Protein AF-A0A2V7XYG6-F1 (afdb_monomer_lite)

Foldseek 3Di:
DDDDDDPVPVQVVVVVVVVPPDDDDDDDDDDDDDDDDDDDDDDDDDDDDDDDDDDDDDDDDDDDDDDADEDLQQWDFDDDPLQPDDPDTFKIKGKLDALVRAFAAAEEEEEEFEFWDDDDPCVNVVVCLLLQRSQADPVNHGLFAPPPHMYMYMYGNADDDFGIGHDNVSCQEVVSVVSVVVVSFCCCCCRHRNHPPPTTHHYDAYEYHYAACRVVVVLSHLVRPDQGQEYEYQQHQFDALVSVLVSLLVCLVDPSLLVGAYEAEFAAWDDQDPVFQAWDWADTVVAAIWTGGRIFWIAHPVVRDIGGNGNLLSLVLSQVSLVVSLVPDPPCSVVSCLGYAYWYAPPDRSNRSSQPVRVCSNPVSDDGPRTHHRDDLQDDRPQFDDSVSSPDPGAGVVGPPRPDPPDDPDDDDDDDDDDLDAADVPFDGPDDDPDLPDFPDAFVVNGQQAADAAQDADPPLLVLVLVLLVSLVQDPVLNVLLPDLLSLLQSLVCRRRPNPVLNSLLVNLVDHSVCQSFPWKFDPDQVRVCVQQVHGDRRSNLSSVLSLLSQLVHLCNVLLHDPDLVQSLLSSLLSLVCSVLSVVVSCVRNVTQFDDKDFFPLHAAAEPPGPDYDPSSVCSSVVSVSYDPPDDPVVNVVSSVLCVQQQVVFSCQQRVVDVPDPGHHNNLDDCVSADQDDAFDCPVLVVLLVVLLVVVVVCVVVVVDPAQQAAFDCVSVVVVPQKDKQALQRQWADQMPRHRPPDDTDRIAIAGPRCSVLNNRLSNSCSSNRVSSLFHYWNGAQGWHFDDDPPDSVRRSHTDLSVNRFKIFTPDRQQPWQDSGSRHSSSSNSLSSNQWHAQCPPPGRGRRMIGRHD

Sequence (854 aa):
MKRYSGWQQEAADLFFADLMGEPLPPPRVWTRSASTPPLMSAWPRAGWPFAGVVPPSRAVVEQNDLGEAIPLNGRGRFRHEPLGGEAGDNVEARWNVDAATASGSTVDIVVHLHGYGTPGSDFLARKAALAGLDMLDAAGAVRVRASSVPTLALVPRGRHVEGVRWLFDRLPDPAAFDALIAAAIAWLCTTVLRLPSGSTLVRGRLTLMAHSGGGAGLSALLAKGLDPDEVVCFDSMYGEDTPIRRWAEARIASPRAARSGLRVFYTGCSAPLPDYPAGRWIERPGGDPTYQQPGSWSWSEGDRKWRLTTTEVNARRLQHALDGALSRVTGGGAALAGRFRVERTSVGHNDIPARYSAPLLDDIAVTVPKATAPPPATTRPACVANDDWLTRSPRKPGGDDPKPPRPGRAAEAAVVDVEDVYAPPGGRAYSPSSSAAVFRTAPAPVAVTPASEWPEPTTDADGASQRALRALGVGAAGIAGFAGPGLAALRPIAAAFGEAALVELLRRLRYTPAQLAAPPHSFANDAALTRAFGRAVPRPVILALRTLLAIPGHFRELARQAGNEPEAFALENLGWLLLQSLRDDVRSASGLNFWMPSSPTFVTPFANPVPGMSSQAARLIVARMLIDTTLDNADYLARYGAWRGRAARHWRLETGRETSTMRPAGVPFYTEPFTIPASINIAAQRTQVQAAWARRLADVDAGRTTVPLTQCDNSYLTSLRLMSRVSLRGLQLRAQFPSPATAPSLASLTGLGAVQPAFEAAFQAVVDLGWNDLLFETQGMGCFRGKKVPGSPAAARRMSEHSMGIAIDLNAFENAQNTAGAMDPRIVALFEAFRFRWGRGFPTPDPMHFEYAG

pLDDT: mean 78.34, std 21.92, range [20.69, 98.31]

Radius of gyration: 33.14 Å; chains: 1; bounding box: 85×95×78 Å

Structure (mmCIF, N/CA/C/O backbone):
data_AF-A0A2V7XYG6-F1
#
_entry.id   AF-A0A2V7XYG6-F1
#
loop_
_atom_site.group_PDB
_atom_site.id
_atom_site.type_symbol
_atom_site.label_atom_id
_atom_site.label_alt_id
_atom_site.label_comp_id
_atom_site.label_asym_id
_atom_site.label_entity_id
_atom_site.label_seq_id
_atom_site.pdbx_PDB_ins_code
_atom_site.Cartn_x
_atom_site.Cartn_y
_atom_site.Cartn_z
_atom_site.occupancy
_atom_site.B_iso_or_equiv
_atom_site.auth_seq_id
_atom_site.auth_comp_id
_atom_site.auth_asym_id
_atom_site.auth_atom_id
_atom_site.pdbx_PDB_model_num
ATOM 1 N N . MET A 1 1 ? -28.696 25.481 -10.748 1.00 24.36 1 MET A N 1
ATOM 2 C CA . MET A 1 1 ? -29.025 24.943 -9.403 1.00 24.36 1 MET A CA 1
ATOM 3 C C . MET A 1 1 ? -27.932 25.332 -8.407 1.00 24.36 1 MET A C 1
ATOM 5 O O . MET A 1 1 ? -26.890 25.794 -8.846 1.00 24.36 1 MET A O 1
ATOM 9 N N . LYS A 1 2 ? -28.230 25.244 -7.101 1.00 22.62 2 LYS A N 1
ATOM 10 C CA . LYS A 1 2 ? -27.524 25.823 -5.930 1.00 22.62 2 LYS A CA 1
ATOM 11 C C . LYS A 1 2 ? -26.017 26.139 -6.078 1.00 22.62 2 LYS A C 1
ATOM 13 O O . LYS A 1 2 ? -25.198 25.249 -6.273 1.00 22.62 2 LYS A O 1
ATOM 18 N N . ARG A 1 3 ? -25.679 27.421 -5.870 1.00 24.22 3 ARG A N 1
ATOM 19 C CA . ARG A 1 3 ? -24.316 27.935 -5.630 1.00 24.22 3 ARG A CA 1
ATOM 20 C C . ARG A 1 3 ? -23.843 27.537 -4.222 1.00 24.22 3 ARG A C 1
ATOM 22 O O . ARG A 1 3 ? -24.639 27.619 -3.290 1.00 24.22 3 ARG A O 1
ATOM 29 N N . TYR A 1 4 ? -22.556 27.233 -4.060 1.00 24.33 4 TYR A N 1
ATOM 30 C CA . TYR A 1 4 ? -21.845 27.337 -2.776 1.00 24.33 4 TYR A CA 1
ATOM 31 C C . TYR A 1 4 ? -20.928 28.573 -2.807 1.00 24.33 4 TYR A C 1
ATOM 33 O O . TYR A 1 4 ? -20.484 28.984 -3.878 1.00 24.33 4 TYR A O 1
ATOM 41 N N . SER A 1 5 ? -20.744 29.227 -1.658 1.00 29.14 5 SER A N 1
ATOM 42 C CA . SER A 1 5 ? -20.314 30.632 -1.545 1.00 29.14 5 SER A CA 1
ATOM 43 C C . SER A 1 5 ? -18.850 30.826 -1.115 1.00 29.14 5 SER A C 1
ATOM 45 O O . SER A 1 5 ? -18.248 29.953 -0.4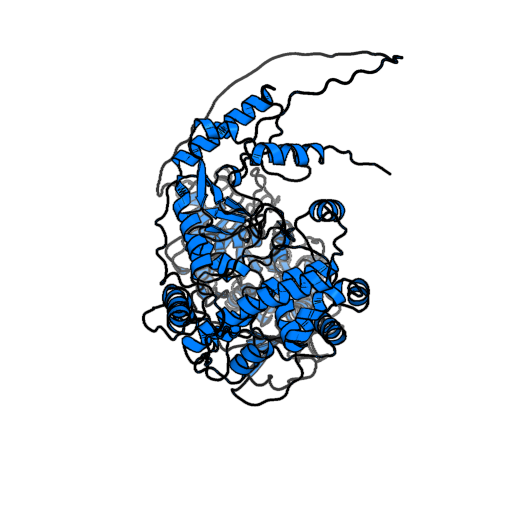95 1.00 29.14 5 SER A O 1
ATOM 47 N N . GLY A 1 6 ? -18.299 32.007 -1.433 1.00 26.45 6 GLY A N 1
ATOM 48 C CA . GLY A 1 6 ? -16.873 32.392 -1.421 1.00 26.45 6 GLY A CA 1
ATOM 49 C C . GLY A 1 6 ? -16.063 32.357 -0.113 1.00 26.45 6 GLY A C 1
ATOM 50 O O . GLY A 1 6 ? -15.008 32.978 -0.053 1.00 26.45 6 GLY A O 1
ATOM 51 N N . TRP A 1 7 ? -16.476 31.606 0.907 1.00 26.00 7 TRP A N 1
ATOM 52 C CA . TRP A 1 7 ? -15.799 31.535 2.214 1.00 26.00 7 TRP A CA 1
ATOM 53 C C . TRP A 1 7 ? -14.417 30.854 2.204 1.00 26.00 7 TRP A C 1
ATOM 55 O O . TRP A 1 7 ? -13.668 30.967 3.168 1.00 26.00 7 TRP A O 1
ATOM 65 N N . GLN A 1 8 ? -14.055 30.139 1.134 1.00 31.30 8 GLN A N 1
ATOM 66 C CA . GLN A 1 8 ? -12.735 29.500 1.009 1.00 31.30 8 GLN A CA 1
ATOM 67 C C . GLN A 1 8 ? -11.645 30.427 0.450 1.00 31.30 8 GLN A C 1
ATOM 69 O O . GLN A 1 8 ? -10.484 30.026 0.424 1.00 31.30 8 GLN A O 1
ATOM 74 N N . GLN A 1 9 ? -11.999 31.627 -0.025 1.00 31.45 9 GLN A N 1
ATOM 75 C CA . GLN A 1 9 ? -11.076 32.481 -0.774 1.00 31.45 9 GLN A CA 1
ATOM 76 C C . GLN A 1 9 ? -10.366 33.497 0.139 1.00 31.45 9 GLN A C 1
ATOM 78 O O . GLN A 1 9 ? -9.140 33.502 0.174 1.00 31.45 9 GLN A O 1
ATOM 83 N N . GLU A 1 10 ? -11.095 34.220 1.001 1.00 28.83 10 GLU A N 1
ATOM 84 C CA . GLU A 1 10 ? -10.486 35.076 2.045 1.00 28.83 10 GLU A CA 1
ATOM 85 C C . GLU A 1 10 ? -9.608 34.283 3.028 1.00 28.83 10 GLU A C 1
ATOM 87 O O . GLU A 1 10 ? -8.559 34.757 3.456 1.00 28.83 10 GLU A O 1
ATOM 92 N N . ALA A 1 11 ? -9.987 33.040 3.347 1.00 30.72 11 ALA A N 1
ATOM 93 C CA . ALA A 1 11 ? -9.213 32.178 4.240 1.00 30.72 11 ALA A CA 1
ATOM 94 C C . ALA A 1 11 ? -7.875 31.698 3.641 1.00 30.72 11 ALA A C 1
ATOM 96 O O . ALA A 1 11 ? -7.010 31.251 4.391 1.00 30.72 11 ALA A O 1
ATOM 97 N N . ALA A 1 12 ? -7.700 31.764 2.316 1.00 29.30 12 ALA A N 1
ATOM 98 C CA . ALA A 1 12 ? -6.428 31.461 1.662 1.00 29.30 12 ALA A CA 1
ATOM 99 C C . ALA A 1 12 ? -5.506 32.688 1.636 1.00 29.30 12 ALA A C 1
ATOM 101 O O . ALA A 1 12 ? -4.317 32.559 1.918 1.00 29.30 12 ALA A O 1
ATOM 102 N N . ASP A 1 13 ? -6.053 33.876 1.375 1.00 28.42 13 ASP A N 1
ATOM 103 C CA . ASP A 1 13 ? -5.260 35.105 1.286 1.00 28.42 13 ASP A CA 1
ATOM 104 C C . ASP A 1 13 ? -4.803 35.590 2.681 1.00 28.42 13 ASP A C 1
ATOM 106 O O . ASP A 1 13 ? -3.666 36.035 2.842 1.00 28.42 13 ASP A O 1
ATOM 110 N N . LEU A 1 14 ? -5.617 35.386 3.727 1.00 29.12 14 LEU A N 1
ATOM 111 C CA . LEU A 1 14 ? -5.224 35.632 5.126 1.00 29.12 14 LEU A CA 1
ATOM 112 C C . LEU A 1 14 ? -4.207 34.608 5.673 1.00 29.12 14 LEU A C 1
ATOM 114 O O . LEU A 1 14 ? -3.498 34.903 6.631 1.00 29.12 14 LEU A O 1
ATOM 118 N N . PHE A 1 15 ? -4.103 33.417 5.072 1.00 32.16 15 PHE A N 1
ATOM 119 C CA . PHE A 1 15 ? -3.176 32.362 5.510 1.00 32.16 15 PHE A CA 1
ATOM 120 C C . PHE A 1 15 ? -1.711 32.646 5.129 1.00 32.16 15 PHE A C 1
ATOM 122 O O . PHE A 1 15 ? -0.806 32.129 5.779 1.00 32.16 15 PHE A O 1
ATOM 129 N N . PHE A 1 16 ? -1.456 33.474 4.108 1.00 31.55 16 PHE A N 1
ATOM 130 C CA . PHE A 1 16 ? -0.093 33.759 3.638 1.00 31.55 16 PHE A CA 1
ATOM 131 C C . PHE A 1 16 ? 0.608 34.926 4.351 1.00 31.55 16 PHE A C 1
ATOM 133 O O . PHE A 1 16 ? 1.835 34.918 4.421 1.00 31.55 16 PHE A O 1
ATOM 140 N N . ALA A 1 17 ? -0.127 35.894 4.909 1.00 28.80 17 ALA A N 1
ATOM 141 C CA . ALA A 1 17 ? 0.480 37.004 5.656 1.00 28.80 17 ALA A CA 1
ATOM 142 C C . ALA A 1 17 ? 1.076 36.541 7.003 1.00 28.80 17 ALA A C 1
ATOM 144 O O . ALA A 1 17 ? 2.196 36.905 7.354 1.00 28.80 17 ALA A O 1
ATOM 145 N N . ASP A 1 18 ? 0.355 35.670 7.716 1.00 28.89 18 ASP A N 1
ATOM 146 C CA . ASP A 1 18 ? 0.733 35.165 9.046 1.00 28.89 18 ASP A CA 1
ATOM 147 C C . ASP A 1 18 ? 1.881 34.130 8.994 1.00 28.89 18 ASP A C 1
ATOM 149 O O . ASP A 1 18 ? 2.630 33.957 9.952 1.00 28.89 18 ASP A O 1
ATOM 153 N N . LEU A 1 19 ? 2.082 33.474 7.842 1.00 31.11 19 LEU A N 1
ATOM 154 C CA . LEU A 1 19 ? 3.161 32.495 7.642 1.00 31.11 19 LEU A CA 1
ATOM 155 C C . LEU A 1 19 ? 4.551 33.135 7.432 1.00 31.11 19 LEU A C 1
ATOM 157 O O . LEU A 1 19 ? 5.555 32.426 7.488 1.00 31.11 19 LEU A O 1
ATOM 161 N N . MET A 1 20 ? 4.606 34.444 7.151 1.00 31.58 20 MET A N 1
ATOM 162 C CA . MET A 1 20 ? 5.825 35.162 6.740 1.00 31.58 20 MET A CA 1
ATOM 163 C C . MET A 1 20 ? 6.345 36.175 7.775 1.00 31.58 20 MET A C 1
ATOM 165 O O . MET A 1 20 ? 7.510 36.551 7.696 1.00 31.58 20 MET A O 1
ATOM 169 N N . GLY A 1 21 ? 5.534 36.580 8.760 1.00 27.81 21 GLY A N 1
ATOM 170 C CA . GLY A 1 21 ? 5.977 37.430 9.878 1.00 27.81 21 GLY A CA 1
ATOM 171 C C . GLY A 1 21 ? 6.103 38.934 9.585 1.00 27.81 21 GLY A C 1
ATOM 172 O O . GLY A 1 21 ? 6.794 39.630 10.326 1.00 27.81 21 GLY A O 1
ATOM 173 N N . GLU A 1 22 ? 5.446 39.439 8.539 1.00 31.44 22 GLU A N 1
ATOM 174 C CA . GLU A 1 22 ? 5.466 40.860 8.144 1.00 31.44 22 GLU A CA 1
ATOM 175 C C . GLU A 1 22 ? 4.308 41.670 8.782 1.00 31.44 22 GLU A C 1
ATOM 177 O O . GLU A 1 22 ? 3.215 41.130 8.982 1.00 31.44 22 GLU A O 1
ATOM 182 N N . PRO A 1 23 ? 4.488 42.973 9.087 1.00 27.98 23 PRO A N 1
ATOM 183 C CA . PRO A 1 23 ? 3.448 43.805 9.693 1.00 27.98 23 PRO A CA 1
ATOM 184 C C . PRO A 1 23 ? 2.368 44.253 8.688 1.00 27.98 23 PRO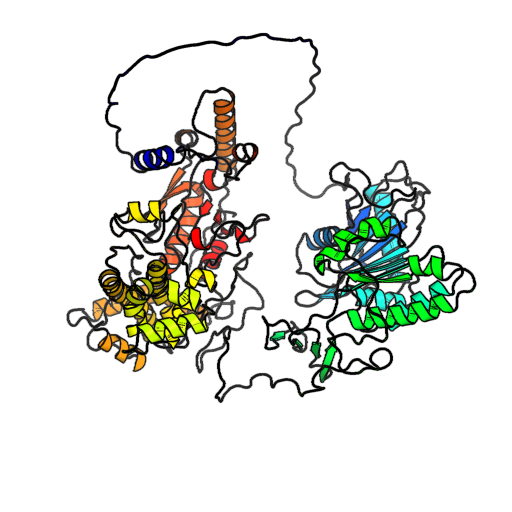 A C 1
ATOM 186 O O . PRO A 1 23 ? 2.654 44.665 7.564 1.00 27.98 23 PRO A O 1
ATOM 189 N N . LEU A 1 24 ? 1.102 44.230 9.120 1.00 32.69 24 LEU A N 1
ATOM 190 C CA . LEU A 1 24 ? -0.057 44.595 8.293 1.00 32.69 24 LEU A CA 1
ATOM 191 C C . LEU A 1 24 ? -0.173 46.119 8.047 1.00 32.69 24 LEU A C 1
ATOM 193 O O . LEU A 1 24 ? 0.007 46.903 8.983 1.00 32.69 24 LEU A O 1
ATOM 197 N N . PRO A 1 25 ? -0.566 46.565 6.835 1.00 30.80 25 PRO A N 1
ATOM 198 C CA . PRO A 1 25 ? -0.904 47.964 6.567 1.00 30.80 25 PRO A CA 1
ATOM 199 C C . PRO A 1 25 ? -2.277 48.355 7.164 1.00 30.80 25 PRO A C 1
ATOM 201 O O . PRO A 1 25 ? -3.145 47.495 7.337 1.00 30.80 25 PRO A O 1
ATOM 204 N N . PRO A 1 26 ? -2.522 49.649 7.454 1.00 28.69 26 PRO A N 1
ATOM 205 C CA . PRO A 1 26 ? -3.754 50.100 8.103 1.00 28.69 26 PRO A CA 1
ATOM 206 C C . PRO A 1 26 ? -4.999 49.968 7.198 1.00 28.69 26 PRO A C 1
ATOM 208 O O . PRO A 1 26 ? -4.901 50.099 5.973 1.00 28.69 26 PRO A O 1
ATOM 211 N N . PRO A 1 27 ? -6.194 49.745 7.781 1.00 28.56 27 PRO A N 1
ATOM 212 C CA . PRO A 1 27 ? -7.405 49.434 7.025 1.00 28.56 27 PRO A CA 1
ATOM 213 C C . PRO A 1 27 ? -7.927 50.633 6.221 1.00 28.56 27 PRO A C 1
ATOM 215 O O . PRO A 1 27 ? -8.156 51.720 6.754 1.00 28.56 27 PRO A O 1
ATOM 218 N N . ARG A 1 28 ? -8.201 50.416 4.928 1.00 26.61 28 ARG A N 1
ATOM 219 C CA . ARG A 1 28 ? -8.909 51.389 4.083 1.00 26.61 28 ARG A CA 1
ATOM 220 C C . ARG A 1 28 ? -10.409 51.356 4.370 1.00 26.61 28 ARG A C 1
ATOM 222 O O . ARG A 1 28 ? -11.090 50.400 4.014 1.00 26.61 28 ARG A O 1
ATOM 229 N N . VAL A 1 29 ? -10.930 52.440 4.938 1.00 29.09 29 VAL A N 1
ATOM 230 C CA . VAL A 1 29 ? -12.374 52.691 5.038 1.00 29.09 29 VAL A CA 1
ATOM 231 C C . VAL A 1 29 ? -12.942 52.992 3.648 1.00 29.09 29 VAL A C 1
ATOM 233 O O . VAL A 1 29 ? -12.434 53.875 2.960 1.00 29.09 29 VAL A O 1
ATOM 236 N N . TRP A 1 30 ? -14.031 52.319 3.268 1.00 24.20 30 TRP A N 1
ATOM 237 C CA . TRP A 1 30 ? -14.921 52.758 2.189 1.00 24.20 30 TRP A CA 1
ATOM 238 C C . TRP A 1 30 ? -16.378 52.689 2.645 1.00 24.20 30 TRP A C 1
ATOM 240 O O . TRP A 1 30 ? -16.841 51.673 3.157 1.00 24.20 30 TRP A O 1
ATOM 250 N N . THR A 1 31 ? -17.091 53.799 2.470 1.00 34.12 31 THR A N 1
ATOM 251 C CA . THR A 1 31 ? -18.494 53.988 2.854 1.00 34.12 31 THR A CA 1
ATOM 252 C C . THR A 1 31 ? -19.418 53.929 1.636 1.00 34.12 31 THR A C 1
ATOM 254 O O . THR A 1 31 ? -19.024 54.350 0.549 1.00 34.12 31 THR A O 1
ATOM 257 N N . ARG A 1 32 ? -20.650 53.428 1.845 1.00 24.91 32 ARG A N 1
ATOM 258 C CA . ARG A 1 32 ? -21.919 53.588 1.078 1.00 24.91 32 ARG A CA 1
ATOM 259 C C . ARG A 1 32 ? -22.786 52.337 1.306 1.00 24.91 32 ARG A C 1
ATOM 261 O O . ARG A 1 32 ? -22.239 51.261 1.493 1.00 24.91 32 ARG A O 1
ATOM 268 N N . SER A 1 33 ? -24.117 52.362 1.254 1.00 25.47 33 SER A N 1
ATOM 269 C CA . SER A 1 33 ? -25.121 53.439 1.331 1.00 25.47 33 SER A CA 1
ATOM 270 C C . SER A 1 33 ? -26.453 52.771 1.713 1.00 25.47 33 SER A C 1
ATOM 272 O O . SER A 1 33 ? -26.646 51.598 1.403 1.00 25.47 33 SER A O 1
ATOM 274 N N . ALA A 1 34 ? -27.366 53.477 2.380 1.00 28.64 34 ALA A N 1
ATOM 275 C CA . ALA A 1 34 ? -28.605 52.886 2.892 1.00 28.64 34 ALA A CA 1
ATOM 276 C C . ALA A 1 34 ? -29.682 52.631 1.816 1.00 28.64 34 ALA A C 1
ATOM 278 O O . ALA A 1 34 ? -29.865 53.462 0.927 1.00 28.64 34 ALA A O 1
ATOM 279 N N . SER A 1 35 ? -30.461 51.556 1.999 1.00 25.12 35 SER A N 1
ATOM 280 C CA . SER A 1 35 ? -31.879 51.464 1.597 1.00 25.12 35 SER A CA 1
ATOM 281 C C . SER A 1 35 ? -32.603 50.262 2.248 1.00 25.12 35 SER A C 1
ATOM 283 O O . SER A 1 35 ? -32.491 49.116 1.825 1.00 25.12 35 SER A O 1
ATOM 285 N N . THR A 1 36 ? -33.368 50.549 3.302 1.00 24.03 36 THR A N 1
ATOM 286 C CA . THR A 1 36 ? -34.509 49.769 3.849 1.00 24.03 36 THR A CA 1
ATOM 287 C C . THR A 1 36 ? -35.794 50.079 3.037 1.00 24.03 36 THR A C 1
ATOM 289 O O . THR A 1 36 ? -35.709 50.975 2.193 1.00 24.03 36 THR A O 1
ATOM 292 N N . PRO A 1 37 ? -37.006 49.503 3.283 1.00 40.19 37 PRO A N 1
ATOM 293 C CA . PRO A 1 37 ? -37.481 48.385 4.145 1.00 40.19 37 PRO A CA 1
ATOM 294 C C . PRO A 1 37 ? -38.342 47.368 3.291 1.00 40.19 37 PRO A C 1
ATOM 296 O O . PRO A 1 37 ? -38.056 47.298 2.097 1.00 40.19 37 PRO A O 1
ATOM 299 N N . PRO A 1 38 ? -39.381 46.599 3.753 1.00 36.16 38 PRO A N 1
ATOM 300 C CA . PRO A 1 38 ? -39.923 46.370 5.108 1.00 36.16 38 PRO A CA 1
ATOM 301 C C . PRO A 1 38 ? -40.315 44.924 5.549 1.00 36.16 38 PRO A C 1
ATOM 303 O O . PRO A 1 38 ? -40.696 44.065 4.765 1.00 36.16 38 PRO A O 1
ATOM 306 N N . LEU A 1 39 ? -40.288 44.748 6.881 1.00 25.88 39 LEU A N 1
ATOM 307 C CA . LEU A 1 39 ? -41.242 44.076 7.802 1.00 25.88 39 LEU A CA 1
ATOM 308 C C . LEU A 1 39 ? -42.098 42.853 7.380 1.00 25.88 39 LEU A C 1
ATOM 310 O O . LEU A 1 39 ? -43.014 42.980 6.579 1.00 25.88 39 LEU A O 1
ATOM 314 N N . MET A 1 40 ? -41.968 41.773 8.169 1.00 24.14 40 MET A N 1
ATOM 315 C CA . MET A 1 40 ? -43.042 41.037 8.891 1.00 24.14 40 MET A CA 1
ATOM 316 C C . MET A 1 40 ? -42.349 40.200 10.000 1.00 24.14 40 MET A C 1
ATOM 318 O O . MET A 1 40 ? -41.421 39.458 9.704 1.00 24.14 40 MET A O 1
ATOM 322 N N . SER A 1 41 ? -42.497 40.483 11.304 1.00 23.12 41 SER A N 1
ATOM 323 C CA . SER A 1 41 ? -43.557 40.038 12.244 1.00 23.12 41 SER A CA 1
ATOM 324 C C . SER A 1 41 ? -43.752 38.510 12.347 1.00 23.12 41 SER A C 1
ATOM 326 O O . SER A 1 41 ? -43.924 37.885 11.311 1.00 23.12 41 SER A O 1
ATOM 328 N N . ALA A 1 42 ? -43.902 37.841 13.503 1.00 24.45 42 ALA A N 1
ATOM 329 C CA . ALA A 1 42 ? -43.628 38.085 14.938 1.00 24.45 42 ALA A CA 1
ATOM 330 C C . ALA A 1 42 ? -44.034 36.787 15.725 1.00 24.45 42 ALA A C 1
ATOM 332 O O . ALA A 1 42 ? -44.418 35.809 15.091 1.00 24.45 42 ALA A O 1
ATOM 333 N N . TRP A 1 43 ? -44.047 36.817 17.073 1.00 23.48 43 TRP A N 1
ATOM 334 C CA . TRP A 1 43 ? -44.706 35.861 18.016 1.00 23.48 43 TRP A CA 1
ATOM 335 C C . TRP A 1 43 ? -43.917 34.604 18.514 1.00 23.48 43 TRP A C 1
ATOM 337 O O . TRP A 1 43 ? -42.965 34.188 17.856 1.00 23.48 43 TRP A O 1
ATOM 347 N N . PRO A 1 44 ? -44.166 34.110 19.767 1.00 30.84 44 PRO A N 1
ATOM 348 C CA . PRO A 1 44 ? -43.056 33.882 20.716 1.00 30.84 44 PRO A CA 1
ATOM 349 C C . PRO A 1 44 ? -43.106 32.622 21.639 1.00 30.84 44 PRO A C 1
ATOM 351 O O . PRO A 1 44 ? -44.043 31.836 21.631 1.00 30.84 44 PRO A O 1
ATOM 354 N N . ARG A 1 45 ? -42.061 32.512 22.486 1.00 27.48 45 ARG A N 1
ATOM 355 C CA . ARG A 1 45 ? -41.896 31.854 23.818 1.00 27.48 45 ARG A CA 1
ATOM 356 C C . ARG A 1 45 ? -42.946 30.865 24.392 1.00 27.48 45 ARG A C 1
ATOM 358 O O . ARG A 1 45 ? -44.060 31.268 24.709 1.00 27.48 45 ARG A O 1
ATOM 365 N N . ALA A 1 46 ? -42.429 29.705 24.842 1.00 24.11 46 ALA A N 1
ATOM 366 C CA . ALA A 1 46 ? -42.773 28.970 26.087 1.00 24.11 46 ALA A CA 1
ATOM 367 C C . ALA A 1 46 ? -41.597 28.025 26.512 1.00 24.11 46 ALA A C 1
ATOM 369 O O . ALA A 1 46 ? -40.746 27.738 25.675 1.00 24.11 46 ALA A O 1
ATOM 370 N N . GLY A 1 47 ? -41.439 27.523 27.756 1.00 21.97 47 GLY A N 1
ATOM 371 C CA . GLY A 1 47 ? -42.209 27.844 28.973 1.00 21.97 47 GLY A CA 1
ATOM 372 C C . GLY A 1 47 ? -41.822 27.241 30.359 1.00 21.97 47 GLY A C 1
ATOM 373 O O . GLY A 1 47 ? -42.635 27.442 31.250 1.00 21.97 47 GLY A O 1
ATOM 374 N N . TRP A 1 48 ? -40.636 26.623 30.598 1.00 20.69 48 TRP A N 1
ATOM 375 C CA . TRP A 1 48 ? -40.118 26.211 31.956 1.00 20.69 48 TRP A CA 1
ATOM 376 C C . TRP A 1 48 ? -40.872 25.030 32.655 1.00 20.69 48 TRP A C 1
ATOM 378 O O . TRP A 1 48 ? -41.897 24.638 32.099 1.00 20.69 48 TRP A O 1
ATOM 388 N N . PRO A 1 49 ? -40.444 24.427 33.816 1.00 35.41 49 PRO A N 1
ATOM 389 C CA . PRO A 1 49 ? -39.323 24.717 34.760 1.00 35.41 49 PRO A CA 1
ATOM 390 C C . PRO A 1 49 ? -38.441 23.514 35.272 1.00 35.41 49 PRO A C 1
ATOM 392 O O . PRO A 1 49 ? -38.665 22.371 34.903 1.00 35.41 49 PRO A O 1
ATOM 395 N N . PHE A 1 50 ? -37.441 23.836 36.132 1.00 23.44 50 PHE A N 1
ATOM 396 C CA . PHE A 1 50 ? -36.685 23.081 37.191 1.00 23.44 50 PHE A CA 1
ATOM 397 C C . PHE A 1 50 ? -36.894 21.550 37.404 1.00 23.44 50 PHE A C 1
ATOM 399 O O . PHE A 1 50 ? -38.008 21.061 37.323 1.00 23.44 50 PHE A O 1
ATOM 406 N N . ALA A 1 51 ? -35.917 20.719 37.815 1.00 22.19 51 ALA A N 1
ATOM 407 C CA . ALA A 1 51 ? -34.913 20.854 38.892 1.00 22.19 51 ALA A CA 1
ATOM 408 C C . ALA A 1 51 ? -33.779 19.795 38.753 1.00 22.19 51 ALA A C 1
ATOM 410 O O . ALA A 1 51 ? -33.910 18.857 37.972 1.00 22.19 51 ALA A O 1
ATOM 411 N N . GLY A 1 52 ? -32.666 19.924 39.493 1.00 23.98 52 GLY A N 1
ATOM 412 C CA . GLY A 1 52 ? -31.453 19.110 39.278 1.00 23.98 52 GLY A CA 1
ATOM 413 C C . GLY A 1 52 ? -31.131 18.044 40.337 1.00 23.98 52 GLY A C 1
ATOM 414 O O . GLY A 1 52 ? -31.578 18.128 41.477 1.00 23.98 52 GLY A O 1
ATOM 415 N N . VAL A 1 53 ? -30.257 17.100 39.962 1.00 23.81 53 VAL A N 1
ATOM 416 C CA . VAL A 1 53 ? -29.452 16.259 40.870 1.00 23.81 53 VAL A CA 1
ATOM 417 C C . VAL A 1 53 ? -28.046 16.114 40.270 1.00 23.81 53 VAL A C 1
ATOM 419 O O . VAL A 1 53 ? -27.905 15.743 39.108 1.00 23.81 53 VAL A O 1
ATOM 422 N N . VAL A 1 54 ? -27.007 16.396 41.061 1.00 31.09 54 VAL A N 1
ATOM 423 C CA . VAL A 1 54 ? -25.595 16.091 40.757 1.00 31.09 54 VAL A CA 1
ATOM 424 C C . VAL A 1 54 ? -25.186 14.905 41.629 1.00 31.09 54 VAL A C 1
ATOM 426 O O . VAL A 1 54 ? -25.419 14.961 42.836 1.00 31.09 54 VAL A O 1
ATOM 429 N N . PRO A 1 55 ? -24.619 13.829 41.053 1.00 25.41 55 PRO A N 1
ATOM 430 C CA . PRO A 1 55 ? -23.315 13.341 41.529 1.00 25.41 55 PRO A CA 1
ATOM 431 C C . PRO A 1 55 ? -22.492 12.689 40.376 1.00 25.41 55 PRO A C 1
ATOM 433 O O . PRO A 1 55 ? -22.902 12.735 39.219 1.00 25.41 55 PRO A O 1
ATOM 436 N N . PRO A 1 56 ? -21.286 12.148 40.620 1.00 26.88 56 PRO A N 1
ATOM 437 C CA . PRO A 1 56 ? -20.083 12.954 40.740 1.00 26.88 56 PRO A CA 1
ATOM 438 C C . PRO A 1 56 ? -19.016 12.576 39.693 1.00 26.88 56 PRO A C 1
ATOM 440 O O . PRO A 1 56 ? -19.072 11.540 39.032 1.00 26.88 56 PRO A O 1
ATOM 443 N N . SER A 1 57 ? -17.973 13.399 39.601 1.00 37.75 57 SER A N 1
ATOM 444 C CA . SER A 1 57 ? -16.723 13.048 38.921 1.00 37.75 57 SER A CA 1
ATOM 445 C C . SER A 1 57 ? -16.138 11.732 39.449 1.00 37.75 57 SER A C 1
ATOM 447 O O . SER A 1 57 ? -15.986 11.582 40.664 1.00 37.75 57 SER A O 1
ATOM 449 N N . ARG A 1 58 ? -15.695 10.835 38.559 1.00 23.28 58 ARG A N 1
ATOM 450 C CA . ARG A 1 58 ? -14.763 9.755 38.921 1.00 23.28 58 ARG A CA 1
ATOM 451 C C . ARG A 1 58 ? -13.407 9.986 38.264 1.00 23.28 58 ARG A C 1
ATOM 453 O O . ARG A 1 58 ? -13.327 10.270 37.073 1.00 23.28 58 ARG A O 1
ATOM 460 N N . ALA A 1 59 ? -12.375 9.944 39.098 1.00 25.95 59 ALA A N 1
ATOM 461 C CA . ALA A 1 59 ? -11.014 10.309 38.747 1.00 25.95 59 ALA A CA 1
ATOM 462 C C . ALA A 1 59 ? -10.321 9.258 37.870 1.00 25.95 59 ALA A C 1
ATOM 464 O O . ALA A 1 59 ? -10.713 8.091 37.825 1.00 25.95 59 ALA A O 1
ATOM 465 N N . VAL A 1 60 ? -9.242 9.704 37.230 1.00 29.22 60 VAL A N 1
ATOM 466 C CA . VAL A 1 60 ? -8.193 8.847 36.675 1.00 29.22 60 VAL A CA 1
ATOM 467 C C . VAL A 1 60 ? -7.599 7.985 37.792 1.00 29.22 60 VAL A C 1
ATOM 469 O O . VAL A 1 60 ? -7.281 8.502 38.862 1.00 29.22 60 VAL A O 1
ATOM 472 N N . VAL A 1 61 ? -7.395 6.699 37.513 1.00 25.53 61 VAL A N 1
ATOM 473 C CA . VAL A 1 61 ? -6.465 5.837 38.251 1.00 25.53 61 VAL A CA 1
ATOM 474 C C . VAL A 1 61 ? -5.573 5.159 37.217 1.00 25.53 61 VAL A C 1
ATOM 476 O O . VAL A 1 61 ? -6.053 4.371 36.405 1.00 25.53 61 VAL A O 1
ATOM 479 N N . GLU A 1 62 ? -4.285 5.490 37.234 1.00 35.28 62 GLU A N 1
ATOM 480 C CA . GLU A 1 62 ? -3.245 4.629 36.670 1.00 35.28 62 GLU A CA 1
ATOM 481 C C . GLU A 1 62 ? -2.915 3.542 37.697 1.00 35.28 62 GLU A C 1
ATOM 483 O O . GLU A 1 62 ? -2.717 3.864 38.870 1.00 35.28 62 GLU A O 1
ATOM 488 N N . GLN A 1 63 ? -2.791 2.284 37.269 1.00 26.38 63 GLN A N 1
ATOM 489 C CA . GLN A 1 63 ? -1.907 1.315 37.923 1.00 26.38 63 GLN A CA 1
ATOM 490 C C . GLN A 1 63 ? -1.560 0.146 36.989 1.00 26.38 63 GLN A C 1
ATOM 492 O O . GLN A 1 63 ? -2.336 -0.215 36.103 1.00 26.38 63 GLN A O 1
ATOM 497 N N . ASN A 1 64 ? -0.351 -0.383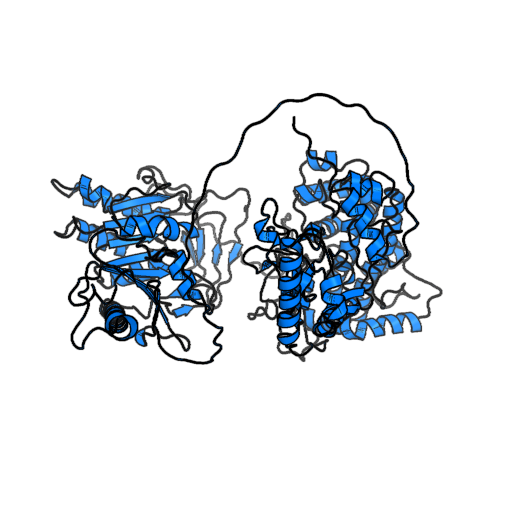 37.176 1.00 27.95 64 ASN A N 1
ATOM 498 C CA . ASN A 1 64 ? 0.264 -1.429 36.359 1.00 27.95 64 ASN A CA 1
ATOM 499 C C . ASN A 1 64 ? -0.207 -2.849 36.733 1.00 27.95 64 ASN A C 1
ATOM 501 O O . ASN A 1 64 ? -0.752 -3.066 37.808 1.00 27.95 64 ASN A O 1
ATOM 505 N N . ASP A 1 65 ? 0.135 -3.793 35.850 1.00 29.61 65 ASP A N 1
ATOM 506 C CA . ASP A 1 65 ? 0.417 -5.216 36.098 1.00 29.61 65 ASP A CA 1
ATOM 507 C C . ASP A 1 65 ? -0.637 -6.113 36.791 1.00 29.61 65 ASP A C 1
ATOM 509 O O . ASP A 1 65 ? -0.862 -6.076 37.993 1.00 29.61 65 ASP A O 1
ATOM 513 N N . LEU A 1 66 ? -1.155 -7.061 35.992 1.00 41.78 66 LEU A N 1
ATOM 514 C CA . LEU A 1 66 ? -1.629 -8.403 36.381 1.00 41.78 66 LEU A CA 1
ATOM 515 C C . LEU A 1 66 ? -2.541 -8.515 37.629 1.00 41.78 66 LEU A C 1
ATOM 517 O O . LEU A 1 66 ? -2.115 -8.990 38.681 1.00 41.78 66 LEU A O 1
ATOM 521 N N . GLY A 1 67 ? -3.846 -8.254 37.468 1.00 23.62 67 GLY A N 1
ATOM 522 C CA . GLY A 1 67 ? -4.854 -8.586 38.488 1.00 23.62 67 GLY A CA 1
ATOM 523 C C . GLY A 1 67 ? -6.297 -8.656 37.967 1.00 23.62 67 GLY A C 1
ATOM 524 O O . GLY A 1 67 ? -6.761 -7.732 37.316 1.00 23.62 67 GLY A O 1
ATOM 525 N N . GLU A 1 68 ? -6.982 -9.761 38.289 1.00 26.39 68 GLU A N 1
ATOM 526 C CA . GLU A 1 68 ? -8.429 -10.052 38.161 1.00 26.39 68 GLU A CA 1
ATOM 527 C C . GLU A 1 68 ? -9.174 -9.806 36.826 1.00 26.39 68 GLU A C 1
ATOM 529 O O . GLU A 1 68 ? -9.422 -8.692 36.371 1.00 26.39 68 GLU A O 1
ATOM 534 N N . ALA A 1 69 ? -9.723 -10.894 36.274 1.00 33.19 69 ALA A N 1
ATOM 535 C CA . ALA A 1 69 ? -10.743 -10.839 35.231 1.00 33.19 69 ALA A CA 1
ATOM 536 C C . ALA A 1 69 ? -12.133 -10.493 35.808 1.00 33.19 69 ALA A C 1
ATOM 538 O O . ALA A 1 69 ? -12.674 -11.263 36.602 1.00 33.19 69 ALA A O 1
ATOM 539 N N . ILE A 1 70 ? -12.747 -9.399 35.331 1.00 31.62 70 ILE A N 1
ATOM 540 C CA . ILE A 1 70 ? -14.210 -9.181 35.333 1.00 31.62 70 ILE A CA 1
ATOM 541 C C . ILE A 1 70 ? -14.619 -8.443 34.035 1.00 31.62 70 ILE A C 1
ATOM 543 O O . ILE A 1 70 ? -14.504 -7.219 33.959 1.00 31.62 70 ILE A O 1
ATOM 547 N N . PRO A 1 71 ? -15.094 -9.146 32.989 1.00 46.62 71 PRO A N 1
ATOM 548 C CA . PRO A 1 71 ? -15.463 -8.521 31.719 1.00 46.62 71 PRO A CA 1
ATOM 549 C C . PRO A 1 71 ? -16.986 -8.403 31.520 1.00 46.62 71 PRO A C 1
ATOM 551 O O . PRO A 1 71 ? -17.673 -9.370 31.193 1.00 46.62 71 PRO A O 1
ATOM 554 N N . LEU A 1 72 ? -17.516 -7.182 31.613 1.00 50.31 72 LEU A N 1
ATOM 555 C CA . LEU A 1 72 ? -18.964 -6.898 31.564 1.00 50.31 72 LEU A CA 1
ATOM 556 C C . LEU A 1 72 ? -19.581 -6.747 30.155 1.00 50.31 72 LEU A C 1
ATOM 558 O O . LEU A 1 72 ? -20.652 -6.176 30.016 1.00 50.31 72 LEU A O 1
ATOM 562 N N . ASN A 1 73 ? -18.938 -7.285 29.112 1.00 67.62 73 ASN A N 1
ATOM 563 C CA . ASN A 1 73 ? -19.471 -7.302 27.735 1.00 67.62 73 ASN A CA 1
ATOM 564 C C . ASN A 1 73 ? -19.511 -8.713 27.110 1.00 67.62 73 ASN A C 1
ATOM 566 O O . ASN A 1 73 ? -19.586 -8.836 25.887 1.00 67.62 73 ASN A O 1
ATOM 570 N N . GLY A 1 74 ? -19.430 -9.778 27.921 1.00 80.88 74 GLY A N 1
ATOM 571 C CA . GLY A 1 74 ? -19.535 -11.162 27.432 1.00 80.88 74 GLY A CA 1
ATOM 572 C C . GLY A 1 74 ? -18.320 -11.625 26.618 1.00 80.88 74 GLY A C 1
ATOM 573 O O . GLY A 1 74 ? -18.472 -12.241 25.562 1.00 80.88 74 GLY A O 1
ATOM 574 N N . ARG A 1 75 ? -17.105 -11.244 27.040 1.00 88.81 75 ARG A N 1
ATOM 575 C CA . ARG A 1 75 ? -15.843 -11.424 26.292 1.00 88.81 75 ARG A CA 1
ATOM 576 C C . ARG A 1 75 ? -14.708 -11.783 27.235 1.00 88.81 75 ARG A C 1
ATOM 578 O O . ARG A 1 75 ? -14.545 -11.125 28.251 1.00 88.81 75 ARG A O 1
ATOM 585 N N . GLY A 1 76 ? -13.864 -12.742 26.882 1.00 87.94 76 GLY A N 1
ATOM 586 C CA . GLY A 1 76 ? -12.696 -13.058 27.700 1.00 87.94 76 GLY A CA 1
ATOM 587 C C . GLY A 1 76 ? -11.750 -14.030 27.022 1.00 87.94 76 GLY A C 1
ATOM 588 O O . GLY A 1 76 ? -11.949 -14.409 25.866 1.00 87.94 76 GLY A O 1
ATOM 589 N N . ARG A 1 77 ? -10.704 -14.408 27.746 1.00 90.31 77 ARG A N 1
ATOM 590 C CA . ARG A 1 77 ? -9.664 -15.323 27.289 1.00 90.31 77 ARG A CA 1
ATOM 591 C C . ARG A 1 77 ? -9.258 -16.251 28.419 1.00 90.31 77 ARG A C 1
ATOM 593 O O . ARG A 1 77 ? -9.378 -15.884 29.587 1.00 90.31 77 ARG A O 1
ATOM 600 N N . PHE A 1 78 ? -8.785 -17.430 28.043 1.00 90.38 78 PHE A N 1
ATOM 601 C CA . PHE A 1 78 ? -8.132 -18.348 28.961 1.00 90.38 78 PHE A CA 1
ATOM 602 C C . PHE A 1 78 ? -7.094 -19.201 28.234 1.00 90.38 78 PHE A C 1
ATOM 604 O O . PHE A 1 78 ? -7.043 -19.276 26.998 1.00 90.38 78 PHE A O 1
ATOM 611 N N . ARG A 1 79 ? -6.273 -19.875 29.034 1.00 89.69 79 ARG A N 1
ATOM 612 C CA . ARG A 1 79 ? -5.267 -20.821 28.577 1.00 89.69 79 ARG A CA 1
ATOM 613 C C . ARG A 1 79 ? -5.731 -22.257 28.816 1.00 89.69 79 ARG A C 1
ATOM 615 O O . ARG A 1 79 ? -6.099 -22.631 29.925 1.00 89.69 79 ARG A O 1
ATOM 622 N N . HIS A 1 80 ? -5.676 -23.068 27.768 1.00 91.25 80 HIS A N 1
ATOM 623 C CA . HIS A 1 80 ? -5.910 -24.506 27.801 1.00 91.25 80 HIS A CA 1
ATOM 624 C C . HIS A 1 80 ? -4.622 -25.214 27.359 1.00 91.25 80 HIS A C 1
ATOM 626 O O . HIS A 1 80 ? -4.302 -25.228 26.169 1.00 91.25 80 HIS A O 1
ATOM 632 N N . GLU A 1 81 ? -3.857 -25.772 28.305 1.00 85.44 81 GLU A N 1
ATOM 633 C CA . GLU A 1 81 ? -2.525 -26.346 28.025 1.00 85.44 81 GLU A CA 1
ATOM 634 C C . GLU A 1 81 ? -2.490 -27.379 26.880 1.00 85.44 81 GLU A C 1
ATOM 636 O O . GLU A 1 81 ? -1.570 -27.291 26.065 1.00 85.44 81 GLU A O 1
ATOM 641 N N . PRO A 1 82 ? -3.468 -28.300 26.717 1.00 85.69 82 PRO A N 1
ATOM 642 C CA . PRO A 1 82 ? -3.453 -29.268 25.613 1.00 85.69 82 PRO A CA 1
ATOM 643 C C . PRO A 1 82 ? -3.393 -28.655 24.202 1.00 85.69 82 PRO A C 1
ATOM 645 O O . PRO A 1 82 ? -2.838 -29.279 23.295 1.00 85.69 82 PRO A O 1
ATOM 648 N N . LEU A 1 83 ? -3.897 -27.426 24.009 1.00 82.12 83 LEU A N 1
ATOM 649 C CA . LEU A 1 83 ? -3.786 -26.700 22.734 1.00 82.12 83 LEU A CA 1
ATOM 650 C C . LEU A 1 83 ? -2.363 -26.174 22.459 1.00 82.12 83 LEU A C 1
ATOM 652 O O . LEU A 1 83 ? -2.011 -25.964 21.297 1.00 82.12 83 LEU A O 1
ATOM 656 N N . GLY A 1 84 ? -1.544 -25.978 23.499 1.00 72.50 84 GLY A N 1
ATOM 657 C CA . GLY A 1 84 ? -0.189 -25.429 23.413 1.00 72.50 84 GLY A CA 1
ATOM 658 C C . GLY A 1 84 ? -0.116 -23.991 22.877 1.00 72.50 84 GLY A C 1
ATOM 659 O O . GLY A 1 84 ? -1.114 -23.266 22.842 1.00 72.50 84 GLY A O 1
ATOM 660 N N . GLY A 1 85 ? 1.083 -23.583 22.448 1.00 64.88 85 GLY A N 1
ATOM 661 C CA . GLY A 1 85 ? 1.357 -22.272 21.848 1.00 64.88 85 GLY A CA 1
ATOM 662 C C . GLY A 1 85 ? 2.450 -21.475 22.567 1.00 64.88 85 GLY A C 1
ATOM 663 O O . GLY A 1 85 ? 3.146 -21.991 23.439 1.00 64.88 85 GLY A O 1
ATOM 664 N N . GLU A 1 86 ? 2.600 -20.211 22.170 1.00 58.03 86 GLU A N 1
ATOM 665 C CA . GLU A 1 86 ? 3.420 -19.212 22.871 1.00 58.03 86 GLU A CA 1
ATOM 666 C C . GLU A 1 86 ? 2.856 -18.915 24.274 1.00 58.03 86 GLU A C 1
ATOM 668 O O . GLU A 1 86 ? 1.708 -19.240 24.582 1.00 58.03 86 GLU A O 1
ATOM 673 N N . ALA A 1 87 ? 3.644 -18.263 25.133 1.00 58.22 87 ALA A N 1
ATOM 674 C CA . ALA A 1 87 ? 3.197 -17.897 26.473 1.00 58.22 87 ALA A CA 1
ATOM 675 C C . ALA A 1 87 ? 2.028 -16.889 26.440 1.00 58.22 87 ALA A C 1
ATOM 677 O O . ALA A 1 87 ? 2.193 -15.743 26.028 1.00 58.22 87 ALA A O 1
ATOM 678 N N . GLY A 1 88 ? 0.853 -17.320 26.905 1.00 70.94 88 GLY A N 1
ATOM 679 C CA . GLY A 1 88 ? -0.344 -16.490 27.063 1.00 70.94 88 GLY A CA 1
ATOM 680 C C . GLY A 1 88 ? -1.626 -17.297 26.862 1.00 70.94 88 GLY A C 1
ATOM 681 O O . GLY A 1 88 ? -1.583 -18.524 26.767 1.00 70.94 88 GLY A O 1
ATOM 682 N N . ASP A 1 89 ? -2.764 -16.611 26.779 1.00 79.31 89 ASP A N 1
ATOM 683 C CA . ASP A 1 89 ? -4.044 -17.249 26.465 1.00 79.31 89 ASP A CA 1
ATOM 684 C C . ASP A 1 89 ? -4.099 -17.760 25.017 1.00 79.31 89 ASP A C 1
ATOM 686 O O . ASP A 1 89 ? -3.680 -17.085 24.067 1.00 79.31 89 ASP A O 1
ATOM 690 N N . ASN A 1 90 ? -4.678 -18.948 24.842 1.00 88.19 90 ASN A N 1
ATOM 691 C CA . ASN A 1 90 ? -4.793 -19.633 23.553 1.00 88.19 90 ASN A CA 1
ATOM 692 C C . ASN A 1 90 ? -6.247 -19.958 23.150 1.00 88.19 90 ASN A C 1
ATOM 694 O O . ASN A 1 90 ? -6.466 -20.545 22.086 1.00 88.19 90 ASN A O 1
ATOM 698 N N . VAL A 1 91 ? -7.234 -19.519 23.939 1.00 91.94 91 VAL A N 1
ATOM 699 C CA . VAL A 1 91 ? -8.664 -19.564 23.606 1.00 91.94 91 VAL A CA 1
ATOM 700 C C . VAL A 1 91 ? -9.294 -18.200 23.881 1.00 91.94 91 VAL A C 1
ATOM 702 O O . VAL A 1 91 ? -9.152 -17.649 24.971 1.00 91.94 91 VAL A O 1
ATOM 705 N N . GLU A 1 92 ? -10.023 -17.658 22.905 1.00 93.19 92 GLU A N 1
ATOM 706 C CA . GLU A 1 92 ? -10.916 -16.515 23.122 1.00 93.19 92 GLU A CA 1
ATOM 707 C C . GLU A 1 92 ? -12.357 -17.006 23.271 1.00 93.19 92 GLU A C 1
ATOM 709 O O . GLU A 1 92 ? -12.837 -17.813 22.473 1.00 93.19 92 GLU A O 1
ATOM 714 N N . ALA A 1 93 ? -13.037 -16.504 24.298 1.00 93.38 93 ALA A N 1
ATOM 715 C CA . ALA A 1 93 ? -14.405 -16.844 24.643 1.00 93.38 93 ALA A CA 1
ATOM 716 C C . ALA A 1 93 ? -15.357 -15.645 24.481 1.00 93.38 93 ALA A C 1
ATOM 718 O O . ALA A 1 93 ? -14.989 -14.471 24.644 1.00 93.38 93 ALA A O 1
ATOM 719 N N . ARG A 1 94 ? -16.611 -15.962 24.162 1.00 92.44 94 ARG A N 1
ATOM 720 C CA . ARG A 1 94 ? -17.737 -15.034 24.018 1.00 92.44 94 ARG A CA 1
ATOM 721 C C . ARG A 1 94 ? -18.985 -15.650 24.637 1.00 92.44 94 ARG A C 1
ATOM 723 O O . ARG A 1 94 ? -19.227 -16.829 24.406 1.00 92.44 94 ARG A O 1
ATOM 730 N N . TRP A 1 95 ? -19.783 -14.899 25.387 1.00 90.12 95 TRP A N 1
ATOM 731 C CA . TRP A 1 95 ? -21.001 -15.436 26.009 1.00 90.12 95 TRP A CA 1
ATOM 732 C C . TRP A 1 95 ? -22.067 -14.369 26.266 1.00 90.12 95 TRP A C 1
ATOM 734 O O . TRP A 1 95 ? -21.786 -13.175 26.204 1.00 90.12 95 TRP A O 1
ATOM 744 N N . ASN A 1 96 ? -23.288 -14.815 26.566 1.00 86.31 96 ASN A N 1
ATOM 745 C CA . ASN A 1 96 ? -24.422 -13.976 26.984 1.00 86.31 96 ASN A CA 1
ATOM 746 C C . ASN A 1 96 ? -25.099 -14.453 28.293 1.00 86.31 96 ASN A C 1
ATOM 748 O O . ASN A 1 96 ? -26.183 -13.979 28.611 1.00 86.31 96 ASN A O 1
ATOM 752 N N . VAL A 1 97 ? -24.480 -15.374 29.047 1.00 84.25 97 VAL A N 1
ATOM 753 C CA . VAL A 1 97 ? -24.940 -15.787 30.390 1.00 84.25 97 VAL A CA 1
ATOM 754 C C . VAL A 1 97 ? -24.357 -14.897 31.497 1.00 84.25 97 VAL A C 1
ATOM 756 O O . VAL A 1 97 ? -23.204 -14.471 31.410 1.00 84.25 97 VAL A O 1
ATOM 759 N N . ASP A 1 98 ? -25.119 -14.660 32.562 1.00 80.44 98 ASP A N 1
ATOM 760 C CA . ASP A 1 98 ? -24.658 -13.971 33.772 1.00 80.44 98 ASP A CA 1
ATOM 761 C C . ASP A 1 98 ? -24.701 -14.884 35.011 1.00 80.44 98 ASP A C 1
ATOM 763 O O . ASP A 1 98 ? -25.247 -15.987 34.989 1.00 80.44 98 ASP A O 1
ATOM 767 N N . ALA A 1 99 ? -24.109 -14.437 36.120 1.00 80.00 99 ALA A N 1
ATOM 768 C CA . ALA A 1 99 ? -24.038 -15.240 37.340 1.00 80.00 99 ALA A CA 1
ATOM 769 C C . ALA A 1 99 ? -25.415 -15.488 37.991 1.00 80.00 99 ALA A C 1
ATOM 771 O O . ALA A 1 99 ? -25.591 -16.498 38.671 1.00 80.00 99 ALA A O 1
ATOM 772 N N . ALA A 1 100 ? -26.395 -14.605 37.761 1.00 73.62 100 ALA A N 1
ATOM 773 C CA . ALA A 1 100 ? -27.748 -14.729 38.305 1.00 73.62 100 ALA A CA 1
ATOM 774 C C . ALA A 1 100 ? -28.571 -15.818 37.592 1.00 73.62 100 ALA A C 1
ATOM 776 O O . ALA A 1 100 ? -29.486 -16.386 38.184 1.00 73.62 100 ALA A O 1
ATOM 777 N N . THR A 1 101 ? -28.226 -16.131 36.340 1.00 72.19 101 THR A N 1
ATOM 778 C CA . THR A 1 101 ? -28.935 -17.091 35.477 1.00 72.19 101 THR A CA 1
ATOM 779 C C . THR A 1 101 ? -28.138 -18.367 35.171 1.00 72.19 101 THR A C 1
ATOM 781 O O . THR A 1 101 ? -28.676 -19.288 34.557 1.00 72.19 101 THR A O 1
ATOM 784 N N . ALA A 1 102 ? -26.874 -18.468 35.599 1.00 75.06 102 ALA A N 1
ATOM 785 C CA . ALA A 1 102 ? -25.977 -19.571 35.231 1.00 75.06 102 ALA A CA 1
ATOM 786 C C . ALA A 1 102 ? -26.091 -20.862 36.064 1.00 75.06 102 ALA A C 1
ATOM 788 O O . ALA A 1 102 ? -25.789 -21.941 35.561 1.00 75.06 102 ALA A O 1
ATOM 789 N N . SER A 1 103 ? -26.441 -20.798 37.352 1.00 72.31 103 SER A N 1
ATOM 790 C CA . SER A 1 103 ? -26.338 -21.990 38.211 1.00 72.31 103 SER A CA 1
ATOM 791 C C . SER A 1 103 ? -27.391 -23.042 37.838 1.00 72.31 103 SER A C 1
ATOM 793 O O . SER A 1 103 ? -28.584 -22.812 38.015 1.00 72.31 103 SER A O 1
ATOM 795 N N . GLY A 1 104 ? -26.951 -24.201 37.336 1.00 68.12 104 GLY A N 1
ATOM 796 C CA . GLY A 1 104 ? -27.837 -25.293 36.917 1.00 68.12 104 GLY A CA 1
ATOM 797 C C . GLY A 1 104 ? -28.581 -25.054 35.598 1.00 68.12 104 GLY A C 1
ATOM 798 O O . GLY A 1 104 ? -29.407 -25.884 35.222 1.00 68.12 104 GLY A O 1
ATOM 799 N N . SER A 1 105 ? -28.305 -23.957 34.883 1.00 82.12 105 SER A N 1
ATOM 800 C CA . SER A 1 105 ? -28.887 -23.714 33.563 1.00 82.12 105 SER A CA 1
ATOM 801 C C . SER A 1 105 ? -28.089 -24.394 32.449 1.00 82.12 105 SER A C 1
ATOM 803 O O . SER A 1 105 ? -26.921 -24.769 32.599 1.00 82.12 105 SER A O 1
ATOM 805 N N . THR A 1 106 ? -28.754 -24.586 31.314 1.00 89.56 106 THR A N 1
ATOM 806 C CA . THR A 1 106 ? -28.146 -25.124 30.098 1.00 89.56 106 THR A CA 1
ATOM 807 C C . THR A 1 106 ? -27.450 -24.004 29.328 1.00 89.56 106 THR A C 1
ATOM 809 O O . THR A 1 106 ? -28.042 -22.946 29.136 1.00 89.56 106 THR A O 1
ATOM 812 N N . VAL A 1 107 ? -26.233 -24.241 28.834 1.00 90.75 107 VAL A N 1
ATOM 813 C CA . VAL A 1 107 ? -25.520 -23.334 27.920 1.00 90.75 107 VAL A CA 1
ATOM 814 C C . VAL A 1 107 ? -25.208 -24.035 26.603 1.00 90.75 107 VAL A C 1
ATOM 816 O O . VAL A 1 107 ? -24.566 -25.085 26.571 1.00 90.75 107 VAL A O 1
ATOM 819 N N . ASP A 1 108 ? -25.655 -23.452 25.499 1.00 92.81 108 ASP A N 1
ATOM 820 C CA . ASP A 1 108 ? -25.326 -23.932 24.163 1.00 92.81 108 ASP A CA 1
ATOM 821 C C . ASP A 1 108 ? -23.867 -23.588 23.828 1.00 92.81 108 ASP A C 1
ATOM 823 O O . ASP A 1 108 ? -23.381 -22.491 24.110 1.00 92.81 108 ASP A O 1
ATOM 827 N N . ILE A 1 109 ? -23.144 -24.534 23.232 1.00 95.69 109 ILE A N 1
ATOM 828 C CA . ILE A 1 109 ? -21.711 -24.400 22.960 1.00 95.69 109 ILE A CA 1
ATOM 829 C C . ILE A 1 109 ? -21.494 -24.158 21.473 1.00 95.69 109 ILE A C 1
ATOM 831 O O . ILE A 1 109 ? -21.956 -24.933 20.639 1.00 95.69 109 ILE A O 1
ATOM 835 N N . VAL A 1 110 ? -20.727 -23.125 21.132 1.00 96.50 110 VAL A N 1
ATOM 836 C CA . VAL A 1 110 ? -20.270 -22.877 19.759 1.00 96.50 110 VAL A CA 1
ATOM 837 C C . VAL A 1 110 ? -18.753 -22.987 19.721 1.00 96.50 110 VAL A C 1
ATOM 839 O O . VAL A 1 110 ? -18.069 -22.316 20.485 1.00 96.50 110 VAL A O 1
ATOM 842 N N . VAL A 1 111 ? -18.193 -23.779 18.812 1.00 97.12 111 VAL A N 1
ATOM 843 C CA . VAL A 1 111 ? -16.741 -23.779 18.564 1.00 97.12 111 VAL A CA 1
ATOM 844 C C . VAL A 1 111 ? -16.494 -23.360 17.127 1.00 97.12 111 VAL A C 1
ATOM 846 O O . VAL A 1 111 ? -17.033 -23.974 16.210 1.00 97.12 111 VAL A O 1
ATOM 849 N N . HIS A 1 112 ? -15.699 -22.309 16.919 1.00 96.25 112 HIS A N 1
ATOM 850 C CA . HIS A 1 112 ? -15.403 -21.780 15.590 1.00 96.25 112 HIS A CA 1
ATOM 851 C C . HIS A 1 112 ? -13.928 -21.958 15.230 1.00 96.25 112 HIS A C 1
ATOM 853 O O . HIS A 1 112 ? -13.044 -21.325 15.808 1.00 96.25 112 HIS A O 1
ATOM 859 N N . LEU A 1 113 ? -13.672 -22.792 14.223 1.00 93.25 113 LEU A N 1
ATOM 860 C CA . LEU A 1 113 ? -12.335 -23.096 13.725 1.00 93.25 113 LEU A CA 1
ATOM 861 C C . LEU A 1 113 ? -11.972 -22.169 12.554 1.00 93.25 113 LEU A C 1
ATOM 863 O O . LEU A 1 113 ? -12.655 -22.136 11.527 1.00 93.25 113 LEU A O 1
ATOM 867 N N . HIS A 1 114 ? -10.878 -21.418 12.691 1.00 85.75 114 HIS A N 1
ATOM 868 C CA . HIS A 1 114 ? -10.400 -20.477 11.673 1.00 85.75 114 HIS A CA 1
ATOM 869 C C . HIS A 1 114 ? -9.270 -21.066 10.809 1.00 85.75 114 HIS A C 1
ATOM 871 O O . HIS A 1 114 ? -8.323 -21.652 11.323 1.00 85.75 114 HIS A O 1
ATOM 877 N N . GLY A 1 115 ? -9.299 -20.875 9.489 1.00 68.00 115 GLY A N 1
ATOM 878 C CA . GLY A 1 115 ? -8.262 -21.454 8.616 1.00 68.00 115 GLY A CA 1
ATOM 879 C C . GLY A 1 115 ? -6.955 -20.674 8.499 1.00 68.00 115 GLY A C 1
ATOM 880 O O . GLY A 1 115 ? -5.867 -21.248 8.564 1.00 68.00 115 GLY A O 1
ATOM 881 N N . TYR A 1 116 ? -7.068 -19.364 8.269 1.00 68.31 116 TYR A N 1
ATOM 882 C CA . TYR A 1 116 ? -5.945 -18.533 7.836 1.00 68.31 116 TYR A CA 1
ATOM 883 C C . TYR A 1 116 ? -5.936 -17.152 8.496 1.00 68.31 116 TYR A C 1
ATOM 885 O O . TYR A 1 116 ? -6.991 -16.553 8.703 1.00 68.31 116 TYR A O 1
ATOM 893 N N . GLY A 1 117 ? -4.754 -16.607 8.776 1.00 61.25 117 GLY A N 1
ATOM 894 C CA . GLY A 1 117 ? -4.542 -15.226 9.213 1.00 61.25 117 GLY A CA 1
ATOM 895 C C . GLY A 1 117 ? -3.124 -14.985 9.731 1.00 61.25 117 GLY A C 1
ATOM 896 O O . GLY A 1 117 ? -2.449 -15.919 10.156 1.00 61.25 117 GLY A O 1
ATOM 897 N N . THR A 1 118 ? -2.677 -13.731 9.699 1.00 64.88 118 THR A N 1
ATOM 898 C CA . THR A 1 118 ? -1.374 -13.315 10.236 1.00 64.88 118 THR A CA 1
ATOM 899 C C . THR A 1 118 ? -1.352 -13.349 11.771 1.00 64.88 118 THR A C 1
ATOM 901 O O . THR A 1 118 ? -2.361 -12.983 12.390 1.00 64.88 118 THR A O 1
ATOM 904 N N . PRO A 1 119 ? -0.230 -13.758 12.398 1.00 64.75 119 PRO A N 1
ATOM 905 C CA . PRO A 1 119 ? -0.066 -13.707 13.849 1.00 64.75 119 PRO A CA 1
ATOM 906 C C . PRO A 1 119 ? -0.068 -12.259 14.372 1.00 64.75 119 PRO A C 1
ATOM 908 O O . PRO A 1 119 ? 0.221 -11.314 13.639 1.00 64.75 119 PRO A O 1
ATOM 911 N N . GLY A 1 120 ? -0.424 -12.089 15.646 1.00 63.00 120 GLY A N 1
ATOM 912 C CA . GLY A 1 120 ? -0.497 -10.797 16.338 1.00 63.00 120 GLY A CA 1
ATOM 913 C C . GLY A 1 120 ? -1.131 -10.938 17.727 1.00 63.00 120 GLY A C 1
ATOM 914 O O . GLY A 1 120 ? -1.828 -11.918 17.993 1.00 63.00 120 GLY A O 1
ATOM 915 N N . SER A 1 121 ? -0.914 -9.969 18.619 1.00 63.62 121 SER A N 1
ATOM 916 C CA . SER A 1 121 ? -1.412 -9.997 20.011 1.00 63.62 121 SER A CA 1
ATOM 917 C C . SER A 1 121 ? -2.944 -9.899 20.134 1.00 63.62 121 SER A C 1
ATOM 919 O O . SER A 1 121 ? -3.536 -10.347 21.120 1.00 63.62 121 SER A O 1
ATOM 921 N N . ASP A 1 122 ? -3.607 -9.364 19.110 1.00 73.94 122 ASP A N 1
ATOM 922 C CA . ASP A 1 122 ? -5.062 -9.250 18.986 1.00 73.94 122 ASP A CA 1
ATOM 923 C C . ASP A 1 122 ? -5.700 -10.388 18.161 1.00 73.94 122 ASP A C 1
ATOM 925 O O . ASP A 1 122 ? -6.924 -10.424 18.024 1.00 73.94 122 ASP A O 1
ATOM 929 N N . PHE A 1 123 ? -4.899 -11.316 17.615 1.00 81.06 123 PHE A N 1
ATOM 930 C CA . PHE A 1 123 ? -5.314 -12.291 16.596 1.00 81.06 123 PHE A CA 1
ATOM 931 C C . PHE A 1 123 ? -6.615 -13.030 16.939 1.00 81.06 123 PHE A C 1
ATOM 933 O O . PHE A 1 123 ? -7.534 -13.061 16.120 1.00 81.06 123 PHE A O 1
ATOM 940 N N . LEU A 1 124 ? -6.716 -13.579 18.152 1.00 83.31 124 LEU A N 1
ATOM 941 C CA . LEU A 1 124 ? -7.891 -14.330 18.597 1.00 83.31 124 LEU A CA 1
ATOM 942 C C . LEU A 1 124 ? -9.150 -13.461 18.721 1.00 83.31 124 LEU A C 1
ATOM 944 O O . LEU A 1 124 ? -10.207 -13.852 18.227 1.00 83.31 124 LEU A O 1
ATOM 948 N N . ALA A 1 125 ? -9.040 -12.256 19.290 1.00 81.88 125 ALA A N 1
ATOM 949 C CA . ALA A 1 125 ? -10.165 -11.319 19.384 1.00 81.88 125 ALA A CA 1
ATOM 950 C C . ALA A 1 125 ? -10.639 -10.884 17.997 1.00 81.88 125 ALA A C 1
ATOM 952 O O . ALA A 1 125 ? -11.842 -10.868 17.730 1.00 81.88 125 ALA A O 1
ATOM 953 N N . ARG A 1 126 ? -9.695 -10.603 17.088 1.00 82.88 126 ARG A N 1
ATOM 954 C CA . ARG A 1 126 ? -9.990 -10.313 15.681 1.00 82.88 126 ARG A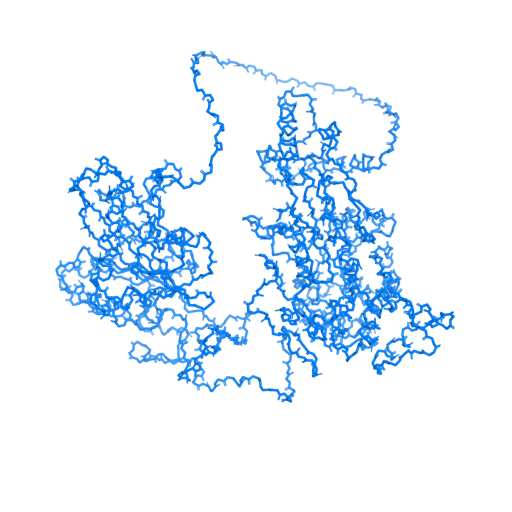 CA 1
ATOM 955 C C . ARG A 1 126 ? -10.691 -11.493 15.009 1.00 82.88 126 ARG A C 1
ATOM 957 O O . ARG A 1 126 ? -11.626 -11.277 14.243 1.00 82.88 126 ARG A O 1
ATOM 964 N N . LYS A 1 127 ? -10.294 -12.737 15.303 1.00 87.06 127 LYS A N 1
ATOM 965 C CA . LYS A 1 127 ? -10.964 -13.936 14.780 1.00 87.06 127 LYS A CA 1
ATOM 966 C C . LYS A 1 127 ? -12.362 -14.150 15.354 1.00 87.06 127 LYS A C 1
ATOM 968 O O . LYS A 1 127 ? -13.258 -14.419 14.565 1.00 87.06 127 LYS A O 1
ATOM 973 N N . ALA A 1 128 ? -12.589 -13.939 16.649 1.00 88.00 128 ALA A N 1
ATOM 974 C CA . ALA A 1 128 ? -13.930 -13.990 17.239 1.00 88.00 128 ALA A CA 1
ATOM 975 C C . ALA A 1 128 ? -14.871 -12.901 16.688 1.00 88.00 128 ALA A C 1
ATOM 977 O O . ALA A 1 128 ? -16.033 -13.184 16.390 1.00 88.00 128 ALA A O 1
ATOM 978 N N . ALA A 1 129 ? -14.358 -11.686 16.471 1.00 84.69 129 ALA A N 1
ATOM 979 C CA . ALA A 1 129 ? -15.115 -10.601 15.850 1.00 84.69 129 ALA A CA 1
ATOM 980 C C . ALA A 1 129 ? -15.467 -10.908 14.380 1.00 84.69 129 ALA A C 1
ATOM 982 O O . ALA A 1 129 ? -16.631 -10.812 13.994 1.00 84.69 129 ALA A O 1
ATOM 983 N N . LEU A 1 130 ? -14.492 -11.350 13.571 1.00 83.56 130 LEU A N 1
ATOM 984 C CA . LEU A 1 130 ? -14.717 -11.760 12.174 1.00 83.56 130 LEU A CA 1
ATOM 985 C C . LEU A 1 130 ? -15.649 -12.973 12.054 1.00 83.56 130 LEU A C 1
ATOM 987 O O . LEU A 1 130 ? -16.416 -13.057 11.099 1.00 83.56 130 LEU A O 1
ATOM 991 N N . ALA A 1 131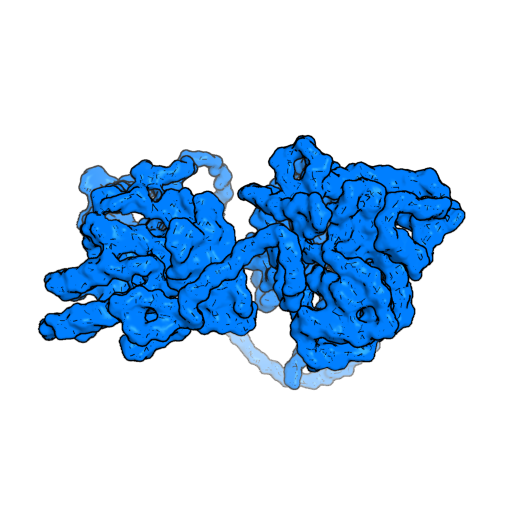 ? -15.614 -13.887 13.027 1.00 88.12 131 ALA A N 1
ATOM 992 C CA . ALA A 1 131 ? -16.519 -15.027 13.121 1.00 88.12 131 ALA A CA 1
ATOM 993 C C . ALA A 1 131 ? -17.977 -14.628 13.429 1.00 88.12 131 ALA A C 1
ATOM 995 O O . ALA A 1 131 ? -18.859 -15.478 13.329 1.00 88.12 131 ALA A O 1
ATOM 996 N N . GLY A 1 132 ? -18.250 -13.368 13.792 1.00 87.81 132 GLY A N 1
ATOM 997 C CA . GLY A 1 132 ? -19.590 -12.895 14.148 1.00 87.81 132 GLY A CA 1
ATOM 998 C C . GLY A 1 132 ? -20.081 -13.393 15.511 1.00 87.81 132 GLY A C 1
ATOM 999 O O . GLY A 1 132 ? -21.285 -13.538 15.695 1.00 87.81 132 GLY A O 1
ATOM 1000 N N . LEU A 1 133 ? -19.165 -13.678 16.446 1.00 88.81 133 LEU A N 1
ATOM 1001 C CA . LEU A 1 133 ? -19.457 -14.301 17.748 1.00 88.81 133 LEU A CA 1
ATOM 1002 C C . LEU A 1 133 ? -19.571 -13.297 18.907 1.00 88.81 133 LEU A C 1
ATOM 1004 O O . LEU A 1 133 ? -19.571 -13.684 20.071 1.00 88.81 133 LEU A O 1
ATOM 1008 N N . ASP A 1 134 ? -19.657 -12.001 18.615 1.00 84.75 134 ASP A N 1
ATOM 1009 C CA . ASP A 1 134 ? -19.923 -10.972 19.621 1.00 84.75 134 ASP A CA 1
ATOM 1010 C C . ASP A 1 134 ? -21.396 -11.049 20.066 1.00 84.75 134 ASP A C 1
ATOM 1012 O O . ASP A 1 134 ? -22.264 -10.402 19.476 1.00 84.75 134 ASP A O 1
ATOM 1016 N N . MET A 1 135 ? -21.660 -11.869 21.091 1.00 83.44 135 MET A N 1
ATOM 1017 C CA . MET A 1 135 ? -23.011 -12.211 21.571 1.00 83.44 135 MET A CA 1
ATOM 1018 C C . MET A 1 135 ? -23.775 -11.038 22.188 1.00 83.44 135 MET A C 1
ATOM 1020 O O . MET A 1 135 ? -25.004 -11.053 22.181 1.00 83.44 135 MET A O 1
ATOM 1024 N N . LEU A 1 136 ? -23.059 -10.033 22.695 1.00 80.00 136 LEU A N 1
ATOM 1025 C CA . LEU A 1 136 ? -23.610 -8.779 23.207 1.00 80.00 136 LEU A CA 1
ATOM 1026 C C . LEU A 1 136 ? -23.183 -7.605 22.312 1.00 80.00 136 LEU A C 1
ATOM 1028 O O . LEU A 1 136 ? -22.089 -7.610 21.729 1.00 80.00 136 LEU A O 1
ATOM 1032 N N . ASP A 1 137 ? -24.045 -6.597 22.192 1.00 71.62 137 ASP A N 1
ATOM 1033 C CA . ASP A 1 137 ? -23.721 -5.332 21.531 1.00 71.62 137 ASP A CA 1
ATOM 1034 C C . ASP A 1 137 ? -22.917 -4.382 22.435 1.00 71.62 137 ASP A C 1
ATOM 1036 O O . ASP A 1 137 ? -22.500 -4.732 23.538 1.00 71.62 137 ASP A O 1
ATOM 1040 N N . ALA A 1 138 ? -22.641 -3.173 21.941 1.00 67.88 138 ALA A N 1
ATOM 1041 C CA . ALA A 1 138 ? -21.877 -2.171 22.684 1.00 67.88 138 ALA A CA 1
ATOM 1042 C C . ALA A 1 138 ? -22.633 -1.575 23.892 1.00 67.88 138 ALA A C 1
ATOM 1044 O O . ALA A 1 138 ? -22.014 -0.888 24.700 1.00 67.88 138 ALA A O 1
ATOM 1045 N N . ALA A 1 139 ? -23.942 -1.822 24.007 1.00 64.62 139 ALA A N 1
ATOM 1046 C CA . ALA A 1 139 ? -24.786 -1.456 25.141 1.00 64.62 139 ALA A CA 1
ATOM 1047 C C . ALA A 1 139 ? -25.069 -2.653 26.077 1.00 64.62 139 ALA A C 1
ATOM 1049 O O . ALA A 1 139 ? -25.799 -2.499 27.054 1.00 64.62 139 ALA A O 1
ATOM 1050 N N . GLY A 1 140 ? -24.498 -3.831 25.796 1.00 66.38 140 GLY A N 1
ATOM 1051 C CA . GLY A 1 140 ? -24.703 -5.060 26.565 1.00 66.38 140 GLY A CA 1
ATOM 1052 C C . GLY A 1 140 ? -25.964 -5.849 26.188 1.00 66.38 140 GLY A C 1
ATOM 1053 O O . GLY A 1 140 ? -26.247 -6.860 26.825 1.00 66.38 140 GLY A O 1
ATOM 1054 N N . ALA A 1 141 ? -26.718 -5.439 25.162 1.00 69.88 141 ALA A N 1
ATOM 1055 C CA . ALA A 1 141 ? -27.923 -6.149 24.738 1.00 69.88 141 ALA A CA 1
ATOM 1056 C C . ALA A 1 141 ? -27.580 -7.419 23.941 1.00 69.88 141 ALA A C 1
ATOM 1058 O O . ALA A 1 141 ? -26.642 -7.437 23.138 1.00 69.88 141 ALA A O 1
ATOM 1059 N N . VAL A 1 142 ? -28.355 -8.489 24.144 1.00 70.44 142 VAL A N 1
ATOM 1060 C CA . VAL A 1 142 ? -28.142 -9.786 23.483 1.00 70.44 142 VAL A CA 1
ATOM 1061 C C . VAL A 1 142 ? -28.419 -9.683 21.980 1.00 70.44 142 VAL A C 1
ATOM 1063 O O . VAL A 1 142 ? -29.507 -9.303 21.557 1.00 70.44 142 VAL A O 1
ATOM 1066 N N . ARG A 1 143 ? -27.425 -10.050 21.163 1.00 68.25 143 ARG A N 1
ATOM 1067 C CA . ARG A 1 143 ? -27.469 -10.020 19.687 1.00 68.25 143 ARG A CA 1
ATOM 1068 C C . ARG A 1 143 ? -27.746 -11.372 19.037 1.00 68.25 143 ARG A C 1
ATOM 1070 O O . ARG A 1 143 ? -27.986 -11.422 17.833 1.00 68.25 143 ARG A O 1
ATOM 1077 N N . VAL A 1 144 ? -27.591 -12.457 19.793 1.00 66.81 144 VAL A N 1
ATOM 1078 C CA . VAL A 1 144 ? -27.532 -13.833 19.287 1.00 66.81 144 VAL A CA 1
ATOM 1079 C C . VAL A 1 144 ? -28.273 -14.754 20.249 1.00 66.81 144 VAL A C 1
ATOM 1081 O O . VAL A 1 144 ? -28.014 -14.681 21.449 1.00 66.81 144 VAL A O 1
ATOM 1084 N N . ARG A 1 145 ? -29.153 -15.614 19.713 1.00 64.00 145 ARG A N 1
ATOM 1085 C CA . ARG A 1 145 ? -30.123 -16.428 20.465 1.00 64.00 145 ARG A CA 1
ATOM 1086 C C . ARG A 1 145 ? -30.952 -15.579 21.431 1.00 64.00 145 ARG A C 1
ATOM 1088 O O . ARG A 1 145 ? -30.659 -15.498 22.619 1.00 64.00 145 ARG A O 1
ATOM 1095 N N . ALA A 1 146 ? -32.028 -14.985 20.910 1.00 47.69 146 ALA A N 1
ATOM 1096 C CA . ALA A 1 146 ? -33.102 -14.436 21.745 1.00 47.69 146 ALA A CA 1
ATOM 1097 C C . ALA A 1 146 ? -33.976 -15.552 22.364 1.00 47.69 146 ALA A C 1
ATOM 1099 O O . ALA A 1 146 ? -34.778 -15.301 23.263 1.00 47.69 146 ALA A O 1
ATOM 1100 N N . SER A 1 147 ? -33.808 -16.799 21.902 1.00 51.31 147 SER A N 1
ATOM 1101 C CA . SER A 1 147 ? -34.311 -18.005 22.564 1.00 51.31 147 SER A CA 1
ATOM 1102 C C . SER A 1 147 ? -33.766 -18.148 23.991 1.00 51.31 147 SER A C 1
ATOM 1104 O O . SER A 1 147 ? -32.617 -17.805 24.248 1.00 51.31 147 SER A O 1
ATOM 1106 N N . SER A 1 148 ? -34.543 -18.760 24.886 1.00 62.16 148 SER A N 1
ATOM 1107 C CA . SER A 1 148 ? -34.316 -18.847 26.341 1.00 62.16 148 SER A CA 1
ATOM 1108 C C . SER A 1 148 ? -33.097 -19.661 26.829 1.00 62.16 148 SER A C 1
ATOM 1110 O O . SER A 1 148 ? -33.096 -20.102 27.976 1.00 62.16 148 SER A O 1
ATOM 1112 N N . VAL A 1 149 ? -32.093 -19.920 25.987 1.00 81.69 149 VAL A N 1
ATOM 1113 C CA . VAL A 1 149 ? -30.885 -20.687 26.332 1.00 81.69 149 VAL A CA 1
ATOM 1114 C C . VAL A 1 149 ? -29.648 -19.855 25.976 1.00 81.69 149 VAL A C 1
ATOM 1116 O O . VAL A 1 149 ? -29.476 -19.505 24.804 1.00 81.69 149 VAL A O 1
ATOM 1119 N N . PRO A 1 150 ? -28.781 -19.517 26.948 1.00 86.31 150 PRO A N 1
ATOM 1120 C CA . PRO A 1 150 ? -27.566 -18.767 26.671 1.00 86.31 150 PRO A CA 1
ATOM 1121 C C . PRO A 1 150 ? -26.550 -19.580 25.861 1.00 86.31 150 PRO A C 1
ATOM 1123 O O . PRO A 1 150 ? -26.611 -20.802 25.767 1.00 86.31 150 PRO A O 1
ATOM 1126 N N . THR A 1 151 ? -25.571 -18.885 25.291 1.00 89.50 151 THR A N 1
ATOM 1127 C CA . THR A 1 151 ? -24.503 -19.431 24.453 1.00 89.50 151 THR A CA 1
ATOM 1128 C C . THR A 1 151 ? -23.124 -19.091 25.020 1.00 89.50 151 THR A C 1
ATOM 1130 O O . THR A 1 151 ? -22.880 -17.954 25.426 1.00 89.50 151 THR A O 1
ATOM 1133 N N . LEU A 1 152 ? -22.199 -20.052 24.969 1.00 93.06 152 LEU A N 1
ATOM 1134 C CA . LEU A 1 152 ? -20.756 -19.875 25.144 1.00 93.06 152 LEU A CA 1
ATOM 1135 C C . LEU A 1 152 ? -20.054 -20.270 23.837 1.00 93.06 152 LEU A C 1
ATOM 1137 O O . LEU A 1 152 ? -20.068 -21.431 23.429 1.00 93.06 152 LEU A O 1
ATOM 1141 N N . ALA A 1 153 ? -19.428 -19.299 23.178 1.00 94.88 153 ALA A N 1
ATOM 1142 C CA . ALA A 1 153 ? -18.668 -19.493 21.953 1.00 94.88 153 ALA A CA 1
ATOM 1143 C C . ALA A 1 153 ? -17.157 -19.414 22.182 1.00 94.88 153 ALA A C 1
ATOM 1145 O O . ALA A 1 153 ? -16.670 -18.534 22.890 1.00 94.88 153 ALA A O 1
ATOM 1146 N N . LEU A 1 154 ? -16.426 -20.321 21.534 1.00 96.44 154 LEU A N 1
ATOM 1147 C CA . LEU A 1 154 ? -14.993 -20.543 21.692 1.00 96.44 154 LEU A CA 1
ATOM 1148 C C . LEU A 1 154 ? -14.275 -20.418 20.345 1.00 96.44 154 LEU A C 1
ATOM 1150 O O . LEU A 1 154 ? -14.663 -21.040 19.352 1.00 96.44 154 LEU A O 1
ATOM 1154 N N . VAL A 1 155 ? -13.185 -19.655 20.336 1.00 94.94 155 VAL A N 1
ATOM 1155 C CA . VAL A 1 155 ? -12.244 -19.546 19.218 1.00 94.94 155 VAL A CA 1
ATOM 1156 C C . VAL A 1 155 ? -10.869 -20.007 19.710 1.00 94.94 155 VAL A C 1
ATOM 1158 O O . VAL A 1 155 ? -10.126 -19.208 20.289 1.00 94.94 155 VAL A O 1
ATOM 1161 N N . PRO A 1 156 ? -10.526 -21.299 19.547 1.00 93.19 156 PRO A N 1
ATOM 1162 C CA . PRO A 1 156 ? -9.193 -21.797 19.863 1.00 93.19 156 PRO A CA 1
ATOM 1163 C C . PRO A 1 156 ? -8.175 -21.275 18.839 1.00 93.19 156 PRO A C 1
ATOM 1165 O O . PRO A 1 156 ? -8.486 -21.158 17.655 1.00 93.19 156 PRO A O 1
ATOM 1168 N N . ARG A 1 157 ? -6.941 -21.003 19.278 1.00 86.19 157 ARG A N 1
ATOM 1169 C CA . ARG A 1 157 ? -5.861 -20.476 18.418 1.00 86.19 157 ARG A CA 1
ATOM 1170 C C . ARG A 1 157 ? -5.391 -21.469 17.363 1.00 86.19 157 ARG A C 1
ATOM 1172 O O . ARG A 1 157 ? -5.013 -21.069 16.267 1.00 86.19 157 ARG A O 1
ATOM 1179 N N . GLY A 1 158 ? -5.393 -22.756 17.704 1.00 79.31 158 GLY A N 1
ATOM 1180 C CA . GLY A 1 158 ? -4.678 -23.770 16.934 1.00 79.31 158 GLY A CA 1
ATOM 1181 C C . GLY A 1 158 ? -3.162 -23.533 16.924 1.00 79.31 158 GLY A C 1
ATOM 1182 O O . GLY A 1 158 ? -2.641 -22.545 17.450 1.00 79.31 158 GLY A O 1
ATOM 1183 N N . ARG A 1 159 ? -2.435 -24.456 16.303 1.00 80.75 159 ARG A N 1
ATOM 1184 C CA . ARG A 1 159 ? -0.995 -24.355 16.087 1.00 80.75 159 ARG A CA 1
ATOM 1185 C C . ARG A 1 159 ? -0.725 -23.539 14.826 1.00 80.75 159 ARG A C 1
ATOM 1187 O O . ARG A 1 159 ? -1.217 -23.886 13.750 1.00 80.75 159 ARG A O 1
ATOM 1194 N N . HIS A 1 160 ? 0.065 -22.472 14.947 1.00 74.69 160 HIS A N 1
ATOM 1195 C CA . HIS A 1 160 ? 0.544 -21.727 13.780 1.00 74.69 160 HIS A CA 1
ATOM 1196 C C . HIS A 1 160 ? 1.446 -22.626 12.936 1.00 74.69 160 HIS A C 1
ATOM 1198 O O . HIS A 1 160 ? 2.288 -23.353 13.468 1.00 74.69 160 HIS A O 1
ATOM 1204 N N . VAL A 1 161 ? 1.261 -22.572 11.622 1.00 60.06 161 VAL A N 1
ATOM 1205 C CA . VAL A 1 161 ? 2.165 -23.171 10.646 1.00 60.06 161 VAL A CA 1
ATOM 1206 C C . VAL A 1 161 ? 2.430 -22.122 9.579 1.00 60.06 161 VAL A C 1
ATOM 1208 O O . VAL A 1 161 ? 1.505 -21.677 8.905 1.00 60.06 161 VAL A O 1
ATOM 1211 N N . GLU A 1 162 ? 3.699 -21.735 9.485 1.00 51.25 162 GLU A N 1
ATOM 1212 C CA . GLU A 1 162 ? 4.363 -21.053 8.371 1.00 51.25 162 GLU A CA 1
ATOM 1213 C C . GLU A 1 162 ? 3.518 -20.093 7.511 1.00 51.25 162 GLU A C 1
ATOM 1215 O O . GLU A 1 162 ? 2.678 -20.460 6.684 1.00 51.25 162 GLU A O 1
ATOM 1220 N N . GLY A 1 163 ? 3.795 -18.799 7.684 1.00 60.78 163 GLY A N 1
ATOM 1221 C CA . GLY A 1 163 ? 3.062 -17.724 7.029 1.00 60.78 163 GLY A CA 1
ATOM 1222 C C . GLY A 1 163 ? 1.722 -17.477 7.717 1.00 60.78 163 GLY A C 1
ATOM 1223 O O . GLY A 1 163 ? 1.664 -16.830 8.762 1.00 60.78 163 GLY A O 1
ATOM 1224 N N . VAL A 1 164 ? 0.632 -17.965 7.125 1.00 56.59 164 VAL A N 1
ATOM 1225 C CA . VAL A 1 164 ? -0.741 -17.598 7.524 1.00 56.59 164 VAL A CA 1
ATOM 1226 C C . VAL A 1 164 ? -1.633 -18.777 7.914 1.00 56.59 164 VAL A C 1
ATOM 1228 O O . VAL A 1 164 ? -2.814 -18.548 8.157 1.00 56.59 164 VAL A O 1
ATOM 1231 N N . ARG A 1 165 ? -1.151 -20.025 7.955 1.00 68.62 165 ARG A N 1
ATOM 1232 C CA . ARG A 1 165 ? -2.005 -21.199 8.220 1.00 68.62 165 ARG A CA 1
ATOM 1233 C C . ARG A 1 165 ? -2.086 -21.525 9.715 1.00 68.62 165 ARG A C 1
ATOM 1235 O O . ARG A 1 165 ? -1.117 -21.373 10.453 1.00 68.62 165 ARG A O 1
ATOM 1242 N N . TRP A 1 166 ? -3.242 -22.030 10.140 1.00 73.69 166 TRP A N 1
ATOM 1243 C CA . TRP A 1 166 ? -3.465 -22.540 11.493 1.00 73.69 166 TRP A CA 1
ATOM 1244 C C . TRP A 1 166 ? -4.020 -23.965 11.424 1.00 73.69 166 TRP A C 1
ATOM 1246 O O . TRP A 1 166 ? -4.916 -24.243 10.627 1.00 73.69 166 TRP A O 1
ATOM 1256 N N . LEU A 1 167 ? -3.456 -24.876 12.219 1.00 76.31 167 LEU A N 1
ATOM 1257 C CA . LEU A 1 167 ? -3.883 -26.273 12.317 1.00 76.31 167 LEU A CA 1
ATOM 1258 C C . LEU A 1 167 ? -4.517 -26.547 13.685 1.00 76.31 167 LEU A C 1
ATOM 1260 O O . LEU A 1 167 ? -4.067 -26.031 14.702 1.00 76.31 167 LEU A O 1
ATOM 1264 N N . PHE A 1 168 ? -5.531 -27.409 13.715 1.00 82.12 168 PHE A N 1
ATOM 1265 C CA . PHE A 1 168 ? -6.189 -27.869 14.946 1.00 82.12 168 PHE A CA 1
ATOM 1266 C C . PHE A 1 168 ? -5.809 -29.319 15.272 1.00 82.12 168 PHE A C 1
ATOM 1268 O O . PHE A 1 168 ? -6.610 -30.085 15.787 1.00 82.12 168 PHE A O 1
ATOM 1275 N N . ASP A 1 169 ? -4.566 -29.700 14.974 1.00 76.56 169 ASP A N 1
ATOM 1276 C CA . ASP A 1 169 ? -4.005 -31.032 15.243 1.00 76.56 169 ASP A CA 1
ATOM 1277 C C . ASP A 1 169 ? -3.898 -31.359 16.743 1.00 76.56 169 ASP A C 1
ATOM 1279 O O . ASP A 1 169 ? -3.826 -32.524 17.121 1.00 76.56 169 ASP A O 1
ATOM 1283 N N . ARG A 1 170 ? -3.946 -30.331 17.598 1.00 80.06 170 ARG A N 1
ATOM 1284 C CA . ARG A 1 170 ? -4.089 -30.436 19.060 1.00 80.06 170 ARG A CA 1
ATOM 1285 C C . ARG A 1 170 ? -5.534 -30.631 19.546 1.00 80.06 170 ARG A C 1
ATOM 1287 O O . ARG A 1 170 ? -5.748 -30.777 20.742 1.00 80.06 170 ARG A O 1
ATOM 1294 N N . LEU A 1 171 ? -6.503 -30.705 18.630 1.00 84.69 171 LEU A N 1
ATOM 1295 C CA . LEU A 1 171 ? -7.848 -31.247 18.857 1.00 84.69 171 LEU A CA 1
ATOM 1296 C C . LEU A 1 171 ? -8.032 -32.499 17.965 1.00 84.69 171 LEU A C 1
ATOM 1298 O O . LEU A 1 171 ? -8.821 -32.466 17.021 1.00 84.69 171 LEU A O 1
ATOM 1302 N N . PRO A 1 172 ? -7.253 -33.580 18.180 1.00 74.94 172 PRO A N 1
ATOM 1303 C CA . PRO A 1 172 ? -7.172 -34.708 17.245 1.00 74.94 172 PRO A CA 1
ATOM 1304 C C . PRO A 1 172 ? -8.380 -35.655 17.283 1.00 74.94 172 PRO A C 1
ATOM 1306 O O . PRO A 1 172 ? -8.515 -36.492 16.388 1.00 74.94 172 PRO A O 1
ATOM 1309 N N . ASP A 1 173 ? -9.217 -35.571 18.318 1.00 83.44 173 ASP A N 1
ATOM 1310 C CA . ASP A 1 173 ? -10.314 -36.496 18.601 1.00 83.44 173 ASP A CA 1
ATOM 1311 C C . ASP A 1 173 ? -11.414 -35.830 19.466 1.00 83.44 173 ASP A C 1
ATOM 1313 O O . ASP A 1 173 ? -11.226 -34.707 19.955 1.00 83.44 173 ASP A O 1
ATOM 1317 N N . PRO A 1 174 ? -12.576 -36.491 19.657 1.00 89.88 174 PRO A N 1
ATOM 1318 C CA . PRO A 1 174 ? -13.667 -35.950 20.465 1.00 89.88 174 PRO A CA 1
ATOM 1319 C C . PRO A 1 174 ? -13.322 -35.744 21.945 1.00 89.88 174 PRO A C 1
ATOM 1321 O O . PRO A 1 174 ? -13.854 -34.820 22.548 1.00 89.88 174 PRO A O 1
ATOM 1324 N N . ALA A 1 175 ? -12.423 -36.538 22.535 1.00 90.06 175 ALA A N 1
ATOM 1325 C CA . ALA A 1 175 ? -12.087 -36.426 23.955 1.00 90.06 175 ALA A CA 1
ATOM 1326 C C . ALA A 1 175 ? -11.262 -35.160 24.239 1.00 90.06 175 ALA A C 1
ATOM 1328 O O . ALA A 1 175 ? -11.546 -34.436 25.193 1.00 90.06 175 ALA A O 1
ATOM 1329 N N . ALA A 1 176 ? -10.298 -34.834 23.373 1.00 89.25 176 ALA A N 1
ATOM 1330 C CA . ALA A 1 176 ? -9.572 -33.565 23.425 1.00 89.25 176 ALA A CA 1
ATOM 1331 C C . ALA A 1 176 ? -10.501 -32.356 23.189 1.00 89.25 176 ALA A C 1
ATOM 1333 O O . ALA A 1 176 ? -10.351 -31.309 23.821 1.00 89.25 176 ALA A O 1
ATOM 1334 N N . PHE A 1 177 ? -11.489 -32.505 22.303 1.00 92.94 177 PHE A N 1
ATOM 1335 C CA . PHE A 1 177 ? -12.491 -31.474 22.031 1.00 92.94 177 PHE A CA 1
ATOM 1336 C C . PHE A 1 177 ? -13.446 -31.252 23.219 1.00 92.94 177 PHE A C 1
ATOM 1338 O O . PHE A 1 177 ? -13.716 -30.111 23.599 1.00 92.94 177 PHE A O 1
ATOM 1345 N N . ASP A 1 178 ? -13.905 -32.325 23.861 1.00 93.50 178 ASP A N 1
ATOM 1346 C CA . ASP A 1 178 ? -14.741 -32.252 25.058 1.00 93.50 178 ASP A CA 1
ATOM 1347 C C . ASP A 1 178 ? -13.959 -31.712 26.268 1.00 93.50 178 ASP A C 1
ATOM 1349 O O . ASP A 1 178 ? -14.513 -30.936 27.047 1.00 93.50 178 ASP A O 1
ATOM 1353 N N . ALA A 1 179 ? -12.660 -32.014 26.386 1.00 93.75 179 ALA A N 1
ATOM 1354 C CA . ALA A 1 179 ? -11.779 -31.429 27.400 1.00 93.75 179 ALA A CA 1
ATOM 1355 C C . ALA A 1 179 ? -11.614 -29.904 27.241 1.00 93.75 179 ALA A C 1
ATOM 1357 O O . ALA A 1 179 ? -11.596 -29.183 28.242 1.00 93.75 179 ALA A O 1
ATOM 1358 N N . LEU A 1 180 ? -11.552 -29.391 26.005 1.00 95.44 180 LEU A N 1
ATOM 1359 C CA . LEU A 1 180 ? -11.573 -27.948 25.730 1.00 95.44 180 LEU A CA 1
ATOM 1360 C C . LEU A 1 180 ? -12.893 -27.308 26.193 1.00 95.44 180 LEU A C 1
ATOM 1362 O O . LEU A 1 180 ? -12.874 -26.252 26.828 1.00 95.44 180 LEU A O 1
ATOM 1366 N N . ILE A 1 181 ? -14.035 -27.944 25.910 1.00 95.94 181 ILE A N 1
ATOM 1367 C CA . ILE A 1 181 ? -15.353 -27.443 26.332 1.00 95.94 181 ILE A CA 1
ATOM 1368 C C . ILE A 1 181 ? -15.492 -27.479 27.859 1.00 95.94 181 ILE A C 1
ATOM 1370 O O . ILE A 1 181 ? -15.936 -26.497 28.453 1.00 95.94 181 ILE A O 1
ATOM 1374 N N . ALA A 1 182 ? -15.074 -28.569 28.506 1.00 94.88 182 ALA A N 1
ATOM 1375 C CA . ALA A 1 182 ? -15.090 -28.696 29.960 1.00 94.88 182 ALA A CA 1
ATOM 1376 C C . ALA A 1 182 ? -14.215 -27.625 30.632 1.00 94.88 182 ALA A C 1
ATOM 1378 O O . ALA A 1 182 ? -14.659 -26.982 31.582 1.00 94.88 182 ALA A O 1
ATOM 1379 N N . ALA A 1 183 ? -13.014 -27.367 30.100 1.00 94.88 183 ALA A N 1
ATOM 1380 C CA . ALA A 1 183 ? -12.143 -26.297 30.583 1.00 94.88 183 ALA A CA 1
ATOM 1381 C C . ALA A 1 183 ? -12.771 -24.903 30.404 1.00 94.88 183 ALA A C 1
ATOM 1383 O O . ALA A 1 183 ? -12.672 -24.073 31.304 1.00 94.88 183 ALA A O 1
ATOM 1384 N N . ALA A 1 184 ? -13.457 -24.655 29.283 1.00 95.31 184 ALA A N 1
ATOM 1385 C CA . ALA A 1 184 ? -14.141 -23.387 29.038 1.00 95.31 184 ALA A CA 1
ATOM 1386 C C . ALA A 1 184 ? -15.331 -23.156 29.983 1.00 95.31 184 ALA A C 1
ATOM 1388 O O . ALA A 1 184 ? -15.490 -22.051 30.501 1.00 95.31 184 ALA A O 1
ATOM 1389 N N . ILE A 1 185 ? -16.145 -24.189 30.234 1.00 94.19 185 ILE A N 1
ATOM 1390 C CA . ILE A 1 185 ? -17.248 -24.134 31.204 1.00 94.19 185 ILE A CA 1
ATOM 1391 C C . ILE A 1 185 ? -16.689 -23.917 32.615 1.00 94.19 185 ILE A C 1
ATOM 1393 O O . ILE A 1 185 ? -17.150 -23.019 33.314 1.00 94.19 185 ILE A O 1
ATOM 1397 N N . ALA A 1 186 ? -15.657 -24.667 33.017 1.00 92.56 186 ALA A N 1
ATOM 1398 C CA . ALA A 1 186 ? -15.021 -24.512 34.323 1.00 92.56 186 ALA A CA 1
ATOM 1399 C C . ALA A 1 186 ? -14.457 -23.095 34.518 1.00 92.56 186 ALA A C 1
ATOM 1401 O O . ALA A 1 186 ? -14.722 -22.466 35.542 1.00 92.56 186 ALA A O 1
ATOM 1402 N N . TRP A 1 187 ? -13.739 -22.556 33.529 1.00 93.81 187 TRP A N 1
ATOM 1403 C CA . TRP A 1 187 ? -13.236 -21.181 33.551 1.00 93.81 187 TRP A CA 1
ATOM 1404 C C . TRP A 1 187 ? -14.373 -20.153 33.653 1.00 93.81 187 TRP A C 1
ATOM 1406 O O . TRP A 1 187 ? -14.322 -19.268 34.508 1.00 93.81 187 TRP A O 1
ATOM 1416 N N . LEU A 1 188 ? -15.432 -20.299 32.849 1.00 91.31 188 LEU A N 1
ATOM 1417 C CA . LEU A 1 188 ? -16.582 -19.395 32.883 1.00 91.31 188 LEU A CA 1
ATOM 1418 C C . LEU A 1 188 ? -17.264 -19.427 34.262 1.00 91.31 188 LEU A C 1
ATOM 1420 O O . LEU A 1 188 ? -17.452 -18.378 34.872 1.00 91.31 188 LEU A O 1
ATOM 1424 N N . CYS A 1 189 ? -17.574 -20.610 34.795 1.00 90.56 189 CYS A N 1
ATOM 1425 C CA . CYS A 1 189 ? -18.229 -20.757 36.096 1.00 90.56 189 CYS A CA 1
ATOM 1426 C C . CYS A 1 189 ? -17.362 -20.257 37.265 1.00 90.56 189 CYS A C 1
ATOM 1428 O O . CYS A 1 189 ? -17.869 -19.543 38.126 1.00 90.56 189 CYS A O 1
ATOM 1430 N N . THR A 1 190 ? -16.072 -20.606 37.303 1.00 88.31 190 THR A N 1
ATOM 1431 C CA . THR A 1 190 ? -15.201 -20.333 38.466 1.00 88.31 190 THR A CA 1
ATOM 1432 C C . THR A 1 190 ? -14.537 -18.959 38.419 1.00 88.31 190 THR A C 1
ATOM 1434 O O . THR A 1 190 ? -14.524 -18.247 39.417 1.00 88.31 190 THR A O 1
ATOM 1437 N N . THR A 1 191 ? -13.988 -18.572 37.265 1.00 87.44 191 THR A N 1
ATOM 1438 C CA . THR A 1 191 ? -13.124 -17.387 37.129 1.00 87.44 191 THR A CA 1
ATOM 1439 C C . THR A 1 191 ? -13.936 -16.143 36.786 1.00 87.44 191 THR A C 1
ATOM 1441 O O . THR A 1 191 ? -13.697 -15.071 37.338 1.00 87.44 191 THR A O 1
ATOM 1444 N N . VAL A 1 192 ? -14.907 -16.284 35.880 1.00 88.06 192 VAL A N 1
ATOM 1445 C CA . VAL A 1 192 ? -15.672 -15.158 35.325 1.00 88.06 192 VAL A CA 1
ATOM 1446 C C . VAL A 1 192 ? -16.957 -14.901 36.112 1.00 88.06 192 VAL A C 1
ATOM 1448 O O . VAL A 1 192 ? -17.194 -13.777 36.544 1.00 88.06 192 VAL A O 1
ATOM 1451 N N . LEU A 1 193 ? -17.787 -15.932 36.299 1.00 86.31 193 LEU A N 1
ATOM 1452 C CA . LEU A 1 193 ? -19.091 -15.825 36.963 1.00 86.31 193 LEU A CA 1
ATOM 1453 C C . LEU A 1 193 ? -19.019 -16.033 38.483 1.00 86.31 193 LEU A C 1
ATOM 1455 O O . LEU A 1 193 ? -19.964 -15.675 39.179 1.00 86.31 193 LEU A O 1
ATOM 1459 N N . ARG A 1 194 ? -17.910 -16.597 38.989 1.00 87.50 194 ARG A N 1
ATOM 1460 C CA . ARG A 1 194 ? -17.645 -16.866 40.417 1.00 87.50 194 ARG A CA 1
ATOM 1461 C C . ARG A 1 194 ? -18.799 -17.607 41.114 1.00 87.50 194 ARG A C 1
ATOM 1463 O O . ARG A 1 194 ? -19.210 -17.245 42.215 1.00 87.50 194 ARG A O 1
ATOM 1470 N N . LEU A 1 195 ? -19.342 -18.632 40.451 1.00 85.69 195 LEU A N 1
ATOM 1471 C CA . LEU A 1 195 ? -20.451 -19.433 40.976 1.00 85.69 195 LEU A CA 1
ATOM 1472 C C . LEU A 1 195 ? -20.034 -20.229 42.232 1.00 85.69 195 LEU A C 1
ATOM 1474 O O . LEU A 1 195 ? -18.856 -20.575 42.363 1.00 85.69 195 LEU A O 1
ATOM 1478 N N . PRO A 1 196 ? -20.976 -20.566 43.136 1.00 83.88 196 PRO A N 1
ATOM 1479 C CA . PRO A 1 196 ? -20.689 -21.388 44.312 1.00 83.88 196 PRO A CA 1
ATOM 1480 C C . PRO A 1 196 ? -20.054 -22.739 43.955 1.00 83.88 196 PRO A C 1
ATOM 1482 O O . PRO A 1 196 ? -20.398 -23.353 42.947 1.00 83.88 196 PRO A O 1
ATOM 1485 N N . SER A 1 197 ? -19.153 -23.240 44.802 1.00 78.94 197 SER A N 1
ATOM 1486 C CA . SER A 1 197 ? -18.501 -24.541 44.601 1.00 78.94 197 SER A CA 1
ATOM 1487 C C . SER A 1 197 ? -19.522 -25.667 44.398 1.00 78.94 197 SER A C 1
ATOM 1489 O O . SER A 1 197 ? -20.389 -25.884 45.240 1.00 78.94 197 SER A O 1
ATOM 1491 N N . GLY A 1 198 ? -19.402 -26.396 43.285 1.00 74.31 198 GLY A N 1
ATOM 1492 C CA . GLY A 1 198 ? -20.354 -27.437 42.871 1.00 74.31 198 GLY A CA 1
ATOM 1493 C C . GLY A 1 198 ? -21.426 -26.963 41.880 1.00 74.31 198 GLY A C 1
ATOM 1494 O O . GLY A 1 198 ? -22.006 -27.797 41.187 1.00 74.31 198 GLY A O 1
ATOM 1495 N N . SER A 1 199 ? -21.645 -25.652 41.729 1.00 79.19 199 SER A N 1
ATOM 1496 C CA . SER A 1 199 ? -22.442 -25.097 40.630 1.00 79.19 199 SER A CA 1
ATOM 1497 C C . SER A 1 199 ? -21.686 -25.204 39.306 1.00 79.19 199 SER A C 1
ATOM 1499 O O . SER A 1 199 ? -20.526 -24.807 39.197 1.00 79.19 199 SER A O 1
ATOM 1501 N N . THR A 1 200 ? -22.368 -25.682 38.267 1.00 82.56 200 THR A N 1
ATOM 1502 C CA . THR A 1 200 ? -21.850 -25.724 36.895 1.00 82.56 200 THR A CA 1
ATOM 1503 C C . THR A 1 200 ? -22.959 -25.408 35.893 1.00 82.56 200 THR A C 1
ATOM 1505 O O . THR A 1 200 ? -24.145 -25.506 36.219 1.00 82.56 200 THR A O 1
ATOM 1508 N N . LEU A 1 201 ? -22.564 -25.040 34.676 1.00 89.12 201 LEU A N 1
ATOM 1509 C CA . LEU A 1 201 ? -23.455 -24.964 33.523 1.00 89.12 201 LEU A CA 1
ATOM 1510 C C . LEU A 1 201 ? -23.574 -26.351 32.884 1.00 89.12 201 LEU A C 1
ATOM 1512 O O . LEU A 1 201 ? -22.573 -27.039 32.667 1.00 89.12 201 LEU A O 1
ATOM 1516 N N . VAL A 1 202 ? -24.794 -26.755 32.538 1.00 89.88 202 VAL A N 1
ATOM 1517 C CA . VAL A 1 202 ? -25.028 -27.989 31.782 1.00 89.88 202 VAL A CA 1
ATOM 1518 C C . VAL A 1 202 ? -24.763 -27.708 30.305 1.00 89.88 202 VAL A C 1
ATOM 1520 O O . VAL A 1 202 ? -25.319 -26.772 29.734 1.00 89.88 202 VAL A O 1
ATOM 1523 N N . ARG A 1 203 ? -23.925 -28.519 29.652 1.00 91.19 203 ARG A N 1
ATOM 1524 C CA . ARG A 1 203 ? -23.709 -28.411 28.203 1.00 91.19 203 ARG A CA 1
ATOM 1525 C C . ARG A 1 203 ? -25.013 -28.702 27.453 1.00 91.19 203 ARG A C 1
ATOM 1527 O O . ARG A 1 203 ? -25.545 -29.806 27.534 1.00 91.19 203 ARG A O 1
ATOM 1534 N N . GLY A 1 204 ? -25.477 -27.708 26.708 1.00 92.00 204 GLY A N 1
ATOM 1535 C CA . GLY A 1 204 ? -26.573 -27.798 25.755 1.00 92.00 204 GLY A CA 1
ATOM 1536 C C . GLY A 1 204 ? -26.110 -28.257 24.377 1.00 92.00 204 GLY A C 1
ATOM 1537 O O . GLY A 1 204 ? -25.200 -29.078 24.232 1.00 92.00 204 GLY A O 1
ATOM 1538 N N . ARG A 1 205 ? -26.753 -27.708 23.349 1.00 92.31 205 ARG A N 1
ATOM 1539 C CA . ARG A 1 205 ? -26.528 -28.048 21.944 1.00 92.31 205 ARG A CA 1
ATOM 1540 C C . ARG A 1 205 ? -25.123 -27.632 21.510 1.00 92.31 205 ARG A C 1
ATOM 1542 O O . ARG A 1 205 ? -24.690 -26.514 21.795 1.00 92.31 205 ARG A O 1
ATOM 1549 N N . LEU A 1 206 ? -24.424 -28.503 20.782 1.00 95.94 206 LEU A N 1
ATOM 1550 C CA . LEU A 1 206 ? -23.110 -28.188 20.211 1.00 95.94 206 LEU A CA 1
ATOM 1551 C C . LEU A 1 206 ? -23.243 -27.714 18.757 1.00 95.94 206 LEU A C 1
ATOM 1553 O O . LEU A 1 206 ? -23.622 -28.488 17.880 1.00 95.94 206 LEU A O 1
ATOM 1557 N N . THR A 1 207 ? -22.853 -26.469 18.485 1.00 96.94 207 THR A N 1
ATOM 1558 C CA . THR A 1 207 ? -22.648 -25.940 17.130 1.00 96.94 207 THR A CA 1
ATOM 1559 C C . THR A 1 207 ? -21.160 -25.925 16.776 1.00 96.94 207 THR A C 1
ATOM 1561 O O . THR A 1 207 ? -20.363 -25.250 17.429 1.00 96.94 207 THR A O 1
ATOM 1564 N N . LEU A 1 208 ? -20.771 -26.616 15.706 1.00 97.12 208 LEU A N 1
ATOM 1565 C CA . LEU A 1 208 ? -19.409 -26.590 15.175 1.00 97.12 208 LEU A CA 1
ATOM 1566 C C . LEU A 1 208 ? -19.356 -25.733 13.905 1.00 97.12 208 LEU A C 1
ATOM 1568 O O . LEU A 1 208 ? -19.999 -26.030 12.898 1.00 97.12 208 LEU A O 1
ATOM 1572 N N . MET A 1 209 ? -18.583 -24.652 13.955 1.00 96.75 209 MET A N 1
ATOM 1573 C CA . MET A 1 209 ? -18.440 -23.686 12.870 1.00 96.75 209 MET A CA 1
ATOM 1574 C C . MET A 1 209 ? -17.031 -23.700 12.284 1.00 96.75 209 MET A C 1
ATOM 1576 O O . MET A 1 209 ? -16.047 -23.893 13.000 1.00 96.75 209 MET A O 1
ATOM 1580 N N . ALA A 1 210 ? -16.912 -23.414 10.989 1.00 94.12 210 ALA A N 1
ATOM 1581 C CA . ALA A 1 210 ? -15.613 -23.224 10.354 1.00 94.12 210 ALA A CA 1
ATOM 1582 C C . ALA A 1 210 ? -15.625 -22.169 9.247 1.00 94.12 210 ALA A C 1
ATOM 1584 O O . ALA A 1 210 ? -16.471 -22.216 8.350 1.00 94.12 210 ALA A O 1
ATOM 1585 N N . HIS A 1 211 ? -14.625 -21.283 9.256 1.00 92.00 211 HIS A N 1
ATOM 1586 C CA . HIS A 1 211 ? -14.373 -20.308 8.187 1.00 92.00 211 HIS A CA 1
ATOM 1587 C C . HIS A 1 211 ? -13.068 -20.590 7.440 1.00 92.00 211 HIS A C 1
ATOM 1589 O O . HIS A 1 211 ? -12.030 -20.902 8.042 1.00 92.00 211 HIS A O 1
ATOM 1595 N N . SER A 1 212 ? -13.111 -20.421 6.116 1.00 83.25 212 SER A N 1
ATOM 1596 C CA . SER A 1 212 ? -11.963 -20.605 5.230 1.00 83.25 212 SER A CA 1
ATOM 1597 C C . SER A 1 212 ? -11.319 -21.997 5.435 1.00 83.25 212 SER A C 1
ATOM 1599 O O . SER A 1 212 ? -12.020 -22.994 5.601 1.00 83.25 212 SER A O 1
ATOM 1601 N N . GLY A 1 213 ? -9.990 -22.106 5.488 1.00 77.38 213 GLY A N 1
ATOM 1602 C CA . GLY A 1 213 ? -9.284 -23.372 5.760 1.00 77.38 213 GLY A CA 1
ATOM 1603 C C . GLY A 1 213 ? -9.646 -24.104 7.072 1.00 77.38 213 GLY A C 1
ATOM 1604 O O . GLY A 1 213 ? -9.226 -25.245 7.249 1.00 77.38 213 GLY A O 1
ATOM 1605 N N . GLY A 1 214 ? -10.435 -23.507 7.977 1.00 85.06 214 GLY A N 1
ATOM 1606 C CA . GLY A 1 214 ? -10.858 -24.137 9.234 1.00 85.06 214 GLY A CA 1
ATOM 1607 C C . GLY A 1 214 ? -11.745 -25.366 9.020 1.00 85.06 214 GLY A C 1
ATOM 1608 O O . GLY A 1 214 ? -11.820 -26.234 9.890 1.00 85.06 214 GLY A O 1
ATOM 1609 N N . GLY A 1 215 ? -12.356 -25.486 7.832 1.00 87.88 215 GLY A N 1
ATOM 1610 C CA . GLY A 1 215 ? -13.157 -26.648 7.443 1.00 87.88 215 GLY A CA 1
ATOM 1611 C C . GLY A 1 215 ? -12.366 -27.957 7.446 1.00 87.88 215 GLY A C 1
ATOM 1612 O O . GLY A 1 215 ? -12.946 -29.008 7.698 1.00 87.88 215 GLY A O 1
ATOM 1613 N N . ALA A 1 216 ? -11.038 -27.907 7.278 1.00 82.31 216 ALA A N 1
ATOM 1614 C CA . ALA A 1 216 ? -10.181 -29.084 7.409 1.00 82.31 216 ALA A CA 1
ATOM 1615 C C . ALA A 1 216 ? -10.155 -29.631 8.850 1.00 82.31 216 ALA A C 1
ATOM 1617 O O . ALA A 1 216 ? -10.244 -30.841 9.042 1.00 82.31 216 ALA A O 1
ATOM 1618 N N . GLY A 1 217 ? -10.093 -28.753 9.860 1.00 85.12 217 GLY A N 1
ATOM 1619 C CA . GLY A 1 217 ? -10.165 -29.150 11.272 1.00 85.12 217 GLY A CA 1
ATOM 1620 C C . GLY A 1 217 ? -11.546 -29.688 11.649 1.00 85.12 217 GLY A C 1
ATOM 1621 O O . GLY A 1 217 ? -11.650 -30.722 12.301 1.00 85.12 217 GLY A O 1
ATOM 1622 N N . LEU A 1 218 ? -12.607 -29.040 11.156 1.00 91.75 218 LEU A N 1
ATOM 1623 C CA . LEU A 1 218 ? -13.990 -29.495 11.324 1.00 91.75 218 LEU A CA 1
ATOM 1624 C C . LEU A 1 218 ? -14.193 -30.892 10.717 1.00 91.75 218 LEU A C 1
ATOM 1626 O O . LEU A 1 218 ? -14.683 -31.795 11.388 1.00 91.75 218 LEU A O 1
ATOM 1630 N N . SER A 1 219 ? -13.765 -31.087 9.468 1.00 88.94 219 SER A N 1
ATOM 1631 C CA . SER A 1 219 ? -13.877 -32.361 8.751 1.00 88.94 219 SER A CA 1
ATOM 1632 C C . SER A 1 219 ? -13.074 -33.477 9.436 1.00 88.94 219 SER A C 1
ATOM 1634 O O . SER A 1 219 ? -13.569 -34.596 9.566 1.00 88.94 219 SER A O 1
ATOM 1636 N N . ALA A 1 220 ? -11.881 -33.171 9.963 1.00 87.25 220 ALA A N 1
ATOM 1637 C CA . ALA A 1 220 ? -11.073 -34.117 10.733 1.00 87.25 220 ALA A CA 1
ATOM 1638 C C . ALA A 1 220 ? -11.751 -34.555 12.046 1.00 87.25 220 ALA A C 1
ATOM 1640 O O . ALA A 1 220 ? -11.775 -35.748 12.341 1.00 87.25 220 ALA A O 1
ATOM 1641 N N . LEU A 1 221 ? -12.350 -33.624 12.797 1.00 90.25 221 LEU A N 1
ATOM 1642 C CA . LEU A 1 221 ? -13.100 -33.939 14.019 1.00 90.25 221 LEU A CA 1
ATOM 1643 C C . LEU A 1 221 ? -14.314 -34.837 13.733 1.00 90.25 221 LEU A C 1
ATOM 1645 O O . LEU A 1 221 ? -14.500 -35.848 14.411 1.00 90.25 221 LEU A O 1
ATOM 1649 N N . LEU A 1 222 ? -15.101 -34.528 12.694 1.00 93.00 222 LEU A N 1
ATOM 1650 C CA . LEU A 1 222 ? -16.224 -35.379 12.272 1.00 93.00 222 LEU A CA 1
ATOM 1651 C C . LEU A 1 222 ? -15.744 -36.770 11.818 1.00 93.00 222 LEU A C 1
ATOM 1653 O O . LEU A 1 222 ? -16.342 -37.781 12.180 1.00 93.00 222 LEU A O 1
ATOM 1657 N N . ALA A 1 223 ? -14.625 -36.851 11.087 1.00 90.12 223 ALA A N 1
ATOM 1658 C CA . ALA A 1 223 ? -14.020 -38.124 10.677 1.00 90.12 223 ALA A CA 1
ATOM 1659 C C . ALA A 1 223 ? -13.544 -38.981 11.866 1.00 90.12 223 ALA A C 1
ATOM 1661 O O . ALA A 1 223 ? -13.433 -40.200 11.742 1.00 90.12 223 ALA A O 1
ATOM 1662 N N . LYS A 1 224 ? -13.273 -38.347 13.011 1.00 90.56 224 LYS A N 1
ATOM 1663 C CA . LYS A 1 224 ? -12.892 -38.979 14.282 1.00 90.56 224 LYS A CA 1
ATOM 1664 C C . LYS A 1 224 ? -14.083 -39.263 15.204 1.00 90.56 224 LYS A C 1
ATOM 1666 O O . LYS A 1 224 ? -13.876 -39.714 16.325 1.00 90.56 224 LYS A O 1
ATOM 1671 N N . GLY A 1 225 ? -15.311 -39.050 14.728 1.00 91.69 225 GLY A N 1
ATOM 1672 C CA . GLY A 1 225 ? -16.538 -39.384 15.450 1.00 91.69 225 GLY A CA 1
ATOM 1673 C C . GLY A 1 225 ? -17.081 -38.275 16.350 1.00 91.69 225 GLY A C 1
ATOM 1674 O O . GLY A 1 225 ? -17.934 -38.562 17.185 1.00 91.69 225 GLY A O 1
ATOM 1675 N N . LEU A 1 226 ? -16.629 -37.021 16.204 1.00 94.50 226 LEU A N 1
ATOM 1676 C CA . LEU A 1 226 ? -17.297 -35.903 16.873 1.00 94.50 226 LEU A CA 1
ATOM 1677 C C . LEU A 1 226 ? -18.707 -35.752 16.285 1.00 94.50 226 LEU A C 1
ATOM 1679 O O . LEU A 1 226 ? -18.862 -35.644 15.070 1.00 94.50 226 LEU A O 1
ATOM 1683 N N . ASP A 1 227 ? -19.723 -35.725 17.145 1.00 93.62 227 ASP A N 1
ATOM 1684 C CA . ASP A 1 227 ? -21.134 -35.682 16.746 1.00 93.62 227 ASP A CA 1
ATOM 1685 C C . ASP A 1 227 ? -21.814 -34.386 17.239 1.00 93.62 227 ASP A C 1
ATOM 1687 O O . ASP A 1 227 ? -22.611 -34.421 18.181 1.00 93.62 227 ASP A O 1
ATOM 1691 N N . PRO A 1 228 ? -21.484 -33.213 16.653 1.00 96.19 228 PRO A N 1
ATOM 1692 C CA . PRO A 1 228 ? -22.152 -31.957 16.982 1.00 96.19 228 PRO A CA 1
ATOM 1693 C C . PRO A 1 228 ? -23.622 -32.002 16.559 1.00 96.19 228 PRO A C 1
ATOM 1695 O O . PRO A 1 228 ? -24.022 -32.804 15.716 1.00 96.19 228 PRO A O 1
ATOM 1698 N N . ASP A 1 229 ? -24.438 -31.115 17.115 1.00 96.19 229 ASP A N 1
ATOM 1699 C CA . ASP A 1 229 ? -25.850 -31.011 16.754 1.00 96.19 229 ASP A CA 1
ATOM 1700 C C . ASP A 1 229 ? -26.087 -30.132 15.533 1.00 96.19 229 ASP A C 1
ATOM 1702 O O . ASP A 1 229 ? -26.996 -30.397 14.745 1.00 96.19 229 ASP A O 1
ATOM 1706 N N . GLU A 1 230 ? -25.271 -29.096 15.377 1.00 97.50 230 GLU A N 1
ATOM 1707 C CA . GLU A 1 230 ? -25.366 -28.113 14.306 1.00 97.50 230 GLU A CA 1
ATOM 1708 C C . GLU A 1 230 ? -23.982 -27.913 13.675 1.00 97.50 230 GLU A C 1
ATOM 1710 O O . GLU A 1 230 ? -22.980 -27.788 14.381 1.00 97.50 230 GLU A O 1
ATOM 1715 N N . VAL A 1 231 ? -23.910 -27.878 12.343 1.00 98.00 231 VAL A N 1
ATOM 1716 C CA . VAL A 1 231 ? -22.663 -27.651 11.591 1.00 98.00 231 VAL A CA 1
ATOM 1717 C C . VAL A 1 231 ? -22.837 -26.468 10.647 1.00 98.00 231 VAL A C 1
ATOM 1719 O O . VAL A 1 231 ? -23.787 -26.427 9.862 1.00 98.00 231 VAL A O 1
ATOM 1722 N N . VAL A 1 232 ? -21.904 -25.511 10.691 1.00 97.62 232 VAL A N 1
ATOM 1723 C CA . VAL A 1 232 ? -21.921 -24.342 9.798 1.00 97.62 232 VAL A CA 1
ATOM 1724 C C . VAL A 1 232 ? -20.572 -24.131 9.112 1.00 97.62 232 VAL A C 1
ATOM 1726 O O . VAL A 1 232 ? -19.554 -23.852 9.748 1.00 97.62 232 VAL A O 1
ATOM 1729 N N . CYS A 1 233 ? -20.573 -24.216 7.784 1.00 96.44 233 CYS A N 1
ATOM 1730 C CA . CYS A 1 233 ? -19.394 -24.037 6.945 1.00 96.44 233 CYS A CA 1
ATOM 1731 C C . CYS A 1 233 ? -19.480 -22.702 6.192 1.00 96.44 233 CYS A C 1
ATOM 1733 O O . CYS A 1 233 ? -20.232 -22.565 5.226 1.00 96.44 233 CYS A O 1
ATOM 1735 N N . PHE A 1 234 ? -18.697 -21.714 6.623 1.00 95.06 234 PHE A N 1
ATOM 1736 C CA . PHE A 1 234 ? -18.564 -20.422 5.953 1.00 95.06 234 PHE A CA 1
ATOM 1737 C C . PHE A 1 234 ? -17.427 -20.467 4.931 1.00 95.06 234 PHE A C 1
ATOM 1739 O O . PHE A 1 234 ? -16.263 -20.258 5.281 1.00 95.06 234 PHE A O 1
ATOM 1746 N N . ASP A 1 235 ? -17.776 -20.759 3.678 1.00 90.31 235 ASP A N 1
ATOM 1747 C CA . ASP A 1 235 ? -16.860 -20.852 2.537 1.00 90.31 235 ASP A CA 1
ATOM 1748 C C . ASP A 1 235 ? -15.589 -21.644 2.883 1.00 90.31 235 ASP A C 1
ATOM 1750 O O . ASP A 1 235 ? -14.462 -21.176 2.741 1.00 90.31 235 ASP A O 1
ATOM 1754 N N . SER A 1 236 ? -15.810 -22.838 3.446 1.00 89.94 236 SER A N 1
ATOM 1755 C CA . SER A 1 236 ? -14.786 -23.660 4.100 1.00 89.94 236 SER A CA 1
ATOM 1756 C C . SER A 1 236 ? -14.704 -25.111 3.607 1.00 89.94 236 SER A C 1
ATOM 1758 O O . SER A 1 236 ? -13.881 -25.879 4.103 1.00 89.94 236 SER A O 1
ATOM 1760 N N . MET A 1 237 ? -15.484 -25.486 2.584 1.00 88.00 237 MET A N 1
ATOM 1761 C CA . MET A 1 237 ? -15.507 -26.831 1.974 1.00 88.00 237 MET A CA 1
ATOM 1762 C C . MET A 1 237 ? -14.294 -27.115 1.059 1.00 88.00 237 MET A C 1
ATOM 1764 O O . MET A 1 237 ? -14.447 -27.589 -0.067 1.00 88.00 237 MET A O 1
ATOM 1768 N N . TYR A 1 238 ? -13.076 -26.812 1.507 1.00 72.19 238 TYR A N 1
ATOM 1769 C CA . TYR A 1 238 ? -11.842 -27.156 0.789 1.00 72.19 238 TYR A CA 1
ATOM 1770 C C . TYR A 1 238 ? -11.431 -28.605 1.098 1.00 72.19 238 TYR A C 1
ATOM 1772 O O . TYR A 1 238 ? -11.367 -28.984 2.265 1.00 72.19 238 TYR A O 1
ATOM 1780 N N . GLY A 1 239 ? -11.074 -29.399 0.082 1.00 65.19 239 GLY A N 1
ATOM 1781 C CA . GLY A 1 239 ? -10.612 -30.785 0.269 1.00 65.19 239 GLY A CA 1
ATOM 1782 C C . GLY A 1 239 ? -11.696 -31.829 -0.007 1.00 65.19 239 GLY A C 1
ATOM 1783 O O . GLY A 1 239 ? -12.306 -31.781 -1.070 1.00 65.19 239 GLY A O 1
ATOM 1784 N N . GLU A 1 240 ? -11.907 -32.780 0.906 1.00 67.00 240 GLU A N 1
ATOM 1785 C CA . GLU A 1 240 ? -12.948 -33.814 0.782 1.00 67.00 240 GLU A CA 1
ATOM 1786 C C . GLU A 1 240 ? -14.198 -33.478 1.607 1.00 67.00 240 GLU A C 1
ATOM 1788 O O . GLU A 1 240 ? -14.103 -33.120 2.784 1.00 67.00 240 GLU A O 1
ATOM 1793 N N . ASP A 1 241 ? -15.379 -33.659 1.010 1.00 76.81 241 ASP A N 1
ATOM 1794 C CA . ASP A 1 241 ? -16.680 -33.509 1.670 1.00 76.81 241 ASP A CA 1
ATOM 1795 C C . ASP A 1 241 ? -17.103 -34.741 2.494 1.00 76.81 241 ASP A C 1
ATOM 1797 O O . ASP A 1 241 ? -18.010 -34.637 3.322 1.00 76.81 241 ASP A O 1
ATOM 1801 N N . THR A 1 242 ? -16.432 -35.888 2.319 1.00 86.75 242 THR A N 1
ATOM 1802 C CA . THR A 1 242 ? -16.838 -37.203 2.850 1.00 86.75 242 THR A CA 1
ATOM 1803 C C . THR A 1 242 ? -17.230 -37.211 4.338 1.00 86.75 242 THR A C 1
ATOM 1805 O O . THR A 1 242 ? -18.289 -37.764 4.643 1.00 86.75 242 THR A O 1
ATOM 1808 N N . PRO A 1 243 ? -16.469 -36.625 5.289 1.00 91.88 243 PRO A N 1
ATOM 1809 C CA . PRO A 1 243 ? -16.836 -36.674 6.709 1.00 91.88 243 PRO A CA 1
ATOM 1810 C C . PRO A 1 243 ? -18.071 -35.830 7.041 1.00 91.88 243 PRO A C 1
ATOM 1812 O O . PRO A 1 243 ? -18.963 -36.298 7.745 1.00 91.88 243 PRO A O 1
ATOM 1815 N N . ILE A 1 244 ? -18.158 -34.618 6.479 1.00 94.12 244 ILE A N 1
ATOM 1816 C CA . ILE A 1 244 ? -19.297 -33.701 6.654 1.00 94.12 244 ILE A CA 1
ATOM 1817 C C . ILE A 1 244 ? -20.557 -34.318 6.040 1.00 94.12 244 ILE A C 1
ATOM 1819 O O . ILE A 1 244 ? -21.615 -34.325 6.667 1.00 94.12 244 ILE A O 1
ATOM 1823 N N . ARG A 1 245 ? -20.426 -34.904 4.844 1.00 93.62 245 ARG A N 1
ATOM 1824 C CA . ARG A 1 245 ? -21.488 -35.648 4.168 1.00 93.62 245 ARG A CA 1
ATOM 1825 C C . ARG A 1 245 ? -21.982 -36.824 5.010 1.00 93.62 245 ARG A C 1
ATOM 1827 O O . ARG A 1 245 ? -23.180 -36.912 5.249 1.00 93.62 245 ARG A O 1
ATOM 1834 N N . ARG A 1 246 ? -21.084 -37.703 5.475 1.00 94.50 246 ARG A N 1
ATOM 1835 C CA . ARG A 1 246 ? -21.448 -38.879 6.287 1.00 94.50 246 ARG A CA 1
ATOM 1836 C C . ARG A 1 246 ? -22.154 -38.480 7.578 1.00 94.50 246 ARG A C 1
ATOM 1838 O O . ARG A 1 246 ? -23.174 -39.077 7.909 1.00 94.50 246 ARG A O 1
ATOM 1845 N N . TRP A 1 247 ? -21.645 -37.462 8.277 1.00 96.06 247 TRP A N 1
ATOM 1846 C CA . TRP A 1 247 ? -22.301 -36.918 9.466 1.00 96.06 247 TRP A CA 1
ATOM 1847 C C . TRP A 1 247 ? -23.705 -36.390 9.134 1.00 96.06 247 TRP A C 1
ATOM 1849 O O . TRP A 1 247 ? -24.657 -36.723 9.833 1.00 96.06 247 TRP A O 1
ATOM 1859 N N . ALA A 1 248 ? -23.871 -35.642 8.039 1.00 96.19 248 ALA A N 1
ATOM 1860 C CA . ALA A 1 248 ? -25.166 -35.082 7.661 1.00 96.19 248 ALA A CA 1
ATOM 1861 C C . ALA A 1 248 ? -26.179 -36.151 7.213 1.00 96.19 248 ALA A C 1
ATOM 1863 O O . ALA A 1 248 ? -27.322 -36.127 7.662 1.00 96.19 248 ALA A O 1
ATOM 1864 N N . GLU A 1 249 ? -25.765 -37.119 6.387 1.00 95.31 249 GLU A N 1
ATOM 1865 C CA . GLU A 1 249 ? -26.592 -38.266 5.982 1.00 95.31 249 GLU A CA 1
ATOM 1866 C C . GLU A 1 249 ? -27.045 -39.076 7.212 1.00 95.31 249 GLU A C 1
ATOM 1868 O O . GLU A 1 249 ? -28.230 -39.391 7.339 1.00 95.31 249 GLU A O 1
ATOM 1873 N N . ALA A 1 250 ? -26.134 -39.347 8.156 1.00 94.62 250 ALA A N 1
ATOM 1874 C CA . ALA A 1 250 ? -26.451 -40.035 9.407 1.00 94.62 250 ALA A CA 1
ATOM 1875 C C . ALA A 1 250 ? -27.367 -39.204 10.322 1.00 94.62 250 ALA A C 1
ATOM 1877 O O . ALA A 1 250 ? -28.311 -39.742 10.902 1.00 94.62 250 ALA A O 1
ATOM 1878 N N . ARG A 1 251 ? -27.139 -37.889 10.437 1.00 95.19 251 ARG A N 1
ATOM 1879 C CA . ARG A 1 251 ? -27.940 -36.998 11.287 1.00 95.19 251 ARG A CA 1
ATOM 1880 C C . ARG A 1 251 ? -29.355 -36.807 10.734 1.00 95.19 251 ARG A C 1
ATOM 1882 O O . ARG A 1 251 ? -30.287 -36.825 11.536 1.00 95.19 251 ARG A O 1
ATOM 1889 N N . ILE A 1 252 ? -29.534 -36.723 9.411 1.00 95.31 252 ILE A N 1
ATOM 1890 C CA . ILE A 1 252 ? -30.848 -36.706 8.732 1.00 95.31 252 ILE A CA 1
ATOM 1891 C C . ILE A 1 252 ? -31.614 -38.015 8.962 1.00 95.31 252 ILE A C 1
ATOM 1893 O O . ILE A 1 252 ? -32.817 -37.978 9.205 1.00 95.31 252 ILE A O 1
ATOM 1897 N N . ALA A 1 253 ? -30.929 -39.162 8.931 1.00 91.88 253 ALA A N 1
ATOM 1898 C CA . ALA A 1 253 ? -31.531 -40.465 9.223 1.00 91.88 253 ALA A CA 1
ATOM 1899 C C . ALA A 1 253 ? -31.796 -40.708 10.726 1.00 91.88 253 ALA A C 1
ATOM 1901 O O . ALA A 1 253 ? -32.441 -41.692 11.087 1.00 91.88 253 ALA A O 1
ATOM 1902 N N . SER A 1 254 ? -31.295 -39.843 11.614 1.00 92.62 254 SER A N 1
ATOM 1903 C CA . SER A 1 254 ? -31.414 -40.012 13.065 1.00 92.62 254 SER A CA 1
ATOM 1904 C C . SER A 1 254 ? -32.699 -39.392 13.640 1.00 92.62 254 SER A C 1
ATOM 1906 O O . SER A 1 254 ? -33.167 -38.366 13.139 1.00 92.62 254 SER A O 1
ATOM 1908 N N . PRO A 1 255 ? -33.191 -39.874 14.799 1.00 89.88 255 PRO A N 1
ATOM 1909 C CA . PRO A 1 255 ? -34.261 -39.207 15.550 1.00 89.88 255 PRO A CA 1
ATOM 1910 C C . PRO A 1 255 ? -33.949 -37.756 15.965 1.00 89.88 255 PRO A C 1
ATOM 1912 O O . PRO A 1 255 ? -34.852 -37.023 16.362 1.00 89.88 255 PRO A O 1
ATOM 1915 N N . ARG A 1 256 ? -32.681 -37.318 15.890 1.00 91.56 256 ARG A N 1
ATOM 1916 C CA . ARG A 1 256 ? -32.265 -35.950 16.237 1.00 91.56 256 ARG A CA 1
ATOM 1917 C C . ARG A 1 256 ? -32.414 -34.955 15.080 1.00 91.56 256 ARG A C 1
ATOM 1919 O O . ARG A 1 256 ? -32.264 -33.761 15.321 1.00 91.56 256 ARG A O 1
ATOM 1926 N N . ALA A 1 257 ? -32.731 -35.406 13.860 1.00 91.50 257 ALA A N 1
ATOM 1927 C CA . ALA A 1 257 ? -32.757 -34.575 12.651 1.00 91.50 257 ALA A CA 1
ATOM 1928 C C . ALA A 1 257 ? -33.534 -33.254 12.821 1.00 91.50 257 ALA A C 1
ATOM 1930 O O . ALA A 1 257 ? -33.042 -32.193 12.447 1.00 91.50 257 ALA A O 1
ATOM 1931 N N . ALA A 1 258 ? -34.709 -33.290 13.459 1.00 89.25 258 ALA A N 1
ATOM 1932 C CA . ALA A 1 258 ? -35.560 -32.112 13.660 1.00 89.25 258 ALA A CA 1
ATOM 1933 C C . ALA A 1 258 ? -34.964 -31.030 14.589 1.00 89.25 258 ALA A C 1
ATOM 1935 O O . ALA A 1 258 ? -35.435 -29.894 14.575 1.00 89.25 258 ALA A O 1
ATOM 1936 N N . ARG A 1 259 ? -33.944 -31.366 15.394 1.00 88.94 259 ARG A N 1
ATOM 1937 C CA . ARG A 1 259 ? -33.243 -30.460 16.331 1.00 88.94 259 ARG A CA 1
ATOM 1938 C C . ARG A 1 259 ? -31.800 -30.160 15.907 1.00 88.94 259 ARG A C 1
ATOM 1940 O O . ARG A 1 259 ? -31.030 -29.610 16.689 1.00 88.94 259 ARG A O 1
ATOM 1947 N N . SER A 1 260 ? -31.448 -30.539 14.684 1.00 94.25 260 SER A N 1
ATOM 1948 C CA . SER A 1 260 ? -30.116 -30.410 14.104 1.00 94.25 260 SER A CA 1
ATOM 1949 C C . SER A 1 260 ? -30.157 -29.634 12.798 1.00 94.25 260 SER A C 1
ATOM 1951 O O . SER A 1 260 ? -31.228 -29.394 12.243 1.00 94.25 260 SER A O 1
ATOM 1953 N N . GLY A 1 261 ? -28.987 -29.262 12.284 1.00 95.75 261 GLY A N 1
ATOM 1954 C CA . GLY A 1 261 ? -28.892 -28.623 10.979 1.00 95.75 261 GLY A CA 1
ATOM 1955 C C . GLY A 1 261 ? -27.480 -28.579 10.416 1.00 95.75 261 GLY A C 1
ATOM 1956 O O . GLY A 1 261 ? -26.487 -28.695 11.133 1.00 95.75 261 GLY A O 1
ATOM 1957 N N . LEU A 1 262 ? -27.419 -28.381 9.106 1.00 97.62 262 LEU A N 1
ATOM 1958 C CA . LEU A 1 262 ? -26.212 -28.174 8.327 1.00 97.62 262 LEU A CA 1
ATOM 1959 C C . LEU A 1 262 ? -26.428 -26.960 7.428 1.00 97.62 262 LEU A C 1
ATOM 1961 O O . LEU A 1 262 ? -27.326 -26.971 6.583 1.00 97.62 262 LEU A O 1
ATOM 1965 N N . ARG A 1 263 ? -25.580 -25.941 7.567 1.00 97.31 263 ARG A N 1
ATOM 1966 C CA . ARG A 1 263 ? -25.597 -24.762 6.695 1.00 97.31 263 ARG A CA 1
ATOM 1967 C C . ARG A 1 263 ? -24.233 -24.549 6.069 1.00 97.31 263 ARG A C 1
ATOM 1969 O O . ARG A 1 263 ? -23.247 -24.319 6.764 1.00 97.31 263 ARG A O 1
ATOM 1976 N N . VAL A 1 264 ? -24.175 -24.631 4.745 1.00 97.19 264 VAL A N 1
ATOM 1977 C CA . VAL A 1 264 ? -22.930 -24.485 3.983 1.00 97.19 264 VAL A CA 1
ATOM 1978 C C . VAL A 1 264 ? -23.075 -23.328 3.014 1.00 97.19 264 VAL A C 1
ATOM 1980 O O . VAL A 1 264 ? -23.869 -23.396 2.082 1.00 97.19 264 VAL A O 1
ATOM 1983 N N . PHE A 1 265 ? -22.278 -22.285 3.210 1.00 96.31 265 PHE A N 1
ATOM 1984 C CA . PHE A 1 265 ? -22.211 -21.140 2.311 1.00 96.31 265 PHE A CA 1
ATOM 1985 C C . PHE A 1 265 ? -20.976 -21.262 1.442 1.00 96.31 265 PHE A C 1
ATOM 1987 O O . PHE A 1 265 ? -19.891 -21.517 1.961 1.00 96.31 265 PHE A O 1
ATOM 1994 N N . TYR A 1 266 ? -21.124 -21.041 0.143 1.00 92.69 266 TYR A N 1
ATOM 1995 C CA . TYR A 1 266 ? -19.995 -21.023 -0.780 1.00 92.69 266 TYR A CA 1
ATOM 1996 C C . TYR A 1 266 ? -20.059 -19.814 -1.710 1.00 92.69 266 TYR A C 1
ATOM 1998 O O . TYR A 1 266 ? -21.139 -19.377 -2.129 1.00 92.69 266 TYR A O 1
ATOM 2006 N N . THR A 1 267 ? -18.889 -19.278 -2.049 1.00 85.38 267 THR A N 1
ATOM 2007 C CA . THR A 1 267 ? -18.764 -18.338 -3.162 1.00 85.38 267 THR A CA 1
ATOM 2008 C C . THR A 1 267 ? -18.692 -19.135 -4.465 1.00 85.38 267 THR A C 1
ATOM 2010 O O . THR A 1 267 ? -18.045 -20.179 -4.544 1.00 85.38 267 THR A O 1
ATOM 2013 N N . GLY A 1 268 ? -19.431 -18.698 -5.488 1.00 78.38 268 GLY A N 1
ATOM 2014 C CA . GLY A 1 268 ? -19.441 -19.409 -6.770 1.00 78.38 268 GLY A CA 1
ATOM 2015 C C . GLY A 1 268 ? -18.076 -19.346 -7.453 1.00 78.38 268 GLY A C 1
ATOM 2016 O O . GLY A 1 268 ? -17.361 -18.359 -7.296 1.00 78.38 268 GLY A O 1
ATOM 2017 N N . CYS A 1 269 ? -17.744 -20.366 -8.241 1.00 74.44 269 CYS A N 1
ATOM 2018 C CA . CYS A 1 269 ? -16.516 -20.391 -9.021 1.00 74.44 269 CYS A CA 1
ATOM 2019 C C . CYS A 1 269 ? -16.377 -19.126 -9.876 1.00 74.44 269 CYS A C 1
ATOM 2021 O O . CYS A 1 269 ? -17.202 -18.860 -10.754 1.00 74.44 269 CYS A O 1
ATOM 2023 N N . SER A 1 270 ? -15.303 -18.374 -9.638 1.00 56.09 270 SER A N 1
ATOM 2024 C CA . SER A 1 270 ? -14.886 -17.299 -10.527 1.00 56.09 270 SER A CA 1
ATOM 2025 C C . SER A 1 270 ? -14.603 -17.884 -11.908 1.00 56.09 270 SER A C 1
ATOM 2027 O O . SER A 1 270 ? -13.837 -18.847 -12.031 1.00 56.09 270 SER A O 1
ATOM 2029 N N . ALA A 1 271 ? -15.164 -17.265 -12.947 1.00 43.94 271 ALA A N 1
ATOM 2030 C CA . ALA A 1 271 ? -14.552 -17.329 -14.268 1.00 43.94 271 ALA A CA 1
ATOM 2031 C C . ALA A 1 271 ? -13.087 -16.847 -14.162 1.00 43.94 271 ALA A C 1
ATOM 2033 O O . ALA A 1 271 ? -12.775 -16.087 -13.234 1.00 43.94 271 ALA A O 1
ATOM 2034 N N . PRO A 1 272 ? -12.180 -17.252 -15.071 1.00 43.03 272 PRO A N 1
ATOM 2035 C CA . PRO A 1 272 ? -10.903 -16.557 -15.206 1.00 43.03 272 PRO A CA 1
ATOM 2036 C C . PRO A 1 272 ? -11.195 -15.060 -15.378 1.00 43.03 272 PRO A C 1
ATOM 2038 O O . PRO A 1 272 ? -11.924 -14.663 -16.287 1.00 43.03 272 PRO A O 1
ATOM 2041 N N . LEU A 1 273 ? -10.719 -14.248 -14.431 1.00 32.69 273 LEU A N 1
ATOM 2042 C CA . LEU A 1 273 ? -10.972 -12.811 -14.432 1.00 32.69 273 LEU A CA 1
ATOM 2043 C C . LEU A 1 273 ? -10.171 -12.181 -15.581 1.00 32.69 273 LEU A C 1
ATOM 2045 O O . LEU A 1 273 ? -8.977 -12.471 -15.672 1.00 32.69 273 LEU A O 1
ATOM 2049 N N . PRO A 1 274 ? -10.768 -11.304 -16.412 1.00 32.72 274 PRO A N 1
ATOM 2050 C CA . PRO A 1 274 ? -10.037 -10.610 -17.476 1.00 32.72 274 PRO A CA 1
ATOM 2051 C C . PRO A 1 274 ? -8.803 -9.849 -16.968 1.00 32.72 274 PRO A C 1
ATOM 2053 O O . PRO A 1 274 ? -7.818 -9.725 -17.686 1.00 32.72 274 PRO A O 1
ATOM 2056 N N . ASP A 1 275 ? -8.842 -9.404 -15.709 1.00 32.97 275 ASP A N 1
ATOM 2057 C CA . ASP A 1 275 ? -7.802 -8.602 -15.057 1.00 32.97 275 ASP A CA 1
ATOM 2058 C C . ASP A 1 275 ? -6.602 -9.422 -14.525 1.00 32.97 275 ASP A C 1
ATOM 2060 O O . ASP A 1 275 ? -5.685 -8.854 -13.939 1.00 32.97 275 ASP A O 1
ATOM 2064 N N . TYR A 1 276 ? -6.604 -10.754 -14.681 1.00 35.84 276 TYR A N 1
ATOM 2065 C CA . TYR A 1 276 ? -5.495 -11.645 -14.302 1.00 35.84 276 TYR A CA 1
ATOM 2066 C C . TYR A 1 276 ? -5.363 -12.792 -15.326 1.00 35.84 276 TYR A C 1
ATOM 2068 O O . TYR A 1 276 ? -5.937 -13.857 -15.109 1.00 35.84 276 TYR A O 1
ATOM 2076 N N . PRO A 1 277 ? -4.625 -12.623 -16.440 1.00 37.06 277 PRO A N 1
ATOM 2077 C CA . PRO A 1 277 ? -4.556 -13.637 -17.501 1.00 37.06 277 PRO A CA 1
ATOM 2078 C C . PRO A 1 277 ? -3.546 -14.771 -17.237 1.00 37.06 277 PRO A C 1
ATOM 2080 O O . PRO A 1 277 ? -3.748 -15.889 -17.709 1.00 37.06 277 PRO A O 1
ATOM 2083 N N . ALA A 1 278 ? -2.481 -14.524 -16.466 1.00 46.34 278 ALA A N 1
ATOM 2084 C CA . ALA A 1 278 ? -1.436 -15.505 -16.162 1.00 46.34 278 ALA A CA 1
ATOM 2085 C C . ALA A 1 278 ? -1.482 -15.942 -14.688 1.00 46.34 278 ALA A C 1
ATOM 2087 O O . ALA A 1 278 ? -1.679 -15.134 -13.781 1.00 46.34 278 ALA A O 1
ATOM 2088 N N . GLY A 1 279 ? -1.301 -17.241 -14.434 1.00 50.34 279 GLY A N 1
ATOM 2089 C CA . GLY A 1 279 ? -1.230 -17.768 -13.070 1.00 50.34 279 GLY A CA 1
ATOM 2090 C C . GLY A 1 279 ? 0.048 -17.348 -12.347 1.00 50.34 279 GLY A C 1
ATOM 2091 O O . GLY A 1 279 ? 1.084 -17.144 -12.977 1.00 50.34 279 GLY A O 1
ATOM 2092 N N . ARG A 1 280 ? -0.012 -17.277 -11.016 1.00 49.50 280 ARG A N 1
ATOM 2093 C CA . ARG A 1 280 ? 1.107 -16.891 -10.144 1.00 49.50 280 ARG A CA 1
ATOM 2094 C C . ARG A 1 280 ? 1.719 -18.093 -9.431 1.00 49.50 280 ARG A C 1
ATOM 2096 O O . ARG A 1 280 ? 1.002 -18.973 -8.953 1.00 49.50 280 ARG A O 1
ATOM 2103 N N . TRP A 1 281 ? 3.036 -18.094 -9.261 1.00 52.72 281 TRP A N 1
ATOM 2104 C CA . TRP A 1 281 ? 3.687 -18.983 -8.300 1.00 52.72 281 TRP A CA 1
ATOM 2105 C C . TRP A 1 281 ? 3.468 -18.458 -6.877 1.00 52.72 281 TRP A C 1
ATOM 2107 O O . TRP A 1 281 ? 3.697 -17.285 -6.602 1.00 52.72 281 TRP A O 1
ATOM 2117 N N . ILE A 1 282 ? 3.001 -19.322 -5.974 1.00 51.31 282 ILE A N 1
ATOM 2118 C CA . ILE A 1 282 ? 2.915 -19.038 -4.539 1.00 51.31 282 ILE A CA 1
ATOM 2119 C C . ILE A 1 282 ? 3.940 -19.914 -3.840 1.00 51.31 282 ILE A C 1
ATOM 2121 O O . ILE A 1 282 ? 3.735 -21.123 -3.684 1.00 51.31 282 ILE A O 1
ATOM 2125 N N . GLU A 1 283 ? 5.024 -19.298 -3.389 1.00 47.19 283 GLU A N 1
ATOM 2126 C CA . GLU A 1 283 ? 5.928 -19.943 -2.448 1.00 47.19 283 GLU A CA 1
ATOM 2127 C C . GLU A 1 283 ? 5.239 -20.049 -1.084 1.00 47.19 283 GLU A C 1
ATOM 2129 O O . GLU A 1 283 ? 4.614 -19.104 -0.593 1.00 47.19 283 GLU A O 1
ATOM 2134 N N . ARG A 1 284 ? 5.296 -21.241 -0.490 1.00 43.06 284 ARG A N 1
ATOM 2135 C CA . ARG A 1 284 ? 4.811 -21.500 0.865 1.00 43.06 284 ARG A CA 1
ATOM 2136 C C . ARG A 1 284 ? 6.047 -21.609 1.751 1.00 43.06 284 ARG A C 1
ATOM 2138 O O . ARG A 1 284 ? 6.931 -22.386 1.396 1.00 43.06 284 ARG A O 1
ATOM 2145 N N . PRO A 1 285 ? 6.150 -20.884 2.878 1.00 33.06 285 PRO A N 1
ATOM 2146 C CA . PRO A 1 285 ? 7.263 -21.120 3.787 1.00 33.06 285 PRO A CA 1
ATOM 2147 C C . PRO A 1 285 ? 7.183 -22.581 4.268 1.00 33.06 285 PRO A C 1
ATOM 2149 O O . PRO A 1 285 ? 6.081 -23.068 4.526 1.00 33.06 285 PRO A O 1
ATOM 2152 N N . GLY A 1 286 ? 8.319 -23.285 4.232 1.00 41.12 286 GLY A N 1
ATOM 2153 C CA . GLY A 1 286 ? 8.465 -24.712 4.576 1.00 41.12 286 GLY A CA 1
ATOM 2154 C C . GLY A 1 286 ? 7.630 -25.715 3.774 1.00 41.12 286 GLY A C 1
ATOM 2155 O O . GLY A 1 286 ? 7.555 -26.885 4.146 1.00 41.12 286 GLY A O 1
ATOM 2156 N N . GLY A 1 287 ? 7.010 -25.298 2.667 1.00 41.94 287 GLY A N 1
ATOM 2157 C CA . GLY A 1 287 ? 6.165 -26.159 1.848 1.00 41.94 287 GLY A CA 1
ATOM 2158 C C . GLY A 1 287 ? 6.484 -26.071 0.363 1.00 41.94 287 GLY A C 1
ATOM 2159 O O . GLY A 1 287 ? 6.914 -25.040 -0.148 1.00 41.94 287 GLY A O 1
ATOM 2160 N N . ASP A 1 288 ? 6.191 -27.158 -0.341 1.00 42.47 288 ASP A N 1
ATOM 2161 C CA . ASP A 1 288 ? 6.287 -27.233 -1.794 1.00 42.47 288 ASP A CA 1
ATOM 2162 C C . ASP A 1 288 ? 5.543 -26.067 -2.488 1.00 42.47 288 ASP A C 1
ATOM 2164 O O . ASP A 1 288 ? 4.366 -25.817 -2.176 1.00 42.47 288 ASP A O 1
ATOM 2168 N N . PRO A 1 289 ? 6.194 -25.334 -3.417 1.00 51.22 289 PRO A N 1
ATOM 2169 C CA . PRO A 1 289 ? 5.616 -24.150 -4.040 1.00 51.22 289 PRO A CA 1
ATOM 2170 C C . PRO A 1 289 ? 4.420 -24.522 -4.920 1.00 51.22 289 PRO A C 1
ATOM 2172 O O . PRO A 1 289 ? 4.444 -25.495 -5.674 1.00 51.22 289 PRO A O 1
ATOM 2175 N N . THR A 1 290 ? 3.356 -23.723 -4.842 1.00 52.38 290 THR A N 1
ATOM 2176 C CA . THR A 1 290 ? 2.086 -24.013 -5.520 1.00 52.38 290 THR A CA 1
ATOM 2177 C C . THR A 1 290 ? 1.732 -22.945 -6.538 1.00 52.38 290 THR A C 1
ATOM 2179 O O . THR A 1 290 ? 1.562 -21.784 -6.177 1.00 52.38 290 THR A O 1
ATOM 2182 N N . TYR A 1 291 ? 1.583 -23.331 -7.803 1.00 54.94 291 TYR A N 1
ATOM 2183 C CA . TYR A 1 291 ? 1.209 -22.420 -8.884 1.00 54.94 291 TYR A CA 1
ATOM 2184 C C . TYR A 1 291 ? -0.315 -22.253 -8.944 1.00 54.94 291 TYR A C 1
ATOM 2186 O O . TYR A 1 291 ? -1.023 -23.215 -9.229 1.00 54.94 291 TYR A O 1
ATOM 2194 N N . GLN A 1 292 ? -0.837 -21.060 -8.654 1.00 54.69 292 GLN A N 1
ATOM 2195 C CA . GLN A 1 292 ? -2.267 -20.740 -8.700 1.00 54.69 292 GLN A CA 1
ATOM 2196 C C . GLN A 1 292 ? -2.619 -20.073 -10.034 1.00 54.69 292 GLN A C 1
ATOM 2198 O O . GLN A 1 292 ? -2.165 -18.964 -10.309 1.00 54.69 292 GLN A O 1
ATOM 2203 N N . GLN A 1 293 ? -3.470 -20.719 -10.832 1.00 57.34 293 GLN A N 1
ATOM 2204 C CA . GLN A 1 293 ? -4.002 -20.136 -12.066 1.00 57.34 293 GLN A CA 1
ATOM 2205 C C . GLN A 1 293 ? -5.114 -19.109 -11.795 1.00 57.34 293 GLN A C 1
ATOM 2207 O O . GLN A 1 293 ? -5.694 -19.105 -10.703 1.00 57.34 293 GLN A O 1
ATOM 2212 N N . PRO A 1 294 ? -5.457 -18.262 -12.784 1.00 50.09 294 PRO A N 1
ATOM 2213 C CA . PRO A 1 294 ? -6.655 -17.440 -12.725 1.00 50.09 294 PRO A CA 1
ATOM 2214 C C . PRO A 1 294 ? -7.894 -18.324 -12.563 1.00 50.09 294 PRO A C 1
ATOM 2216 O O . PRO A 1 294 ? -8.100 -19.283 -13.307 1.00 50.09 294 PRO A O 1
ATOM 2219 N N . GLY A 1 295 ? -8.722 -18.012 -11.570 1.00 61.53 295 GLY A N 1
ATOM 2220 C CA . GLY A 1 295 ? -9.866 -18.839 -11.201 1.00 61.53 295 GLY A CA 1
ATOM 2221 C C . GLY A 1 295 ? -9.529 -19.885 -10.132 1.00 61.53 295 GLY A C 1
ATOM 2222 O O . GLY A 1 295 ? -8.974 -19.569 -9.082 1.00 61.53 295 GLY A O 1
ATOM 2223 N N . SER A 1 296 ? -9.972 -21.124 -10.354 1.00 70.31 296 SER A N 1
ATOM 2224 C CA . SER A 1 296 ? -10.292 -22.066 -9.266 1.00 70.31 296 SER A CA 1
ATOM 2225 C C . SER A 1 296 ? -9.281 -23.198 -9.034 1.00 70.31 296 SER A C 1
ATOM 2227 O O . SER A 1 296 ? -9.625 -24.166 -8.362 1.00 70.31 296 SER A O 1
ATOM 2229 N N . TRP A 1 297 ? -8.066 -23.136 -9.589 1.00 71.19 297 TRP A N 1
ATOM 2230 C CA . TRP A 1 297 ? -7.106 -24.253 -9.562 1.00 71.19 297 TRP A CA 1
ATOM 2231 C C . TRP A 1 297 ? -5.699 -23.834 -9.112 1.00 71.19 297 TRP A C 1
ATOM 2233 O O . TRP A 1 297 ? -5.195 -22.774 -9.484 1.00 71.19 297 TRP A O 1
ATOM 2243 N N . SER A 1 298 ? -5.039 -24.703 -8.342 1.00 69.81 298 SER A N 1
ATOM 2244 C CA . SER A 1 298 ? -3.624 -24.586 -7.973 1.00 69.81 298 SER A CA 1
ATOM 2245 C C . SER A 1 298 ? -2.877 -25.905 -8.154 1.00 69.81 298 SER A C 1
ATOM 2247 O O . SER A 1 298 ? -3.379 -26.946 -7.739 1.00 69.81 298 SER A O 1
ATOM 2249 N N . TRP A 1 299 ? -1.673 -25.872 -8.712 1.00 68.31 299 TRP A N 1
ATOM 2250 C CA . TRP A 1 299 ? -0.745 -26.999 -8.728 1.00 68.31 299 TRP A CA 1
ATOM 2251 C C . TRP A 1 299 ? -0.144 -27.242 -7.342 1.00 68.31 299 TRP A C 1
ATOM 2253 O O . TRP A 1 299 ? 0.211 -26.295 -6.643 1.00 68.31 299 TRP A O 1
ATOM 2263 N N . SER A 1 300 ? 0.011 -28.507 -6.969 1.00 62.53 300 SER A N 1
ATOM 2264 C CA . SER A 1 300 ? 0.683 -28.970 -5.757 1.00 62.53 300 SER A CA 1
ATOM 2265 C C . SER A 1 300 ? 1.927 -29.761 -6.161 1.00 62.53 300 SER A C 1
ATOM 2267 O O . SER A 1 300 ? 1.807 -30.778 -6.841 1.00 62.53 300 SER A O 1
ATOM 2269 N N . GLU A 1 301 ? 3.121 -29.281 -5.794 1.00 60.88 301 GLU A N 1
ATOM 2270 C CA . GLU A 1 301 ? 4.388 -29.912 -6.203 1.00 60.88 301 GLU A CA 1
ATOM 2271 C C . GLU A 1 301 ? 4.624 -31.268 -5.522 1.00 60.88 301 GLU A C 1
ATOM 2273 O O . GLU A 1 301 ? 5.000 -32.216 -6.210 1.00 60.88 301 GLU A O 1
ATOM 2278 N N . GLY A 1 302 ? 4.316 -31.404 -4.226 1.00 59.09 302 GLY A N 1
ATOM 2279 C CA . GLY A 1 302 ? 4.619 -32.621 -3.457 1.00 59.09 302 GLY A CA 1
ATOM 2280 C C . GLY A 1 302 ? 3.892 -33.890 -3.918 1.00 59.09 302 GLY A C 1
ATOM 2281 O O . GLY A 1 302 ? 4.396 -34.993 -3.732 1.00 59.09 302 GLY A O 1
ATOM 2282 N N . ASP A 1 303 ? 2.727 -33.755 -4.560 1.00 59.09 303 ASP A N 1
ATOM 2283 C CA . ASP A 1 303 ? 1.993 -34.865 -5.189 1.00 59.09 303 ASP A CA 1
ATOM 2284 C C . ASP A 1 303 ? 1.802 -34.702 -6.705 1.00 59.09 303 ASP A C 1
ATOM 2286 O O . ASP A 1 303 ? 1.111 -35.517 -7.321 1.00 59.09 303 ASP A O 1
ATOM 2290 N N . ARG A 1 304 ? 2.429 -33.674 -7.301 1.00 68.56 304 ARG A N 1
ATOM 2291 C CA . ARG A 1 304 ? 2.420 -33.338 -8.737 1.00 68.56 304 ARG A CA 1
ATOM 2292 C C . ARG A 1 304 ? 1.015 -33.335 -9.354 1.00 68.56 304 ARG A C 1
ATOM 2294 O O . ARG A 1 304 ? 0.786 -33.958 -10.392 1.00 68.56 304 ARG A O 1
ATOM 2301 N N . LYS A 1 305 ? 0.064 -32.665 -8.695 1.00 70.69 305 LYS A N 1
ATOM 2302 C CA . LYS A 1 305 ? -1.357 -32.647 -9.089 1.00 70.69 305 LYS A CA 1
ATOM 2303 C C . LYS A 1 305 ? -1.974 -31.256 -9.035 1.00 70.69 305 LYS A C 1
ATOM 2305 O O . LYS A 1 305 ? -1.713 -30.469 -8.124 1.00 70.69 305 LYS A O 1
ATOM 2310 N N . TRP A 1 306 ? -2.881 -30.991 -9.971 1.00 71.88 306 TRP A N 1
ATOM 2311 C CA . TRP A 1 306 ? -3.817 -29.874 -9.884 1.00 71.88 306 TRP A CA 1
ATOM 2312 C C . TRP A 1 306 ? -4.846 -30.126 -8.773 1.00 71.88 306 TRP A C 1
ATOM 2314 O O . TRP A 1 306 ? -5.435 -31.201 -8.670 1.00 71.88 306 TRP A O 1
ATOM 2324 N N . ARG A 1 307 ? -5.071 -29.116 -7.932 1.00 71.75 307 ARG A N 1
ATOM 2325 C CA . ARG A 1 307 ? -6.032 -29.114 -6.825 1.00 71.75 307 ARG A CA 1
ATOM 2326 C C . ARG A 1 307 ? -6.976 -27.926 -6.961 1.00 71.75 307 ARG A C 1
ATOM 2328 O O . ARG A 1 307 ? -6.524 -26.798 -7.159 1.00 71.75 307 ARG A O 1
ATOM 2335 N N . LEU A 1 308 ? -8.275 -28.176 -6.831 1.00 74.31 308 LEU A N 1
ATOM 2336 C CA . LEU A 1 308 ? -9.295 -27.131 -6.837 1.00 74.31 308 LEU A CA 1
ATOM 2337 C C . LEU A 1 308 ? -9.171 -26.272 -5.562 1.00 74.31 308 LEU A C 1
ATOM 2339 O O . LEU A 1 308 ? -9.044 -26.803 -4.459 1.00 74.31 308 LEU A O 1
ATOM 2343 N N . THR A 1 309 ? -9.198 -24.950 -5.716 1.00 68.38 309 THR A N 1
ATOM 2344 C CA . THR A 1 309 ? -9.082 -23.958 -4.633 1.00 68.38 309 THR A CA 1
ATOM 2345 C C . THR A 1 309 ? -10.404 -23.282 -4.284 1.00 68.38 309 THR A C 1
ATOM 2347 O O . THR A 1 309 ? -10.424 -22.427 -3.405 1.00 68.38 309 THR A O 1
ATOM 2350 N N . THR A 1 310 ? -11.507 -23.653 -4.936 1.00 78.50 310 THR A N 1
ATOM 2351 C CA . THR A 1 310 ? -12.864 -23.219 -4.581 1.00 78.50 310 THR A CA 1
ATOM 2352 C C . THR A 1 310 ? -13.620 -24.298 -3.819 1.00 78.50 310 THR A C 1
ATOM 2354 O O . THR A 1 310 ? -13.313 -25.487 -3.882 1.00 78.50 310 THR A O 1
ATOM 2357 N N . THR A 1 311 ? -14.646 -23.863 -3.099 1.00 85.62 311 THR A N 1
ATOM 2358 C CA . THR A 1 311 ? -15.517 -24.696 -2.265 1.00 85.62 311 THR A CA 1
ATOM 2359 C C . THR A 1 311 ? -16.765 -25.187 -3.011 1.00 85.62 311 THR A C 1
ATOM 2361 O O . THR A 1 311 ? -17.377 -26.160 -2.572 1.00 85.62 311 THR A O 1
ATOM 2364 N N . GLU A 1 312 ? -17.128 -24.566 -4.149 1.00 89.69 312 GLU A N 1
ATOM 2365 C CA . GLU A 1 312 ? -18.373 -24.841 -4.891 1.00 89.69 312 GLU A CA 1
ATOM 2366 C C . GLU A 1 312 ? -18.579 -26.331 -5.193 1.00 89.69 312 GLU A C 1
ATOM 2368 O O . GLU A 1 312 ? -19.665 -26.850 -4.948 1.00 89.69 312 GLU A O 1
ATOM 2373 N N . VAL A 1 313 ? -17.570 -27.029 -5.721 1.00 88.00 313 VAL A N 1
ATOM 2374 C CA . VAL A 1 313 ? -17.723 -28.433 -6.151 1.00 88.00 313 VAL A CA 1
ATOM 2375 C C . VAL A 1 313 ? -18.132 -29.325 -4.980 1.00 88.00 313 VAL A C 1
ATOM 2377 O O . VAL A 1 313 ? -19.098 -30.077 -5.082 1.00 88.00 313 VAL A O 1
ATOM 2380 N N . ASN A 1 314 ? -17.442 -29.193 -3.850 1.00 88.38 314 ASN A N 1
ATOM 2381 C CA . ASN A 1 314 ? -17.699 -29.979 -2.646 1.00 88.38 314 ASN A CA 1
ATOM 2382 C C . ASN A 1 314 ? -19.016 -29.578 -1.980 1.00 88.38 314 ASN A C 1
ATOM 2384 O O . ASN A 1 314 ? -19.783 -30.438 -1.555 1.00 88.38 314 ASN A O 1
ATOM 2388 N N . ALA A 1 315 ? -19.318 -28.279 -1.951 1.00 92.44 315 ALA A N 1
ATOM 2389 C CA . ALA A 1 315 ? -20.596 -27.770 -1.476 1.00 92.44 315 ALA A CA 1
ATOM 2390 C C . ALA A 1 315 ? -21.764 -28.342 -2.309 1.00 92.44 315 ALA A C 1
ATOM 2392 O O . ALA A 1 315 ? -22.752 -28.812 -1.756 1.00 92.44 315 ALA A O 1
ATOM 2393 N N . ARG A 1 316 ? -21.650 -28.395 -3.640 1.00 91.31 316 ARG A N 1
ATOM 2394 C CA . ARG A 1 316 ? -22.724 -28.898 -4.515 1.00 91.31 316 ARG A CA 1
ATOM 2395 C C . ARG A 1 316 ? -22.826 -30.427 -4.560 1.00 91.31 316 ARG A C 1
ATOM 2397 O O . ARG A 1 316 ? -23.932 -30.943 -4.697 1.00 91.31 316 ARG A O 1
ATOM 2404 N N . ARG A 1 317 ? -21.723 -31.161 -4.369 1.00 90.38 317 ARG A N 1
ATOM 2405 C CA . ARG A 1 317 ? -21.755 -32.614 -4.100 1.00 90.38 317 ARG A CA 1
ATOM 2406 C C . ARG A 1 317 ? -22.479 -32.933 -2.801 1.00 90.38 317 ARG A C 1
ATOM 2408 O O . ARG A 1 317 ? -23.325 -33.823 -2.778 1.00 90.38 317 ARG A O 1
ATOM 2415 N N . LEU A 1 318 ? -22.184 -32.166 -1.753 1.00 92.62 318 LEU A N 1
ATOM 2416 C CA . LEU A 1 318 ? -22.885 -32.256 -0.483 1.00 92.62 318 LEU A CA 1
ATOM 2417 C C . LEU A 1 318 ? -24.376 -31.953 -0.673 1.00 92.62 318 LEU A C 1
ATOM 2419 O O . LEU A 1 318 ? -25.178 -32.772 -0.249 1.00 92.62 318 LEU A O 1
ATOM 2423 N N . GLN A 1 319 ? -24.763 -30.893 -1.398 1.00 93.00 319 GLN A N 1
ATOM 2424 C CA . GLN A 1 319 ? -26.177 -30.638 -1.725 1.00 93.00 319 GLN A CA 1
ATOM 2425 C C . GLN A 1 319 ? -26.845 -31.856 -2.378 1.00 93.00 319 GLN A C 1
ATOM 2427 O O . GLN A 1 319 ? -27.876 -32.302 -1.895 1.00 93.00 319 GLN A O 1
ATOM 2432 N N . HIS A 1 320 ? -26.232 -32.443 -3.410 1.00 91.12 320 HIS A N 1
ATOM 2433 C CA . HIS A 1 320 ? -26.783 -33.623 -4.083 1.00 91.12 320 HIS A CA 1
ATOM 2434 C C . HIS A 1 320 ? -26.943 -34.833 -3.138 1.00 91.12 320 HIS A C 1
ATOM 2436 O O . HIS A 1 320 ? -27.928 -35.569 -3.217 1.00 91.12 320 HIS A O 1
ATOM 2442 N N . ALA A 1 321 ? -26.006 -35.024 -2.203 1.00 91.25 321 ALA A N 1
ATOM 2443 C CA . ALA A 1 321 ? -26.119 -36.040 -1.160 1.00 91.25 321 ALA A CA 1
ATOM 2444 C C . ALA A 1 321 ? -27.245 -35.734 -0.153 1.00 91.25 321 ALA A C 1
ATOM 2446 O O . ALA A 1 321 ? -27.981 -36.647 0.228 1.00 91.25 321 ALA A O 1
ATOM 2447 N N . LEU A 1 322 ? -27.420 -34.464 0.237 1.00 93.19 322 LEU A N 1
ATOM 2448 C CA . LEU A 1 322 ? -28.522 -34.014 1.092 1.00 93.19 322 LEU A CA 1
ATOM 2449 C C . LEU A 1 322 ? -29.875 -34.208 0.399 1.00 93.19 322 LEU A C 1
ATOM 2451 O O . LEU A 1 322 ? -30.764 -34.779 1.015 1.00 93.19 322 LEU A O 1
ATOM 2455 N N . ASP A 1 323 ? -30.022 -33.841 -0.877 1.00 91.75 323 ASP A N 1
ATOM 2456 C CA . ASP A 1 323 ? -31.245 -34.071 -1.665 1.00 91.75 323 ASP A CA 1
ATOM 2457 C C . ASP A 1 323 ? -31.623 -35.565 -1.668 1.00 91.75 323 ASP A C 1
ATOM 2459 O O . ASP A 1 323 ? -32.773 -35.953 -1.433 1.00 91.75 323 ASP A O 1
ATOM 2463 N N . GLY A 1 324 ? -30.625 -36.433 -1.864 1.00 91.62 324 GLY A N 1
ATOM 2464 C CA . GLY A 1 324 ? -30.787 -37.881 -1.777 1.00 91.62 324 GLY A CA 1
ATOM 2465 C C . GLY A 1 324 ? -31.164 -38.369 -0.373 1.00 91.62 324 GLY A C 1
ATOM 2466 O O . GLY A 1 324 ? -31.994 -39.263 -0.246 1.00 91.62 324 GLY A O 1
ATOM 2467 N N . ALA A 1 325 ? -30.583 -37.806 0.688 1.00 92.81 325 ALA A N 1
ATOM 2468 C CA . ALA A 1 325 ? -30.911 -38.169 2.068 1.00 92.81 325 ALA A CA 1
ATOM 2469 C C . ALA A 1 325 ? -32.318 -37.707 2.472 1.00 92.81 325 ALA A C 1
ATOM 2471 O O . ALA A 1 325 ? -33.086 -38.493 3.021 1.00 92.81 325 ALA A O 1
ATOM 2472 N N . LEU A 1 326 ? -32.672 -36.465 2.144 1.00 93.12 326 LEU A N 1
ATOM 2473 C CA . LEU A 1 326 ? -33.958 -35.839 2.445 1.00 93.12 326 LEU A CA 1
ATOM 2474 C C . LEU A 1 326 ? -35.112 -36.507 1.686 1.00 93.12 326 LEU A C 1
ATOM 2476 O O . LEU A 1 326 ? -36.179 -36.693 2.266 1.00 93.12 326 LEU A O 1
ATOM 2480 N N . SER A 1 327 ? -34.898 -36.935 0.434 1.00 90.19 327 SER A N 1
ATOM 2481 C CA . SER A 1 327 ? -35.918 -37.663 -0.343 1.00 90.19 327 SER A CA 1
ATOM 2482 C C . SER A 1 327 ? -36.252 -39.049 0.224 1.00 90.19 327 SER A C 1
ATOM 2484 O O . SER A 1 327 ? -37.350 -39.551 -0.008 1.00 90.19 327 SER A O 1
ATOM 2486 N N . ARG A 1 328 ? -35.355 -39.646 1.023 1.00 89.56 328 ARG A N 1
ATOM 2487 C CA . ARG A 1 328 ? -35.608 -40.899 1.756 1.00 89.56 328 ARG A CA 1
ATOM 2488 C C . ARG A 1 328 ? -36.369 -40.698 3.075 1.00 89.56 328 ARG A C 1
ATOM 2490 O O . ARG A 1 328 ? -36.779 -41.687 3.677 1.00 89.56 328 ARG A O 1
ATOM 2497 N N . VAL A 1 329 ? -36.577 -39.459 3.536 1.00 88.06 329 VAL A N 1
ATOM 2498 C CA . VAL A 1 329 ? -37.311 -39.172 4.781 1.00 88.06 329 VAL A CA 1
ATOM 2499 C C . VAL A 1 329 ? -38.815 -39.091 4.518 1.00 88.06 329 VAL A C 1
ATOM 2501 O O . VAL A 1 329 ? -39.349 -38.056 4.105 1.00 88.06 329 VAL A O 1
ATOM 2504 N N . THR A 1 330 ? -39.526 -40.170 4.836 1.00 76.06 330 THR A N 1
ATOM 2505 C CA . THR A 1 330 ? -40.993 -40.220 4.807 1.00 76.06 330 THR A CA 1
ATOM 2506 C C . THR A 1 330 ? -41.602 -39.209 5.785 1.00 76.06 330 THR A C 1
ATOM 2508 O O . THR A 1 330 ? -41.347 -39.278 6.985 1.00 76.06 330 THR A O 1
ATOM 2511 N N . GLY A 1 331 ? -42.435 -38.288 5.290 1.00 68.00 331 GLY A N 1
ATOM 2512 C CA . GLY A 1 331 ? -43.269 -37.420 6.136 1.00 68.00 331 GLY A CA 1
ATOM 2513 C C . GLY A 1 331 ? -42.570 -36.238 6.827 1.00 68.00 331 GLY A C 1
ATOM 2514 O O . GLY A 1 331 ? -43.180 -35.617 7.690 1.00 68.00 331 GLY A O 1
ATOM 2515 N N . GLY A 1 332 ? -41.325 -35.898 6.465 1.00 74.69 332 GLY A N 1
ATOM 2516 C CA . GLY A 1 332 ? -40.600 -34.782 7.104 1.00 74.69 332 GLY A CA 1
ATOM 2517 C C . GLY A 1 332 ? -39.525 -34.076 6.269 1.00 74.69 332 GLY A C 1
ATOM 2518 O O . GLY A 1 332 ? -39.029 -33.026 6.685 1.00 74.69 332 GLY A O 1
ATOM 2519 N N . GLY A 1 333 ? -39.176 -34.596 5.084 1.00 77.06 333 GLY A N 1
ATOM 2520 C CA . GLY A 1 333 ? -38.052 -34.097 4.277 1.00 77.06 333 GLY A CA 1
ATOM 2521 C C . GLY A 1 333 ? -38.096 -32.596 3.955 1.00 77.06 333 GLY A C 1
ATOM 2522 O O . GLY A 1 333 ? -37.064 -31.938 4.021 1.00 77.06 333 GLY A O 1
ATOM 2523 N N . ALA A 1 334 ? -39.276 -32.019 3.697 1.00 77.56 334 ALA A N 1
ATOM 2524 C CA . ALA A 1 334 ? -39.415 -30.589 3.392 1.00 77.56 334 ALA A CA 1
ATOM 2525 C C . ALA A 1 334 ? -39.060 -29.668 4.579 1.00 77.56 334 ALA A C 1
ATOM 2527 O O . ALA A 1 334 ? -38.438 -28.626 4.386 1.00 77.56 334 ALA A O 1
ATOM 2528 N N . ALA A 1 335 ? -39.395 -30.062 5.813 1.00 82.19 335 ALA A N 1
ATOM 2529 C CA . ALA A 1 335 ? -39.014 -29.310 7.011 1.00 82.19 335 ALA A CA 1
ATOM 2530 C C . ALA A 1 335 ? -37.505 -29.436 7.293 1.00 82.19 335 ALA A C 1
ATOM 2532 O O . ALA A 1 335 ? -36.849 -28.462 7.667 1.00 82.19 335 ALA A O 1
ATOM 2533 N N . LEU A 1 336 ? -36.935 -30.622 7.052 1.00 91.50 336 LEU A N 1
ATOM 2534 C CA . LEU A 1 336 ? -35.496 -30.859 7.181 1.00 91.50 336 LEU A CA 1
ATOM 2535 C C . LEU A 1 336 ? -34.678 -30.164 6.083 1.00 91.50 336 LEU A C 1
ATOM 2537 O O . LEU A 1 336 ? -33.573 -29.721 6.374 1.00 91.50 336 LEU A O 1
ATOM 2541 N N . ALA A 1 337 ? -35.215 -29.966 4.875 1.00 88.75 337 ALA A N 1
ATOM 2542 C CA . ALA A 1 337 ? -34.572 -29.177 3.817 1.00 88.75 337 ALA A CA 1
ATOM 2543 C C . ALA A 1 337 ? -34.358 -27.703 4.221 1.00 88.75 337 ALA A C 1
ATOM 2545 O O . ALA A 1 337 ? -33.421 -27.055 3.761 1.00 88.75 337 ALA A O 1
ATOM 2546 N N . GLY A 1 338 ? -35.173 -27.179 5.144 1.00 89.50 338 GLY A N 1
ATOM 2547 C CA . GLY A 1 338 ? -34.905 -25.899 5.798 1.00 89.50 338 GLY A CA 1
ATOM 2548 C C . GLY A 1 338 ? -33.655 -25.935 6.686 1.00 89.50 338 GLY A C 1
ATOM 2549 O O . GLY A 1 338 ? -32.908 -24.963 6.726 1.00 89.50 338 GLY A O 1
ATOM 2550 N N . ARG A 1 339 ? -33.378 -27.051 7.368 1.00 94.19 339 ARG A N 1
ATOM 2551 C CA . ARG A 1 339 ? -32.272 -27.182 8.336 1.00 94.19 339 ARG A CA 1
ATOM 2552 C C . ARG A 1 339 ? -30.970 -27.712 7.736 1.00 94.19 339 ARG A C 1
ATOM 2554 O O . ARG A 1 339 ? -29.905 -27.372 8.238 1.00 94.19 339 ARG A O 1
ATOM 2561 N N . PHE A 1 340 ? -31.042 -28.520 6.682 1.00 96.69 340 PHE A N 1
ATOM 2562 C CA . PHE A 1 340 ? -29.908 -29.166 6.021 1.00 96.69 340 PHE A CA 1
ATOM 2563 C C . PHE A 1 340 ? -29.826 -28.697 4.571 1.00 96.69 340 PHE A C 1
ATOM 2565 O O . PHE A 1 340 ? -30.457 -29.279 3.690 1.00 96.69 340 PHE A O 1
ATOM 2572 N N . ARG A 1 341 ? -29.059 -27.631 4.323 1.00 94.31 341 ARG A N 1
ATOM 2573 C CA . ARG A 1 341 ? -28.944 -27.040 2.985 1.00 94.31 341 ARG A CA 1
ATOM 2574 C C . ARG A 1 341 ? -27.614 -26.350 2.725 1.00 94.31 341 ARG A C 1
ATOM 2576 O O . ARG A 1 341 ? -26.959 -25.811 3.621 1.00 94.31 341 ARG A O 1
ATOM 2583 N N . VAL A 1 342 ? -27.255 -26.338 1.451 1.00 96.19 342 VAL A N 1
ATOM 2584 C CA . VAL A 1 342 ? -26.123 -25.607 0.897 1.00 96.19 342 VAL A CA 1
ATOM 2585 C C . VAL A 1 342 ? -26.662 -24.395 0.147 1.00 96.19 342 VAL A C 1
ATOM 2587 O O . VAL A 1 342 ? -27.679 -24.487 -0.531 1.00 96.19 342 VAL A O 1
ATOM 2590 N N . GLU A 1 343 ? -25.996 -23.252 0.253 1.00 96.25 343 GLU A N 1
ATOM 2591 C CA . GLU A 1 343 ? -26.431 -21.995 -0.351 1.00 96.25 343 GLU A CA 1
ATOM 2592 C C . GLU A 1 343 ? -25.254 -21.274 -1.020 1.00 96.25 343 GLU A C 1
ATOM 2594 O O . GLU A 1 343 ? -24.164 -21.138 -0.456 1.00 96.25 343 GLU A O 1
ATOM 2599 N N . ARG A 1 344 ? -25.483 -20.760 -2.231 1.00 94.50 344 ARG A N 1
ATOM 2600 C CA . ARG A 1 344 ? -24.542 -19.856 -2.898 1.00 94.50 344 ARG A CA 1
ATOM 2601 C C . ARG A 1 344 ? -24.716 -18.460 -2.311 1.00 94.50 344 ARG A C 1
ATOM 2603 O O . ARG A 1 344 ? -25.840 -17.979 -2.216 1.00 94.50 344 ARG A O 1
ATOM 2610 N N . THR A 1 345 ? -23.627 -17.784 -1.960 1.00 93.94 345 THR A N 1
ATOM 2611 C CA . THR A 1 345 ? -23.676 -16.403 -1.450 1.00 93.94 345 THR A CA 1
ATOM 2612 C C . THR A 1 345 ? -22.959 -15.410 -2.366 1.00 93.94 345 THR A C 1
ATOM 2614 O O . THR A 1 345 ? -21.972 -15.747 -3.022 1.00 93.94 345 THR A O 1
ATOM 2617 N N . SER A 1 346 ? -23.465 -14.172 -2.415 1.00 88.12 346 SER A N 1
ATOM 2618 C CA . SER A 1 346 ? -22.776 -13.008 -3.004 1.00 88.12 346 SER A CA 1
ATOM 2619 C C . SER A 1 346 ? -22.103 -12.106 -1.958 1.00 88.12 346 SER A C 1
ATOM 2621 O O . SER A 1 346 ? -21.596 -11.031 -2.283 1.00 88.12 346 SER A O 1
ATOM 2623 N N . VAL A 1 347 ? -22.086 -12.522 -0.688 1.00 86.94 347 VAL A N 1
ATOM 2624 C CA . VAL A 1 347 ? -21.272 -11.899 0.363 1.00 86.94 347 VAL A CA 1
ATOM 2625 C C . VAL A 1 347 ? -19.810 -12.312 0.168 1.00 86.94 347 VAL A C 1
ATOM 2627 O O . VAL A 1 347 ? -19.517 -13.487 -0.036 1.00 86.94 347 VAL A O 1
ATOM 2630 N N . GLY A 1 348 ? -18.886 -11.346 0.214 1.00 76.44 348 GLY A N 1
ATOM 2631 C CA . GLY A 1 348 ? -17.457 -11.608 0.022 1.00 76.44 348 GLY A CA 1
ATOM 2632 C C . GLY A 1 348 ? -16.882 -12.517 1.110 1.00 76.44 348 GLY A C 1
ATOM 2633 O O . GLY A 1 348 ? -17.274 -12.408 2.267 1.00 76.44 348 GLY A O 1
ATOM 2634 N N . HIS A 1 349 ? -15.928 -13.381 0.746 1.00 82.44 349 HIS A N 1
ATOM 2635 C CA . HIS A 1 349 ? -15.391 -14.483 1.564 1.00 82.44 349 HIS A CA 1
ATOM 2636 C C . HIS A 1 349 ? -15.185 -14.176 3.063 1.00 82.44 349 HIS A C 1
ATOM 2638 O O . HIS A 1 349 ? -15.572 -14.971 3.918 1.00 82.44 349 HIS A O 1
ATOM 2644 N N . ASN A 1 350 ? -14.584 -13.028 3.397 1.00 79.00 350 ASN A N 1
ATOM 2645 C CA . ASN A 1 350 ? -14.278 -12.644 4.783 1.00 79.00 350 ASN A CA 1
ATOM 2646 C C . ASN A 1 350 ? -15.481 -12.076 5.564 1.00 79.00 350 ASN A C 1
ATOM 2648 O O . ASN A 1 350 ? -15.456 -12.087 6.790 1.00 79.00 350 ASN A O 1
ATOM 2652 N N . ASP A 1 351 ? -16.526 -11.611 4.875 1.00 83.81 351 ASP A N 1
ATOM 2653 C CA . ASP A 1 351 ? -17.724 -11.008 5.475 1.00 83.81 351 ASP A CA 1
ATOM 2654 C C . ASP A 1 351 ? -18.789 -12.055 5.854 1.00 83.81 351 ASP A C 1
ATOM 2656 O O . ASP A 1 351 ? -19.729 -11.740 6.588 1.00 83.81 351 ASP A O 1
ATOM 2660 N N . ILE A 1 352 ? -18.693 -13.281 5.318 1.00 89.56 352 ILE A N 1
ATOM 2661 C CA . ILE A 1 352 ? -19.738 -14.314 5.431 1.00 89.56 352 ILE A CA 1
ATOM 2662 C C . ILE A 1 352 ? -20.073 -14.635 6.902 1.00 89.56 352 ILE A C 1
ATOM 2664 O O . ILE A 1 352 ? -21.254 -14.542 7.247 1.00 89.56 352 ILE A O 1
ATOM 2668 N N . PRO A 1 353 ? -19.109 -14.947 7.798 1.00 92.69 353 PRO A N 1
ATOM 2669 C CA . PRO A 1 353 ? -19.446 -15.292 9.179 1.00 92.69 353 PRO A CA 1
ATOM 2670 C C . PRO A 1 353 ? -20.029 -14.086 9.929 1.00 92.69 353 PRO A C 1
ATOM 2672 O O . PRO A 1 353 ? -21.094 -14.185 10.529 1.00 92.69 353 PRO A O 1
ATOM 2675 N N . ALA A 1 354 ? -19.406 -12.909 9.812 1.00 86.44 354 ALA A N 1
ATOM 2676 C CA . ALA A 1 354 ? -19.875 -11.682 10.458 1.00 86.44 354 ALA A CA 1
ATOM 2677 C C . ALA A 1 354 ? -21.314 -11.281 10.072 1.00 86.44 354 ALA A C 1
ATOM 2679 O O . ALA A 1 354 ? -22.000 -10.645 10.872 1.00 86.44 354 ALA A O 1
ATOM 2680 N N . ARG A 1 355 ? -21.789 -11.648 8.870 1.00 90.00 355 ARG A N 1
ATOM 2681 C CA . ARG A 1 355 ? -23.178 -11.402 8.440 1.00 90.00 355 ARG A CA 1
ATOM 2682 C C . ARG A 1 355 ? -24.156 -12.523 8.773 1.00 90.00 355 ARG A C 1
ATOM 2684 O O . ARG A 1 355 ? -25.340 -12.232 8.919 1.00 90.00 355 ARG A O 1
ATOM 2691 N N . TYR A 1 356 ? -23.707 -13.776 8.842 1.00 93.75 356 TYR A N 1
ATOM 2692 C CA . TYR A 1 356 ? -24.605 -14.930 8.945 1.00 93.75 356 TYR A CA 1
ATOM 2693 C C . TYR A 1 356 ? -24.583 -15.629 10.309 1.00 93.75 356 TYR A C 1
ATOM 2695 O O . TYR A 1 356 ? -25.603 -16.197 10.682 1.00 93.75 356 TYR A O 1
ATOM 2703 N N . SER A 1 357 ? -23.500 -15.564 11.091 1.00 92.56 357 SER A N 1
ATOM 2704 C CA . SER A 1 357 ? -23.404 -16.278 12.375 1.00 92.56 357 SER A CA 1
ATOM 2705 C C . SER A 1 357 ? -24.522 -15.915 13.350 1.00 92.56 357 SER A C 1
ATOM 2707 O O . SER A 1 357 ? -25.142 -16.818 13.891 1.00 92.56 357 SER A O 1
ATOM 2709 N N . ALA A 1 358 ? -24.828 -14.627 13.540 1.00 87.25 358 ALA A N 1
ATOM 2710 C CA . ALA A 1 358 ? -25.867 -14.193 14.478 1.00 87.25 358 ALA A CA 1
ATOM 2711 C C . ALA A 1 358 ? -27.269 -14.772 14.170 1.00 87.25 358 ALA A C 1
ATOM 2713 O O . ALA A 1 358 ? -27.818 -15.439 15.046 1.00 87.25 358 ALA A O 1
ATOM 2714 N N . PRO A 1 359 ? -27.848 -14.608 12.959 1.00 88.75 359 PRO A N 1
ATOM 2715 C CA . PRO A 1 359 ? -29.155 -15.191 12.650 1.00 88.75 359 PRO A CA 1
ATOM 2716 C C . PRO A 1 359 ? -29.130 -16.727 12.579 1.00 88.75 359 PRO A C 1
ATOM 2718 O O . PRO A 1 359 ? -30.091 -17.356 13.004 1.00 88.75 359 PRO A O 1
ATOM 2721 N N . LEU A 1 360 ? -28.043 -17.352 12.104 1.00 91.50 360 LEU A N 1
ATOM 2722 C CA . LEU A 1 360 ? -27.920 -18.821 12.073 1.00 91.50 360 LEU A CA 1
ATOM 2723 C C . LEU A 1 360 ? -27.808 -19.448 13.457 1.00 91.50 360 LEU A C 1
ATOM 2725 O O . LEU A 1 360 ? -28.233 -20.583 13.658 1.00 91.50 360 LEU A O 1
ATOM 2729 N N . LEU A 1 361 ? -27.193 -18.721 14.386 1.00 89.38 361 LEU A N 1
ATOM 2730 C CA . LEU A 1 361 ? -27.218 -19.078 15.785 1.00 89.38 361 LEU A CA 1
ATOM 2731 C C . LEU A 1 361 ? -28.595 -18.806 16.381 1.00 89.38 361 LEU A C 1
ATOM 2733 O O . LEU A 1 361 ? -28.949 -19.543 17.267 1.00 89.38 361 LEU A O 1
ATOM 2737 N N . ASP A 1 362 ? -29.415 -17.858 15.936 1.00 85.12 362 ASP A N 1
ATOM 2738 C CA . ASP A 1 362 ? -30.796 -17.777 16.448 1.00 85.12 362 ASP A CA 1
ATOM 2739 C C . ASP A 1 362 ? -31.635 -18.996 15.995 1.00 85.12 362 ASP A C 1
ATOM 2741 O O . ASP A 1 362 ? -32.105 -19.772 16.829 1.00 85.12 362 ASP A O 1
ATOM 2745 N N . ASP A 1 363 ? -31.698 -19.258 14.683 1.00 88.38 363 ASP A N 1
ATOM 2746 C CA . ASP A 1 363 ? -32.268 -20.485 14.108 1.00 88.38 363 ASP A CA 1
ATOM 2747 C C . ASP A 1 363 ? -31.483 -20.947 12.873 1.00 88.38 363 ASP A C 1
ATOM 2749 O O . ASP A 1 363 ? -31.410 -20.258 11.852 1.00 88.38 363 ASP A O 1
ATOM 2753 N N . ILE A 1 364 ? -30.966 -22.179 12.906 1.00 92.06 364 ILE A N 1
ATOM 2754 C CA . ILE A 1 364 ? -30.228 -22.758 11.777 1.00 92.06 364 ILE A CA 1
ATOM 2755 C C . ILE A 1 364 ? -31.096 -22.960 10.522 1.00 92.06 364 ILE A C 1
ATOM 2757 O O . ILE A 1 364 ? -30.547 -23.143 9.434 1.00 92.06 364 ILE A O 1
ATOM 2761 N N . ALA A 1 365 ? -32.431 -22.887 10.620 1.00 92.50 365 ALA A N 1
ATOM 2762 C CA . ALA A 1 365 ? -33.320 -22.896 9.456 1.00 92.50 365 ALA A CA 1
ATOM 2763 C C . ALA A 1 365 ? -33.536 -21.508 8.812 1.00 92.50 365 ALA A C 1
ATOM 2765 O O . ALA A 1 365 ? -34.080 -21.434 7.708 1.00 92.50 365 ALA A O 1
ATOM 2766 N N . VAL A 1 366 ? -33.074 -20.406 9.415 1.00 92.38 366 VAL A N 1
ATOM 2767 C CA . VAL A 1 366 ? -33.387 -19.045 8.943 1.00 92.38 366 VAL A CA 1
ATOM 2768 C C . VAL A 1 366 ? -32.867 -18.756 7.527 1.00 92.38 366 VAL A C 1
ATOM 2770 O O . VAL A 1 366 ? -31.759 -19.147 7.139 1.00 92.38 366 VAL A O 1
ATOM 2773 N N . THR A 1 367 ? -33.644 -18.036 6.720 1.00 93.38 367 THR A N 1
ATOM 2774 C CA . THR A 1 367 ? -33.174 -17.491 5.436 1.00 93.38 367 THR A CA 1
ATOM 2775 C C . THR A 1 367 ? -32.319 -16.254 5.683 1.00 93.38 367 THR A C 1
ATOM 2777 O O . THR A 1 367 ? -32.773 -15.297 6.303 1.00 93.38 367 THR A O 1
ATOM 2780 N N . VAL A 1 368 ? -31.078 -16.262 5.189 1.00 94.25 368 VAL A N 1
ATOM 2781 C CA . VAL A 1 368 ? -30.142 -15.136 5.334 1.00 94.25 368 VAL A CA 1
ATOM 2782 C C . VAL A 1 368 ? -30.064 -14.324 4.033 1.00 94.25 368 VAL A C 1
ATOM 2784 O O . VAL A 1 368 ? -30.162 -14.893 2.943 1.00 94.25 368 VAL A O 1
ATOM 2787 N N . PRO A 1 369 ? -29.887 -12.991 4.094 1.00 90.75 369 PRO A N 1
ATOM 2788 C CA . PRO A 1 369 ? -29.863 -12.155 2.898 1.00 90.75 369 PRO A CA 1
ATOM 2789 C C . PRO A 1 369 ? -28.651 -12.473 2.013 1.00 90.75 369 PRO A C 1
ATOM 2791 O O . PRO A 1 369 ? -27.567 -12.790 2.505 1.00 90.75 369 PRO A O 1
ATOM 2794 N N . LYS A 1 370 ? -28.807 -12.315 0.692 1.00 91.56 370 LYS A N 1
ATOM 2795 C CA . LYS A 1 370 ? -27.756 -12.568 -0.319 1.00 91.56 370 LYS A CA 1
ATOM 2796 C C . LYS A 1 370 ? -27.266 -14.025 -0.413 1.00 91.56 370 LYS A C 1
ATOM 2798 O O . LYS A 1 370 ? -26.268 -14.269 -1.089 1.00 91.56 370 LYS A O 1
ATOM 2803 N N . ALA A 1 371 ? -27.970 -14.967 0.214 1.00 94.19 371 ALA A N 1
ATOM 2804 C CA . ALA A 1 371 ? -27.836 -16.399 -0.025 1.00 94.19 371 ALA A CA 1
ATOM 2805 C C . ALA A 1 371 ? -28.965 -16.887 -0.952 1.00 94.19 371 ALA A C 1
ATOM 2807 O O . ALA A 1 371 ? -30.091 -16.395 -0.876 1.00 94.19 371 ALA A O 1
ATOM 2808 N N . THR A 1 372 ? -28.661 -17.834 -1.836 1.00 93.12 372 THR A N 1
ATOM 2809 C CA . THR A 1 372 ? -29.606 -18.440 -2.783 1.00 93.12 372 THR A CA 1
ATOM 2810 C C . THR A 1 372 ? -29.373 -19.945 -2.902 1.00 93.12 372 THR A C 1
ATOM 2812 O O . THR A 1 372 ? -28.296 -20.447 -2.575 1.00 93.12 372 THR A O 1
ATOM 2815 N N . ALA A 1 373 ? -30.379 -20.676 -3.390 1.00 90.25 373 ALA A N 1
ATOM 2816 C CA . ALA A 1 373 ? -30.232 -22.098 -3.686 1.00 90.25 373 ALA A CA 1
ATOM 2817 C C . ALA A 1 373 ? -29.094 -22.345 -4.708 1.00 90.25 373 ALA A C 1
ATOM 2819 O O . ALA A 1 373 ? -28.869 -21.504 -5.590 1.00 90.25 373 ALA A O 1
ATOM 2820 N N . PRO A 1 374 ? -28.369 -23.477 -4.624 1.00 89.69 374 PRO A N 1
ATOM 2821 C CA . PRO A 1 374 ? -27.332 -23.824 -5.587 1.00 89.69 374 PRO A CA 1
ATOM 2822 C C . PRO A 1 374 ? -27.924 -24.021 -6.992 1.00 89.69 374 PRO A C 1
ATOM 2824 O O . PRO A 1 374 ? -29.077 -24.440 -7.113 1.00 89.69 374 PRO A O 1
ATOM 2827 N N . PRO A 1 375 ? -27.154 -23.796 -8.074 1.00 87.06 375 PRO A N 1
ATOM 2828 C CA . PRO A 1 375 ? -27.580 -24.198 -9.411 1.00 87.06 375 PRO A CA 1
ATOM 2829 C C . PRO A 1 375 ? -27.865 -25.712 -9.461 1.00 87.06 375 PRO A C 1
ATOM 2831 O O . PRO A 1 375 ? -27.128 -26.471 -8.811 1.00 87.06 375 PRO A O 1
ATOM 2834 N N . PRO A 1 376 ? -28.862 -26.168 -10.248 1.00 82.50 376 PRO A N 1
ATOM 2835 C CA . PRO A 1 376 ? -29.230 -27.580 -10.361 1.00 82.50 376 PRO A CA 1
ATOM 2836 C C . PRO A 1 376 ? -28.027 -28.492 -10.604 1.00 82.50 376 PRO A C 1
ATOM 2838 O O . PRO A 1 376 ? -27.062 -28.091 -11.251 1.00 82.50 376 PRO A O 1
ATOM 2841 N N . ALA A 1 377 ? -28.081 -29.733 -10.121 1.00 76.75 377 ALA A N 1
ATOM 2842 C CA . ALA A 1 377 ? -26.985 -30.699 -10.256 1.00 76.75 377 ALA A CA 1
ATOM 2843 C C . ALA A 1 377 ? -26.544 -30.924 -11.724 1.00 76.75 377 ALA A C 1
ATOM 2845 O O . ALA A 1 377 ? -25.369 -31.158 -11.991 1.00 76.75 377 ALA A O 1
ATOM 2846 N N . THR A 1 378 ? -27.459 -30.754 -12.684 1.00 78.06 378 THR A N 1
ATOM 2847 C CA . THR A 1 378 ? -27.195 -30.791 -14.134 1.00 78.06 378 THR A CA 1
ATOM 2848 C C . THR A 1 378 ? -26.341 -29.624 -14.652 1.00 78.06 378 THR A C 1
ATOM 2850 O O . THR A 1 378 ? -25.730 -29.732 -15.711 1.00 78.06 378 THR A O 1
ATOM 2853 N N . THR A 1 379 ? -26.260 -28.502 -13.933 1.00 86.19 379 THR A N 1
ATOM 2854 C CA . THR A 1 379 ? -25.467 -27.327 -14.322 1.00 86.19 379 THR A CA 1
ATOM 2855 C C . THR A 1 379 ? -24.021 -27.464 -13.835 1.00 86.19 379 THR A C 1
ATOM 2857 O O . THR A 1 379 ? -23.716 -27.143 -12.683 1.00 86.19 379 THR A O 1
ATOM 2860 N N . ARG A 1 380 ? -23.106 -27.913 -14.702 1.00 86.12 380 ARG A N 1
ATOM 2861 C CA . ARG A 1 380 ? -21.665 -28.023 -14.395 1.00 86.12 380 ARG A CA 1
ATOM 2862 C C . ARG A 1 380 ? -21.073 -26.692 -13.874 1.00 86.12 380 ARG A C 1
ATOM 2864 O O . ARG A 1 380 ? -21.322 -25.649 -14.479 1.00 86.12 380 ARG A O 1
ATOM 2871 N N . PRO A 1 381 ? -20.291 -26.688 -12.771 1.00 87.19 381 PRO A N 1
ATOM 2872 C CA . PRO A 1 381 ? -19.536 -25.515 -12.331 1.00 87.19 381 PRO A CA 1
ATOM 2873 C C . PRO A 1 381 ? -18.589 -25.020 -13.433 1.00 87.19 381 PRO A C 1
ATOM 2875 O O . PRO A 1 381 ? -17.842 -25.814 -13.999 1.00 87.19 381 PRO A O 1
ATOM 2878 N N . ALA A 1 382 ? -18.553 -23.709 -13.694 1.00 82.19 382 ALA A N 1
ATOM 2879 C CA . ALA A 1 382 ? -17.736 -23.117 -14.768 1.00 82.19 382 ALA A CA 1
ATOM 2880 C C . ALA A 1 382 ? -16.224 -23.419 -14.649 1.00 82.19 382 ALA A C 1
ATOM 2882 O O . ALA A 1 382 ? -15.488 -23.404 -15.630 1.00 82.19 382 ALA A O 1
ATOM 2883 N N . CYS A 1 383 ? -15.772 -23.720 -13.433 1.00 78.19 383 CYS A N 1
ATOM 2884 C CA . CYS A 1 383 ? -14.408 -24.099 -13.081 1.00 78.19 383 CYS A CA 1
ATOM 2885 C C . CYS A 1 383 ? -14.042 -25.568 -13.359 1.00 78.19 383 CYS A C 1
ATOM 2887 O O . CYS A 1 383 ? -12.900 -25.940 -13.098 1.00 78.19 383 CYS A O 1
ATOM 2889 N N . VAL A 1 384 ? -14.960 -26.417 -13.832 1.00 82.81 384 VAL A N 1
ATOM 2890 C CA . VAL A 1 384 ? -14.742 -27.866 -14.003 1.00 82.81 384 VAL A CA 1
ATOM 2891 C C . VAL A 1 384 ? -15.032 -28.285 -15.442 1.00 82.81 384 VAL A C 1
ATOM 2893 O O . VAL A 1 384 ? -15.985 -27.800 -16.041 1.00 82.81 384 VAL A O 1
ATOM 2896 N N . ALA A 1 385 ? -14.218 -29.177 -16.010 1.00 81.69 385 ALA A N 1
ATOM 2897 C CA . ALA A 1 385 ? -14.316 -29.623 -17.402 1.00 81.69 385 ALA A CA 1
ATOM 2898 C C . ALA A 1 385 ? -15.321 -30.761 -17.629 1.00 81.69 385 ALA A C 1
ATOM 2900 O O . ALA A 1 385 ? -16.025 -30.756 -18.632 1.00 81.69 385 ALA A O 1
ATOM 2901 N N . ASN A 1 386 ? -15.357 -31.743 -16.728 1.00 84.94 386 ASN A N 1
ATOM 2902 C CA . ASN A 1 386 ? -16.107 -32.985 -16.897 1.00 84.94 386 ASN A CA 1
ATOM 2903 C C . ASN A 1 386 ? -17.553 -32.869 -16.402 1.00 84.94 386 ASN A C 1
ATOM 2905 O O . ASN A 1 386 ? -17.801 -32.335 -15.323 1.00 84.94 386 ASN A O 1
ATOM 2909 N N . ASP A 1 387 ? -18.505 -33.408 -17.163 1.00 84.44 387 ASP A N 1
ATOM 2910 C CA . ASP A 1 387 ? -19.931 -33.363 -16.811 1.00 84.44 387 ASP A CA 1
ATOM 2911 C C . ASP A 1 387 ? -20.305 -34.345 -15.680 1.00 84.44 387 ASP A C 1
ATOM 2913 O O . ASP A 1 387 ? -21.274 -34.115 -14.962 1.00 84.44 387 ASP A O 1
ATOM 2917 N N . ASP A 1 388 ? -19.480 -35.367 -15.418 1.00 86.25 388 ASP A N 1
ATOM 2918 C CA . ASP A 1 388 ? -19.626 -36.323 -14.305 1.00 86.25 388 ASP A CA 1
ATOM 2919 C C . ASP A 1 388 ? -18.974 -35.861 -12.977 1.00 86.25 388 ASP A C 1
ATOM 2921 O O . ASP A 1 388 ? -18.766 -36.654 -12.055 1.00 86.25 388 ASP A O 1
ATOM 2925 N N . TRP A 1 389 ? -18.687 -34.561 -12.842 1.00 86.75 389 TRP A N 1
ATOM 2926 C CA . TRP A 1 389 ? -18.033 -33.918 -11.684 1.00 86.75 389 TRP A CA 1
ATOM 2927 C C . TRP A 1 389 ? -18.676 -34.193 -10.311 1.00 86.75 389 TRP A C 1
ATOM 2929 O O . TRP A 1 389 ? -18.012 -34.067 -9.275 1.00 86.75 389 TRP A O 1
ATOM 2939 N N . LEU A 1 390 ? -19.959 -34.566 -10.282 1.00 84.75 390 LEU A N 1
ATOM 2940 C CA . LEU A 1 390 ? -20.676 -34.978 -9.070 1.00 84.75 390 LEU A CA 1
ATOM 2941 C C . LEU A 1 390 ? -20.129 -36.284 -8.479 1.00 84.75 390 LEU A C 1
ATOM 2943 O O . LEU A 1 390 ? -20.114 -36.433 -7.261 1.00 84.75 390 LEU A O 1
ATOM 2947 N N . THR A 1 391 ? -19.676 -37.219 -9.322 1.00 83.00 391 THR A N 1
ATOM 2948 C CA . THR A 1 391 ? -19.280 -38.580 -8.914 1.00 83.00 391 THR A CA 1
ATOM 2949 C C . THR A 1 391 ? -17.805 -38.890 -9.170 1.00 83.00 391 THR A C 1
ATOM 2951 O O . THR A 1 391 ? -17.226 -39.724 -8.474 1.00 83.00 391 THR A O 1
ATOM 2954 N N . ARG A 1 392 ? -17.164 -38.212 -10.131 1.00 83.88 392 ARG A N 1
ATOM 2955 C CA . ARG A 1 392 ? -15.718 -38.290 -10.392 1.00 83.88 392 ARG A CA 1
ATOM 2956 C C . ARG A 1 392 ? -15.007 -37.028 -9.933 1.00 83.88 392 ARG A C 1
ATOM 2958 O O . ARG A 1 392 ? -15.580 -35.942 -9.965 1.00 83.88 392 ARG A O 1
ATOM 2965 N N . SER A 1 393 ? -13.735 -37.163 -9.547 1.00 81.75 393 SER A N 1
ATOM 2966 C CA . SER A 1 393 ? -12.831 -36.035 -9.282 1.00 81.75 393 SER A CA 1
ATOM 2967 C C . SER A 1 393 ? -12.970 -34.955 -10.363 1.00 81.75 393 SER A C 1
ATOM 2969 O O . SER A 1 393 ? -13.017 -35.303 -11.546 1.00 81.75 393 SER A O 1
ATOM 2971 N N . PRO A 1 394 ? -13.062 -33.666 -9.987 1.00 81.12 394 PRO A N 1
ATOM 2972 C CA . PRO A 1 394 ? -13.171 -32.606 -10.975 1.00 81.12 394 PRO A CA 1
ATOM 2973 C C . PRO A 1 394 ? -11.914 -32.599 -11.850 1.00 81.12 394 PRO A C 1
ATOM 2975 O O . PRO A 1 394 ? -10.814 -32.867 -11.366 1.00 81.12 394 PRO A O 1
ATOM 2978 N N . ARG A 1 395 ? -12.077 -32.276 -13.131 1.00 78.81 395 ARG A N 1
ATOM 2979 C CA . ARG A 1 395 ? -10.986 -32.046 -14.085 1.00 78.81 395 ARG A CA 1
ATOM 2980 C C . ARG A 1 395 ? -10.906 -30.565 -14.432 1.00 78.81 395 ARG A C 1
ATOM 2982 O O . ARG A 1 395 ? -11.935 -29.891 -14.518 1.00 78.81 395 ARG A O 1
ATOM 2989 N N . LYS A 1 396 ? -9.695 -30.056 -14.646 1.00 74.75 396 LYS A N 1
ATOM 2990 C CA . LYS A 1 396 ? -9.443 -28.656 -15.010 1.00 74.75 396 LYS A CA 1
ATOM 2991 C C . LYS A 1 396 ? -9.898 -28.376 -16.459 1.00 74.75 396 LYS A C 1
ATOM 2993 O O . LYS A 1 396 ? -9.550 -29.151 -17.351 1.00 74.75 396 LYS A O 1
ATOM 2998 N N . PRO A 1 397 ? -10.633 -27.281 -16.740 1.00 70.19 397 PRO A N 1
ATOM 2999 C CA . PRO A 1 397 ? -10.865 -26.801 -18.105 1.00 70.19 397 PRO A CA 1
ATOM 3000 C C . PRO A 1 397 ? -9.549 -26.618 -18.881 1.00 70.19 397 PRO A C 1
ATOM 3002 O O . PRO A 1 397 ? -8.565 -26.106 -18.347 1.00 70.19 397 PRO A O 1
ATOM 3005 N N . GLY A 1 398 ? -9.513 -27.088 -20.128 1.00 64.31 398 GLY A N 1
ATOM 3006 C CA . GLY A 1 398 ? -8.287 -27.167 -20.938 1.00 64.31 398 GLY A CA 1
ATOM 3007 C C . GLY A 1 398 ? -7.475 -28.458 -20.762 1.00 64.31 398 GLY A C 1
ATOM 3008 O O . GLY A 1 398 ? -6.711 -28.792 -21.652 1.00 64.31 398 GLY A O 1
ATOM 3009 N N . GLY A 1 399 ? -7.705 -29.236 -19.695 1.00 60.81 399 GLY A N 1
ATOM 3010 C CA . GLY A 1 399 ? -7.026 -30.514 -19.448 1.00 60.81 399 GLY A CA 1
ATOM 3011 C C . GLY A 1 399 ? -5.952 -30.458 -18.357 1.00 60.81 399 GLY A C 1
ATOM 3012 O O . GLY A 1 399 ? -5.703 -29.411 -17.747 1.00 60.81 399 GLY A O 1
ATOM 3013 N N . ASP A 1 400 ? -5.331 -31.613 -18.106 1.00 60.56 400 ASP A N 1
ATOM 3014 C CA . ASP A 1 400 ? -4.201 -31.783 -17.183 1.00 60.56 400 ASP A CA 1
ATOM 3015 C C . ASP A 1 400 ? -2.884 -31.379 -17.865 1.00 60.56 400 ASP A C 1
ATOM 3017 O O . ASP A 1 400 ? -1.942 -32.166 -17.967 1.00 60.56 400 ASP A O 1
ATOM 3021 N N . ASP A 1 401 ? -2.835 -30.137 -18.358 1.00 54.03 401 ASP A N 1
ATOM 3022 C CA . ASP A 1 401 ? -1.623 -29.556 -18.931 1.00 54.03 401 ASP A CA 1
ATOM 3023 C C . ASP A 1 401 ? -0.460 -29.716 -17.938 1.00 54.03 401 ASP A C 1
ATOM 3025 O O . ASP A 1 401 ? -0.654 -29.483 -16.728 1.00 54.03 401 ASP A O 1
ATOM 3029 N N . PRO A 1 402 ? 0.750 -30.084 -18.406 1.00 52.06 402 PRO A N 1
ATOM 3030 C CA . PRO A 1 402 ? 1.920 -30.074 -17.546 1.00 52.06 402 PRO A CA 1
ATOM 3031 C C . PRO A 1 402 ? 2.073 -28.674 -16.947 1.00 52.06 402 PRO A C 1
ATOM 3033 O O . PRO A 1 402 ? 1.849 -27.669 -17.626 1.00 52.06 402 PRO A O 1
ATOM 3036 N N . LYS A 1 403 ? 2.443 -28.606 -15.662 1.00 47.91 403 LYS A N 1
ATOM 3037 C CA . LYS A 1 403 ? 2.700 -27.326 -14.990 1.00 47.91 403 LYS A CA 1
ATOM 3038 C C . LYS A 1 403 ? 3.610 -26.456 -15.879 1.00 47.91 403 LYS A C 1
ATOM 3040 O O . LYS A 1 403 ? 4.558 -27.003 -16.456 1.00 47.91 403 LYS A O 1
ATOM 3045 N N . PRO A 1 404 ? 3.396 -25.130 -15.958 1.00 47.94 404 PRO A N 1
ATOM 3046 C CA . PRO A 1 404 ? 4.375 -24.250 -16.582 1.00 47.94 404 PRO A CA 1
ATOM 3047 C C . PRO A 1 404 ? 5.758 -24.519 -15.969 1.00 47.94 404 PRO A C 1
ATOM 3049 O O . PRO A 1 404 ? 5.841 -24.708 -14.747 1.00 47.94 404 PRO A O 1
ATOM 3052 N N . PRO A 1 405 ? 6.838 -24.605 -16.764 1.00 41.72 405 PRO A N 1
ATOM 3053 C CA . PRO A 1 405 ? 8.165 -24.836 -16.210 1.00 41.72 405 PRO A CA 1
ATOM 3054 C C . PRO A 1 405 ? 8.487 -23.731 -15.196 1.00 41.72 405 PRO A C 1
ATOM 3056 O O . PRO A 1 405 ? 8.265 -22.550 -15.462 1.00 41.72 405 PRO A O 1
ATOM 3059 N N . ARG A 1 406 ? 8.992 -24.106 -14.010 1.00 44.38 406 ARG A N 1
ATOM 3060 C CA . ARG A 1 406 ? 9.533 -23.114 -13.067 1.00 44.38 406 ARG A CA 1
ATOM 3061 C C . ARG A 1 406 ? 10.717 -22.454 -13.786 1.00 44.38 406 ARG A C 1
ATOM 3063 O O . ARG A 1 406 ? 11.576 -23.219 -14.228 1.00 44.38 406 ARG A O 1
ATOM 3070 N N . PRO A 1 407 ? 10.768 -21.116 -13.938 1.00 37.19 407 PRO A N 1
ATOM 3071 C CA . PRO A 1 407 ? 11.798 -20.468 -14.745 1.00 37.19 407 PRO A CA 1
ATOM 3072 C C . PRO A 1 407 ? 13.204 -20.886 -14.306 1.00 37.19 407 PRO A C 1
ATOM 3074 O O . PRO A 1 407 ? 13.640 -20.602 -13.189 1.00 37.19 407 PRO A O 1
ATOM 3077 N N . GLY A 1 408 ? 13.886 -21.626 -15.179 1.00 30.91 408 GLY A N 1
ATOM 3078 C CA . GLY A 1 408 ? 15.298 -21.946 -15.037 1.00 30.91 408 GLY A CA 1
ATOM 3079 C C . GLY A 1 408 ? 16.136 -20.764 -15.509 1.00 30.91 408 GLY A C 1
ATOM 3080 O O . GLY A 1 408 ? 15.730 -20.030 -16.406 1.00 30.91 408 GLY A O 1
ATOM 3081 N N . ARG A 1 409 ? 17.309 -20.565 -14.905 1.00 38.72 409 ARG A N 1
ATOM 3082 C CA . ARG A 1 409 ? 18.260 -19.539 -15.353 1.00 38.72 409 ARG A CA 1
ATOM 3083 C C . ARG A 1 409 ? 18.640 -19.744 -16.830 1.00 38.72 409 ARG A C 1
ATOM 3085 O O . ARG A 1 409 ? 19.129 -20.817 -17.167 1.00 38.72 409 ARG A O 1
ATOM 3092 N N . ALA A 1 410 ? 18.581 -18.640 -17.579 1.00 29.44 410 ALA A N 1
ATOM 3093 C CA . ALA A 1 410 ? 19.116 -18.397 -18.926 1.00 29.44 410 ALA A CA 1
ATOM 3094 C C . ALA A 1 410 ? 18.274 -18.850 -20.142 1.00 29.44 410 ALA A C 1
ATOM 3096 O O . ALA A 1 410 ? 17.793 -19.975 -20.198 1.00 29.44 410 ALA A O 1
ATOM 3097 N N . ALA A 1 411 ? 18.234 -17.931 -21.124 1.00 24.23 411 ALA A N 1
ATOM 3098 C CA . ALA A 1 411 ? 17.678 -17.987 -22.484 1.00 24.23 411 ALA A CA 1
ATOM 3099 C C . ALA A 1 411 ? 16.160 -18.241 -22.637 1.00 24.23 411 ALA A C 1
ATOM 3101 O O . ALA A 1 411 ? 15.635 -19.223 -22.132 1.00 24.23 411 ALA A O 1
ATOM 3102 N N . GLU A 1 412 ? 15.385 -17.515 -23.445 1.00 32.03 412 GLU A N 1
ATOM 3103 C CA . GLU A 1 412 ? 15.379 -16.153 -24.020 1.00 32.03 412 GLU A CA 1
ATOM 3104 C C . GLU A 1 412 ? 14.067 -16.051 -24.849 1.00 32.03 412 GLU A C 1
ATOM 3106 O O . GLU A 1 412 ? 13.442 -17.075 -25.125 1.00 32.03 412 GLU A O 1
ATOM 3111 N N . ALA A 1 413 ? 13.677 -14.845 -25.280 1.00 30.98 413 ALA A N 1
ATOM 3112 C CA . ALA A 1 413 ? 12.551 -14.550 -26.191 1.00 30.98 413 ALA A CA 1
ATOM 3113 C C . ALA A 1 413 ? 11.109 -14.843 -25.692 1.00 30.98 413 ALA A C 1
ATOM 3115 O O . ALA A 1 413 ? 10.535 -15.907 -25.924 1.00 30.98 413 ALA A O 1
ATOM 3116 N N . ALA A 1 414 ? 10.457 -13.818 -25.124 1.00 24.95 414 ALA A N 1
ATOM 3117 C CA . ALA A 1 414 ? 9.008 -13.779 -24.898 1.00 24.95 414 ALA A CA 1
ATOM 3118 C C . ALA A 1 414 ? 8.442 -12.353 -25.055 1.00 24.95 414 ALA A C 1
ATOM 3120 O O . ALA A 1 414 ? 9.109 -11.371 -24.732 1.00 24.95 414 ALA A O 1
ATOM 3121 N N . VAL A 1 415 ? 7.191 -12.238 -25.517 1.00 23.20 415 VAL A N 1
ATOM 3122 C CA . VAL A 1 415 ? 6.463 -10.959 -25.579 1.00 23.20 415 VAL A CA 1
ATOM 3123 C C . VAL A 1 415 ? 5.869 -10.638 -24.202 1.00 23.20 415 VAL A C 1
ATOM 3125 O O . VAL A 1 415 ? 4.827 -11.163 -23.830 1.00 23.20 415 VAL A O 1
ATOM 3128 N N . VAL A 1 416 ? 6.608 -9.802 -23.471 1.00 33.19 416 VAL A N 1
ATOM 3129 C CA . VAL A 1 416 ? 6.208 -8.802 -22.459 1.00 33.19 416 VAL A CA 1
ATOM 3130 C C . VAL A 1 416 ? 4.828 -8.955 -21.787 1.00 33.19 416 VAL A C 1
ATOM 3132 O O . VAL A 1 416 ? 3.816 -8.600 -22.383 1.00 33.19 416 VAL A O 1
ATOM 3135 N N . ASP A 1 417 ? 4.825 -9.263 -20.480 1.00 24.72 417 ASP A N 1
ATOM 3136 C CA . ASP A 1 417 ? 3.980 -8.529 -19.516 1.00 24.72 417 ASP A CA 1
ATOM 3137 C C . ASP A 1 417 ? 4.546 -8.558 -18.068 1.00 24.72 417 ASP A C 1
ATOM 3139 O O . ASP A 1 417 ? 4.436 -9.540 -17.338 1.00 24.72 417 ASP A O 1
ATOM 3143 N N . VAL A 1 418 ? 5.194 -7.443 -17.704 1.00 25.88 418 VAL A N 1
ATOM 3144 C CA . VAL A 1 418 ? 5.559 -6.895 -16.370 1.00 25.88 418 VAL A CA 1
ATOM 3145 C C . VAL A 1 418 ? 5.932 -7.858 -15.214 1.00 25.88 418 VAL A C 1
ATOM 3147 O O . VAL A 1 418 ? 5.093 -8.241 -14.398 1.00 25.88 418 VAL A O 1
ATOM 3150 N N . GLU A 1 419 ? 7.238 -8.089 -15.023 1.00 26.88 419 GLU A N 1
ATOM 3151 C CA . GLU A 1 419 ? 7.820 -8.629 -13.778 1.00 26.88 419 GLU A CA 1
ATOM 3152 C C . GLU A 1 419 ? 7.995 -7.566 -12.665 1.00 26.88 419 GLU A C 1
ATOM 3154 O O . GLU A 1 419 ? 8.347 -6.412 -12.929 1.00 26.88 419 GLU A O 1
ATOM 3159 N N . ASP A 1 420 ? 7.878 -7.993 -11.399 1.00 26.25 420 ASP A N 1
ATOM 3160 C CA . ASP A 1 420 ? 8.536 -7.351 -10.244 1.00 26.25 420 ASP A CA 1
ATOM 3161 C C . ASP A 1 420 ? 10.055 -7.632 -10.331 1.00 26.25 420 ASP A C 1
ATOM 3163 O O . ASP A 1 420 ? 10.567 -8.572 -9.717 1.00 26.25 420 ASP A O 1
ATOM 3167 N N . VAL A 1 421 ? 10.802 -6.867 -11.134 1.00 28.34 421 VAL A N 1
ATOM 3168 C CA . VAL A 1 421 ? 12.258 -7.085 -11.264 1.00 28.34 421 VAL A CA 1
ATOM 3169 C C . VAL A 1 421 ? 12.990 -6.601 -10.005 1.00 28.34 421 VAL A C 1
ATOM 3171 O O . VAL A 1 421 ? 12.770 -5.486 -9.535 1.00 28.34 421 VAL A O 1
ATOM 3174 N N . TYR A 1 422 ? 13.949 -7.396 -9.517 1.00 25.80 422 TYR A N 1
ATOM 3175 C CA . TYR A 1 422 ? 15.160 -6.854 -8.892 1.00 25.80 422 TYR A CA 1
ATOM 3176 C C . TYR A 1 422 ? 16.387 -7.788 -9.006 1.00 25.80 422 TYR A C 1
ATOM 3178 O O . TYR A 1 422 ? 16.773 -8.432 -8.027 1.00 25.80 422 TYR A O 1
ATOM 3186 N N . ALA A 1 423 ? 17.018 -7.853 -10.192 1.00 21.98 423 ALA A N 1
ATOM 3187 C CA . ALA A 1 423 ? 18.464 -8.107 -10.361 1.00 21.98 423 ALA A CA 1
ATOM 3188 C C . ALA A 1 423 ? 18.947 -8.033 -11.834 1.00 21.98 423 ALA A C 1
ATOM 3190 O O . ALA A 1 423 ? 18.218 -8.452 -12.730 1.00 21.98 423 ALA A O 1
ATOM 3191 N N . PRO A 1 424 ? 20.200 -7.595 -12.080 1.00 24.58 424 PRO A N 1
ATOM 3192 C CA . PRO A 1 424 ? 20.898 -7.701 -13.369 1.00 24.58 424 PRO A CA 1
ATOM 3193 C C . PRO A 1 424 ? 21.619 -9.053 -13.559 1.00 24.58 424 PRO A C 1
ATOM 3195 O O . PRO A 1 424 ? 21.780 -9.812 -12.595 1.00 24.58 424 PRO A O 1
ATOM 3198 N N . PRO A 1 425 ? 22.184 -9.330 -14.753 1.00 26.61 425 PRO A N 1
ATOM 3199 C CA . PRO A 1 425 ? 23.035 -10.497 -14.987 1.00 26.61 425 PRO A CA 1
ATOM 3200 C C . PRO A 1 425 ? 24.229 -10.556 -14.018 1.00 26.61 425 PRO A C 1
ATOM 3202 O O . PRO A 1 425 ? 25.056 -9.651 -13.960 1.00 26.61 425 PRO A O 1
ATOM 3205 N N . GLY A 1 426 ? 24.322 -11.632 -13.233 1.00 32.94 426 GLY A N 1
ATOM 3206 C CA . GLY A 1 426 ? 25.392 -11.834 -12.243 1.00 32.94 426 GLY A CA 1
ATOM 3207 C C . GLY A 1 426 ? 25.183 -11.125 -10.897 1.00 32.94 426 GLY A C 1
ATOM 3208 O O . GLY A 1 426 ? 25.810 -11.514 -9.910 1.00 32.94 426 GLY A O 1
ATOM 3209 N N . GLY A 1 427 ? 24.252 -10.170 -10.808 1.00 25.55 427 GLY A N 1
ATOM 3210 C CA . GLY A 1 427 ? 23.760 -9.673 -9.527 1.00 25.55 427 GLY A CA 1
ATOM 3211 C C . GLY A 1 427 ? 23.029 -10.787 -8.776 1.00 25.55 427 GLY A C 1
ATOM 3212 O O . GLY A 1 427 ? 22.267 -11.558 -9.363 1.00 25.55 427 GLY A O 1
ATOM 3213 N N . ARG A 1 428 ? 23.259 -10.909 -7.463 1.00 29.19 428 ARG A N 1
ATOM 3214 C CA . ARG A 1 428 ? 22.427 -11.795 -6.638 1.00 29.19 428 ARG A CA 1
ATOM 3215 C C . ARG A 1 428 ? 21.003 -11.243 -6.654 1.00 29.19 428 ARG A C 1
ATOM 3217 O O . ARG A 1 428 ? 20.820 -10.054 -6.408 1.00 29.19 428 ARG A O 1
ATOM 3224 N N . ALA A 1 429 ? 20.025 -12.106 -6.928 1.00 26.33 429 ALA A N 1
ATOM 3225 C CA . ALA A 1 429 ? 18.617 -11.766 -6.763 1.00 26.33 429 ALA A CA 1
ATOM 3226 C C . ALA A 1 429 ? 18.403 -11.181 -5.364 1.00 26.33 429 ALA A C 1
ATOM 3228 O O . ALA A 1 429 ? 18.940 -11.722 -4.389 1.00 26.33 429 ALA A O 1
ATOM 3229 N N . TYR A 1 430 ? 17.619 -10.106 -5.262 1.00 30.30 430 TYR A N 1
ATOM 3230 C CA . TYR A 1 430 ? 17.095 -9.713 -3.963 1.00 30.30 430 TYR A CA 1
ATOM 3231 C C . TYR A 1 430 ? 16.178 -10.833 -3.467 1.00 30.30 430 TYR A C 1
ATOM 3233 O O . TYR A 1 430 ? 15.024 -10.936 -3.872 1.00 30.30 430 TYR A O 1
ATOM 3241 N N . SER A 1 431 ? 16.709 -11.689 -2.598 1.00 28.27 431 SER A N 1
ATOM 3242 C CA . SER A 1 431 ? 15.899 -12.577 -1.778 1.00 28.27 431 SER A CA 1
ATOM 3243 C C . SER A 1 431 ? 15.368 -11.756 -0.608 1.00 28.27 431 SER A C 1
ATOM 3245 O O . SER A 1 431 ? 16.180 -11.329 0.221 1.00 28.27 431 SER A O 1
ATOM 3247 N N . PRO A 1 432 ? 14.043 -11.552 -0.487 1.00 27.48 432 PRO A N 1
ATOM 3248 C CA . PRO A 1 432 ? 13.481 -10.948 0.702 1.00 27.48 432 PRO A CA 1
ATOM 3249 C C . PRO A 1 432 ? 13.931 -11.731 1.927 1.00 27.48 432 PRO A C 1
ATOM 3251 O O . PRO A 1 432 ? 13.832 -12.959 1.987 1.00 27.48 432 PRO A O 1
ATOM 3254 N N . SER A 1 433 ? 14.414 -10.996 2.919 1.00 27.45 433 SER A N 1
ATOM 3255 C CA . SER A 1 433 ? 14.555 -11.508 4.271 1.00 27.45 433 SER A CA 1
ATOM 3256 C C . SER A 1 433 ? 13.267 -12.204 4.710 1.00 27.45 433 SER A C 1
ATOM 3258 O O . SER A 1 433 ? 12.179 -11.642 4.571 1.00 27.45 433 SER A O 1
ATOM 3260 N N . SER A 1 434 ? 13.382 -13.375 5.339 1.00 30.03 434 SER A N 1
ATOM 3261 C CA . SER A 1 434 ? 12.268 -13.992 6.074 1.00 30.03 434 SER A CA 1
ATOM 3262 C C . SER A 1 434 ? 11.769 -13.114 7.235 1.00 30.03 434 SER A C 1
ATOM 3264 O O . SER A 1 434 ? 10.679 -13.336 7.760 1.00 30.03 434 SER A O 1
ATOM 3266 N N . SER A 1 435 ? 12.540 -12.088 7.608 1.00 33.84 435 SER A N 1
ATOM 3267 C CA . SER A 1 435 ? 12.135 -10.992 8.482 1.00 33.84 435 SER A CA 1
ATOM 3268 C C . SER A 1 435 ? 11.928 -9.709 7.676 1.00 33.84 435 SER A C 1
ATOM 3270 O O . SER A 1 435 ? 12.898 -9.116 7.201 1.00 33.84 435 SER A O 1
ATOM 3272 N N . ALA A 1 436 ? 10.685 -9.224 7.604 1.00 32.28 436 ALA A N 1
ATOM 3273 C CA . ALA A 1 436 ? 10.328 -7.899 7.086 1.00 32.28 436 ALA A CA 1
ATOM 3274 C C . ALA A 1 436 ? 10.791 -6.751 8.018 1.00 32.28 436 ALA A C 1
ATOM 3276 O O . ALA A 1 436 ? 10.031 -5.844 8.352 1.00 32.28 436 ALA A O 1
ATOM 3277 N N . ALA A 1 437 ? 12.049 -6.792 8.462 1.00 39.22 437 ALA A N 1
ATOM 3278 C CA . ALA A 1 437 ? 12.717 -5.677 9.111 1.00 39.22 437 ALA A CA 1
ATOM 3279 C C . ALA A 1 437 ? 12.842 -4.551 8.066 1.00 39.22 437 ALA A C 1
ATOM 3281 O O . ALA A 1 437 ? 13.607 -4.671 7.116 1.00 39.22 437 ALA A O 1
ATOM 3282 N N . VAL A 1 438 ? 12.112 -3.443 8.165 1.00 47.97 438 VAL A N 1
ATOM 3283 C CA . VAL A 1 438 ? 11.999 -2.623 9.381 1.00 47.97 438 VAL A CA 1
ATOM 3284 C C . VAL A 1 438 ? 10.608 -1.965 9.543 1.00 47.97 438 VAL A C 1
ATOM 3286 O O . VAL A 1 438 ? 10.413 -1.182 10.468 1.00 47.97 438 VAL A O 1
ATOM 3289 N N . PHE A 1 439 ? 9.623 -2.279 8.692 1.00 57.16 439 PHE A N 1
ATOM 3290 C CA . PHE A 1 439 ? 8.414 -1.447 8.533 1.00 57.16 439 PHE A CA 1
ATOM 3291 C C . PHE A 1 439 ? 7.162 -2.229 8.924 1.00 57.16 439 PHE A C 1
ATOM 3293 O O . PHE A 1 439 ? 6.787 -3.213 8.285 1.00 57.16 439 PHE A O 1
ATOM 3300 N N . ARG A 1 440 ? 6.510 -1.777 9.998 1.00 59.31 440 ARG A N 1
ATOM 3301 C CA . ARG A 1 440 ? 5.256 -2.308 10.544 1.00 59.31 440 ARG A CA 1
ATOM 3302 C C . ARG A 1 440 ? 4.113 -2.197 9.534 1.00 59.31 440 ARG A C 1
ATOM 3304 O O . ARG A 1 440 ? 3.124 -2.919 9.658 1.00 59.31 440 ARG A O 1
ATOM 3311 N N . THR A 1 441 ? 4.221 -1.286 8.565 1.00 57.75 441 THR A N 1
ATOM 3312 C CA . THR A 1 441 ? 3.196 -1.005 7.560 1.00 57.75 441 THR A CA 1
ATOM 3313 C C . THR A 1 441 ? 3.769 -0.989 6.141 1.00 57.75 441 THR A C 1
ATOM 3315 O O . THR A 1 441 ? 4.693 -0.254 5.813 1.00 57.75 441 THR A O 1
ATOM 3318 N N . ALA A 1 442 ? 3.195 -1.825 5.276 1.00 59.12 442 ALA A N 1
ATOM 3319 C CA . ALA A 1 442 ? 3.647 -2.039 3.904 1.00 59.12 442 ALA A CA 1
ATOM 3320 C C . ALA A 1 442 ? 2.907 -1.112 2.910 1.00 59.12 442 ALA A C 1
ATOM 3322 O O . ALA A 1 442 ? 1.669 -1.124 2.896 1.00 59.12 442 ALA A O 1
ATOM 3323 N N . PRO A 1 443 ? 3.604 -0.322 2.067 1.00 65.44 443 PRO A N 1
ATOM 3324 C CA . PRO A 1 443 ? 2.961 0.468 1.015 1.00 65.44 443 PRO A CA 1
ATOM 3325 C C . PRO A 1 443 ? 2.452 -0.392 -0.144 1.00 65.44 443 PRO A C 1
ATOM 3327 O O . PRO A 1 443 ? 2.696 -1.595 -0.215 1.00 65.44 443 PRO A O 1
ATOM 3330 N N . ALA A 1 444 ? 1.698 0.232 -1.051 1.00 56.81 444 ALA A N 1
ATOM 3331 C CA . ALA A 1 444 ? 1.156 -0.420 -2.238 1.00 56.81 444 ALA A CA 1
ATOM 3332 C C . ALA A 1 444 ? 1.508 0.406 -3.493 1.00 56.81 444 ALA A C 1
ATOM 3334 O O . ALA A 1 444 ? 1.008 1.521 -3.612 1.00 56.81 444 ALA A O 1
ATOM 3335 N N . PRO A 1 445 ? 2.332 -0.109 -4.425 1.00 57.16 445 PRO A N 1
ATOM 3336 C CA . PRO A 1 445 ? 3.091 -1.360 -4.330 1.00 57.16 445 PRO A CA 1
ATOM 3337 C C . PRO A 1 445 ? 4.153 -1.315 -3.217 1.00 57.16 445 PRO A C 1
ATOM 3339 O O . PRO A 1 445 ? 4.642 -0.246 -2.850 1.00 57.16 445 PRO A O 1
ATOM 3342 N N . VAL A 1 446 ? 4.516 -2.490 -2.690 1.00 57.59 446 VAL A N 1
ATOM 3343 C CA . VAL A 1 446 ? 5.569 -2.611 -1.662 1.00 57.59 446 VAL A CA 1
ATOM 3344 C C . VAL A 1 446 ? 6.976 -2.533 -2.262 1.00 57.59 446 VAL A C 1
ATOM 3346 O O . VAL A 1 446 ? 7.925 -2.185 -1.566 1.00 57.59 446 VAL A O 1
ATOM 3349 N N . ALA A 1 447 ? 7.103 -2.855 -3.551 1.00 66.38 447 ALA A N 1
ATOM 3350 C CA . ALA A 1 447 ? 8.353 -2.847 -4.294 1.00 66.38 447 ALA A CA 1
ATOM 3351 C C . ALA A 1 447 ? 8.687 -1.453 -4.848 1.00 66.38 447 ALA A C 1
ATOM 3353 O O . ALA A 1 447 ? 7.807 -0.628 -5.116 1.00 66.38 447 ALA A O 1
ATOM 3354 N N . VAL A 1 448 ? 9.978 -1.195 -5.050 1.00 74.75 448 VAL A N 1
ATOM 3355 C CA . VAL A 1 448 ? 10.445 -0.101 -5.909 1.00 74.75 448 VAL A CA 1
ATOM 3356 C C . VAL A 1 448 ? 10.347 -0.583 -7.353 1.00 74.75 448 VAL A C 1
ATOM 3358 O O . VAL A 1 448 ? 10.726 -1.713 -7.640 1.00 74.75 448 VAL A O 1
ATOM 3361 N N . THR A 1 449 ? 9.846 0.251 -8.266 1.00 78.88 449 THR A N 1
ATOM 3362 C CA . THR A 1 449 ? 9.860 -0.110 -9.688 1.00 78.88 449 THR A CA 1
ATOM 3363 C C . THR A 1 449 ? 11.316 -0.165 -10.170 1.00 78.88 449 THR A C 1
ATOM 3365 O O . THR A 1 449 ? 12.023 0.830 -10.006 1.00 78.88 449 THR A O 1
ATOM 3368 N N . PRO A 1 450 ? 11.763 -1.282 -10.756 1.00 80.38 450 PRO A N 1
ATOM 3369 C CA . PRO A 1 450 ? 13.137 -1.496 -11.210 1.00 80.38 450 PRO A CA 1
ATOM 3370 C C . PRO A 1 450 ? 13.496 -0.694 -12.459 1.00 80.38 450 PRO A C 1
ATOM 3372 O O . PRO A 1 450 ? 12.639 -0.067 -13.088 1.00 80.38 450 PRO A O 1
ATOM 3375 N N . ALA A 1 451 ? 14.791 -0.668 -12.783 1.00 84.94 451 ALA A N 1
ATOM 3376 C CA . ALA A 1 451 ? 15.279 -0.254 -14.094 1.00 84.94 451 ALA A CA 1
ATOM 3377 C C . ALA A 1 451 ? 15.957 -1.444 -14.768 1.00 84.94 451 ALA A C 1
ATOM 3379 O O . ALA A 1 451 ? 16.811 -2.080 -14.152 1.00 84.94 451 ALA A O 1
ATOM 3380 N N . SER A 1 452 ? 15.590 -1.711 -16.009 1.00 85.12 452 SER A N 1
ATOM 3381 C CA . SER A 1 452 ? 16.225 -2.683 -16.910 1.00 85.12 452 SER A CA 1
ATOM 3382 C C . SER A 1 452 ? 16.664 -1.994 -18.200 1.00 85.12 452 SER A C 1
ATOM 3384 O O . SER A 1 452 ? 17.654 -2.385 -18.815 1.00 85.12 452 SER A O 1
ATOM 3386 N N . GLU A 1 453 ? 15.934 -0.949 -18.583 1.00 90.94 453 GLU A N 1
ATOM 3387 C CA . GLU A 1 453 ? 16.079 -0.247 -19.846 1.00 90.94 453 GLU A CA 1
ATOM 3388 C C . GLU A 1 453 ? 17.027 0.940 -19.691 1.00 90.94 453 GLU A C 1
ATOM 3390 O O . GLU A 1 453 ? 16.870 1.762 -18.790 1.00 90.94 453 GLU A O 1
ATOM 3395 N N . TRP A 1 454 ? 18.005 1.061 -20.584 1.00 90.88 454 TRP A N 1
ATOM 3396 C CA . TRP A 1 454 ? 18.843 2.258 -20.656 1.00 90.88 454 TRP A CA 1
ATOM 3397 C C . TRP A 1 454 ? 18.152 3.347 -21.493 1.00 90.88 454 TRP A C 1
ATOM 3399 O O . TRP A 1 454 ? 17.304 3.026 -22.328 1.00 90.88 454 TRP A O 1
ATOM 3409 N N . PRO A 1 455 ? 18.499 4.636 -21.315 1.00 92.69 455 PRO A N 1
ATOM 3410 C CA . PRO A 1 455 ? 18.014 5.684 -22.205 1.00 92.69 455 PRO A CA 1
ATOM 3411 C C . PRO A 1 455 ? 18.541 5.455 -23.627 1.00 92.69 455 PRO A C 1
ATOM 3413 O O . PRO A 1 455 ? 19.741 5.588 -23.870 1.00 92.69 455 PRO A O 1
ATOM 3416 N N . GLU A 1 456 ? 17.643 5.137 -24.557 1.00 91.00 456 GLU A N 1
ATOM 3417 C CA . GLU A 1 456 ? 17.957 4.931 -25.974 1.00 91.00 456 GLU A CA 1
ATOM 3418 C C . GLU A 1 456 ? 17.289 6.046 -26.801 1.00 91.00 456 GLU A C 1
ATOM 3420 O O . GLU A 1 456 ? 16.069 6.023 -26.994 1.00 91.00 456 GLU A O 1
ATOM 3425 N N . PRO A 1 457 ? 18.042 7.072 -27.252 1.00 90.75 457 PRO A N 1
ATOM 3426 C CA . PRO A 1 457 ? 17.460 8.260 -27.868 1.00 90.75 457 PRO A CA 1
ATOM 3427 C C . PRO A 1 457 ? 16.633 7.973 -29.127 1.00 90.75 457 PRO A C 1
ATOM 3429 O O . PRO A 1 457 ? 17.000 7.146 -29.961 1.00 90.75 457 PRO A O 1
ATOM 3432 N N . THR A 1 458 ? 15.540 8.718 -29.312 1.00 94.25 458 THR A N 1
ATOM 3433 C CA . THR A 1 458 ? 14.628 8.550 -30.456 1.00 94.25 458 THR A CA 1
ATOM 3434 C C . THR A 1 458 ? 14.255 9.874 -31.115 1.00 94.25 458 THR A C 1
ATOM 3436 O O . THR A 1 458 ? 14.062 10.897 -30.456 1.00 94.25 458 THR A O 1
ATOM 3439 N N . THR A 1 459 ? 14.099 9.838 -32.438 1.00 95.56 459 THR A N 1
ATOM 3440 C CA . THR A 1 459 ? 13.540 10.938 -33.236 1.00 95.56 459 THR A CA 1
ATOM 3441 C C . THR A 1 459 ? 12.005 10.939 -33.239 1.00 95.56 459 THR A C 1
ATOM 3443 O O . THR A 1 459 ? 11.401 11.990 -33.437 1.00 95.56 459 THR A O 1
ATOM 3446 N N . ASP A 1 460 ? 11.360 9.803 -32.943 1.00 96.75 460 ASP A N 1
ATOM 3447 C CA . ASP A 1 460 ? 9.903 9.663 -32.784 1.00 96.75 460 ASP A CA 1
ATOM 3448 C C . ASP A 1 460 ? 9.493 9.760 -31.303 1.00 96.75 460 ASP A C 1
ATOM 3450 O O . ASP A 1 460 ? 8.958 8.831 -30.694 1.00 96.75 460 ASP A O 1
ATOM 3454 N N . ALA A 1 461 ? 9.784 10.902 -30.686 1.00 96.62 461 ALA A N 1
ATOM 3455 C CA . ALA A 1 461 ? 9.507 11.134 -29.269 1.00 96.62 461 ALA A CA 1
ATOM 3456 C C . ALA A 1 461 ? 7.997 11.216 -28.947 1.00 96.62 461 ALA A C 1
ATOM 3458 O O . ALA A 1 461 ? 7.560 10.775 -27.879 1.00 96.62 461 ALA A O 1
ATOM 3459 N N . ASP A 1 462 ? 7.178 11.728 -29.873 1.00 95.94 462 ASP A N 1
ATOM 3460 C CA . ASP A 1 462 ? 5.719 11.789 -29.709 1.00 95.94 462 ASP A CA 1
ATOM 3461 C C . ASP A 1 462 ? 5.082 10.400 -29.864 1.00 95.94 462 ASP A C 1
ATOM 3463 O O . ASP A 1 462 ? 4.220 10.033 -29.062 1.00 95.94 462 ASP A O 1
ATOM 3467 N N . GLY A 1 463 ? 5.515 9.595 -30.840 1.00 96.31 463 GLY A N 1
ATOM 3468 C CA . GLY A 1 463 ? 5.059 8.216 -30.988 1.00 96.31 463 GLY A CA 1
ATOM 3469 C C . GLY A 1 463 ? 5.523 7.325 -29.837 1.00 96.31 463 GLY A C 1
ATOM 3470 O O . GLY A 1 463 ? 4.700 6.591 -29.289 1.00 96.31 463 GLY A O 1
ATOM 3471 N N . ALA A 1 464 ? 6.777 7.454 -29.387 1.00 97.12 464 ALA A N 1
ATOM 3472 C CA . ALA A 1 464 ? 7.283 6.766 -28.195 1.00 97.12 464 ALA A CA 1
ATOM 3473 C C . ALA A 1 464 ? 6.459 7.116 -26.944 1.00 97.12 464 ALA A C 1
ATOM 3475 O O . ALA A 1 464 ? 6.036 6.221 -26.216 1.00 97.12 464 ALA A O 1
ATOM 3476 N N . SER A 1 465 ? 6.131 8.399 -26.746 1.00 97.50 465 SER A N 1
ATOM 3477 C CA . SER A 1 465 ? 5.240 8.848 -25.664 1.00 97.50 465 SER A CA 1
ATOM 3478 C C . SER A 1 465 ? 3.859 8.189 -25.734 1.00 97.50 465 SER A C 1
ATOM 3480 O O . SER A 1 465 ? 3.345 7.702 -24.727 1.00 97.50 465 SER A O 1
ATOM 3482 N N . GLN A 1 466 ? 3.246 8.139 -26.921 1.00 97.06 466 GLN A N 1
ATOM 3483 C CA . GLN A 1 466 ? 1.940 7.500 -27.092 1.00 97.06 466 GLN A CA 1
ATOM 3484 C C . GLN A 1 466 ? 1.990 5.991 -26.848 1.00 97.06 466 GLN A C 1
ATOM 3486 O O . GLN A 1 466 ? 1.082 5.459 -26.211 1.00 97.06 466 GLN A O 1
ATOM 3491 N N . ARG A 1 467 ? 3.009 5.289 -27.356 1.00 97.94 467 ARG A N 1
ATOM 3492 C CA . ARG A 1 467 ? 3.139 3.836 -27.184 1.00 97.94 467 ARG A CA 1
ATOM 3493 C C . ARG A 1 467 ? 3.447 3.475 -25.730 1.00 97.94 467 ARG A C 1
ATOM 3495 O O . ARG A 1 467 ? 2.776 2.596 -25.194 1.00 97.94 467 ARG A O 1
ATOM 3502 N N . ALA A 1 468 ? 4.293 4.248 -25.045 1.00 97.25 468 ALA A N 1
ATOM 3503 C CA . ALA A 1 468 ? 4.539 4.092 -23.613 1.00 97.25 468 ALA A CA 1
ATOM 3504 C C . ALA A 1 468 ? 3.266 4.275 -22.762 1.00 97.25 468 ALA A C 1
ATOM 3506 O O . ALA A 1 468 ? 3.000 3.484 -21.857 1.00 97.25 468 ALA A O 1
ATOM 3507 N N . LEU A 1 469 ? 2.422 5.264 -23.087 1.00 95.88 469 LEU A N 1
ATOM 3508 C CA . LEU A 1 469 ? 1.121 5.442 -22.430 1.00 95.88 469 LEU A CA 1
ATOM 3509 C C . LEU A 1 469 ? 0.163 4.262 -22.701 1.00 95.88 469 LEU A C 1
ATOM 3511 O O . LEU A 1 469 ? -0.519 3.817 -21.778 1.00 95.88 469 LEU A O 1
ATOM 3515 N N . ARG A 1 470 ? 0.134 3.701 -23.922 1.00 97.56 470 ARG A N 1
ATOM 3516 C CA . ARG A 1 470 ? -0.668 2.493 -24.237 1.00 97.56 470 ARG A CA 1
ATOM 3517 C C . ARG A 1 470 ? -0.183 1.266 -23.468 1.00 97.56 470 ARG A C 1
ATOM 3519 O O . ARG A 1 470 ? -1.014 0.541 -22.931 1.00 97.56 470 ARG A O 1
ATOM 3526 N N . ALA A 1 471 ? 1.132 1.066 -23.373 1.00 95.44 471 ALA A N 1
ATOM 3527 C CA . ALA A 1 471 ? 1.749 -0.026 -22.615 1.00 95.44 471 ALA A CA 1
ATOM 3528 C C . ALA A 1 471 ? 1.443 0.042 -21.104 1.00 95.44 471 ALA A C 1
ATOM 3530 O O . ALA A 1 471 ? 1.514 -0.965 -20.408 1.00 95.44 471 ALA A O 1
ATOM 3531 N N . LEU A 1 472 ? 1.057 1.218 -20.598 1.00 93.62 472 LEU A N 1
ATOM 3532 C CA . LEU A 1 472 ? 0.573 1.427 -19.230 1.00 93.62 472 LEU A CA 1
ATOM 3533 C C . LEU A 1 472 ? -0.962 1.547 -19.148 1.00 93.62 472 LEU A C 1
ATOM 3535 O O . LEU A 1 472 ? -1.498 2.121 -18.202 1.00 93.62 472 LEU A O 1
ATOM 3539 N N . GLY A 1 473 ? -1.682 1.010 -20.138 1.00 95.69 473 GLY A N 1
ATOM 3540 C CA . GLY A 1 473 ? -3.140 0.871 -20.133 1.00 95.69 473 GLY A CA 1
ATOM 3541 C C . GLY A 1 473 ? -3.931 2.141 -20.460 1.00 95.69 473 GLY A C 1
ATOM 3542 O O . GLY A 1 473 ? -5.156 2.146 -20.313 1.00 95.69 473 GLY A O 1
ATOM 3543 N N . VAL A 1 474 ? -3.289 3.233 -20.892 1.00 92.94 474 VAL A N 1
ATOM 3544 C CA . VAL A 1 474 ? -4.008 4.466 -21.248 1.00 92.94 474 VAL A CA 1
ATOM 3545 C C . VAL A 1 474 ? -4.719 4.287 -22.591 1.00 92.94 474 VAL A C 1
ATOM 3547 O O . VAL A 1 474 ? -4.094 4.197 -23.648 1.00 92.94 474 VAL A O 1
ATOM 3550 N N . GLY A 1 475 ? -6.052 4.258 -22.554 1.00 93.81 475 GLY A N 1
ATOM 3551 C CA . GLY A 1 475 ? -6.887 4.119 -23.748 1.00 93.81 475 GLY A CA 1
ATOM 3552 C C . GLY A 1 475 ? -6.790 5.309 -24.713 1.00 93.81 475 GLY A C 1
ATOM 3553 O O . GLY A 1 475 ? -6.423 6.423 -24.332 1.00 93.81 475 GLY A O 1
ATOM 3554 N N . ALA A 1 476 ? -7.193 5.091 -25.970 1.00 92.94 476 ALA A N 1
ATOM 3555 C CA . ALA A 1 476 ? -7.059 6.067 -27.059 1.00 92.94 476 ALA A CA 1
ATOM 3556 C C . ALA A 1 476 ? -7.652 7.456 -26.744 1.00 92.94 476 ALA A C 1
ATOM 3558 O O . ALA A 1 476 ? -7.037 8.466 -27.072 1.00 92.94 476 ALA A O 1
ATOM 3559 N N . ALA A 1 477 ? -8.796 7.523 -26.052 1.00 90.94 477 ALA A N 1
ATOM 3560 C CA . ALA A 1 477 ? -9.401 8.790 -25.630 1.00 90.94 477 ALA A CA 1
ATOM 3561 C C . ALA A 1 477 ? -8.550 9.549 -24.590 1.00 90.94 477 ALA A C 1
ATOM 3563 O O . ALA A 1 477 ? -8.456 10.773 -24.648 1.00 90.94 477 ALA A O 1
ATOM 3564 N N . GLY A 1 478 ? -7.886 8.833 -23.674 1.00 91.12 478 GLY A N 1
ATOM 3565 C CA . GLY A 1 478 ? -6.951 9.426 -22.714 1.00 91.12 478 GLY A CA 1
ATOM 3566 C C . GLY A 1 478 ? -5.707 9.985 -23.406 1.00 91.12 478 GLY A C 1
ATOM 3567 O O . GLY A 1 478 ? -5.285 11.096 -23.108 1.00 91.12 478 GLY A O 1
ATOM 3568 N N . ILE A 1 479 ? -5.181 9.265 -24.401 1.00 93.19 479 ILE A N 1
ATOM 3569 C CA . ILE A 1 479 ? -4.049 9.725 -25.222 1.00 93.19 479 ILE A CA 1
ATOM 3570 C C . ILE A 1 479 ? -4.438 10.931 -26.085 1.00 93.19 479 ILE A C 1
ATOM 3572 O O . ILE A 1 479 ? -3.665 11.879 -26.184 1.00 93.19 479 ILE A O 1
ATOM 3576 N N . ALA A 1 480 ? -5.646 10.947 -26.655 1.00 90.69 480 ALA A N 1
ATOM 3577 C CA . ALA A 1 480 ? -6.161 12.103 -27.386 1.00 90.69 480 ALA A CA 1
ATOM 3578 C C . ALA A 1 480 ? -6.319 13.339 -26.479 1.00 90.69 480 ALA A C 1
ATOM 3580 O O . ALA A 1 480 ? -5.967 14.440 -26.889 1.00 90.69 480 ALA A O 1
ATOM 3581 N N . GLY A 1 481 ? -6.770 13.162 -25.230 1.00 84.69 481 GLY A N 1
ATOM 3582 C CA . GLY A 1 481 ? -6.810 14.231 -24.222 1.00 84.69 481 GLY A CA 1
ATOM 3583 C C . GLY A 1 481 ? -5.430 14.672 -23.707 1.00 84.69 481 GLY A C 1
ATOM 3584 O O . GLY A 1 481 ? -5.284 15.795 -23.228 1.00 84.69 481 GLY A O 1
ATOM 3585 N N . PHE A 1 482 ? -4.416 13.810 -23.824 1.00 87.19 482 PHE A N 1
ATOM 3586 C CA . PHE A 1 482 ? -3.016 14.105 -23.503 1.00 87.19 482 PHE A CA 1
ATOM 3587 C C . PHE A 1 482 ? -2.265 14.802 -24.659 1.00 87.19 482 PHE A C 1
ATOM 3589 O O . PHE A 1 482 ? -1.261 15.486 -24.438 1.00 87.19 482 PHE A O 1
ATOM 3596 N N . ALA A 1 483 ? -2.737 14.634 -25.897 1.00 84.75 483 ALA A N 1
ATOM 3597 C CA . ALA A 1 483 ? -2.116 15.177 -27.101 1.00 84.75 483 ALA A CA 1
ATOM 3598 C C . ALA A 1 483 ? -2.028 16.715 -27.094 1.00 84.75 483 ALA A C 1
ATOM 3600 O O . ALA A 1 483 ? -2.748 17.403 -26.375 1.00 84.75 483 ALA A O 1
ATOM 3601 N N . GLY A 1 484 ? -1.115 17.268 -27.897 1.00 90.12 484 GLY A N 1
ATOM 3602 C CA . GLY A 1 484 ? -0.793 18.696 -27.866 1.00 90.12 484 GLY A CA 1
ATOM 3603 C C . GLY A 1 484 ? 0.149 19.022 -26.698 1.00 90.12 484 GLY A C 1
ATOM 3604 O O . GLY A 1 484 ? 1.285 18.546 -26.721 1.00 90.12 484 GLY A O 1
ATOM 3605 N N . PRO A 1 485 ? -0.261 19.813 -25.684 1.00 88.38 485 PRO A N 1
ATOM 3606 C CA . PRO A 1 485 ? 0.641 20.272 -24.624 1.00 88.38 485 PRO A CA 1
ATOM 3607 C C . PRO A 1 485 ? 1.249 19.148 -23.769 1.00 88.38 485 PRO A C 1
ATOM 3609 O O . PRO A 1 485 ? 2.375 19.306 -23.307 1.00 88.38 485 PRO A O 1
ATOM 3612 N N . GLY A 1 486 ? 0.556 18.019 -23.564 1.00 90.69 486 GLY A N 1
ATOM 3613 C CA . GLY A 1 486 ? 1.111 16.886 -22.812 1.00 90.69 486 GLY A CA 1
ATOM 3614 C C . GLY A 1 486 ? 2.258 16.209 -23.551 1.00 90.69 486 GLY A C 1
ATOM 3615 O O . GLY A 1 486 ? 3.351 16.087 -23.002 1.00 90.69 486 GLY A O 1
ATOM 3616 N N . LEU A 1 487 ? 2.036 15.844 -24.820 1.00 93.69 487 LEU A N 1
ATOM 3617 C CA . LEU A 1 487 ? 3.092 15.300 -25.683 1.00 93.69 487 LEU A CA 1
ATOM 3618 C C . LEU A 1 487 ? 4.250 16.292 -25.832 1.00 93.69 487 LEU A C 1
ATOM 3620 O O . LEU A 1 487 ? 5.390 15.904 -25.617 1.00 93.69 487 LEU A O 1
ATOM 3624 N N . ALA A 1 488 ? 3.977 17.577 -26.087 1.00 95.25 488 ALA A N 1
ATOM 3625 C CA . ALA A 1 488 ? 5.021 18.598 -26.196 1.00 95.25 488 ALA A CA 1
ATOM 3626 C C . ALA A 1 488 ? 5.890 18.700 -24.928 1.00 95.25 488 ALA A C 1
ATOM 3628 O O . ALA A 1 488 ? 7.110 18.783 -25.036 1.00 95.25 488 ALA A O 1
ATOM 3629 N N . ALA A 1 489 ? 5.287 18.641 -23.736 1.00 96.12 489 ALA A N 1
ATOM 3630 C CA . ALA A 1 489 ? 6.023 18.667 -22.475 1.00 96.12 489 ALA A CA 1
ATOM 3631 C C . ALA A 1 489 ? 6.772 17.357 -22.174 1.00 96.12 489 ALA A C 1
ATOM 3633 O O . ALA A 1 489 ? 7.831 17.401 -21.557 1.00 96.12 489 ALA A O 1
ATOM 3634 N N . LEU A 1 490 ? 6.249 16.198 -22.589 1.00 97.31 490 LEU A N 1
ATOM 3635 C CA . LEU A 1 490 ? 6.899 14.896 -22.383 1.00 97.31 490 LEU A CA 1
ATOM 3636 C C . LEU A 1 490 ? 8.005 14.619 -23.419 1.00 97.31 490 LEU A C 1
ATOM 3638 O O . LEU A 1 490 ? 8.948 13.881 -23.130 1.00 97.31 490 LEU A O 1
ATOM 3642 N N . ARG A 1 491 ? 7.925 15.256 -24.596 1.00 97.62 491 ARG A N 1
ATOM 3643 C CA . ARG A 1 491 ? 8.813 15.068 -25.752 1.00 97.62 491 ARG A CA 1
ATOM 3644 C C . ARG A 1 491 ? 10.306 15.103 -25.418 1.00 97.62 491 ARG A C 1
ATOM 3646 O O . ARG A 1 491 ? 10.989 14.210 -25.908 1.00 97.62 491 ARG A O 1
ATOM 3653 N N . PRO A 1 492 ? 10.854 16.033 -24.608 1.00 97.88 492 PRO A N 1
ATOM 3654 C CA . PRO A 1 492 ? 12.289 16.024 -24.319 1.00 97.88 492 PRO A CA 1
ATOM 3655 C C . PRO A 1 492 ? 12.739 14.776 -23.559 1.00 97.88 492 PRO A C 1
ATOM 3657 O O . PRO A 1 492 ? 13.791 14.216 -23.852 1.00 97.88 492 PRO A O 1
ATOM 3660 N N . ILE A 1 493 ? 11.911 14.305 -22.620 1.00 98.31 493 ILE A N 1
ATOM 3661 C CA . ILE A 1 493 ? 12.177 13.084 -21.854 1.00 98.31 493 ILE A CA 1
ATOM 3662 C C . ILE A 1 493 ? 12.083 11.877 -22.790 1.00 98.31 493 ILE A C 1
ATOM 3664 O O . ILE A 1 493 ? 13.004 11.071 -22.840 1.00 98.31 493 ILE A O 1
ATOM 3668 N N . ALA A 1 494 ? 11.019 11.789 -23.593 1.00 98.00 494 ALA A N 1
ATOM 3669 C CA . ALA A 1 494 ? 10.840 10.707 -24.558 1.00 98.00 494 ALA A CA 1
ATOM 3670 C C . ALA A 1 494 ? 11.960 10.654 -25.612 1.00 98.00 494 ALA A C 1
ATOM 3672 O O . ALA A 1 494 ? 12.438 9.572 -25.931 1.00 98.00 494 ALA A O 1
ATOM 3673 N N . ALA A 1 495 ? 12.430 11.805 -26.104 1.00 96.88 495 ALA A N 1
ATOM 3674 C CA . ALA A 1 495 ? 13.538 11.901 -27.055 1.00 96.88 495 ALA A CA 1
ATOM 3675 C C . ALA A 1 495 ? 14.870 11.405 -26.472 1.00 96.88 495 ALA A C 1
ATOM 3677 O O . ALA A 1 495 ? 15.683 10.854 -27.208 1.00 96.88 495 ALA A O 1
ATOM 3678 N N . ALA A 1 496 ? 15.096 11.592 -25.167 1.00 95.31 496 ALA A N 1
ATOM 3679 C CA . ALA A 1 496 ? 16.313 11.156 -24.485 1.00 95.31 496 ALA A CA 1
ATOM 3680 C C . ALA A 1 496 ? 16.261 9.696 -23.999 1.00 95.31 496 ALA A C 1
ATOM 3682 O O . ALA A 1 496 ? 17.298 9.042 -23.969 1.00 95.31 496 ALA A O 1
ATOM 3683 N N . PHE A 1 497 ? 15.083 9.199 -23.606 1.00 96.25 497 PHE A N 1
ATOM 3684 C CA . PHE A 1 497 ? 14.915 7.864 -23.015 1.00 96.25 497 PHE A CA 1
ATOM 3685 C C . PHE A 1 497 ? 14.436 6.786 -23.991 1.00 96.25 497 PHE A C 1
ATOM 3687 O O . PHE A 1 497 ? 14.599 5.602 -23.702 1.00 96.25 497 PHE A O 1
ATOM 3694 N N . GLY A 1 498 ? 13.834 7.166 -25.117 1.00 96.25 498 GLY A N 1
ATOM 3695 C CA . GLY A 1 498 ? 13.152 6.211 -25.983 1.00 96.25 498 GLY A CA 1
ATOM 3696 C C . GLY A 1 498 ? 11.879 5.667 -25.337 1.00 96.25 498 GLY A C 1
ATOM 3697 O O . GLY A 1 498 ? 11.403 6.162 -24.318 1.00 96.25 498 GLY A O 1
ATOM 3698 N N . GLU A 1 499 ? 11.289 4.646 -25.948 1.00 96.31 499 GLU A N 1
ATOM 3699 C CA . GLU A 1 499 ? 10.013 4.087 -25.494 1.00 96.31 499 GLU A CA 1
ATOM 3700 C C . GLU A 1 499 ? 10.155 3.208 -24.246 1.00 96.31 499 GLU A C 1
ATOM 3702 O O . GLU A 1 499 ? 9.417 3.397 -23.279 1.00 96.31 499 GLU A O 1
ATOM 3707 N N . ALA A 1 500 ? 11.111 2.276 -24.244 1.00 95.25 500 ALA A N 1
ATOM 3708 C CA . ALA A 1 500 ? 11.230 1.257 -23.205 1.00 95.25 500 ALA A CA 1
ATOM 3709 C C . ALA A 1 500 ? 11.571 1.867 -21.831 1.00 95.25 500 ALA A C 1
ATOM 3711 O O . ALA A 1 500 ? 10.835 1.672 -20.859 1.00 95.25 500 ALA A O 1
ATOM 3712 N N . ALA A 1 501 ? 12.600 2.717 -21.757 1.00 94.75 501 ALA A N 1
ATOM 3713 C CA . ALA A 1 501 ? 12.943 3.392 -20.508 1.00 94.75 501 ALA A CA 1
ATOM 3714 C C . ALA A 1 501 ? 11.904 4.458 -20.100 1.00 94.75 501 ALA A C 1
ATOM 3716 O O . ALA A 1 501 ? 11.687 4.672 -18.905 1.00 94.75 501 ALA A O 1
ATOM 3717 N N . LEU A 1 502 ? 11.170 5.069 -21.045 1.00 97.81 502 LEU A N 1
ATOM 3718 C CA . LEU A 1 502 ? 10.029 5.936 -20.713 1.00 97.81 502 LEU A CA 1
ATOM 3719 C C . LEU A 1 502 ? 8.873 5.155 -20.067 1.00 97.81 502 LEU A C 1
ATOM 3721 O O . LEU A 1 502 ? 8.253 5.666 -19.134 1.00 97.81 502 LEU A O 1
ATOM 3725 N N . VAL A 1 503 ? 8.600 3.917 -20.499 1.00 97.56 503 VAL A N 1
ATOM 3726 C CA . VAL A 1 503 ? 7.635 3.032 -19.822 1.00 97.56 503 VAL A CA 1
ATOM 3727 C C . VAL A 1 503 ? 8.057 2.784 -18.372 1.00 97.56 503 VAL A C 1
ATOM 3729 O O . VAL A 1 503 ? 7.219 2.878 -17.473 1.00 97.56 503 VAL A O 1
ATOM 3732 N N . GLU A 1 504 ? 9.341 2.532 -18.104 1.00 94.81 504 GLU A N 1
ATOM 3733 C CA . GLU A 1 504 ? 9.839 2.375 -16.731 1.00 94.81 504 GLU A CA 1
ATOM 3734 C C . GLU A 1 504 ? 9.740 3.674 -15.910 1.00 94.81 504 GLU A C 1
ATOM 3736 O O . GLU A 1 504 ? 9.304 3.628 -14.756 1.00 94.81 504 GLU A O 1
ATOM 3741 N N . LEU A 1 505 ? 10.076 4.834 -16.491 1.00 96.94 505 LEU A N 1
ATOM 3742 C CA . LEU A 1 505 ? 9.913 6.150 -15.852 1.00 96.94 505 LEU A CA 1
ATOM 3743 C C . LEU A 1 505 ? 8.455 6.442 -15.476 1.00 96.94 505 LEU A C 1
ATOM 3745 O O . LEU A 1 505 ? 8.182 6.876 -14.358 1.00 96.94 505 LEU A O 1
ATOM 3749 N N . LEU A 1 506 ? 7.510 6.179 -16.378 1.00 95.81 506 LEU A N 1
ATOM 3750 C CA . LEU A 1 506 ? 6.085 6.397 -16.127 1.00 95.81 506 LEU A CA 1
ATOM 3751 C C . LEU A 1 506 ? 5.517 5.378 -15.123 1.00 95.81 506 LEU A C 1
ATOM 3753 O O . LEU A 1 506 ? 4.723 5.749 -14.257 1.00 95.81 506 LEU A O 1
ATOM 3757 N N . ARG A 1 507 ? 5.971 4.116 -15.160 1.00 93.25 507 ARG A N 1
ATOM 3758 C CA . ARG A 1 507 ? 5.582 3.073 -14.191 1.00 93.25 507 ARG A CA 1
ATOM 3759 C C . ARG A 1 507 ? 6.009 3.428 -12.760 1.00 93.25 507 ARG A C 1
ATOM 3761 O O . ARG A 1 507 ? 5.246 3.185 -11.825 1.00 93.25 507 ARG A O 1
ATOM 3768 N N . ARG A 1 508 ? 7.167 4.079 -12.583 1.00 91.12 508 ARG A N 1
ATOM 3769 C CA . ARG A 1 508 ? 7.665 4.565 -11.274 1.00 91.12 508 ARG A CA 1
ATOM 3770 C C . ARG A 1 508 ? 6.748 5.566 -10.587 1.00 91.12 508 ARG A C 1
ATOM 3772 O O . ARG A 1 508 ? 6.761 5.635 -9.361 1.00 91.12 508 ARG A O 1
ATOM 3779 N N . LEU A 1 509 ? 5.935 6.298 -11.350 1.00 90.44 509 LEU A N 1
ATOM 3780 C CA . LEU A 1 509 ? 4.950 7.233 -10.801 1.00 90.44 509 LEU A CA 1
ATOM 3781 C C . LEU A 1 509 ? 3.818 6.513 -10.055 1.00 90.44 509 LEU A C 1
ATOM 3783 O O . LEU A 1 509 ? 3.120 7.141 -9.267 1.00 90.44 509 LEU A O 1
ATOM 3787 N N . ARG A 1 510 ? 3.628 5.202 -10.296 1.00 87.38 510 ARG A N 1
ATOM 3788 C CA . ARG A 1 510 ? 2.563 4.365 -9.702 1.00 87.38 510 ARG A CA 1
ATOM 3789 C C . ARG A 1 510 ? 1.155 4.904 -9.977 1.00 87.38 510 ARG A C 1
ATOM 3791 O O . ARG A 1 510 ? 0.214 4.661 -9.225 1.00 87.38 510 ARG A O 1
ATOM 3798 N N . TYR A 1 511 ? 1.014 5.651 -11.066 1.00 88.62 511 TYR A N 1
ATOM 3799 C CA . TYR A 1 511 ? -0.251 6.214 -11.507 1.00 88.62 511 TYR A CA 1
ATOM 3800 C C . TYR A 1 511 ? -1.095 5.140 -12.191 1.00 88.62 511 TYR A C 1
ATOM 3802 O O . TYR A 1 511 ? -0.615 4.389 -13.037 1.00 88.62 511 TYR A O 1
ATOM 3810 N N . THR A 1 512 ? -2.384 5.110 -11.859 1.00 88.06 512 THR A N 1
ATOM 3811 C CA . THR A 1 512 ? -3.387 4.389 -12.655 1.00 88.06 512 THR A CA 1
ATOM 3812 C C . THR A 1 512 ? -3.442 4.959 -14.082 1.00 88.06 512 THR A C 1
ATOM 3814 O O . THR A 1 512 ? -3.102 6.131 -14.280 1.00 88.06 512 THR A O 1
ATOM 3817 N N . PRO A 1 513 ? -3.962 4.217 -15.078 1.00 91.88 513 PRO A N 1
ATOM 3818 C CA . PRO A 1 513 ? -4.135 4.741 -16.437 1.00 91.88 513 PRO A CA 1
ATOM 3819 C C . PRO A 1 513 ? -4.924 6.062 -16.491 1.00 91.88 513 PRO A C 1
ATOM 3821 O O . PRO A 1 513 ? -4.634 6.945 -17.298 1.00 91.88 513 PRO A O 1
ATOM 3824 N N . ALA A 1 514 ? -5.889 6.237 -15.580 1.00 89.44 514 ALA A N 1
ATOM 3825 C CA . ALA A 1 514 ? -6.656 7.473 -15.442 1.00 89.44 514 ALA A CA 1
ATOM 3826 C C . ALA A 1 514 ? -5.801 8.651 -14.935 1.00 89.44 514 ALA A C 1
ATOM 3828 O O . ALA A 1 514 ? -5.949 9.767 -15.427 1.00 89.44 514 ALA A O 1
ATOM 3829 N N . GLN A 1 515 ? -4.883 8.411 -13.992 1.00 90.56 515 GLN A N 1
ATOM 3830 C CA . GLN A 1 515 ? -3.935 9.422 -13.503 1.00 90.56 515 GLN A CA 1
ATOM 3831 C C . GLN A 1 515 ? -2.815 9.715 -14.512 1.00 90.56 515 GLN A C 1
ATOM 3833 O O . GLN A 1 515 ? -2.326 10.836 -14.546 1.00 90.56 515 GLN A O 1
ATOM 3838 N N . LEU A 1 516 ? -2.421 8.761 -15.363 1.00 92.25 516 LEU A N 1
ATOM 3839 C CA . LEU A 1 516 ? -1.504 9.037 -16.477 1.00 92.25 516 LEU A CA 1
ATOM 3840 C C . LEU A 1 516 ? -2.156 9.960 -17.524 1.00 92.25 516 LEU A C 1
ATOM 3842 O O . LEU A 1 516 ? -1.519 10.901 -17.990 1.00 92.25 516 LEU A O 1
ATOM 3846 N N . ALA A 1 517 ? -3.439 9.747 -17.845 1.00 89.75 517 ALA A N 1
ATOM 3847 C CA . ALA A 1 517 ? -4.197 10.625 -18.743 1.00 89.75 517 ALA A CA 1
ATOM 3848 C C . ALA A 1 517 ? -4.521 12.001 -18.125 1.00 89.75 517 ALA A C 1
ATOM 3850 O O . ALA A 1 517 ? -4.469 13.021 -18.812 1.00 89.75 517 ALA A O 1
ATOM 3851 N N . ALA A 1 518 ? -4.856 12.039 -16.832 1.00 88.62 518 ALA A N 1
ATOM 3852 C CA . ALA A 1 518 ? -5.208 13.252 -16.095 1.00 88.62 518 ALA A CA 1
ATOM 3853 C C . ALA A 1 518 ? -4.437 13.345 -14.758 1.00 88.62 518 ALA A C 1
ATOM 3855 O O . ALA A 1 518 ? -5.009 13.073 -13.697 1.00 88.62 518 ALA A O 1
ATOM 3856 N N . PRO A 1 519 ? -3.152 13.753 -14.791 1.00 90.69 519 PRO A N 1
ATOM 3857 C CA . PRO A 1 519 ? -2.303 13.823 -13.604 1.00 90.69 519 PRO A CA 1
ATOM 3858 C C . PRO A 1 519 ? -2.891 14.682 -12.471 1.00 90.69 519 PRO A C 1
ATOM 3860 O O . PRO A 1 519 ? -3.382 15.788 -12.731 1.00 90.69 519 PRO A O 1
ATOM 3863 N N . PRO A 1 520 ? -2.836 14.206 -11.213 1.00 90.00 520 PRO A N 1
ATOM 3864 C CA . PRO A 1 520 ? -3.297 14.964 -10.055 1.00 90.00 520 PRO A CA 1
ATOM 3865 C C . PRO A 1 520 ? -2.284 16.040 -9.616 1.00 90.00 520 PRO A C 1
ATOM 3867 O O . PRO A 1 520 ? -1.126 16.041 -10.032 1.00 90.00 520 PRO A O 1
ATOM 3870 N N . HIS A 1 521 ? -2.738 16.966 -8.767 1.00 92.19 521 HIS A N 1
ATOM 3871 C CA . HIS A 1 521 ? -1.947 18.069 -8.209 1.00 92.19 521 HIS A CA 1
ATOM 3872 C C . HIS A 1 521 ? -2.494 18.521 -6.844 1.00 92.19 521 HIS A C 1
ATOM 3874 O O . HIS A 1 521 ? -3.681 18.342 -6.566 1.00 92.19 521 HIS A O 1
ATOM 3880 N N . SER A 1 522 ? -1.683 19.197 -6.025 1.00 90.56 522 SER A N 1
ATOM 3881 C CA . SER A 1 522 ? -2.070 19.634 -4.667 1.00 90.56 522 SER A CA 1
ATOM 3882 C C . SER A 1 522 ? -3.048 20.819 -4.610 1.00 90.56 522 SER A C 1
ATOM 3884 O O . SER A 1 522 ? -3.586 21.121 -3.546 1.00 90.56 522 SER A O 1
ATOM 3886 N N . PHE A 1 523 ? -3.271 21.541 -5.715 1.00 90.06 523 PHE A N 1
ATOM 3887 C CA . PHE A 1 523 ? -4.184 22.692 -5.728 1.00 90.06 523 PHE A CA 1
ATOM 3888 C C . PHE A 1 523 ? -5.650 22.269 -5.625 1.00 90.06 523 PHE A C 1
ATOM 3890 O O . PHE A 1 523 ? -6.068 21.295 -6.248 1.00 90.06 523 PHE A O 1
ATOM 3897 N N . ALA A 1 524 ? -6.457 23.078 -4.933 1.00 84.00 524 ALA A N 1
ATOM 3898 C CA . ALA A 1 524 ? -7.893 22.843 -4.754 1.00 84.00 524 ALA A CA 1
ATOM 3899 C C . ALA A 1 524 ? -8.692 22.752 -6.073 1.00 84.00 524 ALA A C 1
ATOM 3901 O O . ALA A 1 524 ? -9.776 22.173 -6.095 1.00 84.00 524 ALA A O 1
ATOM 3902 N N . ASN A 1 525 ? -8.191 23.359 -7.154 1.00 90.69 525 ASN A N 1
ATOM 3903 C CA . ASN A 1 525 ? -8.719 23.266 -8.516 1.00 90.69 525 ASN A CA 1
ATOM 3904 C C . ASN A 1 525 ? -7.724 23.865 -9.527 1.00 90.69 525 ASN A C 1
ATOM 3906 O O . ASN A 1 525 ? -6.812 24.610 -9.159 1.00 90.69 525 ASN A O 1
ATOM 3910 N N . ASP A 1 526 ? -7.956 23.593 -10.809 1.00 91.94 526 ASP A N 1
ATOM 3911 C CA . ASP A 1 526 ? -7.140 24.050 -11.939 1.00 91.94 526 ASP A CA 1
ATOM 3912 C C . ASP A 1 526 ? -7.048 25.591 -12.025 1.00 91.94 526 ASP A C 1
ATOM 3914 O O . ASP A 1 526 ? -6.049 26.134 -12.498 1.00 91.94 526 ASP A O 1
ATOM 3918 N N . ALA A 1 527 ? -8.045 26.324 -11.512 1.00 94.44 527 ALA A N 1
ATOM 3919 C CA . ALA A 1 527 ? -8.010 27.787 -11.442 1.00 94.44 527 ALA A CA 1
ATOM 3920 C C . ALA A 1 527 ? -7.054 28.306 -10.350 1.00 94.44 527 ALA A C 1
ATOM 3922 O O . ALA A 1 527 ? -6.419 29.343 -10.538 1.00 94.44 527 ALA A O 1
ATOM 3923 N N . ALA A 1 528 ? -6.909 27.598 -9.225 1.00 93.75 528 ALA A N 1
ATOM 3924 C CA . ALA A 1 528 ? -5.902 27.906 -8.209 1.00 93.75 528 ALA A CA 1
ATOM 3925 C C . ALA A 1 528 ? -4.479 27.592 -8.709 1.00 93.75 528 ALA A C 1
ATOM 3927 O O . ALA A 1 528 ? -3.589 28.423 -8.545 1.00 93.75 528 ALA A O 1
ATOM 3928 N N . LEU A 1 529 ? -4.296 26.462 -9.404 1.00 94.62 529 LEU A N 1
ATOM 3929 C CA . LEU A 1 529 ? -3.052 26.127 -10.110 1.00 94.62 529 LEU A CA 1
ATOM 3930 C C . LEU A 1 529 ? -2.685 27.211 -11.144 1.00 94.62 529 LEU A C 1
ATOM 3932 O O . LEU A 1 529 ? -1.556 27.696 -11.170 1.00 94.62 529 LEU A O 1
ATOM 3936 N N . THR A 1 530 ? -3.664 27.645 -11.943 1.00 95.12 530 THR A N 1
ATOM 3937 C CA . THR A 1 530 ? -3.506 28.716 -12.943 1.00 95.12 530 THR A CA 1
ATOM 3938 C C . THR A 1 530 ? -3.072 30.040 -12.311 1.00 95.12 530 THR A C 1
ATOM 3940 O O . THR A 1 530 ? -2.179 30.701 -12.837 1.00 95.12 530 THR A O 1
ATOM 3943 N N . ARG A 1 531 ? -3.657 30.426 -11.164 1.00 95.69 531 ARG A N 1
ATOM 3944 C CA . ARG A 1 531 ? -3.235 31.630 -10.427 1.00 95.69 531 ARG A CA 1
ATOM 3945 C C . ARG A 1 531 ? -1.799 31.517 -9.921 1.00 95.69 531 ARG A C 1
ATOM 3947 O O . ARG A 1 531 ? -1.042 32.462 -10.093 1.00 95.69 531 ARG A O 1
ATOM 3954 N N . ALA A 1 532 ? -1.413 30.372 -9.355 1.00 94.06 532 ALA A N 1
ATOM 3955 C CA . ALA A 1 532 ? -0.062 30.170 -8.831 1.00 94.06 532 ALA A CA 1
ATOM 3956 C C . ALA A 1 532 ? 1.022 30.276 -9.920 1.00 94.06 532 ALA A C 1
ATOM 3958 O O . ALA A 1 532 ? 2.073 30.862 -9.684 1.00 94.06 532 ALA A O 1
ATOM 3959 N N . PHE A 1 533 ? 0.759 29.757 -11.122 1.00 95.31 533 PHE A N 1
ATOM 3960 C CA . PHE A 1 533 ? 1.681 29.856 -12.262 1.00 95.31 533 PHE A CA 1
ATOM 3961 C C . PHE A 1 533 ? 1.550 31.154 -13.077 1.00 95.31 533 PHE A C 1
ATOM 3963 O O . PHE A 1 533 ? 2.322 31.356 -14.013 1.00 95.31 533 PHE A O 1
ATOM 3970 N N . GLY A 1 534 ? 0.563 32.009 -12.787 1.00 94.69 534 GLY A N 1
ATOM 3971 C CA . GLY A 1 534 ? 0.230 33.192 -13.594 1.00 94.69 534 GLY A CA 1
ATOM 3972 C C . GLY A 1 534 ? -0.301 32.882 -15.005 1.00 94.69 534 GLY A C 1
ATOM 3973 O O . GLY A 1 534 ? -0.547 33.798 -15.786 1.00 94.69 534 GLY A O 1
ATOM 3974 N N . ARG A 1 535 ? -0.475 31.601 -15.353 1.00 94.31 535 ARG A N 1
ATOM 3975 C CA . ARG A 1 535 ? -0.947 31.107 -16.654 1.00 94.31 535 ARG A CA 1
ATOM 3976 C C . ARG A 1 535 ? -1.570 29.723 -16.506 1.00 94.31 535 ARG A C 1
ATOM 3978 O O . ARG A 1 535 ? -1.282 29.009 -15.548 1.00 94.31 535 ARG A O 1
ATOM 3985 N N . ALA A 1 536 ? -2.398 29.327 -17.470 1.00 93.25 536 ALA A N 1
ATOM 3986 C CA . ALA A 1 536 ? -2.996 27.996 -17.479 1.00 93.25 536 ALA A CA 1
ATOM 3987 C C . ALA A 1 536 ? -1.915 26.901 -17.541 1.00 93.25 536 ALA A C 1
ATOM 3989 O O . ALA A 1 536 ? -0.992 26.975 -18.356 1.00 93.25 536 ALA A O 1
ATOM 3990 N N . VAL A 1 537 ? -2.068 25.877 -16.698 1.00 94.00 537 VAL A N 1
ATOM 3991 C CA . VAL A 1 537 ? -1.227 24.672 -16.664 1.00 94.00 537 VAL A CA 1
ATOM 3992 C C . VAL A 1 537 ? -2.108 23.484 -17.058 1.00 94.00 537 VAL A C 1
ATOM 3994 O O . VAL A 1 537 ? -2.886 23.010 -16.229 1.00 94.00 537 VAL A O 1
ATOM 3997 N N . PRO A 1 538 ? -2.045 23.003 -18.313 1.00 91.56 538 PRO A N 1
ATOM 3998 C CA . PRO A 1 538 ? -2.809 21.833 -18.728 1.00 91.56 538 PRO A CA 1
ATOM 3999 C C . PRO A 1 538 ? -2.378 20.606 -17.920 1.00 91.56 538 PRO A C 1
ATOM 4001 O O . PRO A 1 538 ? -1.186 20.307 -17.851 1.00 91.56 538 PRO A O 1
ATOM 4004 N N . ARG A 1 539 ? -3.334 19.859 -17.353 1.00 90.38 539 ARG A N 1
ATOM 4005 C CA . ARG A 1 539 ? -3.056 18.645 -16.559 1.00 90.38 539 ARG A CA 1
ATOM 4006 C C . ARG A 1 539 ? -2.082 17.657 -17.229 1.00 90.38 539 ARG A C 1
ATOM 4008 O O . ARG A 1 539 ? -1.185 17.199 -16.527 1.00 90.38 539 ARG A O 1
ATOM 4015 N N . PRO A 1 540 ? -2.149 17.387 -18.551 1.00 91.44 540 PRO A N 1
ATOM 4016 C CA . PRO A 1 540 ? -1.159 16.556 -19.243 1.00 91.44 540 PRO A CA 1
ATOM 4017 C C . PRO A 1 540 ? 0.309 16.981 -19.044 1.00 91.44 540 PRO A C 1
ATOM 4019 O O . PRO A 1 540 ? 1.184 16.128 -18.927 1.00 91.44 540 PRO A O 1
ATOM 4022 N N . VAL A 1 541 ? 0.598 18.284 -18.924 1.00 93.50 541 VAL A N 1
ATOM 4023 C CA . VAL A 1 541 ? 1.968 18.801 -18.717 1.00 93.50 541 VAL A CA 1
ATOM 4024 C C . VAL A 1 541 ? 2.545 18.360 -17.368 1.00 93.50 541 VAL A C 1
ATOM 4026 O O . VAL A 1 541 ? 3.746 18.128 -17.244 1.00 93.50 541 VAL A O 1
ATOM 4029 N N . ILE A 1 542 ? 1.693 18.180 -16.355 1.00 94.81 542 ILE A N 1
ATOM 4030 C CA . ILE A 1 542 ? 2.098 17.767 -15.005 1.00 94.81 542 ILE A CA 1
ATOM 4031 C C . ILE A 1 542 ? 2.718 16.357 -15.023 1.00 94.81 542 ILE A C 1
ATOM 4033 O O . ILE A 1 542 ? 3.583 16.067 -14.194 1.00 94.81 542 ILE A O 1
ATOM 4037 N N . LEU A 1 543 ? 2.361 15.506 -16.000 1.00 96.12 543 LEU A N 1
ATOM 4038 C CA . LEU A 1 543 ? 2.988 14.192 -16.164 1.00 96.12 543 LEU A CA 1
ATOM 4039 C C . LEU A 1 543 ? 4.488 14.324 -16.433 1.00 96.12 543 LEU A C 1
ATOM 4041 O O . LEU A 1 543 ? 5.272 13.635 -15.790 1.00 96.12 543 LEU A O 1
ATOM 4045 N N . ALA A 1 544 ? 4.903 15.236 -17.317 1.00 97.38 544 ALA A N 1
ATOM 4046 C CA . ALA A 1 544 ? 6.318 15.463 -17.611 1.00 97.38 544 ALA A CA 1
ATOM 4047 C C . ALA A 1 544 ? 7.081 15.936 -16.362 1.00 97.38 544 ALA A C 1
ATOM 4049 O O . ALA A 1 544 ? 8.145 15.406 -16.051 1.00 97.38 544 ALA A O 1
ATOM 4050 N N . LEU A 1 545 ? 6.493 16.849 -15.580 1.00 96.19 545 LEU A N 1
ATOM 4051 C CA . LEU A 1 545 ? 7.072 17.323 -14.316 1.00 96.19 545 LEU A CA 1
ATOM 4052 C C . LEU A 1 545 ? 7.248 16.186 -13.293 1.00 96.19 545 LEU A C 1
ATOM 4054 O O . LEU A 1 545 ? 8.261 16.140 -12.600 1.00 96.19 545 LEU A O 1
ATOM 4058 N N . ARG A 1 546 ? 6.300 15.245 -13.201 1.00 95.62 546 ARG A N 1
ATOM 4059 C CA . ARG A 1 546 ? 6.461 14.050 -12.353 1.00 95.62 546 ARG A CA 1
ATOM 4060 C C . ARG A 1 546 ? 7.448 13.040 -12.931 1.00 95.62 546 ARG A C 1
ATOM 4062 O O . ARG A 1 546 ? 8.214 12.463 -12.170 1.00 95.62 546 ARG A O 1
ATOM 4069 N N . THR A 1 547 ? 7.492 12.891 -14.251 1.00 97.56 547 THR A N 1
ATOM 4070 C CA . THR A 1 547 ? 8.429 11.996 -14.948 1.00 97.56 547 THR A CA 1
ATOM 4071 C C . THR A 1 547 ? 9.880 12.442 -14.741 1.00 97.56 547 THR A C 1
ATOM 4073 O O . THR A 1 547 ? 10.731 11.595 -14.497 1.00 97.56 547 THR A O 1
ATOM 4076 N N . LEU A 1 548 ? 10.165 13.754 -14.713 1.00 98.25 548 LEU A N 1
ATOM 4077 C CA . LEU A 1 548 ? 11.491 14.280 -14.346 1.00 98.25 548 LEU A CA 1
ATOM 4078 C C . LEU A 1 548 ? 11.954 13.773 -12.971 1.00 98.25 548 LEU A C 1
ATOM 4080 O O . LEU A 1 548 ? 13.092 13.334 -12.831 1.00 98.25 548 LEU A O 1
ATOM 4084 N N . LEU A 1 549 ? 11.064 13.773 -11.973 1.00 96.12 549 LEU A N 1
ATOM 4085 C CA . LEU A 1 549 ? 11.353 13.276 -10.621 1.00 96.12 549 LEU A CA 1
ATOM 4086 C C . LEU A 1 549 ? 11.580 11.755 -10.566 1.00 96.12 549 LEU A C 1
ATOM 4088 O O . LEU A 1 549 ? 12.184 11.274 -9.616 1.00 96.12 549 LEU A O 1
ATOM 4092 N N . ALA A 1 550 ? 11.139 10.990 -11.568 1.00 96.69 550 ALA A N 1
ATOM 4093 C CA . ALA A 1 550 ? 11.418 9.557 -11.644 1.00 96.69 550 ALA A CA 1
ATOM 4094 C C . ALA A 1 550 ? 12.834 9.238 -12.164 1.00 96.69 550 ALA A C 1
ATOM 4096 O O . ALA A 1 550 ? 13.296 8.110 -11.982 1.00 96.69 550 ALA A O 1
ATOM 4097 N N . ILE A 1 551 ? 13.531 10.202 -12.787 1.00 98.12 551 ILE A N 1
ATOM 4098 C CA . ILE A 1 551 ? 14.835 9.974 -13.432 1.00 98.12 551 ILE A CA 1
ATOM 4099 C C . ILE A 1 551 ? 15.937 9.584 -12.426 1.00 98.12 551 ILE A C 1
ATOM 4101 O O . ILE A 1 551 ? 16.569 8.550 -12.650 1.00 98.12 551 ILE A O 1
ATOM 4105 N N . PRO A 1 552 ? 16.168 10.299 -11.302 1.00 97.56 552 PRO A N 1
ATOM 4106 C CA . PRO A 1 552 ? 17.181 9.892 -10.326 1.00 97.56 552 PRO A CA 1
ATOM 4107 C C . PRO A 1 552 ? 16.862 8.520 -9.731 1.00 97.56 552 PRO A C 1
ATOM 4109 O O . PRO A 1 552 ? 17.740 7.667 -9.635 1.00 97.56 552 PRO A O 1
ATOM 4112 N N . GLY A 1 553 ? 15.584 8.261 -9.437 1.00 94.81 553 GLY A N 1
ATOM 4113 C CA . GLY A 1 553 ? 15.106 6.946 -9.028 1.00 94.81 553 GLY A CA 1
ATOM 4114 C C . GLY A 1 553 ? 15.393 5.842 -10.046 1.00 94.81 553 GLY A C 1
ATOM 4115 O O . GLY A 1 553 ? 15.742 4.741 -9.634 1.00 94.81 553 GLY A O 1
ATOM 4116 N N . HIS A 1 554 ? 15.273 6.102 -11.351 1.00 95.94 554 HIS A N 1
ATOM 4117 C CA . HIS A 1 554 ? 15.605 5.137 -12.406 1.00 95.94 554 HIS A CA 1
ATOM 4118 C C . HIS A 1 554 ? 17.096 4.808 -12.434 1.00 95.94 554 HIS A C 1
ATOM 4120 O O . HIS A 1 554 ? 17.478 3.643 -12.320 1.00 95.94 554 HIS A O 1
ATOM 4126 N N . PHE A 1 555 ? 17.936 5.835 -12.435 1.00 96.69 555 PHE A N 1
ATOM 4127 C CA . PHE A 1 555 ? 19.383 5.666 -12.387 1.00 96.69 555 PHE A CA 1
ATOM 4128 C C . PHE A 1 555 ? 19.896 5.032 -11.093 1.00 96.69 555 PHE A C 1
ATOM 4130 O O . PHE A 1 555 ? 20.882 4.308 -11.134 1.00 96.69 555 PHE A O 1
ATOM 4137 N N . ARG A 1 556 ? 19.211 5.218 -9.961 1.00 94.75 556 ARG A N 1
ATOM 4138 C CA . ARG A 1 556 ? 19.521 4.532 -8.698 1.00 94.75 556 ARG A CA 1
ATOM 4139 C C . ARG A 1 556 ? 19.300 3.019 -8.783 1.00 94.75 556 ARG A C 1
ATOM 4141 O O . ARG A 1 556 ? 20.095 2.248 -8.247 1.00 94.75 556 ARG A O 1
ATOM 4148 N N . GLU A 1 557 ? 18.267 2.572 -9.501 1.00 92.75 557 GLU A N 1
ATOM 4149 C CA . GLU A 1 557 ? 18.069 1.136 -9.732 1.00 92.75 557 GLU A CA 1
ATOM 4150 C C . GLU A 1 557 ? 19.094 0.561 -10.724 1.00 92.75 557 GLU A C 1
ATOM 4152 O O . GLU A 1 557 ? 19.492 -0.585 -10.528 1.00 92.75 557 GLU A O 1
ATOM 4157 N N . LEU A 1 558 ? 19.561 1.339 -11.717 1.00 90.88 558 LEU A N 1
ATOM 4158 C CA . LEU A 1 558 ? 20.711 0.977 -12.568 1.00 90.88 558 LEU A CA 1
ATOM 4159 C C . LEU A 1 558 ? 22.025 0.958 -11.763 1.00 90.88 558 LEU A C 1
ATOM 4161 O O . LEU A 1 558 ? 22.833 0.049 -11.920 1.00 90.88 558 LEU A O 1
ATOM 4165 N N . ALA A 1 559 ? 22.239 1.912 -10.853 1.00 92.25 559 ALA A N 1
ATOM 4166 C CA . ALA A 1 559 ? 23.450 2.019 -10.037 1.00 92.25 559 ALA A CA 1
ATOM 4167 C C . ALA A 1 559 ? 23.675 0.779 -9.168 1.00 92.25 559 ALA A C 1
ATOM 4169 O O . ALA A 1 559 ? 24.789 0.270 -9.073 1.00 92.25 559 ALA A O 1
ATOM 4170 N N . ARG A 1 560 ? 22.614 0.222 -8.579 1.00 89.19 560 ARG A N 1
ATOM 4171 C CA . ARG A 1 560 ? 22.637 -1.079 -7.884 1.00 89.19 560 ARG A CA 1
ATOM 4172 C C . ARG A 1 560 ? 23.098 -2.251 -8.775 1.00 89.19 560 ARG A C 1
ATOM 4174 O O . ARG A 1 560 ? 23.584 -3.251 -8.245 1.00 89.19 560 ARG A O 1
ATOM 4181 N N . GLN A 1 561 ? 23.007 -2.127 -10.102 1.00 86.00 561 GLN A N 1
ATOM 4182 C CA . GLN A 1 561 ? 23.512 -3.119 -11.060 1.00 86.00 561 GLN A CA 1
ATOM 4183 C C . GLN A 1 561 ? 25.000 -2.978 -11.382 1.00 86.00 561 GLN A C 1
ATOM 4185 O O . GLN A 1 561 ? 25.607 -3.936 -11.860 1.00 86.00 561 GLN A O 1
ATOM 4190 N N . ALA A 1 562 ? 25.595 -1.816 -11.100 1.00 86.88 562 ALA A N 1
ATOM 4191 C CA . ALA A 1 562 ? 27.004 -1.552 -11.352 1.00 86.88 562 ALA A CA 1
ATOM 4192 C C . ALA A 1 562 ? 27.902 -2.636 -10.746 1.00 86.88 562 ALA A C 1
ATOM 4194 O O . ALA A 1 562 ? 27.665 -3.111 -9.631 1.00 86.88 562 ALA A O 1
ATOM 4195 N N . GLY A 1 563 ? 28.975 -3.003 -11.451 1.00 86.00 563 GLY A N 1
ATOM 4196 C CA . GLY A 1 563 ? 29.949 -3.974 -10.949 1.00 86.00 563 GLY A CA 1
ATOM 4197 C C . GLY A 1 563 ? 30.738 -3.464 -9.736 1.00 86.00 563 GLY A C 1
ATOM 4198 O O . GLY A 1 563 ? 31.135 -4.260 -8.884 1.00 86.00 563 GLY A O 1
ATOM 4199 N N . ASN A 1 564 ? 30.933 -2.144 -9.645 1.00 87.25 564 ASN A N 1
ATOM 4200 C CA . ASN A 1 564 ? 31.834 -1.467 -8.714 1.00 87.25 564 ASN A CA 1
ATOM 4201 C C . ASN A 1 564 ? 31.263 -0.115 -8.224 1.00 87.25 564 ASN A C 1
ATOM 4203 O O . ASN A 1 564 ? 30.299 0.407 -8.781 1.00 87.25 564 ASN A O 1
ATOM 4207 N N . GLU A 1 565 ? 31.875 0.448 -7.176 1.00 92.62 565 GLU A N 1
ATOM 4208 C CA . GLU A 1 565 ? 31.479 1.736 -6.579 1.00 92.62 565 GLU A CA 1
ATOM 4209 C C . GLU A 1 565 ? 31.607 2.952 -7.524 1.00 92.62 565 GLU A C 1
ATOM 4211 O O . GLU A 1 565 ? 30.661 3.739 -7.558 1.00 92.62 565 GLU A O 1
ATOM 4216 N N . PRO A 1 566 ? 32.697 3.137 -8.303 1.00 91.50 566 PRO A N 1
ATOM 4217 C CA . PRO A 1 566 ? 32.802 4.253 -9.250 1.00 91.50 566 PRO A CA 1
ATOM 4218 C C . PRO A 1 566 ? 31.665 4.315 -10.277 1.00 91.50 566 PRO A C 1
ATOM 4220 O O . PRO A 1 566 ? 31.166 5.399 -10.572 1.00 91.50 566 PRO A O 1
ATOM 4223 N N . GLU A 1 567 ? 31.229 3.168 -10.799 1.00 91.69 567 GLU A N 1
ATOM 4224 C CA . GLU A 1 567 ? 30.127 3.098 -11.760 1.00 91.69 567 GLU A CA 1
ATOM 4225 C C . GLU A 1 567 ? 28.754 3.291 -11.095 1.00 91.69 567 GLU A C 1
ATOM 4227 O O . GLU A 1 567 ? 27.894 3.968 -11.656 1.00 91.69 567 GLU A O 1
ATOM 4232 N N . ALA A 1 568 ? 28.555 2.797 -9.869 1.00 93.69 568 ALA A N 1
ATOM 4233 C CA . ALA A 1 568 ? 27.345 3.091 -9.098 1.00 93.69 568 ALA A CA 1
ATOM 4234 C C . ALA A 1 568 ? 27.195 4.597 -8.824 1.00 93.69 568 ALA A C 1
ATOM 4236 O O . ALA A 1 568 ? 26.133 5.169 -9.077 1.00 93.69 568 ALA A O 1
ATOM 4237 N N . PHE A 1 569 ? 28.279 5.251 -8.393 1.00 94.75 569 PHE A N 1
ATOM 4238 C CA . PHE A 1 569 ? 28.334 6.704 -8.241 1.00 94.75 569 PHE A CA 1
ATOM 4239 C C . PHE A 1 569 ? 28.012 7.423 -9.551 1.00 94.75 569 PHE A C 1
ATOM 4241 O O . PHE A 1 569 ? 27.173 8.322 -9.567 1.00 94.75 569 PHE A O 1
ATOM 4248 N N . ALA A 1 570 ? 28.651 7.016 -10.652 1.00 92.94 570 ALA A N 1
ATOM 4249 C CA . ALA A 1 570 ? 28.437 7.623 -11.958 1.00 92.94 570 ALA A CA 1
ATOM 4250 C C . ALA A 1 570 ? 26.976 7.534 -12.407 1.00 92.94 570 ALA A C 1
ATOM 4252 O O . ALA A 1 570 ? 26.449 8.501 -12.950 1.00 92.94 570 ALA A O 1
ATOM 4253 N N . LEU A 1 571 ? 26.303 6.413 -12.139 1.00 95.06 571 LEU A N 1
ATOM 4254 C CA . LEU A 1 571 ? 24.894 6.230 -12.469 1.00 95.06 571 LEU A CA 1
ATOM 4255 C C . LEU A 1 571 ? 23.985 7.109 -11.601 1.00 95.06 571 LEU A C 1
ATOM 4257 O O . LEU A 1 571 ? 23.185 7.860 -12.155 1.00 95.06 571 LEU A O 1
ATOM 4261 N N . GLU A 1 572 ? 24.141 7.125 -10.273 1.00 95.44 572 GLU A N 1
ATOM 4262 C CA . GLU A 1 572 ? 23.359 8.039 -9.420 1.00 95.44 572 GLU A CA 1
ATOM 4263 C C . GLU A 1 572 ? 23.587 9.519 -9.776 1.00 95.44 572 GLU A C 1
ATOM 4265 O O . GLU A 1 572 ? 22.644 10.314 -9.794 1.00 95.44 572 GLU A O 1
ATOM 4270 N N . ASN A 1 573 ? 24.824 9.884 -10.120 1.00 95.19 573 ASN A N 1
ATOM 4271 C CA . ASN A 1 573 ? 25.193 11.216 -10.589 1.00 95.19 573 ASN A CA 1
ATOM 4272 C C . ASN A 1 573 ? 24.527 11.553 -11.943 1.00 95.19 573 ASN A C 1
ATOM 4274 O O . ASN A 1 573 ? 23.900 12.606 -12.082 1.00 95.19 573 ASN A O 1
ATOM 4278 N N . LEU A 1 574 ? 24.575 10.626 -12.910 1.00 95.06 574 LEU A N 1
ATOM 4279 C CA . LEU A 1 574 ? 23.921 10.733 -14.221 1.00 95.06 574 LEU A CA 1
ATOM 4280 C C . LEU A 1 574 ? 22.424 11.024 -14.102 1.00 95.06 574 LEU A C 1
ATOM 4282 O O . LEU A 1 574 ? 21.930 11.926 -14.774 1.00 95.06 574 LEU A O 1
ATOM 4286 N N . GLY A 1 575 ? 21.706 10.311 -13.231 1.00 96.81 575 GLY A N 1
ATOM 4287 C CA . GLY A 1 575 ? 20.268 10.521 -13.041 1.00 96.81 575 GLY A CA 1
ATOM 4288 C C . GLY A 1 575 ? 19.920 11.944 -12.607 1.00 96.81 575 GLY A C 1
ATOM 4289 O O . GLY A 1 575 ? 18.971 12.548 -13.112 1.00 96.81 575 GLY A O 1
ATOM 4290 N N . TRP A 1 576 ? 20.717 12.521 -11.710 1.00 97.31 576 TRP A N 1
ATOM 4291 C CA . TRP A 1 576 ? 20.518 13.898 -11.268 1.00 97.31 576 TRP A CA 1
ATOM 4292 C C . TRP A 1 576 ? 20.909 14.933 -12.326 1.00 97.31 576 TRP A C 1
ATOM 4294 O O . TRP A 1 576 ? 20.162 15.894 -12.522 1.00 97.31 576 TRP A O 1
ATOM 4304 N N . LEU A 1 577 ? 22.015 14.732 -13.047 1.00 96.06 577 LEU A N 1
ATOM 4305 C CA . LEU A 1 577 ? 22.413 15.607 -14.157 1.00 96.06 577 LEU A CA 1
ATOM 4306 C C . LEU A 1 577 ? 21.392 15.579 -15.307 1.00 96.06 577 LEU A C 1
ATOM 4308 O O . LEU A 1 577 ? 21.051 16.626 -15.858 1.00 96.06 577 LEU A O 1
ATOM 4312 N N . LEU A 1 578 ? 20.840 14.405 -15.632 1.00 95.69 578 LEU A N 1
ATOM 4313 C CA . LEU A 1 578 ? 19.786 14.264 -16.638 1.00 95.69 578 LEU A CA 1
ATOM 4314 C C . LEU A 1 578 ? 18.477 14.919 -16.209 1.00 95.69 578 LEU A C 1
ATOM 4316 O O . LEU A 1 578 ? 17.865 15.592 -17.035 1.00 95.69 578 LEU A O 1
ATOM 4320 N N . LEU A 1 579 ? 18.067 14.795 -14.939 1.00 96.88 579 LEU A N 1
ATOM 4321 C CA . LEU A 1 579 ? 16.927 15.555 -14.412 1.00 96.88 579 LEU A CA 1
ATOM 4322 C C . LEU A 1 579 ? 17.151 17.057 -14.618 1.00 96.88 579 LEU A C 1
ATOM 4324 O O . LEU A 1 579 ? 16.251 17.734 -15.108 1.00 96.88 579 LEU A O 1
ATOM 4328 N N . GLN A 1 580 ? 18.331 17.584 -14.273 1.00 94.00 580 GLN A N 1
ATOM 4329 C CA . GLN A 1 580 ? 18.639 19.011 -14.432 1.00 94.00 580 GLN A CA 1
ATOM 4330 C C . GLN A 1 580 ? 18.611 19.453 -15.902 1.00 94.00 580 GLN A C 1
ATOM 4332 O O . GLN A 1 580 ? 17.957 20.444 -16.217 1.00 94.00 580 GLN A O 1
ATOM 4337 N N . SER A 1 581 ? 19.265 18.701 -16.791 1.00 93.06 581 SER A N 1
ATOM 4338 C CA . SER A 1 581 ? 19.305 18.972 -18.233 1.00 93.06 581 SER A CA 1
ATOM 4339 C C . SER A 1 581 ? 17.898 18.947 -18.848 1.00 93.06 581 SER A C 1
ATOM 4341 O O . SER A 1 581 ? 17.449 19.927 -19.442 1.00 93.06 581 SER A O 1
ATOM 4343 N N . LEU A 1 582 ? 17.146 17.866 -18.622 1.00 96.12 582 LEU A N 1
ATOM 4344 C CA . LEU A 1 582 ? 15.808 17.691 -19.189 1.00 96.12 582 LEU A CA 1
ATOM 4345 C C . LEU A 1 582 ? 14.761 18.600 -18.541 1.00 96.12 582 LEU A C 1
ATOM 4347 O O . LEU A 1 582 ? 13.776 18.937 -19.191 1.00 96.12 582 LEU A O 1
ATOM 4351 N N . ARG A 1 583 ? 14.952 19.055 -17.295 1.00 96.06 583 ARG A N 1
ATOM 4352 C CA . ARG A 1 583 ? 14.098 20.085 -16.681 1.00 96.06 583 ARG A CA 1
ATOM 4353 C C . ARG A 1 583 ? 14.059 21.339 -17.545 1.00 96.06 583 ARG A C 1
ATOM 4355 O O . ARG A 1 583 ? 12.981 21.902 -17.724 1.00 96.06 583 ARG A O 1
ATOM 4362 N N . ASP A 1 584 ? 15.203 21.778 -18.055 1.00 93.75 584 ASP A N 1
ATOM 4363 C CA . ASP A 1 584 ? 15.288 23.022 -18.816 1.00 93.75 584 ASP A CA 1
ATOM 4364 C C . ASP A 1 584 ? 14.778 22.838 -20.258 1.00 93.75 584 ASP A C 1
ATOM 4366 O O . ASP A 1 584 ? 14.035 23.695 -20.745 1.00 93.75 584 ASP A O 1
ATOM 4370 N N . ASP A 1 585 ? 14.985 21.660 -20.860 1.00 95.69 585 ASP A N 1
ATOM 4371 C CA . ASP A 1 585 ? 14.314 21.272 -22.111 1.00 95.69 585 ASP A CA 1
ATOM 4372 C C . ASP A 1 585 ? 12.771 21.244 -21.956 1.00 95.69 585 ASP A C 1
ATOM 4374 O O . ASP A 1 585 ? 12.037 21.782 -22.788 1.00 95.69 585 ASP A O 1
ATOM 4378 N N . VAL A 1 586 ? 12.249 20.670 -20.861 1.00 97.06 586 VAL A N 1
ATOM 4379 C CA . VAL A 1 586 ? 10.801 20.600 -20.562 1.00 97.06 586 VAL A CA 1
ATOM 4380 C C . VAL A 1 586 ? 10.220 21.979 -20.232 1.00 97.06 586 VAL A C 1
ATOM 4382 O O . VAL A 1 586 ? 9.092 22.277 -20.632 1.00 97.06 586 VAL A O 1
ATOM 4385 N N . ARG A 1 587 ? 10.964 22.860 -19.548 1.00 95.69 587 ARG A N 1
ATOM 4386 C CA . ARG A 1 587 ? 10.578 24.273 -19.347 1.00 95.69 587 ARG A CA 1
ATOM 4387 C C . ARG A 1 587 ? 10.428 24.997 -20.683 1.00 95.69 587 ARG A C 1
ATOM 4389 O O . ARG A 1 587 ? 9.424 25.678 -20.878 1.00 95.69 587 ARG A O 1
ATOM 4396 N N . SER A 1 588 ? 11.378 24.806 -21.600 1.00 94.62 588 SER A N 1
ATOM 4397 C CA . SER A 1 588 ? 11.325 25.362 -22.957 1.00 94.62 588 SER A CA 1
ATOM 4398 C C . SER A 1 588 ? 10.104 24.842 -23.729 1.00 94.62 588 SER A C 1
ATOM 4400 O O . SER A 1 588 ? 9.272 25.627 -24.182 1.00 94.62 588 SER A O 1
ATOM 4402 N N . ALA A 1 589 ? 9.917 23.519 -23.781 1.00 94.31 589 ALA A N 1
ATOM 4403 C CA . ALA A 1 589 ? 8.841 22.887 -24.545 1.00 94.31 589 ALA A CA 1
ATOM 4404 C C . ALA A 1 589 ? 7.423 23.147 -23.988 1.00 94.31 589 ALA A C 1
ATOM 4406 O O . ALA A 1 589 ? 6.458 23.194 -24.751 1.00 94.31 589 ALA A O 1
ATOM 4407 N N . SER A 1 590 ? 7.278 23.326 -22.670 1.00 92.88 590 SER A N 1
ATOM 4408 C CA . SER A 1 590 ? 5.987 23.620 -22.019 1.00 92.88 590 SER A CA 1
ATOM 4409 C C . SER A 1 590 ? 5.695 25.115 -21.838 1.00 92.88 590 SER A C 1
ATOM 4411 O O . SER A 1 590 ? 4.546 25.497 -21.602 1.00 92.88 590 SER A O 1
ATOM 4413 N N . GLY A 1 591 ? 6.720 25.972 -21.889 1.00 91.69 591 GLY A N 1
ATOM 4414 C CA . GLY A 1 591 ? 6.626 27.385 -21.518 1.00 91.69 591 GLY A CA 1
ATOM 4415 C C . GLY A 1 591 ? 6.301 27.633 -20.035 1.00 91.69 591 GLY A C 1
ATOM 4416 O O . GLY A 1 591 ? 5.873 28.737 -19.682 1.00 91.69 591 GLY A O 1
ATOM 4417 N N . LEU A 1 592 ? 6.446 26.627 -19.164 1.00 92.94 592 LEU A N 1
ATOM 4418 C CA . LEU A 1 592 ? 6.196 26.740 -17.725 1.00 92.94 592 LEU A CA 1
ATOM 4419 C C . LEU A 1 592 ? 7.506 26.862 -16.949 1.00 92.94 592 LEU A C 1
ATOM 4421 O O . LEU A 1 592 ? 8.367 25.991 -17.031 1.00 92.94 592 LEU A O 1
ATOM 4425 N N . ASN A 1 593 ? 7.623 27.889 -16.105 1.00 94.12 593 ASN A N 1
ATOM 4426 C CA . ASN A 1 593 ? 8.742 28.014 -15.174 1.00 94.12 593 ASN A CA 1
ATOM 4427 C C . ASN A 1 593 ? 8.406 27.348 -13.826 1.00 94.12 593 ASN A C 1
ATOM 4429 O O . ASN A 1 593 ? 7.863 27.981 -12.920 1.00 94.12 593 ASN A O 1
ATOM 4433 N N . PHE A 1 594 ? 8.701 26.053 -13.708 1.00 95.56 594 PHE A N 1
ATOM 4434 C CA . PHE A 1 594 ? 8.451 25.238 -12.512 1.00 95.56 594 PHE A CA 1
ATOM 4435 C C . PHE A 1 594 ? 9.733 24.932 -11.720 1.00 95.56 594 PHE A C 1
ATOM 4437 O O . PHE A 1 594 ? 10.845 24.990 -12.251 1.00 95.56 594 PHE A O 1
ATOM 4444 N N . TRP A 1 595 ? 9.577 24.586 -10.443 1.00 95.56 595 TRP A N 1
ATOM 4445 C CA . TRP A 1 595 ? 10.644 24.105 -9.561 1.00 95.56 595 TRP A CA 1
ATOM 4446 C C . TRP A 1 595 ? 10.788 22.577 -9.601 1.00 95.56 595 TRP A C 1
ATOM 4448 O O . TRP A 1 595 ? 9.811 21.859 -9.804 1.00 95.56 595 TRP A O 1
ATOM 4458 N N . MET A 1 596 ? 12.009 22.108 -9.336 1.00 94.62 596 MET A N 1
ATOM 4459 C CA . MET A 1 596 ? 12.358 20.719 -9.022 1.00 94.62 596 MET A CA 1
ATOM 4460 C C . MET A 1 596 ? 13.300 20.705 -7.802 1.00 94.62 596 MET A C 1
ATOM 4462 O O . MET A 1 596 ? 14.022 21.692 -7.622 1.00 94.62 596 MET A O 1
ATOM 4466 N N . PRO A 1 597 ? 13.328 19.630 -6.988 1.00 92.31 597 PRO A N 1
ATOM 4467 C CA . PRO A 1 597 ? 14.241 19.481 -5.858 1.00 92.31 597 PRO A CA 1
ATOM 4468 C C . PRO A 1 597 ? 15.703 19.716 -6.236 1.00 92.31 597 PRO A C 1
ATOM 4470 O O . PRO A 1 597 ? 16.150 19.365 -7.330 1.00 92.31 597 PRO A O 1
ATOM 4473 N N . SER A 1 598 ? 16.461 20.294 -5.306 1.00 89.38 598 SER A N 1
ATOM 4474 C CA . SER A 1 598 ? 17.909 20.436 -5.434 1.00 89.38 598 SER A CA 1
ATOM 4475 C C . SER A 1 598 ? 18.595 19.074 -5.378 1.00 89.38 598 SER A C 1
ATOM 4477 O O . SER A 1 598 ? 18.278 18.247 -4.517 1.00 89.38 598 SER A O 1
ATOM 4479 N N . SER A 1 599 ? 19.570 18.865 -6.260 1.00 92.31 599 SER A N 1
ATOM 4480 C CA . SER A 1 599 ? 20.378 17.648 -6.269 1.00 92.31 599 SER A CA 1
ATOM 4481 C C . SER A 1 599 ? 21.192 17.466 -4.976 1.00 92.31 599 SER A C 1
ATOM 4483 O O . SER A 1 599 ? 21.525 18.452 -4.312 1.00 92.31 599 SER A O 1
ATOM 4485 N N . PRO A 1 600 ? 21.533 16.215 -4.620 1.00 92.69 600 PRO A N 1
ATOM 4486 C CA . PRO A 1 600 ? 22.438 15.897 -3.520 1.00 92.69 600 PRO A CA 1
ATOM 4487 C C . PRO A 1 600 ? 23.820 16.535 -3.692 1.00 92.69 600 PRO A C 1
ATOM 4489 O O . PRO A 1 600 ? 24.277 16.781 -4.807 1.00 92.69 600 PRO A O 1
ATOM 4492 N N . THR A 1 601 ? 24.526 16.747 -2.583 1.00 90.50 601 THR A N 1
ATOM 4493 C CA . THR A 1 601 ? 25.832 17.435 -2.552 1.00 90.50 601 THR A CA 1
ATOM 4494 C C . THR A 1 601 ? 26.960 16.696 -3.280 1.00 90.50 601 THR A C 1
ATOM 4496 O O . THR A 1 601 ? 27.985 17.308 -3.585 1.00 90.50 601 THR A O 1
ATOM 4499 N N . PHE A 1 602 ? 26.785 15.405 -3.572 1.00 93.12 602 PHE A N 1
ATOM 4500 C CA . PHE A 1 602 ? 27.728 14.598 -4.348 1.00 93.12 602 PHE A CA 1
ATOM 4501 C C . PHE A 1 602 ? 27.549 14.716 -5.871 1.00 93.12 602 PHE A C 1
ATOM 4503 O O . PHE A 1 602 ? 28.378 14.195 -6.609 1.00 93.12 602 PHE A O 1
ATOM 4510 N N . VAL A 1 603 ? 26.489 15.370 -6.359 1.00 95.19 603 VAL A N 1
ATOM 4511 C CA . VAL A 1 603 ? 26.235 15.505 -7.802 1.00 95.19 603 VAL A CA 1
ATOM 4512 C C . VAL A 1 603 ? 27.172 16.546 -8.414 1.00 95.19 603 VAL A C 1
ATOM 4514 O O . VAL A 1 603 ? 27.354 17.633 -7.864 1.00 95.19 603 VAL A O 1
ATOM 4517 N N . THR A 1 604 ? 27.784 16.208 -9.547 1.00 94.44 604 THR A N 1
ATOM 4518 C CA . THR A 1 604 ? 28.818 17.010 -10.218 1.00 94.44 604 THR A CA 1
ATOM 4519 C C . THR A 1 604 ? 28.948 16.591 -11.689 1.00 94.44 604 THR A C 1
ATOM 4521 O O . THR A 1 604 ? 28.718 15.420 -11.978 1.00 94.44 604 THR A O 1
ATOM 4524 N N . PRO A 1 605 ? 29.303 17.476 -12.638 1.00 92.62 605 PRO A N 1
ATOM 4525 C CA . PRO A 1 605 ? 29.662 17.054 -13.995 1.00 92.62 605 PRO A CA 1
ATOM 4526 C C . PRO A 1 605 ? 30.799 16.019 -14.012 1.00 92.62 605 PRO A C 1
ATOM 4528 O O . PRO A 1 605 ? 31.522 15.850 -13.032 1.00 92.62 605 PRO A O 1
ATOM 4531 N N . PHE A 1 606 ? 30.981 15.318 -15.128 1.00 90.19 606 PHE A N 1
ATOM 4532 C CA . PHE A 1 606 ? 32.081 14.365 -15.272 1.00 90.19 606 PHE A CA 1
ATOM 4533 C C . PHE A 1 606 ? 33.378 15.080 -15.659 1.00 90.19 606 PHE A C 1
ATOM 4535 O O . PHE A 1 606 ? 33.381 15.909 -16.566 1.00 90.19 606 PHE A O 1
ATOM 4542 N N . ALA A 1 607 ? 34.480 14.736 -14.991 1.00 84.62 607 ALA A N 1
ATOM 4543 C CA . ALA A 1 607 ? 35.810 15.211 -15.363 1.00 84.62 607 ALA A CA 1
ATOM 4544 C C . ALA A 1 607 ? 36.269 14.620 -16.714 1.00 84.62 607 ALA A C 1
ATOM 4546 O O . ALA A 1 607 ? 35.728 13.619 -17.195 1.00 84.62 607 ALA A O 1
ATOM 4547 N N . ASN A 1 608 ? 37.293 15.234 -17.310 1.00 79.06 608 ASN A N 1
ATOM 4548 C CA . ASN A 1 608 ? 37.919 14.793 -18.556 1.00 79.06 608 ASN A CA 1
ATOM 4549 C C . ASN A 1 608 ? 39.370 14.319 -18.295 1.00 79.06 608 ASN A C 1
ATOM 4551 O O . ASN A 1 608 ? 40.161 15.118 -17.793 1.00 79.06 608 ASN A O 1
ATOM 4555 N N . PRO A 1 609 ? 39.767 13.079 -18.649 1.00 74.81 609 PRO A N 1
ATOM 4556 C CA . PRO A 1 609 ? 38.966 12.028 -19.280 1.00 74.81 609 PRO A CA 1
ATOM 4557 C C . PRO A 1 609 ? 37.904 11.446 -18.341 1.00 74.81 609 PRO A C 1
ATOM 4559 O O . PRO A 1 609 ? 38.099 11.387 -17.127 1.00 74.81 609 PRO A O 1
ATOM 4562 N N . VAL A 1 610 ? 36.801 10.964 -18.923 1.00 69.94 610 VAL A N 1
ATOM 4563 C CA . VAL A 1 610 ? 35.748 10.265 -18.171 1.00 69.94 610 VAL A CA 1
ATOM 4564 C C . VAL A 1 610 ? 36.371 9.053 -17.456 1.00 69.94 610 VAL A C 1
ATOM 4566 O O . VAL A 1 610 ? 37.060 8.265 -18.114 1.00 69.94 610 VAL A O 1
ATOM 4569 N N . PRO A 1 611 ? 36.156 8.877 -16.136 1.00 69.62 611 PRO A N 1
ATOM 4570 C CA . PRO A 1 611 ? 36.670 7.722 -15.402 1.00 69.62 611 PRO A CA 1
ATOM 4571 C C . PRO A 1 611 ? 36.214 6.388 -16.008 1.00 69.62 611 PRO A C 1
ATOM 4573 O O . PRO A 1 611 ? 35.203 6.326 -16.702 1.00 69.62 611 PRO A O 1
ATOM 4576 N N . GLY A 1 612 ? 36.937 5.301 -15.717 1.00 70.12 612 GLY A N 1
ATOM 4577 C CA . GLY A 1 612 ? 36.635 3.970 -16.256 1.00 70.12 612 GLY A CA 1
ATOM 4578 C C . GLY A 1 612 ? 35.218 3.492 -15.910 1.00 70.12 612 GLY A C 1
ATOM 4579 O O . GLY A 1 612 ? 34.965 3.067 -14.785 1.00 70.12 612 GLY A O 1
ATOM 4580 N N . MET A 1 613 ? 34.319 3.553 -16.894 1.00 83.06 613 MET A N 1
ATOM 4581 C CA . MET A 1 613 ? 32.895 3.208 -16.810 1.00 83.06 613 MET A CA 1
ATOM 4582 C C . MET A 1 613 ? 32.500 2.286 -17.968 1.00 83.06 613 MET A C 1
ATOM 4584 O O . MET A 1 613 ? 33.235 2.155 -18.951 1.00 83.06 613 MET A O 1
ATOM 4588 N N . SER A 1 614 ? 31.318 1.675 -17.888 1.00 84.69 614 SER A N 1
ATOM 4589 C CA . SER A 1 614 ? 30.725 0.955 -19.013 1.00 84.69 614 SER A CA 1
ATOM 4590 C C . SER A 1 614 ? 30.557 1.850 -20.242 1.00 84.69 614 SER A C 1
ATOM 4592 O O . SER A 1 614 ? 30.353 3.067 -20.165 1.00 84.69 614 SER A O 1
ATOM 4594 N N . SER A 1 615 ? 30.573 1.219 -21.418 1.00 84.62 615 SER A N 1
ATOM 4595 C CA . SER A 1 615 ? 30.362 1.927 -22.683 1.00 84.62 615 SER A CA 1
ATOM 4596 C C . SER A 1 615 ? 28.975 2.581 -22.772 1.00 84.62 615 SER A C 1
ATOM 4598 O O . SER A 1 615 ? 28.832 3.573 -23.481 1.00 84.62 615 SER A O 1
ATOM 4600 N N . GLN A 1 616 ? 27.967 2.063 -22.058 1.00 85.94 616 GLN A N 1
ATOM 4601 C CA . GLN A 1 616 ? 26.624 2.648 -21.982 1.00 85.94 616 GLN A CA 1
ATOM 4602 C C . GLN A 1 616 ? 26.640 3.976 -21.216 1.00 85.94 616 GLN A C 1
ATOM 4604 O O . GLN A 1 616 ? 26.226 4.997 -21.768 1.00 85.94 616 GLN A O 1
ATOM 4609 N N . ALA A 1 617 ? 27.201 3.995 -20.000 1.00 86.88 617 ALA A N 1
ATOM 4610 C CA . ALA A 1 617 ? 27.351 5.223 -19.220 1.00 86.88 617 ALA A CA 1
ATOM 4611 C C . ALA A 1 617 ? 28.202 6.265 -19.968 1.00 86.88 617 ALA A C 1
ATOM 4613 O O . ALA A 1 617 ? 27.779 7.411 -20.117 1.00 86.88 617 ALA A O 1
ATOM 4614 N N . ALA A 1 618 ? 29.345 5.861 -20.533 1.00 86.00 618 ALA A N 1
ATOM 4615 C CA . ALA A 1 618 ? 30.216 6.757 -21.294 1.00 86.00 618 ALA A CA 1
ATOM 4616 C C . ALA A 1 618 ? 29.523 7.370 -22.531 1.00 86.00 618 ALA A C 1
ATOM 4618 O O . ALA A 1 618 ? 29.639 8.576 -22.759 1.00 86.00 618 ALA A O 1
ATOM 4619 N N . ARG A 1 619 ? 28.755 6.580 -23.304 1.00 85.25 619 ARG A N 1
ATOM 4620 C CA . ARG A 1 619 ? 27.967 7.098 -24.442 1.00 85.25 619 ARG A CA 1
ATOM 4621 C C . ARG A 1 619 ? 26.964 8.157 -23.996 1.00 85.25 619 ARG A C 1
ATOM 4623 O O . ARG A 1 619 ? 26.877 9.202 -24.631 1.00 85.25 619 ARG A O 1
ATOM 4630 N N . LEU A 1 620 ? 26.241 7.906 -22.908 1.00 87.06 620 LEU A N 1
ATOM 4631 C CA . LEU A 1 620 ? 25.224 8.813 -22.380 1.00 87.06 620 LEU A CA 1
ATOM 4632 C C . LEU A 1 620 ? 25.825 10.131 -21.857 1.00 87.06 620 LEU A C 1
ATOM 4634 O O . LEU A 1 620 ? 25.294 11.203 -22.149 1.00 87.06 620 LEU A O 1
ATOM 4638 N N . ILE A 1 621 ? 26.959 10.054 -21.149 1.00 87.31 621 ILE A N 1
ATOM 4639 C CA . ILE A 1 621 ? 27.730 11.215 -20.671 1.00 87.31 621 ILE A CA 1
ATOM 4640 C C . ILE A 1 621 ? 28.122 12.125 -21.843 1.00 87.31 621 ILE A C 1
ATOM 4642 O O . ILE A 1 621 ? 27.883 13.333 -21.793 1.00 87.31 621 ILE A O 1
ATOM 4646 N N . VAL A 1 622 ? 28.675 11.548 -22.916 1.00 85.62 622 VAL A N 1
ATOM 4647 C CA . VAL A 1 622 ? 29.091 12.295 -24.114 1.00 85.62 622 VAL A CA 1
ATOM 4648 C C . VAL A 1 622 ? 27.881 12.833 -24.886 1.00 85.62 622 VAL A C 1
ATOM 4650 O O . VAL A 1 622 ? 27.839 14.019 -25.204 1.00 85.62 622 VAL A O 1
ATOM 4653 N N . ALA A 1 623 ? 26.868 12.000 -25.143 1.00 83.56 623 ALA A N 1
ATOM 4654 C CA . ALA A 1 623 ? 25.694 12.361 -25.944 1.00 83.56 623 ALA A CA 1
ATOM 4655 C C . ALA A 1 623 ? 24.834 13.477 -25.324 1.00 83.56 623 ALA A C 1
ATOM 4657 O O . ALA A 1 623 ? 24.133 14.185 -26.045 1.00 83.56 623 ALA A O 1
ATOM 4658 N N . ARG A 1 624 ? 24.884 13.650 -23.996 1.00 85.69 624 ARG A N 1
ATOM 4659 C CA . ARG A 1 624 ? 24.206 14.742 -23.276 1.00 85.69 624 ARG A CA 1
ATOM 4660 C C . ARG A 1 624 ? 25.157 15.845 -22.797 1.00 85.69 624 ARG A C 1
ATOM 4662 O O . ARG A 1 624 ? 24.732 16.690 -22.017 1.00 85.69 624 ARG A O 1
ATOM 4669 N N . MET A 1 625 ? 26.404 15.859 -23.283 1.00 87.81 625 MET A N 1
ATOM 4670 C CA . MET A 1 625 ? 27.427 16.872 -22.978 1.00 87.81 625 MET A CA 1
ATOM 4671 C C . MET A 1 625 ? 27.632 17.098 -21.468 1.00 87.81 625 MET A C 1
ATOM 4673 O O . MET A 1 625 ? 27.786 18.224 -21.007 1.00 87.81 625 MET A O 1
ATOM 4677 N N . LEU A 1 626 ? 27.637 16.016 -20.683 1.00 89.19 626 LEU A N 1
ATOM 4678 C CA . LEU A 1 626 ? 27.735 16.056 -19.216 1.00 89.19 626 LEU A CA 1
ATOM 4679 C C . LEU A 1 626 ? 29.187 16.088 -18.698 1.00 89.19 626 LEU A C 1
ATOM 4681 O O . LEU A 1 626 ? 29.426 15.842 -17.515 1.00 89.19 626 LEU A O 1
ATOM 4685 N N . ILE A 1 627 ? 30.148 16.362 -19.584 1.00 89.69 627 ILE A N 1
ATOM 4686 C CA . ILE A 1 627 ? 31.574 16.501 -19.274 1.00 89.69 627 ILE A CA 1
ATOM 4687 C C . ILE A 1 627 ? 31.884 17.982 -19.060 1.00 89.69 627 ILE A C 1
ATOM 4689 O O . ILE A 1 627 ? 31.598 18.799 -19.935 1.00 89.69 627 ILE A O 1
ATOM 4693 N N . ASP A 1 628 ? 32.522 18.312 -17.942 1.00 90.12 628 ASP A N 1
ATOM 4694 C CA . ASP A 1 628 ? 33.131 19.621 -17.713 1.00 90.12 628 ASP A CA 1
ATOM 4695 C C . ASP A 1 628 ? 34.649 19.495 -17.896 1.00 90.12 628 ASP A C 1
ATOM 4697 O O . ASP A 1 628 ? 35.339 18.831 -17.122 1.00 90.12 628 ASP A O 1
ATOM 4701 N N . THR A 1 629 ? 35.182 20.112 -18.953 1.00 86.50 629 THR A N 1
ATOM 4702 C CA . THR A 1 629 ? 36.620 20.093 -19.264 1.00 86.50 629 THR A CA 1
ATOM 4703 C C . THR A 1 629 ? 37.452 21.020 -18.371 1.00 86.50 629 THR A C 1
ATOM 4705 O O . THR A 1 629 ? 38.677 21.000 -18.471 1.00 86.50 629 THR A O 1
ATOM 4708 N N . THR A 1 630 ? 36.806 21.820 -17.517 1.00 88.56 630 THR A N 1
ATOM 4709 C CA . THR A 1 630 ? 37.428 22.728 -16.540 1.00 88.56 630 THR A CA 1
ATOM 4710 C C . THR A 1 630 ? 37.391 22.189 -15.108 1.00 88.56 630 THR A C 1
ATOM 4712 O O . THR A 1 630 ? 38.094 22.715 -14.248 1.00 88.56 630 THR A O 1
ATOM 4715 N N . LEU A 1 631 ? 36.619 21.127 -14.851 1.00 87.31 631 LEU A N 1
ATOM 4716 C CA . LEU A 1 631 ? 36.523 20.486 -13.541 1.00 87.31 631 LEU A CA 1
ATOM 4717 C C . LEU A 1 631 ? 37.817 19.731 -13.202 1.00 87.31 631 LEU A C 1
ATOM 4719 O O . LEU A 1 631 ? 38.230 18.831 -13.936 1.00 87.31 631 LEU A O 1
ATOM 4723 N N . ASP A 1 632 ? 38.420 20.047 -12.054 1.00 85.25 632 ASP A N 1
ATOM 4724 C CA . ASP A 1 632 ? 39.547 19.277 -11.530 1.00 85.25 632 ASP A CA 1
ATOM 4725 C C . ASP A 1 632 ? 39.100 17.842 -11.191 1.00 85.25 632 ASP A C 1
ATOM 4727 O O . ASP A 1 632 ? 38.073 17.601 -10.548 1.00 85.25 632 ASP A O 1
ATOM 4731 N N . ASN A 1 633 ? 39.913 16.862 -11.580 1.00 83.88 633 ASN A N 1
ATOM 4732 C CA . ASN A 1 633 ? 39.732 15.475 -11.176 1.00 83.88 633 ASN A CA 1
ATOM 4733 C C . ASN A 1 633 ? 39.768 15.319 -9.640 1.00 83.88 633 ASN A C 1
ATOM 4735 O O . ASN A 1 633 ? 39.096 14.437 -9.105 1.00 83.88 633 ASN A O 1
ATOM 4739 N N . ALA A 1 634 ? 40.485 16.184 -8.911 1.00 87.19 634 ALA A N 1
ATOM 4740 C CA . ALA A 1 634 ? 40.437 16.221 -7.449 1.00 87.19 634 ALA A CA 1
ATOM 4741 C C . ALA A 1 634 ? 39.037 16.583 -6.914 1.00 87.19 634 ALA A C 1
ATOM 4743 O O . ALA A 1 634 ? 38.557 15.928 -5.986 1.00 87.19 634 ALA A O 1
ATOM 4744 N N . ASP A 1 635 ? 38.344 17.547 -7.529 1.00 88.88 635 ASP A N 1
ATOM 4745 C CA . ASP A 1 635 ? 36.977 17.927 -7.153 1.00 88.88 635 ASP A CA 1
ATOM 4746 C C . ASP A 1 635 ? 35.976 16.809 -7.471 1.00 88.88 635 ASP A C 1
ATOM 4748 O O . ASP A 1 635 ? 35.136 16.467 -6.633 1.00 88.88 635 ASP A O 1
ATOM 4752 N N . TYR A 1 636 ? 36.096 16.167 -8.638 1.00 89.25 636 TYR A N 1
ATOM 4753 C CA . TYR A 1 636 ? 35.288 14.990 -8.973 1.00 89.25 636 TYR A CA 1
ATOM 4754 C C . TYR A 1 636 ? 35.504 13.847 -7.961 1.00 89.25 636 TYR A C 1
ATOM 4756 O O . TYR A 1 636 ? 34.544 13.242 -7.472 1.00 89.25 636 TYR A O 1
ATOM 4764 N N . LEU A 1 637 ? 36.756 13.578 -7.573 1.00 89.25 637 LEU A N 1
ATOM 4765 C CA . LEU A 1 637 ? 37.085 12.576 -6.556 1.00 89.25 637 LEU A CA 1
ATOM 4766 C C . LEU A 1 637 ? 36.600 12.968 -5.151 1.00 89.25 637 LEU A C 1
ATOM 4768 O O . LEU A 1 637 ? 36.211 12.083 -4.387 1.00 89.25 637 LEU A O 1
ATOM 4772 N N . ALA A 1 638 ? 36.544 14.258 -4.809 1.00 91.56 638 ALA A N 1
ATOM 4773 C CA . ALA A 1 638 ? 35.949 14.731 -3.558 1.00 91.56 638 ALA A CA 1
ATOM 4774 C C . ALA A 1 638 ? 34.427 14.493 -3.522 1.00 91.56 638 ALA A C 1
ATOM 4776 O O . ALA A 1 638 ? 33.885 14.068 -2.498 1.00 91.56 638 ALA A O 1
ATOM 4777 N N . ARG A 1 639 ? 33.734 14.690 -4.652 1.00 94.19 639 ARG A N 1
ATOM 4778 C CA . ARG A 1 639 ? 32.293 14.409 -4.810 1.00 94.19 639 ARG A CA 1
ATOM 4779 C C . ARG A 1 639 ? 31.998 12.913 -4.726 1.00 94.19 639 ARG A C 1
ATOM 4781 O O . ARG A 1 639 ? 31.108 12.510 -3.975 1.00 94.19 639 ARG A O 1
ATOM 4788 N N . TYR A 1 640 ? 32.811 12.092 -5.392 1.00 92.94 640 TYR A N 1
ATOM 4789 C CA . TYR A 1 640 ? 32.799 10.640 -5.217 1.00 92.94 640 TYR A CA 1
ATOM 4790 C C . TYR A 1 640 ? 33.040 10.263 -3.747 1.00 92.94 640 TYR A C 1
ATOM 4792 O O . TYR A 1 640 ? 32.283 9.475 -3.189 1.00 92.94 640 TYR A O 1
ATOM 4800 N N . GLY A 1 641 ? 34.017 10.881 -3.076 1.00 92.94 641 GLY A N 1
ATOM 4801 C CA . GLY A 1 641 ? 34.293 10.697 -1.648 1.00 92.94 641 GLY A CA 1
ATOM 4802 C C . GLY A 1 641 ? 33.098 11.007 -0.737 1.00 92.94 641 GLY A C 1
ATOM 4803 O O . GLY A 1 641 ? 32.825 10.244 0.190 1.00 92.94 641 GLY A O 1
ATOM 4804 N N . ALA A 1 642 ? 32.337 12.066 -1.032 1.00 92.81 642 ALA A N 1
ATOM 4805 C CA . ALA A 1 642 ? 31.104 12.392 -0.314 1.00 92.81 642 ALA A CA 1
ATOM 4806 C C . ALA A 1 642 ? 30.028 11.301 -0.489 1.00 92.81 642 ALA A C 1
ATOM 4808 O O . ALA A 1 642 ? 29.427 10.864 0.495 1.00 92.81 642 ALA A O 1
ATOM 4809 N N . TRP A 1 643 ? 29.836 10.794 -1.714 1.00 95.12 643 TRP A N 1
ATOM 4810 C CA . TRP A 1 643 ? 28.946 9.655 -1.983 1.00 95.12 643 TRP A CA 1
ATOM 4811 C C . TRP A 1 643 ? 29.435 8.358 -1.310 1.00 95.12 643 TRP A C 1
ATOM 4813 O O . TRP A 1 643 ? 28.628 7.619 -0.738 1.00 95.12 643 TRP A O 1
ATOM 4823 N N . ARG A 1 644 ? 30.757 8.111 -1.277 1.00 93.25 644 ARG A N 1
ATOM 4824 C CA . ARG A 1 644 ? 31.384 6.941 -0.624 1.00 93.25 644 ARG A CA 1
ATOM 4825 C C . ARG A 1 644 ? 31.073 6.807 0.869 1.00 93.25 644 ARG A C 1
ATOM 4827 O O . ARG A 1 644 ? 31.204 5.703 1.403 1.00 93.25 644 ARG A O 1
ATOM 4834 N N . GLY A 1 645 ? 30.650 7.896 1.516 1.00 89.44 645 GLY A N 1
ATOM 4835 C CA . GLY A 1 645 ? 30.193 7.943 2.903 1.00 89.44 645 GLY A CA 1
ATOM 4836 C C . GLY A 1 645 ? 28.940 7.096 3.152 1.00 89.44 645 GLY A C 1
ATOM 4837 O O . GLY A 1 645 ? 29.042 5.907 3.452 1.00 89.44 645 GLY A O 1
ATOM 4838 N N . ARG A 1 646 ? 27.745 7.703 3.097 1.00 91.50 646 ARG A N 1
ATOM 4839 C CA . ARG A 1 646 ? 26.492 6.992 3.424 1.00 91.50 646 ARG A CA 1
ATOM 4840 C C . ARG A 1 646 ? 25.827 6.327 2.224 1.00 91.50 646 ARG A C 1
ATOM 4842 O O . ARG A 1 646 ? 25.457 5.163 2.351 1.00 91.50 646 ARG A O 1
ATOM 4849 N N . ALA A 1 647 ? 25.709 7.015 1.088 1.00 93.56 647 ALA A N 1
ATOM 4850 C CA . ALA A 1 647 ? 25.050 6.487 -0.109 1.00 93.56 647 ALA A CA 1
ATOM 4851 C C . ALA A 1 647 ? 25.717 5.194 -0.611 1.00 93.56 647 ALA A C 1
ATOM 4853 O O . ALA A 1 647 ? 25.062 4.157 -0.680 1.00 93.56 647 ALA A O 1
ATOM 4854 N N . ALA A 1 648 ? 27.040 5.187 -0.807 1.00 93.56 648 ALA A N 1
ATOM 4855 C CA . ALA A 1 648 ? 27.765 3.976 -1.205 1.00 93.56 648 ALA A CA 1
ATOM 4856 C C . ALA A 1 648 ? 27.685 2.852 -0.171 1.00 93.56 648 ALA A C 1
ATOM 4858 O O . ALA A 1 648 ? 27.642 1.677 -0.529 1.00 93.56 648 ALA A O 1
ATOM 4859 N N . ARG A 1 649 ? 27.670 3.191 1.125 1.00 92.81 649 ARG A N 1
ATOM 4860 C CA . ARG A 1 649 ? 27.510 2.193 2.186 1.00 92.81 649 ARG A CA 1
ATOM 4861 C C . ARG A 1 649 ? 26.136 1.541 2.119 1.00 92.81 649 ARG A C 1
ATOM 4863 O O . ARG A 1 649 ? 26.035 0.323 2.199 1.00 92.81 649 ARG A O 1
ATOM 4870 N N . HIS A 1 650 ? 25.098 2.339 1.906 1.00 90.81 650 HIS A N 1
ATOM 4871 C CA . HIS A 1 650 ? 23.751 1.846 1.672 1.00 90.81 650 HIS A CA 1
ATOM 4872 C C . HIS A 1 650 ? 23.688 0.967 0.416 1.00 90.81 650 HIS A C 1
ATOM 4874 O O . HIS A 1 650 ? 23.221 -0.162 0.500 1.00 90.81 650 HIS A O 1
ATOM 4880 N N . TRP A 1 651 ? 24.270 1.411 -0.701 1.00 92.62 651 TRP A N 1
ATOM 4881 C CA . TRP A 1 651 ? 24.383 0.637 -1.941 1.00 92.62 651 TRP A CA 1
ATOM 4882 C C . TRP A 1 651 ? 25.116 -0.703 -1.750 1.00 92.62 651 TRP A C 1
ATOM 4884 O O . TRP A 1 651 ? 24.677 -1.732 -2.269 1.00 92.62 651 TRP A O 1
ATOM 4894 N N . ARG A 1 652 ? 26.210 -0.747 -0.974 1.00 91.19 652 ARG A N 1
ATOM 4895 C CA . ARG A 1 652 ? 26.909 -2.009 -0.672 1.00 91.19 652 ARG A CA 1
ATOM 4896 C C . ARG A 1 652 ? 26.032 -2.965 0.136 1.00 91.19 652 ARG A C 1
ATOM 4898 O O . ARG A 1 652 ? 26.090 -4.170 -0.101 1.00 91.19 652 ARG A O 1
ATOM 4905 N N . LEU A 1 653 ? 25.240 -2.451 1.074 1.00 86.62 653 LEU A N 1
ATOM 4906 C CA . LEU A 1 653 ? 24.305 -3.246 1.873 1.00 86.62 653 LEU A CA 1
ATOM 4907 C C . LEU A 1 653 ? 23.143 -3.761 1.010 1.00 86.62 653 LEU A C 1
ATOM 4909 O O . LEU A 1 653 ? 22.911 -4.968 0.958 1.00 86.62 653 LEU A O 1
ATOM 4913 N N . GLU A 1 654 ? 22.502 -2.880 0.237 1.00 84.81 654 GLU A N 1
ATOM 4914 C CA . GLU A 1 654 ? 21.454 -3.225 -0.733 1.00 84.81 654 GLU A CA 1
ATOM 4915 C C . GLU A 1 654 ? 21.923 -4.275 -1.749 1.00 84.81 654 GLU A C 1
ATOM 4917 O O . GLU A 1 654 ? 21.160 -5.167 -2.104 1.00 84.81 654 GLU A O 1
ATOM 4922 N N . THR A 1 655 ? 23.179 -4.221 -2.195 1.00 84.31 655 THR A N 1
ATOM 4923 C CA . THR A 1 655 ? 23.718 -5.167 -3.188 1.00 84.31 655 THR A CA 1
ATOM 4924 C C . THR A 1 655 ? 24.437 -6.380 -2.581 1.00 84.31 655 THR A C 1
ATOM 4926 O O . THR A 1 655 ? 24.960 -7.219 -3.315 1.00 84.31 655 THR A O 1
ATOM 4929 N N . GLY A 1 656 ? 24.471 -6.511 -1.248 1.00 82.38 656 GLY A N 1
ATOM 4930 C CA . GLY A 1 656 ? 25.125 -7.629 -0.553 1.00 82.38 656 GLY A CA 1
ATOM 4931 C C . GLY A 1 656 ? 26.655 -7.658 -0.673 1.00 82.38 656 GLY A C 1
ATOM 4932 O O . GLY A 1 656 ? 27.266 -8.707 -0.471 1.00 82.38 656 GLY A O 1
ATOM 4933 N N . ARG A 1 657 ? 27.270 -6.521 -1.018 1.00 84.69 657 ARG A N 1
ATOM 4934 C CA . ARG A 1 657 ? 28.726 -6.315 -1.107 1.00 84.69 657 ARG A CA 1
ATOM 4935 C C . ARG A 1 657 ? 29.365 -5.946 0.234 1.00 84.69 657 ARG A C 1
ATOM 4937 O O . ARG A 1 657 ? 30.579 -6.049 0.371 1.00 84.69 657 ARG A O 1
ATOM 4944 N N . GLU A 1 658 ? 28.572 -5.545 1.226 1.00 81.12 658 GLU A N 1
ATOM 4945 C CA . GLU A 1 658 ? 29.022 -5.328 2.605 1.00 81.12 658 GLU A CA 1
ATOM 4946 C C . GLU A 1 658 ? 28.589 -6.501 3.499 1.00 81.12 658 GLU A C 1
ATOM 4948 O O . GLU A 1 658 ? 27.449 -6.593 3.947 1.00 81.12 658 GLU A O 1
ATOM 4953 N N . THR A 1 659 ? 29.523 -7.424 3.742 1.00 67.44 659 THR A N 1
ATOM 4954 C CA . THR A 1 659 ? 29.301 -8.706 4.440 1.00 67.44 659 THR A CA 1
ATOM 4955 C C . THR A 1 659 ? 29.281 -8.604 5.970 1.00 67.44 659 THR A C 1
ATOM 4957 O O . THR A 1 659 ? 29.175 -9.619 6.652 1.00 67.44 659 THR A O 1
ATOM 4960 N N . SER A 1 660 ? 29.387 -7.396 6.527 1.00 67.31 660 SER A N 1
ATOM 4961 C CA . SER A 1 660 ? 29.493 -7.138 7.970 1.00 67.31 660 SER A CA 1
ATOM 4962 C C . SER A 1 660 ? 28.152 -7.124 8.716 1.00 67.31 660 SER A C 1
ATOM 4964 O O . SER A 1 660 ? 28.131 -6.859 9.918 1.00 67.31 660 SER A O 1
ATOM 4966 N N . THR A 1 661 ? 27.028 -7.377 8.036 1.00 63.47 661 THR A N 1
ATOM 4967 C CA . THR A 1 661 ? 25.681 -7.231 8.611 1.00 63.47 661 THR A CA 1
ATOM 4968 C C . THR A 1 661 ? 24.911 -8.546 8.686 1.00 63.47 661 THR A C 1
ATOM 4970 O O . THR A 1 661 ? 25.104 -9.459 7.890 1.00 63.47 661 THR A O 1
ATOM 4973 N N . MET A 1 662 ? 24.010 -8.635 9.671 1.00 58.59 662 MET A N 1
ATOM 4974 C CA . MET A 1 662 ? 23.118 -9.788 9.867 1.00 58.59 662 MET A CA 1
ATOM 4975 C C . MET A 1 662 ? 21.839 -9.710 9.016 1.00 58.59 662 MET A C 1
ATOM 4977 O O . MET A 1 662 ? 21.016 -10.624 9.059 1.00 58.59 662 MET A O 1
ATOM 4981 N N . ARG A 1 663 ? 21.632 -8.614 8.274 1.00 65.50 663 ARG A N 1
ATOM 4982 C CA . ARG A 1 663 ? 20.490 -8.446 7.370 1.00 65.50 663 ARG A CA 1
ATOM 4983 C C . ARG A 1 663 ? 20.872 -8.910 5.964 1.00 65.50 663 ARG A C 1
ATOM 4985 O O . ARG A 1 663 ? 21.979 -8.616 5.521 1.00 65.50 663 ARG A O 1
ATOM 4992 N N . PRO A 1 664 ? 19.983 -9.603 5.237 1.00 68.50 664 PRO A N 1
ATOM 4993 C CA . PRO A 1 664 ? 20.251 -9.948 3.848 1.00 68.50 664 PRO A CA 1
ATOM 4994 C C . PRO A 1 664 ? 20.209 -8.696 2.964 1.00 68.50 664 PRO A C 1
ATOM 4996 O O . PRO A 1 664 ? 19.712 -7.643 3.371 1.00 68.50 664 PRO A O 1
ATOM 4999 N N . ALA A 1 665 ? 20.737 -8.837 1.749 1.00 71.44 665 ALA A N 1
ATOM 5000 C CA . ALA A 1 665 ? 20.749 -7.807 0.713 1.00 71.44 665 ALA A CA 1
ATOM 5001 C C . ALA A 1 665 ? 19.331 -7.354 0.302 1.00 71.44 665 ALA A C 1
ATOM 5003 O O . ALA A 1 665 ? 18.352 -8.042 0.577 1.00 71.44 665 ALA A O 1
ATOM 5004 N N . GLY A 1 666 ? 19.251 -6.207 -0.374 1.00 72.75 666 GLY A N 1
ATOM 5005 C CA . GLY A 1 666 ? 18.078 -5.634 -1.038 1.00 72.75 666 GLY A CA 1
ATOM 5006 C C . GLY A 1 666 ? 16.916 -5.128 -0.172 1.00 72.75 666 GLY A C 1
ATOM 5007 O O . GLY A 1 666 ? 15.884 -4.773 -0.743 1.00 72.75 666 GLY A O 1
ATOM 5008 N N . VAL A 1 667 ? 17.025 -5.050 1.164 1.00 74.75 667 VAL A N 1
ATOM 5009 C CA . VAL A 1 667 ? 15.919 -4.467 1.954 1.00 74.75 667 VAL A CA 1
ATOM 5010 C C . VAL A 1 667 ? 15.761 -2.963 1.652 1.00 74.75 667 VAL A C 1
ATOM 5012 O O . VAL A 1 667 ? 16.768 -2.289 1.446 1.00 74.75 667 VAL A O 1
ATOM 5015 N N . PRO A 1 668 ? 14.537 -2.390 1.667 1.00 78.19 668 PRO A N 1
ATOM 5016 C CA . PRO A 1 668 ? 14.309 -0.997 1.254 1.00 78.19 668 PRO A CA 1
ATOM 5017 C C . PRO A 1 668 ? 14.996 0.088 2.098 1.00 78.19 668 PRO A C 1
ATOM 5019 O O . PRO A 1 668 ? 14.988 1.248 1.699 1.00 78.19 668 PRO A O 1
ATOM 5022 N N . PHE A 1 669 ? 15.534 -0.245 3.276 1.00 86.75 669 PHE A N 1
ATOM 5023 C CA . PHE A 1 669 ? 16.377 0.663 4.053 1.00 86.75 669 PHE A CA 1
ATOM 5024 C C . PHE A 1 669 ? 17.251 -0.095 5.060 1.00 86.75 669 PHE A C 1
ATOM 5026 O O . PHE A 1 669 ? 16.761 -0.894 5.864 1.00 86.75 669 PHE A O 1
ATOM 5033 N N . TYR A 1 670 ? 18.540 0.238 5.076 1.00 85.50 670 TYR A N 1
ATOM 5034 C CA . TYR A 1 670 ? 19.492 -0.174 6.101 1.00 85.50 670 TYR A CA 1
ATOM 5035 C C . TYR A 1 670 ? 19.706 0.943 7.117 1.00 85.50 670 TYR A C 1
ATOM 5037 O O . TYR A 1 670 ? 20.047 2.071 6.764 1.00 85.50 670 TYR A O 1
ATOM 5045 N N . THR A 1 671 ? 19.551 0.593 8.390 1.00 87.38 671 THR A N 1
ATOM 5046 C CA . THR A 1 671 ? 19.805 1.458 9.552 1.00 87.38 671 THR A CA 1
ATOM 5047 C C . THR A 1 671 ? 21.293 1.615 9.849 1.00 87.38 671 THR A C 1
ATOM 5049 O O . THR A 1 671 ? 21.708 2.590 10.455 1.00 87.38 671 THR A O 1
ATOM 5052 N N . GLU A 1 672 ? 22.099 0.652 9.419 1.00 87.19 672 GLU A N 1
ATOM 5053 C CA . GLU A 1 672 ? 23.500 0.466 9.767 1.00 87.19 672 GLU A CA 1
ATOM 5054 C C . GLU A 1 672 ? 24.412 1.655 9.392 1.00 87.19 672 GLU A C 1
ATOM 5056 O O . GLU A 1 672 ? 25.356 1.909 10.145 1.00 87.19 672 GLU A O 1
ATOM 5061 N N . PRO A 1 673 ? 24.171 2.425 8.305 1.00 88.50 673 PRO A N 1
ATOM 5062 C CA . PRO A 1 673 ? 24.887 3.674 8.023 1.00 88.50 673 PRO A CA 1
ATOM 5063 C C . PRO A 1 673 ? 24.481 4.880 8.892 1.00 88.50 673 PRO A C 1
ATOM 5065 O O . PRO A 1 673 ? 25.054 5.956 8.709 1.00 88.50 673 PRO A O 1
ATOM 5068 N N . PHE A 1 674 ? 23.509 4.746 9.804 1.00 89.94 674 PHE A N 1
ATOM 5069 C CA . PHE A 1 674 ? 22.864 5.859 10.509 1.00 89.94 674 PHE A CA 1
ATOM 5070 C C . PHE A 1 674 ? 22.819 5.674 12.028 1.00 89.94 674 PHE A C 1
ATOM 5072 O O . PHE A 1 674 ? 22.618 4.579 12.548 1.00 89.94 674 PHE A O 1
ATOM 5079 N N . THR A 1 675 ? 22.915 6.788 12.752 1.00 88.94 675 THR A N 1
ATOM 5080 C CA . THR A 1 675 ? 22.605 6.828 14.184 1.00 88.94 675 THR A CA 1
ATOM 5081 C C . THR A 1 675 ? 21.110 7.071 14.343 1.00 88.94 675 THR A C 1
ATOM 5083 O O . THR A 1 675 ? 20.639 8.191 14.148 1.00 88.94 675 THR A O 1
ATOM 5086 N N . ILE A 1 676 ? 20.357 6.027 14.682 1.00 86.19 676 ILE A N 1
ATOM 5087 C CA . ILE A 1 676 ? 18.931 6.150 14.99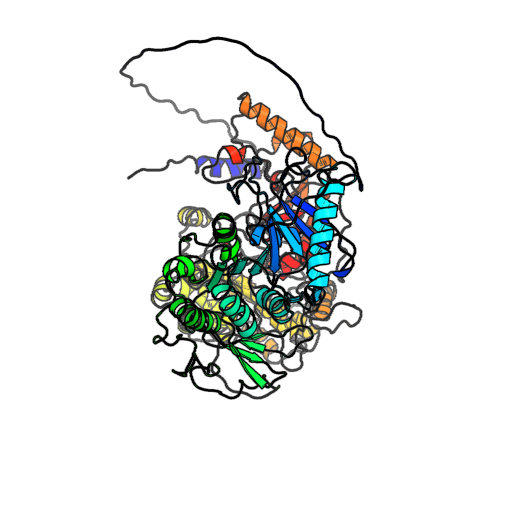9 1.00 86.19 676 ILE A CA 1
ATOM 5088 C C . ILE A 1 676 ? 18.790 6.752 16.409 1.00 86.19 676 ILE A C 1
ATOM 5090 O O . ILE A 1 676 ? 19.359 6.188 17.347 1.00 86.19 676 ILE A O 1
ATOM 5094 N N . PRO A 1 677 ? 18.057 7.867 16.597 1.00 80.31 677 PRO A N 1
ATOM 5095 C CA . PRO A 1 677 ? 17.816 8.435 17.918 1.00 80.31 677 PRO A CA 1
ATOM 5096 C C . PRO A 1 677 ? 17.133 7.445 18.867 1.00 80.31 677 PRO A C 1
ATOM 5098 O O . PRO A 1 677 ? 16.326 6.606 18.455 1.00 80.31 677 PRO A O 1
ATOM 5101 N N . ALA A 1 678 ? 17.442 7.571 20.158 1.00 79.88 678 ALA A N 1
ATOM 5102 C CA . ALA A 1 678 ? 16.725 6.859 21.209 1.00 79.88 678 ALA A CA 1
ATOM 5103 C C . ALA A 1 678 ? 15.239 7.270 21.242 1.00 79.88 678 ALA A C 1
ATOM 5105 O O . ALA A 1 678 ? 14.858 8.318 20.719 1.00 79.88 678 ALA A O 1
ATOM 5106 N N . SER A 1 679 ? 14.402 6.446 21.876 1.00 82.38 679 SER A N 1
ATOM 5107 C CA . SER A 1 679 ? 12.984 6.764 22.065 1.00 82.38 679 SER A CA 1
ATOM 5108 C C . SER A 1 679 ? 12.822 8.006 22.949 1.00 82.38 679 SER A C 1
ATOM 5110 O O . SER A 1 679 ? 13.452 8.113 24.003 1.00 82.38 679 SER A O 1
ATOM 5112 N N . ILE A 1 680 ? 11.992 8.952 22.512 1.00 82.69 680 ILE A N 1
ATOM 5113 C CA . ILE A 1 680 ? 11.804 10.263 23.137 1.00 82.69 680 ILE A CA 1
ATOM 5114 C C . ILE A 1 680 ? 10.463 10.256 23.871 1.00 82.69 680 ILE A C 1
ATOM 5116 O O . ILE A 1 680 ? 9.398 10.237 23.251 1.00 82.69 680 ILE A O 1
ATOM 5120 N N . ASN A 1 681 ? 10.503 10.308 25.203 1.00 84.00 681 ASN A N 1
ATOM 5121 C CA . ASN A 1 681 ? 9.289 10.436 26.002 1.00 84.00 681 ASN A CA 1
ATOM 5122 C C . ASN A 1 681 ? 8.729 11.866 25.895 1.00 84.00 681 ASN A C 1
ATOM 5124 O O . ASN A 1 681 ? 9.362 12.823 26.337 1.00 84.00 681 ASN A O 1
ATOM 5128 N N . ILE A 1 682 ? 7.526 11.991 25.328 1.00 84.50 682 ILE A N 1
ATOM 5129 C CA . ILE A 1 682 ? 6.810 13.262 25.128 1.00 84.50 682 ILE A CA 1
ATOM 5130 C C . ILE A 1 682 ? 5.546 13.405 25.995 1.00 84.50 682 ILE A C 1
ATOM 5132 O O . ILE A 1 682 ? 4.676 14.224 25.690 1.00 84.50 682 ILE A O 1
ATOM 5136 N N . ALA A 1 683 ? 5.392 12.591 27.046 1.00 85.62 683 ALA A N 1
ATOM 5137 C CA . ALA A 1 683 ? 4.172 12.554 27.857 1.00 85.62 683 ALA A CA 1
ATOM 5138 C C . ALA A 1 683 ? 3.834 13.919 28.487 1.00 85.62 683 ALA A C 1
ATOM 5140 O O . ALA A 1 683 ? 2.699 14.381 28.380 1.00 85.62 683 ALA A O 1
ATOM 5141 N N . ALA A 1 684 ? 4.826 14.609 29.062 1.00 89.00 684 ALA A N 1
ATOM 5142 C CA . ALA A 1 684 ? 4.638 15.925 29.678 1.00 89.00 684 ALA A CA 1
ATOM 5143 C C . ALA A 1 684 ? 4.150 16.976 28.663 1.00 89.00 684 ALA A C 1
ATOM 5145 O O . ALA A 1 684 ? 3.182 17.696 28.914 1.00 89.00 684 ALA A O 1
ATOM 5146 N N . GLN A 1 685 ? 4.768 17.013 27.480 1.00 91.50 685 GLN A N 1
ATOM 5147 C CA . GLN A 1 685 ? 4.391 17.919 26.399 1.00 91.50 685 GLN A CA 1
ATOM 5148 C C . GLN A 1 685 ? 3.002 17.574 25.843 1.00 91.50 685 GLN A C 1
ATOM 5150 O O . GLN A 1 685 ? 2.229 18.479 25.527 1.00 91.50 685 GLN A O 1
ATOM 5155 N N . ARG A 1 686 ? 2.635 16.284 25.783 1.00 88.31 686 ARG A N 1
ATOM 5156 C CA . ARG A 1 686 ? 1.282 15.843 25.406 1.00 88.31 686 ARG A CA 1
ATOM 5157 C C . ARG A 1 686 ? 0.225 16.372 26.373 1.00 88.31 686 ARG A C 1
ATOM 5159 O O . ARG A 1 686 ? -0.754 16.952 25.907 1.00 88.31 686 ARG A O 1
ATOM 5166 N N . THR A 1 687 ? 0.458 16.286 27.681 1.00 90.69 687 THR A N 1
ATOM 5167 C CA . THR A 1 687 ? -0.431 16.866 28.701 1.00 90.69 687 THR A CA 1
ATOM 5168 C C . THR A 1 687 ? -0.573 18.385 28.544 1.00 90.69 687 THR A C 1
ATOM 5170 O O . THR A 1 687 ? -1.685 18.912 28.589 1.00 90.69 687 THR A O 1
ATOM 5173 N N . GLN A 1 688 ? 0.525 19.106 28.290 1.00 92.44 688 GLN A N 1
ATOM 5174 C CA . GLN A 1 688 ? 0.499 20.565 28.106 1.00 92.44 688 GLN A CA 1
ATOM 5175 C C . GLN A 1 688 ? -0.283 20.997 26.852 1.00 92.44 688 GLN A C 1
ATOM 5177 O O . GLN A 1 688 ? -1.113 21.904 26.926 1.00 92.44 688 GLN A O 1
ATOM 5182 N N . VAL A 1 689 ? -0.080 20.328 25.711 1.00 90.19 689 VAL A N 1
ATOM 5183 C CA . VAL A 1 689 ? -0.823 20.618 24.468 1.00 90.19 689 VAL A CA 1
ATOM 5184 C C . VAL A 1 689 ? -2.309 20.250 24.606 1.00 90.19 689 VAL A C 1
ATOM 5186 O O . VAL A 1 689 ? -3.174 20.987 24.130 1.00 90.19 689 VAL A O 1
ATOM 5189 N N . GLN A 1 690 ? -2.639 19.165 25.314 1.00 92.25 690 GLN A N 1
ATOM 5190 C CA . GLN A 1 690 ? -4.029 18.807 25.628 1.00 92.25 690 GLN A CA 1
ATOM 5191 C C . GLN A 1 690 ? -4.714 19.854 26.523 1.00 92.25 690 GLN A C 1
ATOM 5193 O O . GLN A 1 690 ? -5.865 20.212 26.264 1.00 92.25 690 GLN A O 1
ATOM 5198 N N . ALA A 1 691 ? -4.011 20.400 27.520 1.00 93.69 691 ALA A N 1
ATOM 5199 C CA . ALA A 1 691 ? -4.519 21.494 28.349 1.00 93.69 691 ALA A CA 1
ATOM 5200 C C . ALA A 1 691 ? -4.766 22.775 27.526 1.00 93.69 691 ALA A C 1
ATOM 5202 O O . ALA A 1 691 ? -5.814 23.410 27.670 1.00 93.69 691 ALA A O 1
ATOM 5203 N N . ALA A 1 692 ? -3.864 23.114 26.597 1.00 93.56 692 ALA A N 1
ATOM 5204 C CA . ALA A 1 692 ? -4.079 24.208 25.648 1.00 93.56 692 ALA A CA 1
ATOM 5205 C C . ALA A 1 692 ? -5.303 23.966 24.743 1.00 93.56 692 ALA A C 1
ATOM 5207 O O . ALA A 1 692 ? -6.055 24.899 24.457 1.00 93.56 692 ALA A O 1
ATOM 5208 N N . TRP A 1 693 ? -5.552 22.719 24.322 1.00 94.50 693 TRP A N 1
ATOM 5209 C CA . TRP A 1 693 ? -6.718 22.385 23.494 1.00 94.50 693 TRP A CA 1
ATOM 5210 C C . TRP A 1 693 ? -8.025 22.528 24.273 1.00 94.50 693 TRP A C 1
ATOM 5212 O O . TRP A 1 693 ? -8.971 23.141 23.777 1.00 94.50 693 TRP A O 1
ATOM 5222 N N . ALA A 1 694 ? -8.059 22.052 25.520 1.00 95.25 694 ALA A N 1
ATOM 5223 C CA . ALA A 1 694 ? -9.183 22.280 26.424 1.00 95.25 694 ALA A CA 1
ATOM 5224 C C . ALA A 1 694 ? -9.448 23.782 26.631 1.00 95.25 694 ALA A C 1
ATOM 5226 O O . ALA A 1 694 ? -10.602 24.215 26.604 1.00 95.25 694 ALA A O 1
ATOM 5227 N N . ARG A 1 695 ? -8.389 24.599 26.750 1.00 95.00 695 ARG A N 1
ATOM 5228 C CA . ARG A 1 695 ? -8.525 26.056 26.851 1.00 95.00 695 ARG A CA 1
ATOM 5229 C C . ARG A 1 695 ? -9.112 26.679 25.579 1.00 95.00 695 ARG A C 1
ATOM 5231 O O . ARG A 1 695 ? -10.043 27.472 25.693 1.00 95.00 695 ARG A O 1
ATOM 5238 N N . ARG A 1 696 ? -8.641 26.292 24.388 1.00 94.62 696 ARG A N 1
ATOM 5239 C CA . ARG A 1 696 ? -9.195 26.780 23.111 1.00 94.62 696 ARG A CA 1
ATOM 5240 C C . ARG A 1 696 ? -10.662 26.393 22.926 1.00 94.62 696 ARG A C 1
ATOM 5242 O O . ARG A 1 696 ? -11.450 27.229 22.494 1.00 94.62 696 ARG A O 1
ATOM 5249 N N . LEU A 1 697 ? -11.053 25.169 23.294 1.00 95.25 697 LEU A N 1
ATOM 5250 C CA . LEU A 1 697 ? -12.465 24.764 23.297 1.00 95.25 697 LEU A CA 1
ATOM 5251 C C . LEU A 1 697 ? -13.300 25.669 24.215 1.00 95.25 697 LEU A C 1
ATOM 5253 O O . LEU A 1 697 ? -14.316 26.199 23.777 1.00 95.25 697 LEU A O 1
ATOM 5257 N N . ALA A 1 698 ? -12.835 25.918 25.443 1.00 96.12 698 ALA A N 1
ATOM 5258 C CA . ALA A 1 698 ? -13.523 26.788 26.398 1.00 96.12 698 ALA A CA 1
ATOM 5259 C C . ALA A 1 698 ? -13.576 28.267 25.967 1.00 96.12 698 ALA A C 1
ATOM 5261 O O . ALA A 1 698 ? -14.473 28.996 26.392 1.00 96.12 698 ALA A O 1
ATOM 5262 N N . ASP A 1 699 ? -12.620 28.738 25.161 1.00 96.06 699 ASP A N 1
ATOM 5263 C CA . ASP A 1 699 ? -12.638 30.081 24.571 1.00 96.06 699 ASP A CA 1
ATOM 5264 C C . ASP A 1 699 ? -13.607 30.176 23.383 1.00 96.06 699 ASP A C 1
ATOM 5266 O O . ASP A 1 699 ? -14.331 31.165 23.290 1.00 96.06 699 ASP A O 1
ATOM 5270 N N . VAL A 1 700 ? -13.694 29.147 22.532 1.00 93.44 700 VAL A N 1
ATOM 5271 C CA . VAL A 1 700 ? -14.700 29.059 21.455 1.00 93.44 700 VAL A CA 1
ATOM 5272 C C . VAL A 1 700 ? -16.115 28.972 22.030 1.00 93.44 700 VAL A C 1
ATOM 5274 O O . VAL A 1 700 ? -16.989 29.730 21.617 1.00 93.44 700 VAL A O 1
ATOM 5277 N N . ASP A 1 701 ? -16.340 28.105 23.021 1.00 94.31 701 ASP A N 1
ATOM 5278 C CA . ASP A 1 701 ? -17.659 27.914 23.647 1.00 94.31 701 ASP A CA 1
ATOM 5279 C C . ASP A 1 701 ? -18.153 29.169 24.384 1.00 94.31 701 ASP A C 1
ATOM 5281 O O . ASP A 1 701 ? -19.355 29.393 24.502 1.00 94.31 701 ASP A O 1
ATOM 5285 N N . ALA A 1 702 ? -17.227 30.010 24.851 1.00 95.56 702 ALA A N 1
ATOM 5286 C CA . ALA A 1 702 ? -17.520 31.285 25.497 1.00 95.56 702 ALA A CA 1
ATOM 5287 C C . ALA A 1 702 ? -17.465 32.500 24.547 1.00 95.56 702 ALA A C 1
ATOM 5289 O O . ALA A 1 702 ? -17.529 33.634 25.020 1.00 95.56 702 ALA A O 1
ATOM 5290 N N . GLY A 1 703 ? -17.285 32.295 23.236 1.00 94.62 703 GLY A N 1
ATOM 5291 C CA . GLY A 1 703 ? -17.205 33.375 22.243 1.00 94.62 703 GLY A CA 1
ATOM 5292 C C . GLY A 1 703 ? -15.989 34.304 22.379 1.00 94.62 703 GLY A C 1
ATOM 5293 O O . GLY A 1 703 ? -15.998 35.400 21.825 1.00 94.62 703 GLY A O 1
ATOM 5294 N N . ARG A 1 704 ? -14.939 33.893 23.106 1.00 94.31 704 ARG A N 1
ATOM 5295 C CA . ARG A 1 704 ? -13.696 34.669 23.302 1.00 94.31 704 ARG A CA 1
ATOM 5296 C C . ARG A 1 704 ? -12.741 34.609 22.107 1.00 94.31 704 ARG A C 1
ATOM 5298 O O . ARG A 1 704 ? -11.824 35.417 22.033 1.00 94.31 704 ARG A O 1
ATOM 5305 N N . THR A 1 705 ? -12.953 33.680 21.176 1.00 91.19 705 THR A N 1
ATOM 5306 C CA . THR A 1 705 ? -12.283 33.652 19.869 1.00 91.19 705 THR A CA 1
ATOM 5307 C C . THR A 1 705 ? -13.283 33.301 18.772 1.00 91.19 705 THR A C 1
ATOM 5309 O O . THR A 1 705 ? -14.180 32.481 18.972 1.00 91.19 705 THR A O 1
ATOM 5312 N N . THR A 1 706 ? -13.126 33.927 17.608 1.00 90.00 706 THR A N 1
ATOM 5313 C CA . THR A 1 706 ? -13.904 33.650 16.392 1.00 90.00 706 THR A CA 1
ATOM 5314 C C . THR A 1 706 ? -13.177 32.711 15.427 1.00 90.00 706 THR A C 1
ATOM 5316 O O . THR A 1 706 ? -13.767 32.298 14.430 1.00 90.00 706 THR A O 1
ATOM 5319 N N . VAL A 1 707 ? -11.918 32.343 15.711 1.00 90.94 707 VAL A N 1
ATOM 5320 C CA . VAL A 1 707 ? -11.108 31.473 14.844 1.00 90.94 707 VAL A CA 1
ATOM 5321 C C . VAL A 1 707 ? -11.694 30.053 14.844 1.00 90.94 707 VAL A C 1
ATOM 5323 O O . VAL A 1 707 ? -11.690 29.392 15.890 1.00 90.94 707 VAL A O 1
ATOM 5326 N N . PRO A 1 708 ? -12.173 29.527 13.697 1.00 90.56 708 PRO A N 1
ATOM 5327 C CA . PRO A 1 708 ? -12.783 28.203 13.634 1.00 90.56 708 PRO A CA 1
ATOM 5328 C C . PRO A 1 708 ? -11.846 27.113 14.154 1.00 90.56 708 PRO A C 1
ATOM 5330 O O . PRO A 1 708 ? -10.661 27.096 13.828 1.00 90.56 708 PRO A O 1
ATOM 5333 N N . LEU A 1 709 ? -12.378 26.134 14.893 1.00 90.06 709 LEU A N 1
ATOM 5334 C CA . LEU A 1 709 ? -11.574 25.025 15.429 1.00 90.06 709 LEU A CA 1
ATOM 5335 C C . LEU A 1 709 ? -10.817 24.241 14.340 1.00 90.06 709 LEU A C 1
ATOM 5337 O O . LEU A 1 709 ? -9.773 23.667 14.620 1.00 90.06 709 LEU A O 1
ATOM 5341 N N . THR A 1 710 ? -11.300 24.220 13.095 1.00 87.00 710 THR A N 1
ATOM 5342 C CA . THR A 1 710 ? -10.628 23.584 11.944 1.00 87.00 710 THR A CA 1
ATOM 5343 C C . THR A 1 710 ? -9.469 24.399 11.354 1.00 87.00 710 THR A C 1
ATOM 5345 O O . THR A 1 710 ? -8.693 23.851 10.561 1.00 87.00 710 THR A O 1
ATOM 5348 N N . GLN A 1 711 ? -9.344 25.678 11.714 1.00 87.75 711 GLN A N 1
ATOM 5349 C CA . GLN A 1 711 ? -8.267 26.578 11.302 1.00 87.75 711 GLN A CA 1
ATOM 5350 C C . GLN A 1 711 ? -7.084 26.490 12.275 1.00 87.75 711 GLN A C 1
ATOM 5352 O O . GLN A 1 711 ? -7.248 26.175 13.458 1.00 87.75 711 GLN A O 1
ATOM 5357 N N . CYS A 1 712 ? -5.885 26.739 11.749 1.00 88.12 712 CYS A N 1
ATOM 5358 C CA . CYS A 1 712 ? -4.663 26.831 12.541 1.00 88.12 712 CYS A CA 1
ATOM 5359 C C . CYS A 1 712 ? -4.753 28.005 13.523 1.00 88.12 712 CYS A C 1
ATOM 5361 O O . CYS A 1 712 ? -5.186 29.082 13.128 1.00 88.12 712 CYS A O 1
ATOM 5363 N N . ASP A 1 713 ? -4.341 27.801 14.772 1.00 90.44 713 ASP A N 1
ATOM 5364 C CA . ASP A 1 713 ? -4.233 28.868 15.770 1.00 90.44 713 ASP A CA 1
ATOM 5365 C C . ASP A 1 713 ? -3.120 28.529 16.766 1.00 90.44 713 ASP A C 1
ATOM 5367 O O . ASP A 1 713 ? -3.351 27.972 17.840 1.00 90.44 713 ASP A O 1
ATOM 5371 N N . ASN A 1 714 ? -1.878 28.809 16.378 1.00 89.31 714 ASN A N 1
ATOM 5372 C CA . ASN A 1 714 ? -0.712 28.448 17.182 1.00 89.31 714 ASN A CA 1
ATOM 5373 C C . ASN A 1 714 ? -0.505 29.369 18.403 1.00 89.31 714 ASN A C 1
ATOM 5375 O O . ASN A 1 714 ? 0.360 29.074 19.228 1.00 89.31 714 ASN A O 1
ATOM 5379 N N . SER A 1 715 ? -1.316 30.425 18.578 1.00 89.81 715 SER A N 1
ATOM 5380 C CA . SER A 1 715 ? -1.215 31.365 19.709 1.00 89.81 715 SER A CA 1
ATOM 5381 C C . SER A 1 715 ? -1.321 30.663 21.072 1.00 89.81 715 SER A C 1
ATOM 5383 O O . SER A 1 715 ? -0.571 30.970 22.001 1.00 89.81 715 SER A O 1
ATOM 5385 N N . TYR A 1 716 ? -2.165 29.629 21.147 1.00 90.06 716 TYR A N 1
ATOM 5386 C CA . TYR A 1 716 ? -2.352 28.748 22.302 1.00 90.06 716 TYR A CA 1
ATOM 5387 C C . TYR A 1 716 ? -1.109 27.930 22.693 1.00 90.06 716 TYR A C 1
ATOM 5389 O O . TYR A 1 716 ? -1.046 27.423 23.812 1.00 90.06 716 TYR A O 1
ATOM 5397 N N . LEU A 1 717 ? -0.125 27.790 21.797 1.00 89.00 717 LEU A N 1
ATOM 5398 C CA . LEU A 1 717 ? 1.132 27.075 22.047 1.00 89.00 717 LEU A CA 1
ATOM 5399 C C . LEU A 1 717 ? 2.323 28.014 22.285 1.00 89.00 717 LEU A C 1
ATOM 5401 O O . LEU A 1 717 ? 3.309 27.595 22.895 1.00 89.00 717 LEU A O 1
ATOM 5405 N N . THR A 1 718 ? 2.244 29.275 21.846 1.00 85.31 718 THR A N 1
ATOM 5406 C CA . THR A 1 718 ? 3.343 30.254 21.933 1.00 85.31 718 THR A CA 1
ATOM 5407 C C . THR A 1 718 ? 3.823 30.472 23.369 1.00 85.31 718 THR A C 1
ATOM 5409 O O . THR A 1 718 ? 5.028 30.473 23.627 1.00 85.31 718 THR A O 1
ATOM 5412 N N . SER A 1 719 ? 2.901 30.597 24.329 1.00 79.56 719 SER A N 1
ATOM 5413 C CA . SER A 1 719 ? 3.236 30.783 25.751 1.00 79.56 719 SER A CA 1
ATOM 5414 C C . SER A 1 719 ? 3.900 29.556 26.385 1.00 79.56 719 SER A C 1
ATOM 5416 O O . SER A 1 719 ? 4.696 29.707 27.309 1.00 79.56 719 SER A O 1
ATOM 5418 N N . LEU A 1 720 ? 3.623 28.355 25.867 1.00 88.00 720 LEU A N 1
ATOM 5419 C CA . LEU A 1 720 ? 4.186 27.097 26.361 1.00 88.00 720 LEU A CA 1
ATOM 5420 C C . LEU A 1 720 ? 5.621 26.847 25.868 1.00 88.00 720 LEU A C 1
ATOM 5422 O O . LEU A 1 720 ? 6.304 25.989 26.419 1.00 88.00 720 LEU A O 1
ATOM 5426 N N . ARG A 1 721 ? 6.076 27.567 24.828 1.00 89.31 721 ARG A N 1
ATOM 5427 C CA . ARG A 1 721 ? 7.419 27.441 24.217 1.00 89.31 721 ARG A CA 1
ATOM 5428 C C . ARG A 1 721 ? 7.802 26.005 23.811 1.00 89.31 721 ARG A C 1
ATOM 5430 O O . ARG A 1 721 ? 8.975 25.649 23.794 1.00 89.31 721 ARG A O 1
ATOM 5437 N N . LEU A 1 722 ? 6.807 25.182 23.468 1.00 89.94 722 LEU A N 1
ATOM 5438 C CA . LEU A 1 722 ? 7.001 23.771 23.100 1.00 89.94 722 LEU A CA 1
ATOM 5439 C C . LEU A 1 722 ? 7.423 23.573 21.643 1.00 89.94 722 LEU A C 1
ATOM 5441 O O . LEU A 1 722 ? 7.972 22.527 21.298 1.00 89.94 722 LEU A O 1
ATOM 5445 N N . MET A 1 723 ? 7.115 24.538 20.779 1.00 90.56 723 MET A N 1
ATOM 5446 C CA . MET A 1 723 ? 7.402 24.445 19.353 1.00 90.56 723 MET A CA 1
ATOM 5447 C C . MET A 1 723 ? 8.806 24.976 19.045 1.00 90.56 723 MET A C 1
ATOM 5449 O O . MET A 1 723 ? 9.201 26.035 19.531 1.00 90.56 723 MET A O 1
ATOM 5453 N N . SER A 1 724 ? 9.535 24.259 18.197 1.00 90.69 724 SER A N 1
ATOM 5454 C CA . SER A 1 724 ? 10.861 24.613 17.696 1.00 90.69 724 SER A CA 1
ATOM 5455 C C . SER A 1 724 ? 10.896 24.553 16.171 1.00 90.69 724 SER A C 1
ATOM 5457 O O . SER A 1 724 ? 10.045 23.938 15.519 1.00 90.69 724 SER A O 1
ATOM 5459 N N . ARG A 1 725 ? 11.912 25.200 15.596 1.00 94.25 725 ARG A N 1
ATOM 5460 C CA . ARG A 1 725 ? 12.223 25.120 14.172 1.00 94.25 725 ARG A CA 1
ATOM 5461 C C . ARG A 1 725 ? 12.930 23.795 13.888 1.00 94.25 725 ARG A C 1
ATOM 5463 O O . ARG A 1 725 ? 14.068 23.616 14.301 1.00 94.25 725 ARG A O 1
ATOM 5470 N N . VAL A 1 726 ? 12.275 22.910 13.149 1.00 94.94 726 VAL A N 1
ATOM 5471 C CA . VAL A 1 726 ? 12.835 21.649 12.653 1.00 94.94 726 VAL A CA 1
ATOM 5472 C C . VAL A 1 726 ? 13.487 21.904 11.298 1.00 94.94 726 VAL A C 1
ATOM 5474 O O . VAL A 1 726 ? 12.816 22.339 10.359 1.00 94.94 726 VAL A O 1
ATOM 5477 N N . SER A 1 727 ? 14.791 21.662 11.181 1.00 96.25 727 SER A N 1
ATOM 5478 C CA . SER A 1 727 ? 15.508 21.796 9.909 1.00 96.25 727 SER A CA 1
ATOM 5479 C C . SER A 1 727 ? 15.165 20.658 8.942 1.00 96.25 727 SER A C 1
ATOM 5481 O O . SER A 1 727 ? 15.096 19.500 9.340 1.00 96.25 727 SER A O 1
ATOM 5483 N N . LEU A 1 728 ? 15.024 20.961 7.648 1.00 95.00 728 LEU A N 1
ATOM 5484 C CA . LEU A 1 728 ? 14.931 19.934 6.599 1.00 95.00 728 LEU A CA 1
ATOM 5485 C C . LEU A 1 728 ? 16.312 19.456 6.112 1.00 95.00 728 LEU A C 1
ATOM 5487 O O . LEU A 1 728 ? 16.401 18.672 5.175 1.00 95.00 728 LEU A O 1
ATOM 5491 N N . ARG A 1 729 ? 17.407 19.899 6.752 1.00 94.19 729 ARG A N 1
ATOM 5492 C CA . ARG A 1 729 ? 18.769 19.344 6.581 1.00 94.19 729 ARG A CA 1
ATOM 5493 C C . ARG A 1 729 ? 19.346 19.402 5.157 1.00 94.19 729 ARG A C 1
ATOM 5495 O O . ARG A 1 729 ? 20.287 18.683 4.844 1.00 94.19 729 ARG A O 1
ATOM 5502 N N . GLY A 1 730 ? 18.812 20.286 4.315 1.00 88.50 730 GLY A N 1
ATOM 5503 C CA . GLY A 1 730 ? 19.184 20.429 2.902 1.00 88.50 730 GLY A CA 1
ATOM 5504 C C . GLY A 1 730 ? 18.129 19.902 1.925 1.00 88.50 730 GLY A C 1
ATOM 5505 O O . GLY A 1 730 ? 18.171 20.259 0.750 1.00 88.50 730 GLY A O 1
ATOM 5506 N N . LEU A 1 731 ? 17.144 19.134 2.402 1.00 92.69 731 LEU A N 1
ATOM 5507 C CA . LEU A 1 731 ? 15.938 18.827 1.639 1.00 92.69 731 LEU A CA 1
ATOM 5508 C C . LEU A 1 731 ? 15.111 20.109 1.452 1.00 92.69 731 LEU A C 1
ATOM 5510 O O . LEU A 1 731 ? 14.981 20.924 2.369 1.00 92.69 731 LEU A O 1
ATOM 5514 N N . GLN A 1 732 ? 14.539 20.277 0.262 1.00 92.00 732 GLN A N 1
ATOM 5515 C CA . GLN A 1 732 ? 13.635 21.377 -0.062 1.00 92.00 732 GLN A CA 1
ATOM 5516 C C . GLN A 1 732 ? 12.244 20.818 -0.347 1.00 92.00 732 GLN A C 1
ATOM 5518 O O . GLN A 1 732 ? 12.090 19.996 -1.247 1.00 92.00 732 GLN A O 1
ATOM 5523 N N . LEU A 1 733 ? 11.233 21.296 0.377 1.00 94.25 733 LEU A N 1
ATOM 5524 C CA . LEU A 1 733 ? 9.838 20.895 0.178 1.00 94.25 733 LEU A CA 1
ATOM 5525 C C . LEU A 1 733 ? 8.984 22.069 -0.301 1.00 94.25 733 LEU A C 1
ATOM 5527 O O . LEU A 1 733 ? 9.286 23.236 -0.046 1.00 94.25 733 LEU A O 1
ATOM 5531 N N . ARG A 1 734 ? 7.880 21.759 -0.979 1.00 94.00 734 ARG A N 1
ATOM 5532 C CA . ARG A 1 734 ? 6.860 22.730 -1.394 1.00 94.00 734 ARG A CA 1
ATOM 5533 C C . ARG A 1 734 ? 5.560 22.502 -0.639 1.00 94.00 734 ARG A C 1
ATOM 5535 O O . ARG A 1 734 ? 5.234 21.373 -0.307 1.00 94.00 734 ARG A O 1
ATOM 5542 N N . ALA A 1 735 ? 4.785 23.561 -0.422 1.00 90.62 735 ALA A N 1
ATOM 5543 C CA . ALA A 1 735 ? 3.436 23.428 0.135 1.00 90.62 735 ALA A CA 1
ATOM 5544 C C . ALA A 1 735 ? 2.448 22.767 -0.853 1.00 90.62 735 ALA A C 1
ATOM 5546 O O . ALA A 1 735 ? 1.423 22.224 -0.452 1.00 90.62 735 ALA A O 1
ATOM 5547 N N . GLN A 1 736 ? 2.732 22.869 -2.157 1.00 92.75 736 GLN A N 1
ATOM 5548 C CA . GLN A 1 736 ? 1.893 22.400 -3.261 1.00 92.75 736 GLN A CA 1
ATOM 5549 C C . GLN A 1 736 ? 2.774 21.983 -4.445 1.00 92.75 736 GLN A C 1
ATOM 5551 O O . GLN A 1 736 ? 3.782 22.640 -4.728 1.00 92.75 736 GLN A O 1
ATOM 5556 N N . PHE A 1 737 ? 2.367 20.936 -5.167 1.00 92.94 737 PHE A N 1
ATOM 5557 C CA . PHE A 1 737 ? 3.008 20.485 -6.402 1.00 92.94 737 PHE A CA 1
ATOM 5558 C C . PHE A 1 737 ? 1.974 20.352 -7.548 1.00 92.94 737 PHE A C 1
ATOM 5560 O O . PHE A 1 737 ? 0.838 19.941 -7.287 1.00 92.94 737 PHE A O 1
ATOM 5567 N N . PRO A 1 738 ? 2.322 20.681 -8.813 1.00 94.81 738 PRO A N 1
ATOM 5568 C CA . PRO A 1 738 ? 3.590 21.273 -9.259 1.00 94.81 738 PRO A CA 1
ATOM 5569 C C . PRO A 1 738 ? 3.777 22.690 -8.703 1.00 94.81 738 PRO A C 1
ATOM 5571 O O . PRO A 1 738 ? 2.805 23.380 -8.424 1.00 94.81 738 PRO A O 1
ATOM 5574 N N . SER A 1 739 ? 5.020 23.132 -8.519 1.00 95.00 739 SER A N 1
ATOM 5575 C CA . SER A 1 739 ? 5.306 24.437 -7.908 1.00 95.00 739 SER A CA 1
ATOM 5576 C C . SER A 1 739 ? 5.967 25.382 -8.917 1.00 95.00 739 SER A C 1
ATOM 5578 O O . SER A 1 739 ? 6.880 24.938 -9.622 1.00 95.00 739 SER A O 1
ATOM 5580 N N . PRO A 1 740 ? 5.559 26.662 -9.014 1.00 95.75 740 PRO A N 1
ATOM 5581 C CA . PRO A 1 740 ? 6.291 27.670 -9.777 1.00 95.75 740 PRO A CA 1
ATOM 5582 C C . PRO A 1 740 ? 7.727 27.810 -9.263 1.00 95.75 740 PRO A C 1
ATOM 5584 O O . PRO A 1 740 ? 7.975 27.695 -8.063 1.00 95.75 740 PRO A O 1
ATOM 5587 N N . ALA A 1 741 ? 8.683 28.112 -10.143 1.00 93.94 741 ALA A N 1
ATOM 5588 C CA . ALA A 1 741 ? 10.080 28.296 -9.736 1.00 93.94 741 ALA A CA 1
ATOM 5589 C C . ALA A 1 741 ? 10.264 29.426 -8.703 1.00 93.94 741 ALA A C 1
ATOM 5591 O O . ALA A 1 741 ? 11.131 29.330 -7.839 1.00 93.94 741 ALA A O 1
ATOM 5592 N N . THR A 1 742 ? 9.419 30.458 -8.780 1.00 93.00 742 THR A N 1
ATOM 5593 C CA . THR A 1 742 ? 9.413 31.659 -7.929 1.00 93.00 742 THR A CA 1
ATOM 5594 C C . THR A 1 742 ? 8.699 31.492 -6.588 1.00 93.00 742 THR A C 1
ATOM 5596 O O . THR A 1 742 ? 8.786 32.385 -5.749 1.00 93.00 742 THR A O 1
ATOM 5599 N N . ALA A 1 743 ? 7.984 30.387 -6.357 1.00 92.56 743 ALA A N 1
ATOM 5600 C CA . ALA A 1 743 ? 7.358 30.136 -5.061 1.00 92.56 743 ALA A CA 1
ATOM 5601 C C . ALA A 1 743 ? 8.436 29.992 -3.957 1.00 92.56 743 ALA A C 1
ATOM 5603 O O . ALA A 1 743 ? 9.579 29.631 -4.267 1.00 92.56 743 ALA A O 1
ATOM 5604 N N . PRO A 1 744 ? 8.109 30.165 -2.664 1.00 91.06 744 PRO A N 1
ATOM 5605 C CA . PRO A 1 744 ? 9.044 29.889 -1.572 1.00 91.06 744 PRO A CA 1
ATOM 5606 C C . PRO A 1 744 ? 9.277 28.378 -1.386 1.00 91.06 744 PRO A C 1
ATOM 5608 O O . PRO A 1 744 ? 8.329 27.585 -1.376 1.00 91.06 744 PRO A O 1
ATOM 5611 N N . SER A 1 745 ? 10.542 27.960 -1.266 1.00 90.75 745 SER A N 1
ATOM 5612 C CA . SER A 1 745 ? 10.904 26.605 -0.820 1.00 90.75 745 SER A CA 1
ATOM 5613 C C . SER A 1 745 ? 10.912 26.557 0.705 1.00 90.75 745 SER A C 1
ATOM 5615 O O . SER A 1 745 ? 11.475 27.435 1.357 1.00 90.75 745 SER A O 1
ATOM 5617 N N . LEU A 1 746 ? 10.351 25.498 1.282 1.00 92.62 746 LEU A N 1
ATOM 5618 C CA . LEU A 1 746 ? 10.495 25.199 2.700 1.00 92.62 746 LEU A CA 1
ATOM 5619 C C . LEU A 1 746 ? 11.865 24.542 2.909 1.00 92.62 746 LEU A C 1
ATOM 5621 O O . LEU A 1 746 ? 12.161 23.525 2.284 1.00 92.62 746 LEU A O 1
ATOM 5625 N N . ALA A 1 747 ? 12.681 25.127 3.789 1.00 91.38 747 ALA A N 1
ATOM 5626 C CA . ALA A 1 747 ? 13.951 24.567 4.282 1.00 91.38 747 ALA A CA 1
ATOM 5627 C C . ALA A 1 747 ? 13.880 24.174 5.775 1.00 91.38 747 ALA A C 1
ATOM 5629 O O . ALA A 1 747 ? 14.825 23.637 6.352 1.00 91.38 747 ALA A O 1
ATOM 5630 N N . SER A 1 748 ? 12.752 24.469 6.420 1.00 93.44 748 SER A N 1
ATOM 5631 C CA . SER A 1 748 ? 12.458 24.155 7.816 1.00 93.44 748 SER A CA 1
ATOM 5632 C C . SER A 1 748 ? 10.954 24.196 8.053 1.00 93.44 748 SER A C 1
ATOM 5634 O O . SER A 1 748 ? 10.248 24.926 7.358 1.00 93.44 748 SER A O 1
ATOM 5636 N N . LEU A 1 749 ? 10.492 23.486 9.075 1.00 92.94 749 LEU A N 1
ATOM 5637 C CA . LEU A 1 749 ? 9.101 23.456 9.524 1.00 92.94 749 LEU A CA 1
ATOM 5638 C C . LEU A 1 749 ? 9.023 23.792 11.023 1.00 92.94 749 LEU A C 1
ATOM 5640 O O . LEU A 1 749 ? 10.038 23.785 11.718 1.00 92.94 749 LEU A O 1
ATOM 5644 N N . THR A 1 750 ? 7.822 24.052 11.534 1.00 90.31 750 THR A N 1
ATOM 5645 C CA . THR A 1 750 ? 7.573 24.233 12.973 1.00 90.31 750 THR A CA 1
ATOM 5646 C C . THR A 1 750 ? 6.984 22.949 13.543 1.00 90.31 750 THR A C 1
ATOM 5648 O O . THR A 1 750 ? 6.019 22.428 12.993 1.00 90.31 750 THR A O 1
ATOM 5651 N N . GLY A 1 751 ? 7.544 22.425 14.632 1.00 91.75 751 GLY A N 1
ATOM 5652 C CA . GLY A 1 751 ? 7.061 21.206 15.291 1.00 91.75 751 GLY A CA 1
ATOM 5653 C C . GLY A 1 751 ? 7.505 21.129 16.746 1.00 91.75 751 GLY A C 1
ATOM 5654 O O . GLY A 1 751 ? 8.117 22.060 17.258 1.00 91.75 751 GLY A O 1
ATOM 5655 N N . LEU A 1 752 ? 7.189 20.037 17.435 1.00 92.56 752 LEU A N 1
ATOM 5656 C CA . LEU A 1 752 ? 7.488 19.879 18.856 1.00 92.56 752 LEU A CA 1
ATOM 5657 C C . LEU A 1 752 ? 8.999 19.723 19.074 1.00 92.56 752 LEU A C 1
ATOM 5659 O O . LEU A 1 752 ? 9.597 18.753 18.611 1.00 92.56 752 LEU A O 1
ATOM 5663 N N . GLY A 1 753 ? 9.603 20.639 19.834 1.00 93.38 753 GLY A N 1
ATOM 5664 C CA . GLY A 1 753 ? 11.055 20.689 20.038 1.00 93.38 753 GLY A CA 1
ATOM 5665 C C . GLY A 1 753 ? 11.651 19.409 20.618 1.00 93.38 753 GLY A C 1
ATOM 5666 O O . GLY A 1 753 ? 12.754 19.022 20.251 1.00 93.38 753 GLY A O 1
ATOM 5667 N N . ALA A 1 754 ? 10.885 18.683 21.439 1.00 92.81 754 ALA A N 1
ATOM 5668 C CA . ALA A 1 754 ? 11.306 17.390 21.973 1.00 92.81 754 ALA A CA 1
ATOM 5669 C C . ALA A 1 754 ? 11.607 16.352 20.872 1.00 92.81 754 ALA A C 1
ATOM 5671 O O . ALA A 1 754 ? 12.567 15.604 21.010 1.00 92.81 754 ALA A O 1
ATOM 5672 N N . VAL A 1 755 ? 10.837 16.319 19.773 1.00 92.69 755 VAL A N 1
ATOM 5673 C CA . VAL A 1 755 ? 11.009 15.341 18.673 1.00 92.69 755 VAL A CA 1
ATOM 5674 C C . VAL A 1 755 ? 11.767 15.899 17.467 1.00 92.69 755 VAL A C 1
ATOM 5676 O O . VAL A 1 755 ? 12.005 15.163 16.508 1.00 92.69 755 VAL A O 1
ATOM 5679 N N . GLN A 1 756 ? 12.196 17.166 17.512 1.00 94.62 756 GLN A N 1
ATOM 5680 C CA . GLN A 1 756 ? 13.036 17.776 16.476 1.00 94.62 756 GLN A CA 1
ATOM 5681 C C . GLN A 1 756 ? 14.229 16.882 16.075 1.00 94.62 756 GLN A C 1
ATOM 5683 O O . GLN A 1 756 ? 14.416 16.698 14.871 1.00 94.62 756 GLN A O 1
ATOM 5688 N N . PRO A 1 757 ? 14.993 16.257 17.001 1.00 94.19 757 PRO A N 1
ATOM 5689 C CA . PRO A 1 757 ? 16.122 15.407 16.620 1.00 94.19 757 PRO A CA 1
ATOM 5690 C C . PRO A 1 757 ? 15.729 14.181 15.784 1.00 94.19 757 PRO A C 1
ATOM 5692 O O . PRO A 1 757 ? 16.509 13.757 14.937 1.00 94.19 757 PRO A O 1
ATOM 5695 N N . ALA A 1 758 ? 14.529 13.621 15.984 1.00 92.44 758 ALA A N 1
ATOM 5696 C CA . ALA A 1 758 ? 14.049 12.473 15.213 1.00 92.44 758 ALA A CA 1
ATOM 5697 C C . ALA A 1 758 ? 13.696 12.863 13.772 1.00 92.44 758 ALA A C 1
ATOM 5699 O O . ALA A 1 758 ? 14.121 12.192 12.832 1.00 92.44 758 ALA A O 1
ATOM 5700 N N . PHE A 1 759 ? 12.989 13.984 13.595 1.00 95.50 759 PHE A N 1
ATOM 5701 C CA . PHE A 1 759 ? 12.714 14.544 12.270 1.00 95.50 759 PHE A CA 1
ATOM 5702 C C . PHE A 1 759 ? 13.999 14.944 11.541 1.00 95.50 759 PHE A C 1
ATOM 5704 O O . PHE A 1 759 ? 14.190 14.569 10.388 1.00 95.50 759 PHE A O 1
ATOM 5711 N N . GLU A 1 760 ? 14.901 15.674 12.203 1.00 96.75 760 GLU A N 1
ATOM 5712 C CA . GLU A 1 760 ? 16.162 16.095 11.589 1.00 96.75 760 GLU A CA 1
ATOM 5713 C C . GLU A 1 760 ? 17.040 14.903 11.202 1.00 96.75 760 GLU A C 1
ATOM 5715 O O . GLU A 1 760 ? 17.600 14.899 10.110 1.00 96.75 760 GLU A O 1
ATOM 5720 N N . ALA A 1 761 ? 17.126 13.859 12.030 1.00 95.94 761 ALA A N 1
ATOM 5721 C CA . ALA A 1 761 ? 17.878 12.659 11.675 1.00 95.94 761 ALA A CA 1
ATOM 5722 C C . ALA A 1 761 ? 17.270 11.928 10.460 1.00 95.94 761 ALA A C 1
ATOM 5724 O O . ALA A 1 761 ? 18.016 11.501 9.576 1.00 95.94 761 ALA A O 1
ATOM 5725 N N . ALA A 1 762 ? 15.937 11.859 10.362 1.00 96.31 762 ALA A N 1
ATOM 5726 C CA . ALA A 1 762 ? 15.251 11.290 9.203 1.00 96.31 762 ALA A CA 1
ATOM 5727 C C . ALA A 1 762 ? 15.482 12.119 7.921 1.00 96.31 762 ALA A C 1
ATOM 5729 O O . ALA A 1 762 ? 15.875 11.569 6.891 1.00 96.31 762 ALA A O 1
ATOM 5730 N N . PHE A 1 763 ? 15.321 13.447 7.969 1.00 96.81 763 PHE A N 1
ATOM 5731 C CA . PHE A 1 763 ? 15.575 14.308 6.806 1.00 96.81 763 PHE A CA 1
ATOM 5732 C C . PHE A 1 763 ? 17.050 14.306 6.386 1.00 96.81 763 PHE A C 1
ATOM 5734 O O . PHE A 1 763 ? 17.338 14.258 5.191 1.00 96.81 763 PHE A O 1
ATOM 5741 N N . GLN A 1 764 ? 17.991 14.285 7.339 1.00 95.75 764 GLN A N 1
ATOM 5742 C CA . GLN A 1 764 ? 19.414 14.128 7.030 1.00 95.75 764 GLN A CA 1
ATOM 5743 C C . GLN A 1 764 ? 19.676 12.790 6.330 1.00 95.75 764 GLN A C 1
ATOM 5745 O O . GLN A 1 764 ? 20.420 12.761 5.358 1.00 95.75 764 GLN A O 1
ATOM 5750 N N . ALA A 1 765 ? 19.038 11.698 6.763 1.00 96.12 765 ALA A N 1
ATOM 5751 C CA . ALA A 1 765 ? 19.195 10.400 6.115 1.00 96.12 765 ALA A CA 1
ATOM 5752 C C . ALA A 1 765 ? 18.666 10.385 4.667 1.00 96.12 765 ALA A C 1
ATOM 5754 O O . ALA A 1 765 ? 19.317 9.806 3.802 1.00 96.12 765 ALA A O 1
ATOM 5755 N N . VAL A 1 766 ? 17.553 11.071 4.371 1.00 96.50 766 VAL A N 1
ATOM 5756 C CA . VAL A 1 766 ? 17.058 11.250 2.988 1.00 96.50 766 VAL A CA 1
ATOM 5757 C C . VAL A 1 766 ? 18.090 11.985 2.122 1.00 96.50 766 VAL A C 1
ATOM 5759 O O . VAL A 1 766 ? 18.376 11.550 1.006 1.00 96.50 766 VAL A O 1
ATOM 5762 N N . VAL A 1 767 ? 18.682 13.067 2.641 1.00 94.81 767 VAL A N 1
ATOM 5763 C CA . VAL A 1 767 ? 19.697 13.866 1.928 1.00 94.81 767 VAL A CA 1
ATOM 5764 C C . VAL A 1 767 ? 20.997 13.082 1.725 1.00 94.81 767 VAL A C 1
ATOM 5766 O O . VAL A 1 767 ? 21.537 13.065 0.619 1.00 94.81 767 VAL A O 1
ATOM 5769 N N . ASP A 1 768 ? 21.472 12.383 2.757 1.00 94.56 768 ASP A N 1
ATOM 5770 C CA . ASP A 1 768 ? 22.723 11.611 2.745 1.00 94.56 768 ASP A CA 1
ATOM 5771 C C . ASP A 1 768 ? 22.666 10.380 1.813 1.00 94.56 768 ASP A C 1
ATOM 5773 O O . ASP A 1 768 ? 23.708 9.878 1.388 1.00 94.56 768 ASP A O 1
ATOM 5777 N N . LEU A 1 769 ? 21.459 9.895 1.491 1.00 94.94 769 LEU A N 1
ATOM 5778 C CA . LEU A 1 769 ? 21.188 8.840 0.499 1.00 94.94 769 LEU A CA 1
ATOM 5779 C C . LEU A 1 769 ? 20.875 9.385 -0.898 1.00 94.94 769 LEU A C 1
ATOM 5781 O O . LEU A 1 769 ? 20.653 8.620 -1.833 1.00 94.94 769 LEU A O 1
ATOM 5785 N N . GLY A 1 770 ? 20.810 10.706 -1.043 1.00 94.44 770 GLY A N 1
ATOM 5786 C CA . GLY A 1 770 ? 20.452 11.358 -2.290 1.00 94.44 770 GLY A CA 1
ATOM 5787 C C . GLY A 1 770 ? 19.023 11.085 -2.764 1.00 94.44 770 GLY A C 1
ATOM 5788 O O . GLY A 1 770 ? 18.785 11.042 -3.971 1.00 94.44 770 GLY A O 1
ATOM 5789 N N . TRP A 1 771 ? 18.081 10.899 -1.832 1.00 96.12 771 TRP A N 1
ATOM 5790 C CA . TRP A 1 771 ? 16.661 10.586 -2.067 1.00 96.12 771 TRP A CA 1
ATOM 5791 C C . TRP A 1 771 ? 15.764 11.840 -2.159 1.00 96.12 771 TRP A C 1
ATOM 5793 O O . TRP A 1 771 ? 14.553 11.775 -1.941 1.00 96.12 771 TRP A O 1
ATOM 5803 N N . ASN A 1 772 ? 16.347 12.997 -2.493 1.00 94.75 772 ASN A N 1
ATOM 5804 C CA . ASN A 1 772 ? 15.653 14.290 -2.615 1.00 94.75 772 ASN A CA 1
ATOM 5805 C C . ASN A 1 772 ? 14.529 14.291 -3.676 1.00 94.75 772 ASN A C 1
ATOM 5807 O O . ASN A 1 772 ? 13.653 15.148 -3.650 1.00 94.75 772 ASN A O 1
ATOM 5811 N N . ASP A 1 773 ? 14.559 13.350 -4.620 1.00 95.25 773 ASP A N 1
ATOM 5812 C CA . ASP A 1 773 ? 13.538 13.100 -5.644 1.00 95.25 773 ASP A CA 1
ATOM 5813 C C . ASP A 1 773 ? 12.256 12.477 -5.071 1.00 95.25 773 ASP A C 1
ATOM 5815 O O . ASP A 1 773 ? 11.171 12.665 -5.626 1.00 95.25 773 ASP A O 1
ATOM 5819 N N . LEU A 1 774 ? 12.370 11.758 -3.950 1.00 95.25 774 LEU A N 1
ATOM 5820 C CA . LEU A 1 774 ? 11.270 11.013 -3.340 1.00 95.25 774 LEU A CA 1
ATOM 5821 C C . LEU A 1 774 ? 10.400 11.873 -2.411 1.00 95.25 774 LEU A C 1
ATOM 5823 O O . LEU A 1 774 ? 9.295 11.457 -2.076 1.00 95.25 774 LEU A O 1
ATOM 5827 N N . LEU A 1 775 ? 10.862 13.060 -2.000 1.00 94.81 775 LEU A N 1
ATOM 5828 C CA . LEU A 1 775 ? 10.143 13.985 -1.117 1.00 94.81 775 LEU A CA 1
ATOM 5829 C C . LEU A 1 775 ? 10.189 15.411 -1.675 1.00 94.81 775 LEU A C 1
ATOM 5831 O O . LEU A 1 775 ? 11.234 16.055 -1.660 1.00 94.81 775 LEU A O 1
ATOM 5835 N N . PHE A 1 776 ? 9.046 15.914 -2.142 1.00 93.06 776 PHE A N 1
ATOM 5836 C CA . PHE A 1 776 ? 8.959 17.198 -2.853 1.00 93.06 776 PHE A CA 1
ATOM 5837 C C . PHE A 1 776 ? 7.792 18.086 -2.392 1.00 93.06 776 PHE A C 1
ATOM 5839 O O . PHE A 1 776 ? 7.823 19.297 -2.624 1.00 93.06 776 PHE A O 1
ATOM 5846 N N . GLU A 1 777 ? 6.775 17.531 -1.725 1.00 94.19 777 GLU A N 1
ATOM 5847 C CA . GLU A 1 777 ? 5.612 18.276 -1.226 1.00 94.19 777 GLU A CA 1
ATOM 5848 C C . GLU A 1 777 ? 5.286 17.922 0.233 1.00 94.19 777 GLU A C 1
ATOM 5850 O O . GLU A 1 777 ? 5.569 16.819 0.702 1.00 94.19 777 GLU A O 1
ATOM 5855 N N . THR A 1 778 ? 4.725 18.884 0.967 1.00 93.19 778 THR A N 1
ATOM 5856 C CA . THR A 1 778 ? 4.200 18.694 2.320 1.00 93.19 778 THR A CA 1
ATOM 5857 C C . THR A 1 778 ? 2.999 19.597 2.587 1.00 93.19 778 THR A C 1
ATOM 5859 O O . THR A 1 778 ? 2.991 20.758 2.182 1.00 93.19 778 THR A O 1
ATOM 5862 N N . GLN A 1 779 ? 2.016 19.105 3.349 1.00 85.12 779 GLN A N 1
ATOM 5863 C CA . GLN A 1 779 ? 0.929 19.938 3.896 1.00 85.12 779 GLN A CA 1
ATOM 5864 C C . GLN A 1 779 ? 1.229 20.472 5.311 1.00 85.12 779 GLN A C 1
ATOM 5866 O O . GLN A 1 779 ? 0.351 21.029 5.977 1.00 85.12 779 GLN A O 1
ATOM 5871 N N . GLY A 1 780 ? 2.491 20.368 5.738 1.00 81.88 780 GLY A N 1
ATOM 5872 C CA . GLY A 1 780 ? 3.032 20.993 6.938 1.00 81.88 780 GLY A CA 1
ATOM 5873 C C . GLY A 1 780 ? 3.095 20.081 8.163 1.00 81.88 780 GLY A C 1
ATOM 5874 O O . GLY A 1 780 ? 2.842 18.880 8.103 1.00 81.88 780 GLY A O 1
ATOM 5875 N N . MET A 1 781 ? 3.472 20.707 9.276 1.00 83.44 781 MET A N 1
ATOM 5876 C CA . MET A 1 781 ? 3.643 20.149 10.620 1.00 83.44 781 MET A CA 1
ATOM 5877 C C . MET A 1 781 ? 3.296 21.256 11.630 1.00 83.44 781 MET A C 1
ATOM 5879 O O . MET A 1 781 ? 3.325 22.438 11.280 1.00 83.44 781 MET A O 1
ATOM 5883 N N . GLY A 1 782 ? 2.951 20.898 12.872 1.00 78.81 782 GLY A N 1
ATOM 5884 C CA . GLY A 1 782 ? 2.825 21.875 13.965 1.00 78.81 782 GLY A CA 1
ATOM 5885 C C . GLY A 1 782 ? 1.682 22.874 13.791 1.00 78.81 782 GLY A C 1
ATOM 5886 O O . GLY A 1 782 ? 1.828 24.051 14.117 1.00 78.81 782 GLY A O 1
ATOM 5887 N N . CYS A 1 783 ? 0.543 22.414 13.270 1.00 85.12 783 CYS A N 1
ATOM 5888 C CA . CYS A 1 783 ? -0.652 23.236 13.116 1.00 85.12 783 CYS A CA 1
ATOM 5889 C C . CYS A 1 783 ? -1.698 22.899 14.184 1.00 85.12 783 CYS A C 1
ATOM 5891 O O . CYS A 1 783 ? -2.341 21.842 14.137 1.00 85.12 783 CYS A O 1
ATOM 5893 N N . PHE A 1 784 ? -1.891 23.806 15.142 1.00 89.00 784 PHE A N 1
ATOM 5894 C CA . PHE A 1 784 ? -2.843 23.648 16.237 1.00 89.00 784 PHE A CA 1
ATOM 5895 C C . PHE A 1 784 ? -4.287 23.844 15.748 1.00 89.00 784 PHE A C 1
ATOM 5897 O O . PHE A 1 784 ? -4.713 24.963 15.458 1.00 89.00 784 PHE A O 1
ATOM 5904 N N . ARG A 1 785 ? -5.037 22.744 15.596 1.00 89.69 785 ARG A N 1
ATOM 5905 C CA . ARG A 1 785 ? -6.397 22.677 15.039 1.00 89.69 785 ARG A CA 1
ATOM 5906 C C . ARG A 1 785 ? -7.106 21.353 15.350 1.00 89.69 785 ARG A C 1
ATOM 5908 O O . ARG A 1 785 ? -6.507 20.329 15.668 1.00 89.69 785 ARG A O 1
ATOM 5915 N N . GLY A 1 786 ? -8.411 21.353 15.145 1.00 85.75 786 GLY A N 1
ATOM 5916 C CA . GLY A 1 786 ? -9.253 20.170 15.154 1.00 85.75 786 GLY A CA 1
ATOM 5917 C C . GLY A 1 786 ? -9.136 19.323 13.885 1.00 85.75 786 GLY A C 1
ATOM 5918 O O . GLY A 1 786 ? -8.592 19.745 12.855 1.00 85.75 786 GLY A O 1
ATOM 5919 N N . LYS A 1 787 ? -9.700 18.112 13.939 1.00 82.12 787 LYS A N 1
ATOM 5920 C CA . LYS A 1 787 ? -9.779 17.201 12.789 1.00 82.12 787 LYS A CA 1
ATOM 5921 C C . LYS A 1 787 ? -10.705 17.775 11.710 1.00 82.12 787 LYS A C 1
ATOM 5923 O O . LYS A 1 787 ? -11.860 18.111 11.970 1.00 82.12 787 LYS A O 1
ATOM 5928 N N . LYS A 1 788 ? -10.202 17.854 10.474 1.00 74.19 788 LYS A N 1
ATOM 5929 C CA . LYS A 1 788 ? -10.952 18.301 9.290 1.00 74.19 788 LYS A CA 1
ATOM 5930 C C . LYS A 1 788 ? -11.695 17.113 8.666 1.00 74.19 788 LYS A C 1
ATOM 5932 O O . LYS A 1 788 ? -11.209 16.521 7.713 1.00 74.19 788 LYS A O 1
ATOM 5937 N N . VAL A 1 789 ? -12.862 16.762 9.208 1.00 71.31 789 VAL A N 1
ATOM 5938 C CA . VAL A 1 789 ? -13.760 15.762 8.599 1.00 71.31 789 VAL A CA 1
ATOM 5939 C C . VAL A 1 789 ? -14.915 16.494 7.901 1.00 71.31 789 VAL A C 1
ATOM 5941 O O . VAL A 1 789 ? -15.674 17.190 8.586 1.00 71.31 789 VAL A O 1
ATOM 5944 N N . PRO A 1 790 ? -15.068 16.377 6.566 1.00 61.81 790 PRO A N 1
ATOM 5945 C CA . PRO A 1 790 ? -16.165 17.009 5.835 1.00 61.81 790 PRO A CA 1
ATOM 5946 C C . PRO A 1 790 ? -17.535 16.664 6.431 1.00 61.81 790 PRO A C 1
ATOM 5948 O O . PRO A 1 790 ? -17.802 15.517 6.780 1.00 61.81 790 PRO A O 1
ATOM 5951 N N . GLY A 1 791 ? -18.402 17.669 6.581 1.00 66.31 791 GLY A N 1
ATOM 5952 C CA . GLY A 1 791 ? -19.758 17.491 7.116 1.00 66.31 791 GLY A CA 1
ATOM 5953 C C . GLY A 1 791 ? -19.861 17.186 8.619 1.00 66.31 791 GLY A C 1
ATOM 5954 O O . GLY A 1 791 ? -20.972 16.988 9.100 1.00 66.31 791 GLY A O 1
ATOM 5955 N N . SER A 1 792 ? -18.758 17.168 9.383 1.00 73.62 792 SER A N 1
ATOM 5956 C CA . SER A 1 792 ? -18.767 16.798 10.809 1.00 73.62 792 SER A CA 1
ATOM 5957 C C . SER A 1 792 ? -18.222 17.907 11.731 1.00 73.62 792 SER A C 1
ATOM 5959 O O . SER A 1 792 ? -17.047 17.881 12.108 1.00 73.62 792 SER A O 1
ATOM 5961 N N . PRO A 1 793 ? -19.064 18.863 12.180 1.00 76.19 793 PRO A N 1
ATOM 5962 C CA . PRO A 1 793 ? -18.669 19.875 13.169 1.00 76.19 793 PRO A CA 1
ATOM 5963 C C . PRO A 1 793 ? -18.154 19.265 14.483 1.00 76.19 793 PRO A C 1
ATOM 5965 O O . PRO A 1 793 ? -17.204 19.768 15.078 1.00 76.19 793 PRO A O 1
ATOM 5968 N N . ALA A 1 794 ? -18.718 18.128 14.904 1.00 80.56 794 ALA A N 1
ATOM 5969 C CA . ALA A 1 794 ? -18.265 17.394 16.086 1.00 80.56 794 ALA A CA 1
ATOM 5970 C C . ALA A 1 794 ? -16.816 16.879 15.957 1.00 80.56 794 ALA A C 1
ATOM 5972 O O . ALA A 1 794 ? -16.100 16.792 16.955 1.00 80.56 794 ALA A O 1
ATOM 5973 N N . ALA A 1 795 ? -16.337 16.577 14.742 1.00 76.06 795 ALA A N 1
ATOM 5974 C CA . ALA A 1 795 ? -14.947 16.179 14.537 1.00 76.06 795 ALA A CA 1
ATOM 5975 C C . ALA A 1 795 ? -13.962 17.330 14.785 1.00 76.06 795 ALA A C 1
ATOM 5977 O O . ALA A 1 795 ? -12.881 17.073 15.311 1.00 76.06 795 ALA A O 1
ATOM 5978 N N . ALA A 1 796 ? -14.354 18.578 14.507 1.00 82.06 796 ALA A N 1
ATOM 5979 C CA . ALA A 1 796 ? -13.521 19.755 14.746 1.00 82.06 796 ALA A CA 1
ATOM 5980 C C . ALA A 1 796 ? -13.218 19.995 16.237 1.00 82.06 796 ALA A C 1
ATOM 5982 O O . ALA A 1 796 ? -12.240 20.658 16.558 1.00 82.06 796 ALA A O 1
ATOM 5983 N N . ARG A 1 797 ? -14.011 19.429 17.160 1.00 88.44 797 ARG A N 1
ATOM 5984 C CA . ARG A 1 797 ? -13.745 19.491 18.610 1.00 88.44 797 ARG A CA 1
ATOM 5985 C C . ARG A 1 797 ? -12.694 18.478 19.085 1.00 88.44 797 ARG A C 1
ATOM 5987 O O . ARG A 1 797 ? -12.191 18.594 20.200 1.00 88.44 797 ARG A O 1
ATOM 5994 N N . ARG A 1 798 ? -12.329 17.501 18.245 1.00 87.44 798 ARG A N 1
ATOM 5995 C CA . ARG A 1 798 ? -11.223 16.565 18.495 1.00 87.44 798 ARG A CA 1
ATOM 5996 C C . ARG A 1 798 ? -9.948 17.131 17.878 1.00 87.44 798 ARG A C 1
ATOM 5998 O O . ARG A 1 798 ? -9.948 17.448 16.691 1.00 87.44 798 ARG A O 1
ATOM 6005 N N . MET A 1 799 ? -8.877 17.224 18.660 1.00 84.75 799 MET A N 1
ATOM 6006 C CA . MET A 1 799 ? -7.573 17.717 18.205 1.00 84.75 799 MET A CA 1
ATOM 6007 C C . MET A 1 799 ? -6.978 16.830 17.093 1.00 84.75 799 MET A C 1
ATOM 6009 O O . MET A 1 799 ? -7.228 15.622 17.047 1.00 84.75 799 MET A O 1
ATOM 6013 N N . SER A 1 800 ? -6.210 17.428 16.181 1.00 84.56 800 SER A N 1
ATOM 6014 C CA . SER A 1 800 ? -5.396 16.713 15.188 1.00 84.56 800 SER A CA 1
ATOM 6015 C C . SER A 1 800 ? -4.023 16.342 15.769 1.00 84.56 800 SER A C 1
ATOM 6017 O O . SER A 1 800 ? -3.458 17.139 16.509 1.00 84.56 800 SER A O 1
ATOM 6019 N N . GLU A 1 801 ? -3.404 15.218 15.389 1.00 80.56 801 GLU A N 1
ATOM 6020 C CA . GLU A 1 801 ? -2.012 14.935 15.817 1.00 80.56 801 GLU A CA 1
ATOM 6021 C C . GLU A 1 801 ? -1.002 15.922 15.189 1.00 80.56 801 GLU A C 1
ATOM 6023 O O . GLU A 1 801 ? 0.045 16.206 15.762 1.00 80.56 801 GLU A O 1
ATOM 6028 N N . HIS A 1 802 ? -1.363 16.591 14.087 1.00 87.19 802 HIS A N 1
ATOM 6029 C CA . HIS A 1 802 ? -0.621 17.760 13.577 1.00 87.19 802 HIS A CA 1
ATOM 6030 C C . HIS A 1 802 ? -0.486 18.896 14.600 1.00 87.19 802 HIS A C 1
ATOM 6032 O O . HIS A 1 802 ? 0.475 19.660 14.559 1.00 87.19 802 HIS A O 1
ATOM 6038 N N . SER A 1 803 ? -1.431 19.001 15.535 1.00 84.88 803 SER A N 1
ATOM 6039 C CA . SER A 1 803 ? -1.444 20.001 16.610 1.00 84.88 803 SER A CA 1
ATOM 6040 C C . SER A 1 803 ? -0.494 19.673 17.746 1.00 84.88 803 SER A C 1
ATOM 6042 O O . SER A 1 803 ? -0.113 20.568 18.492 1.00 84.88 803 SER A O 1
ATOM 6044 N N . MET A 1 804 ? -0.082 18.408 17.848 1.00 83.94 804 MET A N 1
ATOM 6045 C CA . MET A 1 804 ? 0.978 17.987 18.753 1.00 83.94 804 MET A CA 1
ATOM 6046 C C . MET A 1 804 ? 2.367 18.401 18.260 1.00 83.94 804 MET A C 1
ATOM 6048 O O . MET A 1 804 ? 3.314 18.301 19.029 1.00 83.94 804 MET A O 1
ATOM 6052 N N . GLY A 1 805 ? 2.520 18.824 16.996 1.00 87.81 805 GLY A N 1
ATOM 6053 C CA . GLY A 1 805 ? 3.829 19.110 16.398 1.00 87.81 805 GLY A CA 1
ATOM 6054 C C . GLY A 1 805 ? 4.696 17.869 16.164 1.00 87.81 805 GLY A C 1
ATOM 6055 O O . GLY A 1 805 ? 5.886 18.011 15.907 1.00 87.81 805 GLY A O 1
ATOM 6056 N N . ILE A 1 806 ? 4.114 16.669 16.257 1.00 89.56 806 ILE A N 1
ATOM 6057 C CA . ILE A 1 806 ? 4.807 15.378 16.098 1.00 89.56 806 ILE A CA 1
ATOM 6058 C C . ILE A 1 806 ? 4.523 14.697 14.759 1.00 89.56 806 ILE A C 1
ATOM 6060 O O . ILE A 1 806 ? 5.028 13.603 14.525 1.00 89.56 806 ILE A O 1
ATOM 6064 N N . ALA A 1 807 ? 3.690 15.309 13.916 1.00 91.62 807 ALA A N 1
ATOM 6065 C CA . ALA A 1 807 ? 3.223 14.722 12.671 1.00 91.62 807 ALA A CA 1
ATOM 6066 C C . ALA A 1 807 ? 3.434 15.645 11.469 1.00 91.62 807 ALA A C 1
ATOM 6068 O O . ALA A 1 807 ? 3.301 16.865 11.593 1.00 91.62 807 ALA A O 1
ATOM 6069 N N . ILE A 1 808 ? 3.725 15.038 10.321 1.00 93.75 808 ILE A N 1
ATOM 6070 C CA . ILE A 1 808 ? 3.920 15.687 9.023 1.00 93.75 808 ILE A CA 1
ATOM 6071 C C . ILE A 1 808 ? 3.124 14.941 7.948 1.00 93.75 808 ILE A C 1
ATOM 6073 O O . ILE A 1 808 ? 3.066 13.713 7.965 1.00 93.75 808 ILE A O 1
ATOM 6077 N N . ASP A 1 809 ? 2.552 15.676 6.994 1.00 94.00 809 ASP A N 1
ATOM 6078 C CA . ASP A 1 809 ? 1.990 15.085 5.773 1.00 94.00 809 ASP A CA 1
ATOM 6079 C C . ASP A 1 809 ? 2.965 15.321 4.607 1.00 94.00 809 ASP A C 1
ATOM 6081 O O . ASP A 1 809 ? 3.391 16.460 4.392 1.00 94.00 809 ASP A O 1
ATOM 6085 N N . LEU A 1 810 ? 3.324 14.273 3.861 1.00 95.00 810 LEU A N 1
ATOM 6086 C CA . LEU A 1 810 ? 4.309 14.281 2.769 1.00 95.00 810 LEU A CA 1
ATOM 6087 C C . LEU A 1 810 ? 3.700 13.766 1.454 1.00 95.00 810 LEU A C 1
ATOM 6089 O O . LEU A 1 810 ? 2.959 12.781 1.450 1.00 95.00 810 LEU A O 1
ATOM 6093 N N . ASN A 1 811 ? 4.042 14.415 0.335 1.00 93.81 811 ASN A N 1
ATOM 6094 C CA . ASN A 1 811 ? 3.570 14.118 -1.027 1.00 93.81 811 ASN A CA 1
ATOM 6095 C C . ASN A 1 811 ? 2.046 13.861 -1.088 1.00 93.81 811 ASN A C 1
ATOM 6097 O O . ASN A 1 811 ? 1.576 12.865 -1.649 1.00 93.81 811 ASN A O 1
ATOM 6101 N N . ALA A 1 812 ? 1.271 14.742 -0.458 1.00 87.25 812 ALA A N 1
ATOM 6102 C CA . ALA A 1 812 ? -0.100 14.504 -0.029 1.00 87.25 812 ALA A CA 1
ATOM 6103 C C . ALA A 1 812 ? -1.080 14.197 -1.168 1.00 87.25 812 ALA A C 1
ATOM 6105 O O . ALA A 1 812 ? -1.967 13.359 -1.009 1.00 87.25 812 ALA A O 1
ATOM 6106 N N . PHE A 1 813 ? -0.921 14.821 -2.338 1.00 83.94 813 PHE A N 1
ATOM 6107 C CA . PHE A 1 813 ? -1.832 14.593 -3.467 1.00 83.94 813 PHE A CA 1
ATOM 6108 C C . PHE A 1 813 ? -1.708 13.187 -4.090 1.00 83.94 813 PHE A C 1
ATOM 6110 O O . PHE A 1 813 ? -2.669 12.694 -4.677 1.00 83.94 813 PHE A O 1
ATOM 6117 N N . GLU A 1 814 ? -0.559 12.522 -3.936 1.00 85.12 814 GLU A N 1
ATOM 6118 C CA . GLU A 1 814 ? -0.344 11.123 -4.351 1.00 85.12 814 GLU A CA 1
ATOM 6119 C C . GLU A 1 814 ? -0.689 10.126 -3.240 1.00 85.12 814 GLU A C 1
ATOM 6121 O O . GLU A 1 814 ? -0.709 8.914 -3.450 1.00 85.12 814 GLU A O 1
ATOM 6126 N N . ASN A 1 815 ? -0.937 10.643 -2.039 1.00 86.62 815 ASN A N 1
ATOM 6127 C CA . ASN A 1 815 ? -1.030 9.893 -0.796 1.00 86.62 815 ASN A CA 1
ATOM 6128 C C . ASN A 1 815 ? -2.281 10.272 0.005 1.00 86.62 815 ASN A C 1
ATOM 6130 O O . ASN A 1 815 ? -2.301 10.196 1.231 1.00 86.62 815 ASN A O 1
ATOM 6134 N N . ALA A 1 816 ? -3.334 10.676 -0.708 1.00 83.62 816 ALA A N 1
ATOM 6135 C CA . ALA A 1 816 ? -4.560 11.189 -0.122 1.00 83.62 816 ALA A CA 1
ATOM 6136 C C . ALA A 1 816 ? -5.208 10.184 0.846 1.00 83.62 816 ALA A C 1
ATOM 6138 O O . ALA A 1 816 ? -5.234 8.972 0.602 1.00 83.62 816 ALA A O 1
ATOM 6139 N N . GLN A 1 817 ? -5.780 10.707 1.929 1.00 80.19 817 GLN A N 1
ATOM 6140 C CA . GLN A 1 817 ? -6.499 9.929 2.935 1.00 80.19 817 GLN A CA 1
ATOM 6141 C C . GLN A 1 817 ? -7.592 9.037 2.306 1.00 80.19 817 GLN A C 1
ATOM 6143 O O . GLN A 1 817 ? -8.271 9.426 1.356 1.00 80.19 817 GLN A O 1
ATOM 6148 N N . ASN A 1 818 ? -7.776 7.838 2.862 1.00 79.31 818 ASN A N 1
ATOM 6149 C CA . ASN A 1 818 ? -8.627 6.742 2.376 1.00 79.31 818 ASN A CA 1
ATOM 6150 C C . ASN A 1 818 ? -8.220 6.121 1.027 1.00 79.31 818 ASN A C 1
ATOM 6152 O O . ASN A 1 818 ? -8.972 5.314 0.481 1.00 79.31 818 ASN A O 1
ATOM 6156 N N . THR A 1 819 ? -7.033 6.432 0.499 1.00 78.44 819 THR A N 1
ATOM 6157 C CA . THR A 1 819 ? -6.466 5.725 -0.660 1.00 78.44 819 THR A CA 1
ATOM 6158 C C . THR A 1 819 ? -5.413 4.698 -0.233 1.00 78.44 819 THR A C 1
ATOM 6160 O O . THR A 1 819 ? -5.078 4.559 0.945 1.00 78.44 819 THR A O 1
ATOM 6163 N N . ALA A 1 820 ? -4.867 3.963 -1.203 1.00 70.50 820 ALA A N 1
ATOM 6164 C CA . ALA A 1 820 ? -3.657 3.181 -0.982 1.00 70.50 820 ALA A CA 1
ATOM 6165 C C . ALA A 1 820 ? -2.411 4.074 -0.777 1.00 70.50 820 ALA A C 1
ATOM 6167 O O . ALA A 1 820 ? -1.496 3.693 -0.044 1.00 70.50 820 ALA A O 1
ATOM 6168 N N . GLY A 1 821 ? -2.394 5.259 -1.391 1.00 76.88 821 GLY A N 1
ATOM 6169 C CA . GLY A 1 821 ? -1.199 6.077 -1.567 1.00 76.88 821 GLY A CA 1
ATOM 6170 C C . GLY A 1 821 ? -0.151 5.429 -2.472 1.00 76.88 821 GLY A C 1
ATOM 6171 O O . GLY A 1 821 ? -0.200 4.232 -2.742 1.00 76.88 821 GLY A O 1
ATOM 6172 N N . ALA A 1 822 ? 0.799 6.239 -2.929 1.00 84.25 822 ALA A N 1
ATOM 6173 C CA . ALA A 1 822 ? 1.908 5.832 -3.790 1.00 84.25 822 ALA A CA 1
ATOM 6174 C C . ALA A 1 822 ? 3.292 5.969 -3.123 1.00 84.25 822 ALA A C 1
ATOM 6176 O O . ALA A 1 822 ? 4.297 5.721 -3.790 1.00 84.25 822 ALA A O 1
ATOM 6177 N N . MET A 1 823 ? 3.357 6.350 -1.838 1.00 89.06 823 MET A N 1
ATOM 6178 C CA . MET A 1 823 ? 4.584 6.629 -1.075 1.00 89.06 823 MET A CA 1
ATOM 6179 C C . MET A 1 823 ? 5.684 5.589 -1.327 1.00 89.06 823 MET A C 1
ATOM 6181 O O . MET A 1 823 ? 5.440 4.380 -1.263 1.00 89.06 823 MET A O 1
ATOM 6185 N N . ASP A 1 824 ? 6.898 6.058 -1.628 1.00 89.88 824 ASP A N 1
ATOM 6186 C CA . ASP A 1 824 ? 8.020 5.168 -1.925 1.00 89.88 824 ASP A CA 1
ATOM 6187 C C . ASP A 1 824 ? 8.335 4.301 -0.689 1.00 89.88 824 ASP A C 1
ATOM 6189 O O . ASP A 1 824 ? 8.450 4.842 0.419 1.00 89.88 824 ASP A O 1
ATOM 6193 N N . PRO A 1 825 ? 8.468 2.966 -0.836 1.00 86.19 825 PRO A N 1
ATOM 6194 C CA . PRO A 1 825 ? 8.764 2.081 0.280 1.00 86.19 825 PRO A CA 1
ATOM 6195 C C . PRO A 1 825 ? 10.033 2.473 1.015 1.00 86.19 825 PRO A C 1
ATOM 6197 O O . PRO A 1 825 ? 10.055 2.301 2.221 1.00 86.19 825 PRO A O 1
ATOM 6200 N N . ARG A 1 826 ? 11.027 3.069 0.349 1.00 89.31 826 ARG A N 1
ATOM 6201 C CA . ARG A 1 826 ? 12.265 3.571 0.963 1.00 89.31 826 ARG A CA 1
ATOM 6202 C C . ARG A 1 826 ? 12.033 4.757 1.909 1.00 89.31 826 ARG A C 1
ATOM 6204 O O . ARG A 1 826 ? 12.745 4.909 2.898 1.00 89.31 826 ARG A O 1
ATOM 6211 N N . ILE A 1 827 ? 11.005 5.568 1.656 1.00 93.44 827 ILE A N 1
ATOM 6212 C CA . ILE A 1 827 ? 10.619 6.690 2.524 1.00 93.44 827 ILE A CA 1
ATOM 6213 C C . ILE A 1 827 ? 9.811 6.204 3.722 1.00 93.44 827 ILE A C 1
ATOM 6215 O O . ILE A 1 827 ? 10.178 6.523 4.852 1.00 93.44 827 ILE A O 1
ATOM 6219 N N . VAL A 1 828 ? 8.777 5.375 3.503 1.00 89.88 828 VAL A N 1
ATOM 6220 C CA . VAL A 1 828 ? 8.086 4.678 4.610 1.00 89.88 828 VAL A CA 1
ATOM 6221 C C . VAL A 1 828 ? 9.118 3.973 5.487 1.00 89.88 828 VAL A C 1
ATOM 6223 O O . VAL A 1 828 ? 9.076 4.054 6.714 1.00 89.88 828 VAL A O 1
ATOM 6226 N N . ALA A 1 829 ? 10.091 3.352 4.826 1.00 86.94 829 ALA A N 1
ATOM 6227 C CA . ALA A 1 829 ? 11.101 2.544 5.451 1.00 86.94 829 ALA A CA 1
ATOM 6228 C C . ALA A 1 829 ? 11.993 3.294 6.429 1.00 86.94 829 ALA A C 1
ATOM 6230 O O . ALA A 1 829 ? 12.142 2.912 7.593 1.00 86.94 829 ALA A O 1
ATOM 6231 N N . LEU A 1 830 ? 12.575 4.375 5.926 1.00 92.19 830 LEU A N 1
ATOM 6232 C CA . LEU A 1 830 ? 13.410 5.281 6.683 1.00 92.19 830 LEU A CA 1
ATOM 6233 C C . LEU A 1 830 ? 12.620 5.855 7.867 1.00 92.19 830 LEU A C 1
ATOM 6235 O O . LEU A 1 830 ? 13.064 5.741 9.005 1.00 92.19 830 LEU A O 1
ATOM 6239 N N . PHE A 1 831 ? 11.418 6.391 7.645 1.00 92.31 831 PHE A N 1
ATOM 6240 C CA . PHE A 1 831 ? 10.620 6.986 8.722 1.00 92.31 831 PHE A CA 1
ATOM 6241 C C . PHE A 1 831 ? 10.279 5.980 9.836 1.00 92.31 831 PHE A C 1
ATOM 6243 O O . PHE A 1 831 ? 10.465 6.293 11.014 1.00 92.31 831 PHE A O 1
ATOM 6250 N N . GLU A 1 832 ? 9.867 4.755 9.502 1.00 87.00 832 GLU A N 1
ATOM 6251 C CA . GLU A 1 832 ? 9.627 3.713 10.512 1.00 87.00 832 GLU A CA 1
ATOM 6252 C C . GLU A 1 832 ? 10.900 3.339 11.295 1.00 87.00 832 GLU A C 1
ATOM 6254 O O . GLU A 1 832 ? 10.854 3.175 12.519 1.00 87.00 832 GLU A O 1
ATOM 6259 N N . ALA A 1 833 ? 12.061 3.301 10.632 1.00 86.81 833 ALA A N 1
ATOM 6260 C CA . ALA A 1 833 ? 13.351 3.110 11.295 1.00 86.81 833 ALA A CA 1
ATOM 6261 C C . ALA A 1 833 ? 13.669 4.229 12.306 1.00 86.81 833 ALA A C 1
ATOM 6263 O O . ALA A 1 833 ? 14.178 3.959 13.394 1.00 86.81 833 ALA A O 1
ATOM 6264 N N . PHE A 1 834 ? 13.315 5.474 11.971 1.00 88.94 834 PHE A N 1
ATOM 6265 C CA . PHE A 1 834 ? 13.457 6.668 12.812 1.00 88.94 834 PHE A CA 1
ATOM 6266 C C . PHE A 1 834 ? 12.295 6.878 13.812 1.00 88.94 834 PHE A C 1
ATOM 6268 O O . PHE A 1 834 ? 12.115 7.983 14.323 1.00 88.94 834 PHE A O 1
ATOM 6275 N N . ARG A 1 835 ? 11.559 5.809 14.167 1.00 85.19 835 ARG A N 1
ATOM 6276 C CA . ARG A 1 835 ? 10.496 5.784 15.202 1.00 85.19 835 ARG A CA 1
ATOM 6277 C C . ARG A 1 835 ? 9.209 6.537 14.852 1.00 85.19 835 ARG A C 1
ATOM 6279 O O . ARG A 1 835 ? 8.424 6.884 15.741 1.00 85.19 835 ARG A O 1
ATOM 6286 N N . PHE A 1 836 ? 8.952 6.745 13.566 1.00 87.38 836 PHE A N 1
ATOM 6287 C CA . PHE A 1 836 ? 7.653 7.214 13.095 1.00 87.38 836 PHE A CA 1
ATOM 6288 C C . PHE A 1 836 ? 6.697 6.042 12.845 1.00 87.38 836 PHE A C 1
ATOM 6290 O O . PHE A 1 836 ? 7.108 4.919 12.563 1.00 87.38 836 PHE A O 1
ATOM 6297 N N . ARG A 1 837 ? 5.394 6.304 12.927 1.00 84.88 837 ARG A N 1
ATOM 6298 C CA . ARG A 1 837 ? 4.341 5.454 12.364 1.00 84.88 837 ARG A CA 1
ATOM 6299 C C . ARG A 1 837 ? 3.825 6.095 11.093 1.00 84.88 837 ARG A C 1
ATOM 6301 O O . ARG A 1 837 ? 3.659 7.312 11.030 1.00 84.88 837 ARG A O 1
ATOM 6308 N N . TRP A 1 838 ? 3.528 5.259 10.109 1.00 87.31 838 TRP A N 1
ATOM 6309 C CA . TRP A 1 838 ? 2.939 5.688 8.852 1.00 87.31 838 TRP A CA 1
ATOM 6310 C C . TRP A 1 838 ? 1.412 5.529 8.876 1.00 87.31 838 TRP A C 1
ATOM 6312 O O . TRP A 1 838 ? 0.874 4.480 9.250 1.00 87.31 838 TRP A O 1
ATOM 6322 N N . GLY A 1 839 ? 0.699 6.581 8.473 1.00 77.88 839 GLY A N 1
ATOM 6323 C CA . GLY A 1 839 ? -0.751 6.695 8.620 1.00 77.88 839 GLY A CA 1
ATOM 6324 C C . GLY A 1 839 ? -1.560 5.720 7.770 1.00 77.88 839 GLY A C 1
ATOM 6325 O O . GLY A 1 839 ? -2.728 5.465 8.065 1.00 77.88 839 GLY A O 1
ATOM 6326 N N . ARG A 1 840 ? -0.955 5.068 6.768 1.00 75.88 840 ARG A N 1
ATOM 6327 C CA . ARG A 1 840 ? -1.591 3.958 6.036 1.00 75.88 840 ARG A CA 1
ATOM 6328 C C . ARG A 1 840 ? -2.032 2.817 6.962 1.00 75.88 840 ARG A C 1
ATOM 6330 O O . ARG A 1 840 ? -3.024 2.160 6.659 1.00 75.88 840 ARG A O 1
ATOM 6337 N N . GLY A 1 841 ? -1.325 2.591 8.073 1.00 69.44 841 GLY A N 1
ATOM 6338 C CA . GLY A 1 841 ? -1.672 1.575 9.074 1.00 69.44 841 GLY A CA 1
ATOM 6339 C C . GLY A 1 841 ? -2.778 1.971 10.053 1.00 69.44 841 GLY A C 1
ATOM 6340 O O . GLY A 1 841 ? -3.050 1.220 10.990 1.00 69.44 841 GLY A O 1
ATOM 6341 N N . PHE A 1 842 ? -3.385 3.148 9.903 1.00 74.19 842 PHE A N 1
ATOM 6342 C CA . PHE A 1 842 ? -4.467 3.596 10.774 1.00 74.19 842 PHE A CA 1
ATOM 6343 C C . PHE A 1 842 ? -5.818 2.974 10.368 1.00 74.19 842 PHE A C 1
ATOM 6345 O O . PHE A 1 842 ? -6.009 2.622 9.203 1.00 74.19 842 PHE A O 1
ATOM 6352 N N . PRO A 1 843 ? -6.808 2.892 11.286 1.00 70.81 843 PRO A N 1
ATOM 6353 C CA . PRO A 1 843 ? -8.159 2.407 10.967 1.00 70.81 843 PRO A CA 1
ATOM 6354 C C . PRO A 1 843 ? -8.860 3.193 9.847 1.00 70.81 843 PRO A C 1
ATOM 6356 O O . PRO A 1 843 ? -9.725 2.667 9.154 1.00 70.81 843 PRO A O 1
ATOM 6359 N N . THR A 1 844 ? -8.482 4.460 9.677 1.00 73.00 844 THR A N 1
ATOM 6360 C CA . THR A 1 844 ? -8.795 5.298 8.519 1.00 73.00 844 THR A CA 1
ATOM 6361 C C . THR A 1 844 ? -7.457 5.575 7.835 1.00 73.00 844 THR A C 1
ATOM 6363 O O . THR A 1 844 ? -6.696 6.376 8.379 1.00 73.00 844 THR A O 1
ATOM 6366 N N . PRO A 1 845 ? -7.117 4.891 6.726 1.00 77.69 845 PRO A N 1
ATOM 6367 C CA . PRO A 1 845 ? -5.785 4.981 6.138 1.00 77.69 845 PRO A CA 1
ATOM 6368 C C . PRO A 1 845 ? -5.442 6.410 5.725 1.00 77.69 845 PRO A C 1
ATOM 6370 O O . PRO A 1 845 ? -6.214 7.051 5.014 1.00 77.69 845 PRO A O 1
ATOM 6373 N N . ASP A 1 846 ? -4.271 6.889 6.128 1.00 80.81 846 ASP A N 1
ATOM 6374 C CA . ASP A 1 846 ? -3.775 8.227 5.804 1.00 80.81 846 ASP A CA 1
ATOM 6375 C C . ASP A 1 846 ? -2.344 8.151 5.230 1.00 80.81 846 ASP A C 1
ATOM 6377 O O . ASP A 1 846 ? -1.366 8.326 5.957 1.00 80.81 846 ASP A O 1
ATOM 6381 N N . PRO A 1 847 ? -2.179 7.780 3.944 1.00 84.75 847 PRO A N 1
ATOM 6382 C CA . PRO A 1 847 ? -0.873 7.427 3.377 1.00 84.75 847 PRO A CA 1
ATOM 6383 C C . PRO A 1 847 ? 0.132 8.584 3.277 1.00 84.75 847 PRO A C 1
ATOM 6385 O O . PRO A 1 847 ? 1.308 8.344 3.017 1.00 84.75 847 PRO A O 1
ATOM 6388 N N . MET A 1 848 ? -0.302 9.834 3.436 1.00 90.69 848 MET A N 1
ATOM 6389 C CA . MET A 1 848 ? 0.586 11.002 3.452 1.00 90.69 848 MET A CA 1
ATOM 6390 C C . MET A 1 848 ? 1.208 11.237 4.830 1.00 90.69 848 MET A C 1
ATOM 6392 O O . MET A 1 848 ? 2.253 11.873 4.935 1.00 90.69 848 MET A O 1
ATOM 6396 N N . HIS A 1 849 ? 0.564 10.729 5.878 1.00 91.00 849 HIS A N 1
ATOM 6397 C CA . HIS A 1 849 ? 0.817 11.096 7.260 1.00 91.00 849 HIS A CA 1
ATOM 6398 C C . HIS A 1 849 ? 1.935 10.264 7.897 1.00 91.00 849 HIS A C 1
ATOM 6400 O O . HIS A 1 849 ? 1.905 9.032 7.858 1.00 91.00 849 HIS A O 1
ATOM 6406 N N . PHE A 1 850 ? 2.867 10.928 8.572 1.00 92.50 850 PHE A N 1
ATOM 6407 C CA . PHE A 1 850 ? 3.862 10.313 9.449 1.00 92.50 850 PHE A CA 1
ATOM 6408 C C . PHE A 1 850 ? 3.818 10.976 10.825 1.00 92.50 850 PHE A C 1
ATOM 6410 O O . PHE A 1 850 ? 3.952 12.194 10.909 1.00 92.50 850 PHE A O 1
ATOM 6417 N N . GLU A 1 851 ? 3.678 10.194 11.899 1.00 87.88 851 GLU A N 1
ATOM 6418 C CA . GLU A 1 851 ? 3.682 10.680 13.291 1.00 87.88 851 GLU A CA 1
ATOM 6419 C C . GLU A 1 851 ? 4.807 10.039 14.111 1.00 87.88 851 GLU A C 1
ATOM 6421 O O . GLU A 1 851 ? 5.048 8.839 14.003 1.00 87.88 851 GLU A O 1
ATOM 6426 N N . TYR A 1 852 ? 5.500 10.814 14.946 1.00 85.75 852 TYR A N 1
ATOM 6427 C CA . TYR A 1 852 ? 6.483 10.265 15.880 1.00 85.75 852 TYR A CA 1
ATOM 6428 C C . TYR A 1 852 ? 5.785 9.440 16.971 1.00 85.75 852 TYR A C 1
ATOM 6430 O O . TYR A 1 852 ? 4.856 9.928 17.620 1.00 85.75 852 TYR A O 1
ATOM 6438 N N . ALA A 1 853 ? 6.246 8.206 17.190 1.00 79.31 853 ALA A N 1
ATOM 6439 C CA . ALA A 1 853 ? 5.552 7.224 18.026 1.00 79.31 853 ALA A CA 1
ATOM 6440 C C . ALA A 1 853 ? 6.404 6.546 19.115 1.00 79.31 853 ALA A C 1
ATOM 6442 O O . ALA A 1 853 ? 5.823 5.876 19.971 1.00 79.31 853 ALA A O 1
ATOM 6443 N N . GLY A 1 854 ? 7.732 6.726 19.100 1.00 63.53 854 GLY A N 1
ATOM 6444 C CA . GLY A 1 854 ? 8.665 6.153 20.087 1.00 63.53 854 GLY A CA 1
ATOM 6445 C C . GLY A 1 854 ? 9.447 4.925 19.621 1.00 63.53 854 GLY A C 1
ATOM 6446 O O . GLY A 1 854 ? 8.880 4.013 18.977 1.00 63.53 854 GLY A O 1
#

Secondary structure (DSSP, 8-state):
-----SHHHHHHHHHHHHTTTPPPPPP-------------------------------------S------TTSEEEE--GGG--SSS--EEEEE---HHHHTT-EEEEEEEEE-B----TTHHHHHHHHTT---B-TTS-B-S--SSS-EEEEEE--EEETTTEEE-TTS-SHHHHHHHHHHHHHHIIIIIS-PPTT--PEEEEEEEEEEGGGHHHHHHHHHTT---SEEEEES---S--HHHHHHHHHHHTSTTGGG-EEEEEEEPPPPPPTT--S-EEEEETTEEEEEEPSSSEEEETTTTEEEE--SHHHHHHHHHHHHHHHHT-TTTHHHHHHHEEEEEE-S-TTTHHHHHHHHHHH-TTPPPTTEEPPPPTTS--TT---TTTTTS----TT--PPPPPP--SS--------------TTSPP----SS-TT-SS--SS-SPPP--------S-HHHHHHHHHHHTT--HHHHHHHTTHHHHHHHHHHHHHHHHHHHHHHHHTT--HHHHHS---SSSSHHHHHHHHTS---HHHHHHHHHHHHHHHHHHHHHTT-SSHHHHHHHHHHHHHHHHHHHHHHHHHH---B--PPPPTT--PBPSSPPS--HHHHHHHHHTT-B-TTS-HHHHHHHHHHHHHTHHHHHHHHTT--TT-SSPTT-S--STTS-PPPP---HHHHHHHHHHHHHHHHHHHTTS--S-TTS--THHHHTTT-EEEEE-BTB-BBSSSS-BTTSPPBSEEEEEGGGHHHHHHHHHHHHHTT-TTS--BEEEE----B---TT-HHHHTSBPGGGGT-EEEESGGGS-TTS-----HHHHHHHHHTTEEEGGGSSS--TTEEEE--